Protein AF-0000000085068409 (afdb_homodimer)

Radius of gyration: 34.95 Å; Cα contacts (8 Å, |Δi|>4): 3090; chains: 2; bounding box: 85×112×84 Å

Structure (mmCIF, N/CA/C/O backbone):
data_AF-0000000085068409-model_v1
#
loop_
_entity.id
_entity.type
_entity.pdbx_description
1 polymer 'DUF3373 domain-containing protein'
#
loop_
_atom_site.group_PDB
_atom_site.id
_atom_site.type_symbol
_atom_site.label_atom_id
_atom_site.label_alt_id
_atom_site.label_comp_id
_atom_site.label_asym_id
_atom_site.label_entity_id
_atom_site.label_seq_id
_atom_site.pdbx_PDB_ins_code
_atom_site.Cartn_x
_atom_site.Cartn_y
_atom_site.Cartn_z
_atom_site.occupancy
_atom_site.B_iso_or_equiv
_atom_site.auth_seq_id
_atom_site.auth_comp_id
_atom_site.auth_asym_id
_atom_site.auth_atom_id
_atom_site.pdbx_PDB_model_num
ATOM 1 N N . MET A 1 1 ? -13.219 41.719 18.297 1 31.86 1 MET A N 1
ATOM 2 C CA . MET A 1 1 ? -14.086 41.656 19.469 1 31.86 1 MET A CA 1
ATOM 3 C C . MET A 1 1 ? -13.508 42.469 20.625 1 31.86 1 MET A C 1
ATOM 5 O O . MET A 1 1 ? -14.242 42.938 21.484 1 31.86 1 MET A O 1
ATOM 9 N N . ARG A 1 2 ? -12.195 42.656 20.359 1 45.16 2 ARG A N 1
ATOM 10 C CA . ARG A 1 2 ? -11.477 43.406 21.375 1 45.16 2 ARG A CA 1
ATOM 11 C C . ARG A 1 2 ? -11.922 44.875 21.375 1 45.16 2 ARG A C 1
ATOM 13 O O . ARG A 1 2 ? -12.109 45.469 22.438 1 45.16 2 ARG A O 1
ATOM 20 N N . THR A 1 3 ? -11.953 45.25 20.172 1 41.31 3 THR A N 1
ATOM 21 C CA . THR A 1 3 ? -12.141 46.688 20 1 41.31 3 THR A CA 1
ATOM 22 C C . THR A 1 3 ? -13.539 47.094 20.438 1 41.31 3 THR A C 1
ATOM 24 O O . THR A 1 3 ? -13.727 48.156 21.031 1 41.31 3 THR A O 1
ATOM 27 N N . LEU A 1 4 ? -14.43 46.094 20.234 1 40.25 4 LEU A N 1
ATOM 28 C CA . LEU A 1 4 ? -15.797 46.531 20.531 1 40.25 4 LEU A CA 1
ATOM 29 C C . LEU A 1 4 ? -16.047 46.531 22.031 1 40.25 4 LEU A C 1
ATOM 31 O O . LEU A 1 4 ? -16.672 47.438 22.562 1 40.25 4 LEU A O 1
ATOM 35 N N . ILE A 1 5 ? -15.453 45.562 22.672 1 42.88 5 ILE A N 1
ATOM 36 C CA . ILE A 1 5 ? -15.656 45.469 24.125 1 42.88 5 ILE A CA 1
ATOM 37 C C . ILE A 1 5 ? -14.945 46.625 24.812 1 42.88 5 ILE A C 1
ATOM 39 O O . ILE A 1 5 ? -15.508 47.281 25.703 1 42.88 5 ILE A O 1
ATOM 43 N N . SER A 1 6 ? -13.703 46.875 24.328 1 43.88 6 SER A N 1
ATOM 44 C CA . SER A 1 6 ? -12.984 48.031 24.875 1 43.88 6 SER A CA 1
ATOM 45 C C . SER A 1 6 ? -13.742 49.312 24.625 1 43.88 6 SER A C 1
ATOM 47 O O . SER A 1 6 ? -13.773 50.219 25.5 1 43.88 6 SER A O 1
ATOM 49 N N . LEU A 1 7 ? -14.328 49.312 23.516 1 43.75 7 LEU A N 1
ATOM 50 C CA . LEU A 1 7 ? -15.094 50.5 23.172 1 43.75 7 LEU A CA 1
ATOM 51 C C . LEU A 1 7 ? -16.359 50.594 24.031 1 43.75 7 LEU A C 1
ATOM 53 O O . LEU A 1 7 ? -16.734 51.688 24.484 1 43.75 7 LEU A O 1
ATOM 57 N N . LEU A 1 8 ? -16.906 49.438 24.281 1 43.59 8 LEU A N 1
ATOM 58 C CA . LEU A 1 8 ? -18.109 49.406 25.094 1 43.59 8 LEU A CA 1
ATOM 59 C C . LEU A 1 8 ? -17.797 49.75 26.547 1 43.59 8 LEU A C 1
ATOM 61 O O . LEU A 1 8 ? -18.531 50.5 27.188 1 43.59 8 LEU A O 1
ATOM 65 N N . VAL A 1 9 ? -16.688 49.219 26.938 1 47.84 9 VAL A N 1
ATOM 66 C CA . VAL A 1 9 ? -16.25 49.531 28.297 1 47.84 9 VAL A CA 1
ATOM 67 C C . VAL A 1 9 ? -15.812 51 28.375 1 47.84 9 VAL A C 1
ATOM 69 O O . VAL A 1 9 ? -16.172 51.688 29.312 1 47.84 9 VAL A O 1
ATOM 72 N N . ALA A 1 10 ? -15.016 51.344 27.375 1 45.59 10 ALA A N 1
ATOM 73 C CA . ALA A 1 10 ? -14.586 52.719 27.312 1 45.59 10 ALA A CA 1
ATOM 74 C C . ALA A 1 10 ? -15.781 53.656 27.234 1 45.59 10 ALA A C 1
ATOM 76 O O . ALA A 1 10 ? -15.805 54.719 27.875 1 45.59 10 ALA A O 1
ATOM 77 N N . ASN A 1 11 ? -16.688 53.312 26.438 1 42.44 11 ASN A N 1
ATOM 78 C CA . ASN A 1 11 ? -17.906 54.094 26.312 1 42.44 11 ASN A CA 1
ATOM 79 C C . ASN A 1 11 ? -18.719 54.094 27.609 1 42.44 11 ASN A C 1
ATOM 81 O O . ASN A 1 11 ? -19.312 55.094 27.984 1 42.44 11 ASN A O 1
ATOM 85 N N . ALA A 1 12 ? -18.703 52.906 28.172 1 44.78 12 ALA A N 1
ATOM 86 C CA . ALA A 1 12 ? -19.406 52.812 29.453 1 44.78 12 ALA A CA 1
ATOM 87 C C . ALA A 1 12 ? -18.734 53.656 30.516 1 44.78 12 ALA A C 1
ATOM 89 O O . ALA A 1 12 ? -19.406 54.312 31.328 1 44.78 12 ALA A O 1
ATOM 90 N N . ILE A 1 13 ? -17.406 53.625 30.5 1 43.56 13 ILE A N 1
ATOM 91 C CA . ILE A 1 13 ? -16.672 54.469 31.438 1 43.56 13 ILE A CA 1
ATOM 92 C C . ILE A 1 13 ? -16.797 55.938 31.031 1 43.56 13 ILE A C 1
ATOM 94 O O . ILE A 1 13 ? -16.938 56.812 31.891 1 43.56 13 ILE A O 1
ATOM 98 N N . ALA A 1 14 ? -16.531 56.281 29.766 1 42 14 ALA A N 1
ATOM 99 C CA . ALA A 1 14 ? -16.578 57.656 29.297 1 42 14 ALA A CA 1
ATOM 100 C C . ALA A 1 14 ? -17.969 58.281 29.531 1 42 14 ALA A C 1
ATOM 102 O O . ALA A 1 14 ? -18.094 59.469 29.812 1 42 14 ALA A O 1
ATOM 103 N N . PHE A 1 15 ? -18.922 57.438 29.109 1 37.38 15 PHE A N 1
ATOM 104 C CA . PHE A 1 15 ? -20.25 58 29.312 1 37.38 15 PHE A CA 1
ATOM 105 C C . PHE A 1 15 ? -20.5 58.281 30.797 1 37.38 15 PHE A C 1
ATOM 107 O O . PHE A 1 15 ? -21.484 58.938 31.156 1 37.38 15 PHE A O 1
ATOM 114 N N . SER A 1 16 ? -19.734 57.625 31.625 1 37.47 16 SER A N 1
ATOM 115 C CA . SER A 1 16 ? -19.984 57.938 33.031 1 37.47 16 SER A CA 1
ATOM 116 C C . SER A 1 16 ? -19.484 59.312 33.375 1 37.47 16 SER A C 1
ATOM 118 O O . SER A 1 16 ? -19.828 59.844 34.438 1 37.47 16 SER A O 1
ATOM 120 N N . GLY A 1 17 ? -18.359 59.812 32.781 1 34.09 17 GLY A N 1
ATOM 121 C CA . GLY A 1 17 ? -17.891 61.125 33.219 1 34.09 17 GLY A CA 1
ATOM 122 C C . GLY A 1 17 ? -18.844 62.25 32.844 1 34.09 17 GLY A C 1
ATOM 123 O O . GLY A 1 17 ? -19.094 63.125 33.656 1 34.09 17 GLY A O 1
ATOM 124 N N . SER A 1 18 ? -18.766 62.688 31.562 1 34.88 18 SER A N 1
ATOM 125 C CA . SER A 1 18 ? -19.078 64.062 31.266 1 34.88 18 SER A CA 1
ATOM 126 C C . SER A 1 18 ? -20.578 64.312 31.312 1 34.88 18 SER A C 1
ATOM 128 O O . SER A 1 18 ? -21.016 65.5 31.25 1 34.88 18 SER A O 1
ATOM 130 N N . VAL A 1 19 ? -21.328 63.469 30.656 1 33.69 19 VAL A N 1
ATOM 131 C CA . VAL A 1 19 ? -22.5 64.188 30.172 1 33.69 19 VAL A CA 1
ATOM 132 C C . VAL A 1 19 ? -23.344 64.688 31.344 1 33.69 19 VAL A C 1
ATOM 134 O O . VAL A 1 19 ? -23.781 65.812 31.375 1 33.69 19 VAL A O 1
ATOM 137 N N . TYR A 1 20 ? -24.359 63.875 31.812 1 35.53 20 TYR A N 1
ATOM 138 C CA . TYR A 1 20 ? -25.594 64.438 32.312 1 35.53 20 TYR A CA 1
ATOM 139 C C . TYR A 1 20 ? -25.438 64.938 33.75 1 35.53 20 TYR A C 1
ATOM 141 O O . TYR A 1 20 ? -25.094 64.125 34.656 1 35.53 20 TYR A O 1
ATOM 149 N N . ALA A 1 21 ? -25 66.188 34.031 1 39.31 21 ALA A N 1
ATOM 150 C CA . ALA A 1 21 ? -25.109 66.938 35.25 1 39.31 21 ALA A CA 1
ATOM 151 C C . ALA A 1 21 ? -26.344 66.562 36.062 1 39.31 21 ALA A C 1
ATOM 153 O O . ALA A 1 21 ? -26.25 66.375 37.281 1 39.31 21 ALA A O 1
ATOM 154 N N . ASN A 1 22 ? -27.547 67.125 35.625 1 37.56 22 ASN A N 1
ATOM 155 C CA . ASN A 1 22 ? -28.719 67.125 36.5 1 37.56 22 ASN A CA 1
ATOM 156 C C . ASN A 1 22 ? -29.328 65.75 36.656 1 37.56 22 ASN A C 1
ATOM 158 O O . ASN A 1 22 ? -30.484 65.625 37.031 1 37.56 22 ASN A O 1
ATOM 162 N N . GLU A 1 23 ? -28.922 64.75 35.844 1 42.16 23 GLU A N 1
ATOM 163 C CA . GLU A 1 23 ? -29.734 63.562 35.812 1 42.16 23 GLU A CA 1
ATOM 164 C C . GLU A 1 23 ? -29.594 62.781 37.125 1 42.16 23 GLU A C 1
ATOM 166 O O . GLU A 1 23 ? -28.516 62.719 37.719 1 42.16 23 GLU A O 1
ATOM 171 N N . ASN A 1 24 ? -30.891 62.5 37.812 1 53.16 24 ASN A N 1
ATOM 172 C CA . ASN A 1 24 ? -31.219 61.906 39.094 1 53.16 24 ASN A CA 1
ATOM 173 C C . ASN A 1 24 ? -30.375 60.656 39.375 1 53.16 24 ASN A C 1
ATOM 175 O O . ASN A 1 24 ? -30.109 59.875 38.469 1 53.16 24 ASN A O 1
ATOM 179 N N . ASP A 1 25 ? -29.531 60.781 40.406 1 54.66 25 ASP A N 1
ATOM 180 C CA . ASP A 1 25 ? -28.672 59.719 40.938 1 54.66 25 ASP A CA 1
ATOM 181 C C . ASP A 1 25 ? -29.328 58.344 40.812 1 54.66 25 ASP A C 1
ATOM 183 O O . ASP A 1 25 ? -28.656 57.344 40.594 1 54.66 25 ASP A O 1
ATOM 187 N N . ALA A 1 26 ? -30.609 58.406 40.781 1 62.16 26 ALA A N 1
ATOM 188 C CA . ALA A 1 26 ? -31.375 57.156 40.688 1 62.16 26 ALA A CA 1
ATOM 189 C C . ALA A 1 26 ? -31.25 56.562 39.312 1 62.16 26 ALA A C 1
ATOM 191 O O . ALA A 1 26 ? -31.172 55.344 39.156 1 62.16 26 ALA A O 1
ATOM 192 N N . GLN A 1 27 ? -31.281 57.406 38.312 1 60.09 27 GLN A N 1
ATOM 193 C CA . GLN A 1 27 ? -31.188 56.906 36.969 1 60.09 27 GLN A CA 1
ATOM 194 C C . GLN A 1 27 ? -29.781 56.406 36.656 1 60.09 27 GLN A C 1
ATOM 196 O O . GLN A 1 27 ? -29.609 55.375 35.969 1 60.09 27 GLN A O 1
ATOM 201 N N . LYS A 1 28 ? -28.812 57.031 37.219 1 64.19 28 LYS A N 1
ATOM 202 C CA . LYS A 1 28 ? -27.438 56.562 37.031 1 64.19 28 LYS A CA 1
ATOM 203 C C . LYS A 1 28 ? -27.219 55.219 37.688 1 64.19 28 LYS A C 1
ATOM 205 O O . LYS A 1 28 ? -26.547 54.344 37.125 1 64.19 28 LYS A O 1
ATOM 210 N N . ILE A 1 29 ? -27.781 55.094 38.781 1 63.97 29 ILE A N 1
ATOM 211 C CA . ILE A 1 29 ? -27.688 53.844 39.531 1 63.97 29 ILE A CA 1
ATOM 212 C C . ILE A 1 29 ? -28.406 52.75 38.75 1 63.97 29 ILE A C 1
ATOM 214 O O . ILE A 1 29 ? -27.906 51.625 38.625 1 63.97 29 ILE A O 1
ATOM 218 N N . ALA A 1 30 ? -29.547 53.094 38.188 1 66.25 30 ALA A N 1
ATOM 219 C CA . ALA A 1 30 ? -30.297 52.125 37.406 1 66.25 30 ALA A CA 1
ATOM 220 C C . ALA A 1 30 ? -29.531 51.719 36.156 1 66.25 30 ALA A C 1
ATOM 222 O O . ALA A 1 30 ? -29.5 50.562 35.75 1 66.25 30 ALA A O 1
ATOM 223 N N . ASP A 1 31 ? -28.906 52.656 35.594 1 64.44 31 ASP A N 1
ATOM 224 C CA . ASP A 1 31 ? -28.141 52.375 34.375 1 64.44 31 ASP A CA 1
ATOM 225 C C . ASP A 1 31 ? -26.891 51.562 34.688 1 64.44 31 ASP A C 1
ATOM 227 O O . ASP A 1 31 ? -26.531 50.656 33.938 1 64.44 31 ASP A O 1
ATOM 231 N N . LEU A 1 32 ? -26.25 51.938 35.812 1 64.69 32 LEU A N 1
ATOM 232 C CA . LEU A 1 32 ? -25.078 51.188 36.25 1 64.69 32 LEU A CA 1
ATOM 233 C C . LEU A 1 32 ? -25.453 49.75 36.656 1 64.69 32 LEU A C 1
ATOM 235 O O . LEU A 1 32 ? -24.719 48.812 36.375 1 64.69 32 LEU A O 1
ATOM 239 N N . LYS A 1 33 ? -26.609 49.656 37.188 1 64.88 33 LYS A N 1
ATOM 240 C CA . LYS A 1 33 ? -27.094 48.312 37.562 1 64.88 33 LYS A CA 1
ATOM 241 C C . LYS A 1 33 ? -27.406 47.5 36.312 1 64.88 33 LYS A C 1
ATOM 243 O O . LYS A 1 33 ? -27.109 46.312 36.281 1 64.88 33 LYS A O 1
ATOM 248 N N . GLN A 1 34 ? -28.031 48.094 35.375 1 67.12 34 GLN A N 1
ATOM 249 C CA . GLN A 1 34 ? -28.297 47.406 34.125 1 67.12 34 GLN A CA 1
ATOM 250 C C . GLN A 1 34 ? -26.984 47.031 33.406 1 67.12 34 GLN A C 1
ATOM 252 O O . GLN A 1 34 ? -26.859 45.938 32.875 1 67.12 34 GLN A O 1
ATOM 257 N N . GLN A 1 35 ? -26.094 47.906 33.469 1 62.5 35 GLN A N 1
ATOM 258 C CA . GLN A 1 35 ? -24.797 47.594 32.844 1 62.5 35 GLN A CA 1
ATOM 259 C C . GLN A 1 35 ? -24.078 46.5 33.625 1 62.5 35 GLN A C 1
ATOM 261 O O . GLN A 1 35 ? -23.469 45.625 33.031 1 62.5 35 GLN A O 1
ATOM 266 N N . LEU A 1 36 ? -24.234 46.562 34.875 1 65.06 36 LEU A N 1
ATOM 267 C CA . LEU A 1 36 ? -23.656 45.5 35.688 1 65.06 36 LEU A CA 1
ATOM 268 C C . LEU A 1 36 ? -24.312 44.156 35.406 1 65.06 36 LEU A C 1
ATOM 270 O O . LEU A 1 36 ? -23.625 43.125 35.375 1 65.06 36 LEU A O 1
ATOM 274 N N . GLU A 1 37 ? -25.531 44.219 35.25 1 63.31 37 GLU A N 1
ATOM 275 C CA . GLU A 1 37 ? -26.234 42.969 34.906 1 63.31 37 GLU A CA 1
ATOM 276 C C . GLU A 1 37 ? -25.797 42.469 33.531 1 63.31 37 GLU A C 1
ATOM 278 O O . GLU A 1 37 ? -25.625 41.25 33.344 1 63.31 37 GLU A O 1
ATOM 283 N N . GLU A 1 38 ? -25.719 43.312 32.594 1 62.38 38 GLU A N 1
ATOM 284 C CA . GLU A 1 38 ? -25.266 42.906 31.281 1 62.38 38 GLU A CA 1
ATOM 285 C C . GLU A 1 38 ? -23.828 42.406 31.297 1 62.38 38 GLU A C 1
ATOM 287 O O . GLU A 1 38 ? -23.5 41.438 30.641 1 62.38 38 GLU A O 1
ATOM 292 N N . ILE A 1 39 ? -23.047 43.094 32.031 1 59.81 39 ILE A N 1
ATOM 293 C CA . ILE A 1 39 ? -21.656 42.656 32.156 1 59.81 39 ILE A CA 1
ATOM 294 C C . ILE A 1 39 ? -21.562 41.344 32.938 1 59.81 39 ILE A C 1
ATOM 296 O O . ILE A 1 39 ? -20.781 40.469 32.562 1 59.81 39 ILE A O 1
ATOM 300 N N . THR A 1 40 ? -22.422 41.219 33.875 1 60 40 THR A N 1
ATOM 301 C CA . THR A 1 40 ? -22.453 39.938 34.625 1 60 40 THR A CA 1
ATOM 302 C C . THR A 1 40 ? -22.922 38.812 33.719 1 60 40 THR A C 1
ATOM 304 O O . THR A 1 40 ? -22.391 37.688 33.812 1 60 40 THR A O 1
ATOM 307 N N . ASN A 1 41 ? -23.859 39.031 33 1 60.72 41 ASN A N 1
ATOM 308 C CA . ASN A 1 41 ? -24.281 38.031 32.062 1 60.72 41 ASN A CA 1
ATOM 309 C C . ASN A 1 41 ? -23.172 37.719 31.031 1 60.72 41 ASN A C 1
ATOM 311 O O . ASN A 1 41 ? -22.969 36.594 30.656 1 60.72 41 ASN A O 1
ATOM 315 N N . GLU A 1 42 ? -22.562 38.75 30.656 1 56.91 42 GLU A N 1
ATOM 316 C CA . GLU A 1 42 ? -21.422 38.531 29.766 1 56.91 42 GLU A CA 1
ATOM 317 C C . GLU A 1 42 ? -20.281 37.812 30.469 1 56.91 42 GLU A C 1
ATOM 319 O O . GLU A 1 42 ? -19.625 36.938 29.875 1 56.91 42 GLU A O 1
ATOM 324 N N . ILE A 1 43 ? -20.094 38.094 31.641 1 57.41 43 ILE A N 1
ATOM 325 C CA . ILE A 1 43 ? -19.109 37.375 32.469 1 57.41 43 ILE A CA 1
ATOM 326 C C . ILE A 1 43 ? -19.547 35.906 32.625 1 57.41 43 ILE A C 1
ATOM 328 O O . ILE A 1 43 ? -18.719 35 32.531 1 57.41 43 ILE A O 1
ATOM 332 N N . ASP A 1 44 ? -20.734 35.688 32.906 1 57.88 44 ASP A N 1
ATOM 333 C CA . ASP A 1 44 ? -21.234 34.312 33 1 57.88 44 ASP A CA 1
ATOM 334 C C . ASP A 1 44 ? -21.078 33.562 31.656 1 57.88 44 ASP A C 1
ATOM 336 O O . ASP A 1 44 ? -20.672 32.406 31.641 1 57.88 44 ASP A O 1
ATOM 340 N N . ASP A 1 45 ? -21.438 34.25 30.656 1 56.94 45 ASP A N 1
ATOM 341 C CA . ASP A 1 45 ? -21.203 33.688 29.344 1 56.94 45 ASP A CA 1
ATOM 342 C C . ASP A 1 45 ? -19.703 33.469 29.078 1 56.94 45 ASP A C 1
ATOM 344 O O . ASP A 1 45 ? -19.297 32.438 28.562 1 56.94 45 ASP A O 1
ATOM 348 N N . LEU A 1 46 ? -18.969 34.469 29.422 1 55.44 46 LEU A N 1
ATOM 349 C CA . LEU A 1 46 ? -17.516 34.375 29.297 1 55.44 46 LEU A CA 1
ATOM 350 C C . LEU A 1 46 ? -16.969 33.312 30.25 1 55.44 46 LEU A C 1
ATOM 352 O O . LEU A 1 46 ? -16.078 32.562 29.891 1 55.44 46 LEU A O 1
ATOM 356 N N . ASN A 1 47 ? -17.453 33.312 31.375 1 53.62 47 ASN A N 1
ATOM 357 C CA . ASN A 1 47 ? -17.078 32.25 32.312 1 53.62 47 ASN A CA 1
ATOM 358 C C . ASN A 1 47 ? -17.469 30.875 31.797 1 53.62 47 ASN A C 1
ATOM 360 O O . ASN A 1 47 ? -16.719 29.906 31.922 1 53.62 47 ASN A O 1
ATOM 364 N N . ASP A 1 48 ? -18.609 30.734 31.344 1 53.78 48 ASP A N 1
ATOM 365 C CA . ASP A 1 48 ? -19.031 29.484 30.719 1 53.78 48 ASP A CA 1
ATOM 366 C C . ASP A 1 48 ? -18.156 29.156 29.516 1 53.78 48 ASP A C 1
ATOM 368 O O . ASP A 1 48 ? -17.766 28 29.312 1 53.78 48 ASP A O 1
ATOM 372 N N . ARG A 1 49 ? -17.922 30.234 28.812 1 54.72 49 ARG A N 1
ATOM 373 C CA . ARG A 1 49 ? -17.016 30.062 27.703 1 54.72 49 ARG A CA 1
ATOM 374 C C . ARG A 1 49 ? -15.586 29.844 28.188 1 54.72 49 ARG A C 1
ATOM 376 O O . ARG A 1 49 ? -14.852 29.016 27.625 1 54.72 49 ARG A O 1
ATOM 383 N N . VAL A 1 50 ? -15.219 30.516 29.062 1 50.62 50 VAL A N 1
ATOM 384 C CA . VAL A 1 50 ? -13.922 30.297 29.688 1 50.62 50 VAL A CA 1
ATOM 385 C C . VAL A 1 50 ? -13.914 28.938 30.375 1 50.62 50 VAL A C 1
ATOM 387 O O . VAL A 1 50 ? -12.945 28.172 30.25 1 50.62 50 VAL A O 1
ATOM 390 N N . ASP A 1 51 ? -14.859 28.641 31.125 1 49 51 ASP A N 1
ATOM 391 C CA . ASP A 1 51 ? -14.914 27.328 31.781 1 49 51 ASP A CA 1
ATOM 392 C C . ASP A 1 51 ? -14.961 26.203 30.734 1 49 51 ASP A C 1
ATOM 394 O O . ASP A 1 51 ? -14.258 25.203 30.875 1 49 51 ASP A O 1
ATOM 398 N N . GLN A 1 52 ? -15.812 26.312 29.844 1 49 52 GLN A N 1
ATOM 399 C CA . GLN A 1 52 ? -15.844 25.328 28.766 1 49 52 GLN A CA 1
ATOM 400 C C . GLN A 1 52 ? -14.539 25.328 27.984 1 49 52 GLN A C 1
ATOM 402 O O . GLN A 1 52 ? -14 24.266 27.672 1 49 52 GLN A O 1
ATOM 407 N N . ASN A 1 53 ? -14.133 26.5 27.531 1 49.34 53 ASN A N 1
ATOM 408 C CA . ASN A 1 53 ? -12.859 26.625 26.828 1 49.34 53 ASN A CA 1
ATOM 409 C C . ASN A 1 53 ? -11.68 26.391 27.75 1 49.34 53 ASN A C 1
ATOM 411 O O . ASN A 1 53 ? -10.672 25.797 27.359 1 49.34 53 ASN A O 1
ATOM 415 N N . GLU A 1 54 ? -11.711 26.969 28.875 1 49.22 54 GLU A N 1
ATOM 416 C CA . GLU A 1 54 ? -10.656 26.719 29.859 1 49.22 54 GLU A CA 1
ATOM 417 C C . GLU A 1 54 ? -10.641 25.25 30.281 1 49.22 54 GLU A C 1
ATOM 419 O O . GLU A 1 54 ? -9.578 24.688 30.547 1 49.22 54 GLU A O 1
ATOM 424 N N . ARG A 1 55 ? -11.734 24.781 30.594 1 47.19 55 ARG A N 1
ATOM 425 C CA . ARG A 1 55 ? -11.758 23.344 30.859 1 47.19 55 ARG A CA 1
ATOM 426 C C . ARG A 1 55 ? -11.227 22.562 29.656 1 47.19 55 ARG A C 1
ATOM 428 O O . ARG A 1 55 ? -10.469 21.609 29.828 1 47.19 55 ARG A O 1
ATOM 435 N N . HIS A 1 56 ? -11.727 22.766 28.531 1 50.19 56 HIS A N 1
ATOM 436 C CA . HIS A 1 56 ? -11.156 22.141 27.344 1 50.19 56 HIS A CA 1
ATOM 437 C C . HIS A 1 56 ? -9.672 22.453 27.203 1 50.19 56 HIS A C 1
ATOM 439 O O . HIS A 1 56 ? -8.867 21.562 26.938 1 50.19 56 HIS A O 1
ATOM 445 N N . THR A 1 57 ? -9.297 23.766 27.219 1 50.28 57 THR A N 1
ATOM 446 C CA . THR A 1 57 ? -7.918 24.219 27.109 1 50.28 57 THR A CA 1
ATOM 447 C C . THR A 1 57 ? -7.094 23.734 28.297 1 50.28 57 THR A C 1
ATOM 449 O O . THR A 1 57 ? -5.91 23.422 28.156 1 50.28 57 THR A O 1
ATOM 452 N N . ALA A 1 58 ? -7.621 24 29.484 1 49.81 58 ALA A N 1
ATOM 453 C CA . ALA A 1 58 ? -6.852 23.656 30.688 1 49.81 58 ALA A CA 1
ATOM 454 C C . ALA A 1 58 ? -6.508 22.156 30.703 1 49.81 58 ALA A C 1
ATOM 456 O O . ALA A 1 58 ? -5.457 21.766 31.203 1 49.81 58 ALA A O 1
ATOM 457 N N . LEU A 1 59 ? -7.402 21.438 30.047 1 54.25 59 LEU A N 1
ATOM 458 C CA . LEU A 1 59 ? -7.168 20 30.141 1 54.25 59 LEU A CA 1
ATOM 459 C C . LEU A 1 59 ? -6.508 19.484 28.859 1 54.25 59 LEU A C 1
ATOM 461 O O . LEU A 1 59 ? -5.793 18.484 28.891 1 54.25 59 LEU A O 1
ATOM 465 N N . ASP A 1 60 ? -6.648 20.266 27.797 1 63.56 60 ASP A N 1
ATOM 466 C CA . ASP A 1 60 ? -5.992 19.781 26.594 1 63.56 60 ASP A CA 1
ATOM 467 C C . ASP A 1 60 ? -4.566 20.312 26.484 1 63.56 60 ASP A C 1
ATOM 469 O O . ASP A 1 60 ? -4.359 21.516 26.344 1 63.56 60 ASP A O 1
ATOM 473 N N . ARG A 1 61 ? -3.668 19.562 26.688 1 78.88 61 ARG A N 1
ATOM 474 C CA . ARG A 1 61 ? -2.244 19.875 26.719 1 78.88 61 ARG A CA 1
ATOM 475 C C . ARG A 1 61 ? -1.626 19.766 25.328 1 78.88 61 ARG A C 1
ATOM 477 O O . ARG A 1 61 ? -0.449 20.078 25.141 1 78.88 61 ARG A O 1
ATOM 484 N N . ILE A 1 62 ? -2.453 19.344 24.328 1 87.62 62 ILE A N 1
ATOM 485 C CA . ILE A 1 62 ? -1.908 19.156 22.984 1 87.62 62 ILE A CA 1
ATOM 486 C C . ILE A 1 62 ? -2.727 19.969 21.984 1 87.62 62 ILE A C 1
ATOM 488 O O . ILE A 1 62 ? -3.959 19.922 21.984 1 87.62 62 ILE A O 1
ATOM 492 N N . GLU A 1 63 ? -2.08 20.859 21.297 1 87.62 63 GLU A N 1
ATOM 493 C CA . GLU A 1 63 ? -2.67 21.516 20.141 1 87.62 63 GLU A CA 1
ATOM 494 C C . GLU A 1 63 ? -2.566 20.641 18.891 1 87.62 63 GLU A C 1
ATOM 496 O O . GLU A 1 63 ? -1.48 20.172 18.547 1 87.62 63 GLU A O 1
ATOM 501 N N . LEU A 1 64 ? -3.736 20.453 18.203 1 91.25 64 LEU A N 1
ATOM 502 C CA . LEU A 1 64 ? -3.789 19.609 17.016 1 91.25 64 LEU A CA 1
ATOM 503 C C . LEU A 1 64 ? -4.137 20.438 15.773 1 91.25 64 LEU A C 1
ATOM 505 O O . LEU A 1 64 ? -5.145 21.141 15.758 1 91.25 64 LEU A O 1
ATOM 509 N N . THR A 1 65 ? -3.299 20.484 14.797 1 92.81 65 THR A N 1
ATOM 510 C CA . THR A 1 65 ? -3.52 21.047 13.469 1 92.81 65 THR A CA 1
ATOM 511 C C . THR A 1 65 ? -3.189 20.031 12.383 1 92.81 65 THR A C 1
ATOM 513 O O . THR A 1 65 ? -2.834 18.891 12.688 1 92.81 65 THR A O 1
ATOM 516 N N . GLY A 1 66 ? -3.416 20.438 11.086 1 94.62 66 GLY A N 1
ATOM 517 C CA . GLY A 1 66 ? -3.072 19.469 10.062 1 94.62 66 GLY A CA 1
ATOM 518 C C . GLY A 1 66 ? -3.359 19.953 8.648 1 94.62 66 GLY A C 1
ATOM 519 O O . GLY A 1 66 ? -3.693 21.125 8.453 1 94.62 66 GLY A O 1
ATOM 520 N N . ASP A 1 67 ? -3.016 19.125 7.777 1 96.19 67 ASP A N 1
ATOM 521 C CA . ASP A 1 67 ? -3.34 19.344 6.375 1 96.19 67 ASP A CA 1
ATOM 522 C C . ASP A 1 67 ? -3.742 18.047 5.684 1 96.19 67 ASP A C 1
ATOM 524 O O . ASP A 1 67 ? -3.41 16.953 6.156 1 96.19 67 ASP A O 1
ATOM 528 N N . PHE A 1 68 ? -4.535 18.188 4.656 1 97.81 68 PHE A N 1
ATOM 529 C CA . PHE A 1 68 ? -5.031 17.094 3.828 1 97.81 68 PHE A CA 1
ATOM 530 C C . PHE A 1 68 ? -4.836 17.406 2.348 1 97.81 68 PHE A C 1
ATOM 532 O O . PHE A 1 68 ? -5.219 18.469 1.877 1 97.81 68 PHE A O 1
ATOM 539 N N . ARG A 1 69 ? -4.176 16.438 1.637 1 98 69 ARG A N 1
ATOM 540 C CA . ARG A 1 69 ? -3.865 16.641 0.227 1 98 69 ARG A CA 1
ATOM 541 C C . ARG A 1 69 ? -4.289 15.445 -0.614 1 98 69 ARG A C 1
ATOM 543 O O . ARG A 1 69 ? -4.062 14.297 -0.224 1 98 69 ARG A O 1
ATOM 550 N N . THR A 1 70 ? -4.961 15.703 -1.651 1 97.88 70 THR A N 1
ATOM 551 C CA . THR A 1 70 ? -5.18 14.727 -2.711 1 97.88 70 THR A CA 1
ATOM 552 C C . THR A 1 70 ? -4.465 15.141 -3.992 1 97.88 70 THR A C 1
ATOM 554 O O . THR A 1 70 ? -4.516 16.312 -4.383 1 97.88 70 THR A O 1
ATOM 557 N N . LYS A 1 71 ? -3.781 14.258 -4.664 1 97.88 71 LYS A N 1
ATOM 558 C CA . LYS A 1 71 ? -2.961 14.562 -5.832 1 97.88 71 LYS A CA 1
ATOM 559 C C . LYS A 1 71 ? -3.156 13.523 -6.93 1 97.88 71 LYS A C 1
ATOM 561 O O . LYS A 1 71 ? -3.24 12.328 -6.645 1 97.88 71 LYS A O 1
ATOM 566 N N . ALA A 1 72 ? -3.326 13.953 -8.148 1 98.12 72 ALA A N 1
ATOM 567 C CA . ALA A 1 72 ? -3.352 13.102 -9.336 1 98.12 72 ALA A CA 1
ATOM 568 C C . ALA A 1 72 ? -2.061 13.234 -10.141 1 98.12 72 ALA A C 1
ATOM 570 O O . ALA A 1 72 ? -1.642 14.344 -10.469 1 98.12 72 ALA A O 1
ATOM 571 N N . HIS A 1 73 ? -1.419 12.164 -10.414 1 98.31 73 HIS A N 1
ATOM 572 C CA . HIS A 1 73 ? -0.199 12.117 -11.211 1 98.31 73 HIS A CA 1
ATOM 573 C C . HIS A 1 73 ? -0.431 11.391 -12.531 1 98.31 73 HIS A C 1
ATOM 575 O O . HIS A 1 73 ? -1.13 10.375 -12.57 1 98.31 73 HIS A O 1
ATOM 581 N N . SER A 1 74 ? 0.022 11.898 -13.594 1 98.38 74 SER A N 1
ATOM 582 C CA . SER A 1 74 ? 0.264 11.148 -14.82 1 98.38 74 SER A CA 1
ATOM 583 C C . SER A 1 74 ? 1.753 10.891 -15.031 1 98.38 74 SER A C 1
ATOM 585 O O . SER A 1 74 ? 2.521 11.82 -15.273 1 98.38 74 SER A O 1
ATOM 587 N N . LEU A 1 75 ? 2.135 9.617 -14.883 1 98.12 75 LEU A N 1
ATOM 588 C CA . LEU A 1 75 ? 3.545 9.242 -14.906 1 98.12 75 LEU A CA 1
ATOM 589 C C . LEU A 1 75 ? 3.904 8.547 -16.203 1 98.12 75 LEU A C 1
ATOM 591 O O . LEU A 1 75 ? 3.238 7.59 -16.609 1 98.12 75 LEU A O 1
ATOM 595 N N . HIS A 1 76 ? 4.949 8.992 -16.859 1 98.31 76 HIS A N 1
ATOM 596 C CA . HIS A 1 76 ? 5.41 8.438 -18.125 1 98.31 76 HIS A CA 1
ATOM 597 C C . HIS A 1 76 ? 6.91 8.172 -18.094 1 98.31 76 HIS A C 1
ATOM 599 O O . HIS A 1 76 ? 7.703 9.094 -17.875 1 98.31 76 HIS A O 1
ATOM 605 N N . TYR A 1 77 ? 7.285 6.98 -18.266 1 98 77 TYR A N 1
ATOM 606 C CA . TYR A 1 77 ? 8.672 6.547 -18.312 1 98 77 TYR A CA 1
ATOM 607 C C . TYR A 1 77 ? 9.062 6.141 -19.734 1 98 77 TYR A C 1
ATOM 609 O O . TYR A 1 77 ? 8.352 5.379 -20.391 1 98 77 TYR A O 1
ATOM 617 N N . ARG A 1 78 ? 10.188 6.676 -20.234 1 98.25 78 ARG A N 1
ATOM 618 C CA . ARG A 1 78 ? 10.617 6.406 -21.609 1 98.25 78 ARG A CA 1
ATOM 619 C C . ARG A 1 78 ? 11.891 5.57 -21.625 1 98.25 78 ARG A C 1
ATOM 621 O O . ARG A 1 78 ? 12.797 5.789 -20.812 1 98.25 78 ARG A O 1
ATOM 628 N N . ASN A 1 79 ? 11.93 4.605 -22.5 1 98.06 79 ASN A N 1
ATOM 629 C CA . ASN A 1 79 ? 13.062 3.719 -22.719 1 98.06 79 ASN A CA 1
ATOM 630 C C . ASN A 1 79 ? 13.484 3.016 -21.422 1 98.06 79 ASN A C 1
ATOM 632 O O . ASN A 1 79 ? 14.656 3.045 -21.047 1 98.06 79 ASN A O 1
ATOM 636 N N . VAL A 1 80 ? 12.484 2.574 -20.75 1 98.06 80 VAL A N 1
ATOM 637 C CA . VAL A 1 80 ? 12.797 1.76 -19.578 1 98.06 80 VAL A CA 1
ATOM 638 C C . VAL A 1 80 ? 13.516 0.483 -20.016 1 98.06 80 VAL A C 1
ATOM 640 O O . VAL A 1 80 ? 12.953 -0.322 -20.766 1 98.06 80 VAL A O 1
ATOM 643 N N . THR A 1 81 ? 14.758 0.282 -19.562 1 98.19 81 THR A N 1
ATOM 644 C CA . THR A 1 81 ? 15.594 -0.807 -20.062 1 98.19 81 THR A CA 1
ATOM 645 C C . THR A 1 81 ? 16.062 -1.699 -18.906 1 98.19 81 THR A C 1
ATOM 647 O O . THR A 1 81 ? 16.578 -1.207 -17.906 1 98.19 81 THR A O 1
ATOM 650 N N . TRP A 1 82 ? 15.789 -2.912 -19 1 97.19 82 TRP A N 1
ATOM 651 C CA . TRP A 1 82 ? 16.297 -3.928 -18.094 1 97.19 82 TRP A CA 1
ATOM 652 C C . TRP A 1 82 ? 17.344 -4.805 -18.781 1 97.19 82 TRP A C 1
ATOM 654 O O . TRP A 1 82 ? 17.016 -5.574 -19.688 1 97.19 82 TRP A O 1
ATOM 664 N N . ASN A 1 83 ? 18.594 -4.648 -18.438 1 97.38 83 ASN A N 1
ATOM 665 C CA . ASN A 1 83 ? 19.734 -5.391 -18.953 1 97.38 83 ASN A CA 1
ATOM 666 C C . ASN A 1 83 ? 20.594 -5.965 -17.828 1 97.38 83 ASN A C 1
ATOM 668 O O . ASN A 1 83 ? 21.703 -5.492 -17.578 1 97.38 83 ASN A O 1
ATOM 672 N N . PRO A 1 84 ? 20.156 -7.047 -17.141 1 95.88 84 PRO A N 1
ATOM 673 C CA . PRO A 1 84 ? 20.797 -7.527 -15.906 1 95.88 84 PRO A CA 1
ATOM 674 C C . PRO A 1 84 ? 22.016 -8.406 -16.172 1 95.88 84 PRO A C 1
ATOM 676 O O . PRO A 1 84 ? 21.969 -9.266 -17.062 1 95.88 84 PRO A O 1
ATOM 679 N N . ALA A 1 85 ? 23.047 -8.203 -15.445 1 95.56 85 ALA A N 1
ATOM 680 C CA . ALA A 1 85 ? 24.25 -9.016 -15.438 1 95.56 85 ALA A CA 1
ATOM 681 C C . ALA A 1 85 ? 24.984 -8.906 -14.102 1 95.56 85 ALA A C 1
ATOM 683 O O . ALA A 1 85 ? 24.688 -8.023 -13.289 1 95.56 85 ALA A O 1
ATOM 684 N N . ILE A 1 86 ? 25.812 -9.82 -13.852 1 94.81 86 ILE A N 1
ATOM 685 C CA . ILE A 1 86 ? 26.766 -9.742 -12.75 1 94.81 86 ILE A CA 1
ATOM 686 C C . ILE A 1 86 ? 28.188 -9.805 -13.281 1 94.81 86 ILE A C 1
ATOM 688 O O . ILE A 1 86 ? 28.438 -10.352 -14.359 1 94.81 86 ILE A O 1
ATOM 692 N N . LYS A 1 87 ? 29.094 -9.211 -12.516 1 95.56 87 LYS A N 1
ATOM 693 C CA . LYS A 1 87 ? 30.5 -9.344 -12.852 1 95.56 87 LYS A CA 1
ATOM 694 C C . LYS A 1 87 ? 31.109 -10.586 -12.188 1 95.56 87 LYS A C 1
ATOM 696 O O . LYS A 1 87 ? 31.125 -10.688 -10.961 1 95.56 87 LYS A O 1
ATOM 701 N N . VAL A 1 88 ? 31.656 -11.422 -13.023 1 95.25 88 VAL A N 1
ATOM 702 C CA . VAL A 1 88 ? 32.188 -12.68 -12.516 1 95.25 88 VAL A CA 1
ATOM 703 C C . VAL A 1 88 ? 33.719 -12.68 -12.672 1 95.25 88 VAL A C 1
ATOM 705 O O . VAL A 1 88 ? 34.25 -12.234 -13.688 1 95.25 88 VAL A O 1
ATOM 708 N N . ASN A 1 89 ? 34.344 -13.117 -11.586 1 95.81 89 ASN A N 1
ATOM 709 C CA . ASN A 1 89 ? 35.781 -13.383 -11.664 1 95.81 89 ASN A CA 1
ATOM 710 C C . ASN A 1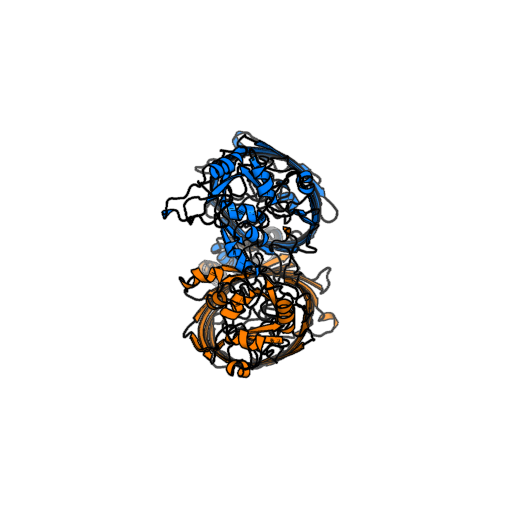 89 ? 36.062 -14.719 -12.344 1 95.81 89 ASN A C 1
ATOM 712 O O . ASN A 1 89 ? 36.219 -15.734 -11.664 1 95.81 89 ASN A O 1
ATOM 716 N N . PHE A 1 90 ? 36.375 -14.656 -13.547 1 93.81 90 PHE A N 1
ATOM 717 C CA . PHE A 1 90 ? 36.531 -15.883 -14.32 1 93.81 90 PHE A CA 1
ATOM 718 C C . PHE A 1 90 ? 37.875 -16.531 -14.047 1 93.81 90 PHE A C 1
ATOM 720 O O . PHE A 1 90 ? 38.062 -17.719 -14.305 1 93.81 90 PHE A O 1
ATOM 727 N N . ASN A 1 91 ? 38.844 -15.719 -13.602 1 93.44 91 ASN A N 1
ATOM 728 C CA . ASN A 1 91 ? 40.094 -16.328 -13.156 1 93.44 91 ASN A CA 1
ATOM 729 C C . ASN A 1 91 ? 39.875 -17.25 -11.961 1 93.44 91 ASN A C 1
ATOM 731 O O . ASN A 1 91 ? 40.438 -18.359 -11.922 1 93.44 91 ASN A O 1
ATOM 735 N N . ASP A 1 92 ? 39.156 -16.75 -11.039 1 94.56 92 ASP A N 1
ATOM 736 C CA . ASP A 1 92 ? 38.812 -17.562 -9.875 1 94.56 92 ASP A CA 1
ATOM 737 C C . ASP A 1 92 ? 38 -18.797 -10.289 1 94.56 92 ASP A C 1
ATOM 739 O O . ASP A 1 92 ? 38.281 -19.906 -9.82 1 94.56 92 ASP A O 1
ATOM 743 N N . PHE A 1 93 ? 37.062 -18.625 -11.109 1 93.5 93 PHE A N 1
ATOM 744 C CA . PHE A 1 93 ? 36.219 -19.719 -11.602 1 93.5 93 PHE A CA 1
ATOM 745 C C . PHE A 1 93 ? 37.062 -20.781 -12.289 1 93.5 93 PHE A C 1
ATOM 747 O O . PHE A 1 93 ? 36.938 -21.969 -12.023 1 93.5 93 PHE A O 1
ATOM 754 N N . GLY A 1 94 ? 37.875 -20.328 -13.172 1 90 94 GLY A N 1
ATOM 755 C CA . GLY A 1 94 ? 38.75 -21.234 -13.898 1 90 94 GLY A CA 1
ATOM 756 C C . GLY A 1 94 ? 39.688 -22.031 -12.984 1 90 94 GLY A C 1
ATOM 757 O O . GLY A 1 94 ? 39.906 -23.219 -13.195 1 90 94 GLY A O 1
ATOM 758 N N . ALA A 1 95 ? 40.25 -21.359 -12.062 1 92.69 95 ALA A N 1
ATOM 759 C CA . ALA A 1 95 ? 41.125 -22.031 -11.117 1 92.69 95 ALA A CA 1
ATOM 760 C C . ALA A 1 95 ? 40.406 -23.125 -10.344 1 92.69 95 ALA A C 1
ATOM 762 O O . ALA A 1 95 ? 40.938 -24.219 -10.18 1 92.69 95 ALA A O 1
ATOM 763 N N . LYS A 1 96 ? 39.25 -22.859 -9.938 1 93.75 96 LYS A N 1
ATOM 764 C CA . LYS A 1 96 ? 38.469 -23.828 -9.18 1 93.75 96 LYS A CA 1
ATOM 765 C C . LYS A 1 96 ? 38 -24.969 -10.078 1 93.75 96 LYS A C 1
ATOM 767 O O . LYS A 1 96 ? 37.969 -26.125 -9.656 1 93.75 96 LYS A O 1
ATOM 772 N N . ALA A 1 97 ? 37.562 -24.594 -11.242 1 91.06 97 ALA A N 1
ATOM 773 C CA . ALA A 1 97 ? 37.125 -25.609 -12.203 1 91.06 97 ALA A CA 1
ATOM 774 C C . ALA A 1 97 ? 38.281 -26.562 -12.539 1 91.06 97 ALA A C 1
ATOM 776 O O . ALA A 1 97 ? 38.062 -27.781 -12.594 1 91.06 97 ALA A O 1
ATOM 777 N N . MET A 1 98 ? 39.469 -26.031 -12.75 1 88.62 98 MET A N 1
ATOM 778 C CA . MET A 1 98 ? 40.656 -26.844 -13.102 1 88.62 98 MET A CA 1
ATOM 779 C C . MET A 1 98 ? 41.094 -27.688 -11.922 1 88.62 98 MET A C 1
ATOM 781 O O . MET A 1 98 ? 41.625 -28.797 -12.102 1 88.62 98 MET A O 1
ATOM 785 N N . ALA A 1 99 ? 40.812 -27.203 -10.742 1 92.31 99 ALA A N 1
ATOM 786 C CA . ALA A 1 99 ? 41.188 -27.938 -9.531 1 92.31 99 ALA A CA 1
ATOM 787 C C . ALA A 1 99 ? 40.188 -29.047 -9.242 1 92.31 99 ALA A C 1
ATOM 789 O O . ALA A 1 99 ? 40.406 -29.891 -8.375 1 92.31 99 ALA A O 1
ATOM 790 N N . GLY A 1 100 ? 39 -29.016 -9.914 1 91.44 100 GLY A N 1
ATOM 791 C CA . GLY A 1 100 ? 38 -30.062 -9.742 1 91.44 100 GLY A CA 1
ATOM 792 C C . GLY A 1 100 ? 36.969 -29.734 -8.68 1 91.44 100 GLY A C 1
ATOM 793 O O . GLY A 1 100 ? 36.219 -30.609 -8.266 1 91.44 100 GLY A O 1
ATOM 794 N N . ASP A 1 101 ? 37.031 -28.531 -8.211 1 92.94 101 ASP A N 1
ATOM 795 C CA . ASP A 1 101 ? 36.156 -28.156 -7.121 1 92.94 101 ASP A CA 1
ATOM 796 C C . ASP A 1 101 ? 34.688 -28.312 -7.52 1 92.94 101 ASP A C 1
ATOM 798 O O . ASP A 1 101 ? 33.812 -28.547 -6.668 1 92.94 101 ASP A O 1
ATOM 802 N N . PHE A 1 102 ? 34.438 -28.172 -8.852 1 94.25 102 PHE A N 1
ATOM 803 C CA . PHE A 1 102 ? 33.031 -28.203 -9.328 1 94.25 102 PHE A CA 1
ATOM 804 C C . PHE A 1 102 ? 32.75 -29.516 -10.031 1 94.25 102 PHE A C 1
ATOM 806 O O . PHE A 1 102 ? 31.734 -29.641 -10.727 1 94.25 102 PHE A O 1
ATOM 813 N N . GLY A 1 103 ? 33.625 -30.406 -9.922 1 91.5 103 GLY A N 1
ATOM 814 C CA . GLY A 1 103 ? 33.469 -31.672 -10.609 1 91.5 103 GLY A CA 1
ATOM 815 C C . GLY A 1 103 ? 34.031 -31.672 -12.016 1 91.5 103 GLY A C 1
ATOM 816 O O . GLY A 1 103 ? 34.594 -30.672 -12.461 1 91.5 103 GLY A O 1
ATOM 817 N N . MET A 1 104 ? 33.75 -32.781 -12.742 1 88.25 104 MET A N 1
ATOM 818 C CA . MET A 1 104 ? 34.344 -32.938 -14.07 1 88.25 104 MET A CA 1
ATOM 819 C C . MET A 1 104 ? 33.438 -32.375 -15.148 1 88.25 104 MET A C 1
ATOM 821 O O . MET A 1 104 ? 32.219 -32.562 -15.117 1 88.25 104 MET A O 1
ATOM 825 N N . PRO A 1 105 ? 33.969 -31.562 -16.125 1 84.88 105 PRO A N 1
ATOM 826 C CA . PRO A 1 105 ? 33.156 -30.922 -17.156 1 84.88 105 PRO A CA 1
ATOM 827 C C . PRO A 1 105 ? 32.469 -31.953 -18.062 1 84.88 105 PRO A C 1
ATOM 829 O O . PRO A 1 105 ? 31.391 -31.656 -18.609 1 84.88 105 PRO A O 1
ATOM 832 N N . ASN A 1 106 ? 33.031 -33.156 -18.203 1 84.25 106 ASN A N 1
ATOM 833 C CA . ASN A 1 106 ? 32.469 -34.156 -19.094 1 84.25 106 ASN A CA 1
ATOM 834 C C . ASN A 1 106 ? 31.5 -35.094 -18.359 1 84.25 106 ASN A C 1
ATOM 836 O O . ASN A 1 106 ? 30.922 -36 -18.969 1 84.25 106 ASN A O 1
ATOM 840 N N . ASP A 1 107 ? 31.344 -34.875 -17.094 1 88.25 107 ASP A N 1
ATOM 841 C CA . ASP A 1 107 ? 30.359 -35.594 -16.297 1 88.25 107 ASP A CA 1
ATOM 842 C C . ASP A 1 107 ? 29.031 -34.812 -16.234 1 88.25 107 ASP A C 1
ATOM 844 O O . ASP A 1 107 ? 28.953 -33.781 -15.586 1 88.25 107 ASP A O 1
ATOM 848 N N . PRO A 1 108 ? 28.016 -35.375 -16.859 1 84.62 108 PRO A N 1
ATOM 849 C CA . PRO A 1 108 ? 26.734 -34.656 -16.906 1 84.62 108 PRO A CA 1
ATOM 850 C C . PRO A 1 108 ? 26.094 -34.531 -15.531 1 84.62 108 PRO A C 1
ATOM 852 O O . PRO A 1 108 ? 25.172 -33.719 -15.359 1 84.62 108 PRO A O 1
ATOM 855 N N . ASN A 1 109 ? 26.547 -35.281 -14.547 1 85.19 109 ASN A N 1
ATOM 856 C CA . ASN A 1 109 ? 25.969 -35.219 -13.211 1 85.19 109 ASN A CA 1
ATOM 857 C C . ASN A 1 109 ? 26.719 -34.25 -12.305 1 85.19 109 ASN A C 1
ATOM 859 O O . ASN A 1 109 ? 26.25 -33.906 -11.227 1 85.19 109 ASN A O 1
ATOM 863 N N . SER A 1 110 ? 27.859 -33.875 -12.711 1 90.5 110 SER A N 1
ATOM 864 C CA . SER A 1 110 ? 28.609 -32.906 -11.922 1 90.5 110 SER A CA 1
ATOM 865 C C . SER A 1 110 ? 28.031 -31.5 -12.07 1 90.5 110 SER A C 1
ATOM 867 O O . SER A 1 110 ? 27.438 -31.156 -13.102 1 90.5 110 SER A O 1
ATOM 869 N N . PRO A 1 111 ? 28.234 -30.625 -11.031 1 91 111 PRO A N 1
ATOM 870 C CA . PRO A 1 111 ? 27.734 -29.234 -11.133 1 91 111 PRO A CA 1
ATOM 871 C C . PRO A 1 111 ? 28.297 -28.5 -12.344 1 91 111 PRO A C 1
ATOM 873 O O . PRO A 1 111 ? 27.562 -27.781 -13.023 1 91 111 PRO A O 1
ATOM 876 N N . LEU A 1 112 ? 29.578 -28.703 -12.578 1 90.56 112 LEU A N 1
ATOM 877 C CA . LEU A 1 112 ? 30.203 -28.047 -13.727 1 90.56 112 LEU A CA 1
ATOM 878 C C . LEU A 1 112 ? 29.609 -28.578 -15.031 1 90.56 112 LEU A C 1
ATOM 880 O O . LEU A 1 112 ? 29.344 -27.812 -15.953 1 90.56 112 LEU A O 1
ATOM 884 N N . GLY A 1 113 ? 29.469 -29.844 -15.094 1 87.69 113 GLY A N 1
ATOM 885 C CA . GLY A 1 113 ? 28.859 -30.453 -16.266 1 87.69 113 GLY A CA 1
ATOM 886 C C . GLY A 1 113 ? 27.453 -29.938 -16.531 1 87.69 113 GLY A C 1
ATOM 887 O O . GLY A 1 113 ? 27.094 -29.672 -17.688 1 87.69 113 GLY A O 1
ATOM 888 N N . LYS A 1 114 ? 26.703 -29.828 -15.555 1 85.25 114 LYS A N 1
ATOM 889 C CA . LYS A 1 114 ? 25.328 -29.328 -15.672 1 85.25 114 LYS A CA 1
ATOM 890 C C . LYS A 1 114 ? 25.328 -27.891 -16.156 1 85.25 114 LYS A C 1
ATOM 892 O O . LYS A 1 114 ? 24.5 -27.516 -17 1 85.25 114 LYS A O 1
ATOM 897 N N . MET A 1 115 ? 26.141 -27.062 -15.578 1 85.88 115 MET A N 1
ATOM 898 C CA . MET A 1 115 ? 26.234 -25.656 -15.961 1 85.88 115 MET A CA 1
ATOM 899 C C . MET A 1 115 ? 26.609 -25.516 -17.438 1 85.88 115 MET A C 1
ATOM 901 O O . MET A 1 115 ? 26.047 -24.688 -18.156 1 85.88 115 MET A O 1
ATOM 905 N N . MET A 1 116 ? 27.531 -26.328 -17.891 1 84.69 116 MET A N 1
ATOM 906 C CA . MET A 1 116 ? 28 -26.281 -19.266 1 84.69 116 MET A CA 1
ATOM 907 C C . MET A 1 116 ? 26.906 -26.75 -20.234 1 84.69 116 MET A C 1
ATOM 909 O O . MET A 1 116 ? 26.781 -26.219 -21.328 1 84.69 116 MET A O 1
ATOM 913 N N . ALA A 1 117 ? 26.188 -27.672 -19.781 1 81.19 117 ALA A N 1
ATOM 914 C CA . ALA A 1 117 ? 25.094 -28.172 -20.609 1 81.19 117 ALA A CA 1
ATOM 915 C C . ALA A 1 117 ? 23.969 -27.156 -20.719 1 81.19 117 ALA A C 1
ATOM 917 O O . ALA A 1 117 ? 23.297 -27.078 -21.75 1 81.19 117 ALA A O 1
ATOM 918 N N . ALA A 1 118 ? 23.781 -26.406 -19.719 1 75.81 118 ALA A N 1
ATOM 919 C CA . ALA A 1 118 ? 22.688 -25.422 -19.672 1 75.81 118 ALA A CA 1
ATOM 920 C C . ALA A 1 118 ? 22.984 -24.219 -20.562 1 75.81 118 ALA A C 1
ATOM 922 O O . ALA A 1 118 ? 22.078 -23.562 -21.062 1 75.81 118 ALA A O 1
ATOM 923 N N . ASP A 1 119 ? 24.25 -23.906 -20.75 1 78.81 119 ASP A N 1
ATOM 924 C CA . ASP A 1 119 ? 24.656 -22.781 -21.594 1 78.81 119 ASP A CA 1
ATOM 925 C C . ASP A 1 119 ? 25.844 -23.156 -22.469 1 78.81 119 ASP A C 1
ATOM 927 O O . ASP A 1 119 ? 27 -22.828 -22.156 1 78.81 119 ASP A O 1
ATOM 931 N N . PRO A 1 120 ? 25.531 -23.672 -23.562 1 81.75 120 PRO A N 1
ATOM 932 C CA . PRO A 1 120 ? 26.609 -24.141 -24.438 1 81.75 120 PRO A CA 1
ATOM 933 C C . PRO A 1 120 ? 27.531 -23.031 -24.906 1 81.75 120 PRO A C 1
ATOM 935 O O . PRO A 1 120 ? 28.719 -23.25 -25.109 1 81.75 120 PRO A O 1
ATOM 938 N N . ASN A 1 121 ? 26.953 -21.891 -25.078 1 80.62 121 ASN A N 1
ATOM 939 C CA . ASN A 1 121 ? 27.781 -20.766 -25.5 1 80.62 121 ASN A CA 1
ATOM 940 C C . ASN A 1 121 ? 28.797 -20.391 -24.422 1 80.62 121 ASN A C 1
ATOM 942 O O . ASN A 1 121 ? 29.953 -20.109 -24.734 1 80.62 121 ASN A O 1
ATOM 946 N N . LEU A 1 122 ? 28.375 -20.375 -23.266 1 79.12 122 LEU A N 1
ATOM 947 C CA . LEU A 1 122 ? 29.281 -20.109 -22.141 1 79.12 122 LEU A CA 1
ATOM 948 C C . LEU A 1 122 ? 30.359 -21.203 -22.047 1 79.12 122 LEU A C 1
ATOM 950 O O . LEU A 1 122 ? 31.516 -20.891 -21.781 1 79.12 122 LEU A O 1
ATOM 954 N N . ALA A 1 123 ? 29.938 -22.406 -22.203 1 81.44 123 ALA A N 1
ATOM 955 C CA . ALA A 1 123 ? 30.875 -23.531 -22.172 1 81.44 123 ALA A CA 1
ATOM 956 C C . ALA A 1 123 ? 31.953 -23.391 -23.234 1 81.44 123 ALA A C 1
ATOM 958 O O . ALA A 1 123 ? 33.156 -23.594 -22.969 1 81.44 123 ALA A O 1
ATOM 959 N N . ALA A 1 124 ? 31.531 -23.031 -24.391 1 83.94 124 ALA A N 1
ATOM 960 C CA . ALA A 1 124 ? 32.469 -22.859 -25.484 1 83.94 124 ALA A CA 1
ATOM 961 C C . ALA A 1 124 ? 33.438 -21.719 -25.203 1 83.94 124 ALA A C 1
ATOM 963 O O . ALA A 1 124 ? 34.625 -21.844 -25.484 1 83.94 124 ALA A O 1
ATOM 964 N N . ALA A 1 125 ? 32.938 -20.672 -24.688 1 84.12 125 ALA A N 1
ATOM 965 C CA . ALA A 1 125 ? 33.781 -19.516 -24.359 1 84.12 125 ALA A CA 1
ATOM 966 C C . ALA A 1 125 ? 34.781 -19.875 -23.281 1 84.12 125 ALA A C 1
ATOM 968 O O . ALA A 1 125 ? 35.938 -19.422 -23.328 1 84.12 125 ALA A O 1
ATOM 969 N N . PHE A 1 126 ? 34.406 -20.562 -22.391 1 80.06 126 PHE A N 1
ATOM 970 C CA . PHE A 1 126 ? 35.281 -21 -21.297 1 80.06 126 PHE A CA 1
ATOM 971 C C . PHE A 1 126 ? 36.375 -21.922 -21.828 1 80.06 126 PHE A C 1
ATOM 973 O O . PHE A 1 126 ? 37.531 -21.734 -21.484 1 80.06 126 PHE A O 1
ATOM 980 N N . GLN A 1 127 ? 36 -22.891 -22.562 1 78.25 127 GLN A N 1
ATOM 981 C CA . GLN A 1 127 ? 36.938 -23.859 -23.094 1 78.25 127 GLN A CA 1
ATOM 982 C C . GLN A 1 127 ? 37.938 -23.219 -24.031 1 78.25 127 GLN A C 1
ATOM 984 O O . GLN A 1 127 ? 39.094 -23.656 -24.125 1 78.25 127 GLN A O 1
ATOM 989 N N . SER A 1 128 ? 37.469 -22.188 -24.703 1 84.69 128 SER A N 1
ATOM 990 C CA . SER A 1 128 ? 38.344 -21.516 -25.656 1 84.69 128 SER A CA 1
ATOM 991 C C . SER A 1 128 ? 39.25 -20.5 -24.953 1 84.69 128 SER A C 1
ATOM 993 O O . SER A 1 128 ? 40.094 -19.859 -25.594 1 84.69 128 SER A O 1
ATOM 995 N N . GLY A 1 129 ? 39.094 -20.312 -23.641 1 79.06 129 GLY A N 1
ATOM 996 C CA . GLY A 1 129 ? 39.906 -19.391 -22.891 1 79.06 129 GLY A CA 1
ATOM 997 C C . GLY A 1 129 ? 39.469 -17.953 -23.031 1 79.06 129 GLY A C 1
ATOM 998 O O . GLY A 1 129 ? 40.25 -17.031 -22.719 1 79.06 129 GLY A O 1
ATOM 999 N N . GLN A 1 130 ? 38.344 -17.719 -23.531 1 81.75 130 GLN A N 1
ATOM 1000 C CA . GLN A 1 130 ? 37.875 -16.359 -23.797 1 81.75 130 GLN A CA 1
ATOM 1001 C C . GLN A 1 130 ? 37.406 -15.695 -22.5 1 81.75 130 GLN A C 1
ATOM 1003 O O . GLN A 1 130 ? 37.25 -14.469 -22.453 1 81.75 130 GLN A O 1
ATOM 1008 N N . LEU A 1 131 ? 37.125 -16.453 -21.594 1 85.44 131 LEU A N 1
ATOM 1009 C CA . LEU A 1 131 ? 36.656 -15.922 -20.328 1 85.44 131 LEU A CA 1
ATOM 1010 C C . LEU A 1 131 ? 37.781 -15.773 -19.328 1 85.44 131 LEU A C 1
ATOM 1012 O O . LEU A 1 131 ? 38.219 -16.766 -18.703 1 85.44 131 LEU A O 1
ATOM 1016 N N . GLN A 1 132 ? 38.375 -14.539 -19.25 1 88.31 132 GLN A N 1
ATOM 1017 C CA . GLN A 1 132 ? 39.469 -14.234 -18.344 1 88.31 132 GLN A CA 1
ATOM 1018 C C . GLN A 1 132 ? 39.219 -12.914 -17.609 1 88.31 132 GLN A C 1
ATOM 1020 O O . GLN A 1 132 ? 38.562 -12.008 -18.141 1 88.31 132 GLN A O 1
ATOM 1025 N N . GLY A 1 133 ? 39.688 -12.922 -16.375 1 92.88 133 GLY A N 1
ATOM 1026 C CA . GLY A 1 133 ? 39.5 -11.711 -15.594 1 92.88 133 GLY A CA 1
ATOM 1027 C C . GLY A 1 133 ? 38.062 -11.523 -15.125 1 92.88 133 GLY A C 1
ATOM 1028 O O . GLY A 1 133 ? 37.344 -12.5 -14.945 1 92.88 133 GLY A O 1
ATOM 1029 N N . VAL A 1 134 ? 37.781 -10.328 -14.75 1 94.44 134 VAL A N 1
ATOM 1030 C CA . VAL A 1 134 ? 36.406 -9.984 -14.32 1 94.44 134 VAL A CA 1
ATOM 1031 C C . VAL A 1 134 ? 35.594 -9.516 -15.523 1 94.44 134 VAL A C 1
ATOM 1033 O O . VAL A 1 134 ? 35.938 -8.531 -16.172 1 94.44 134 VAL A O 1
ATOM 1036 N N . MET A 1 135 ? 34.562 -10.281 -15.844 1 93.06 135 MET A N 1
ATOM 1037 C CA . MET A 1 135 ? 33.719 -9.984 -17 1 93.06 135 MET A CA 1
ATOM 1038 C C . MET A 1 135 ? 32.219 -10.102 -16.625 1 93.06 135 MET A C 1
ATOM 1040 O O . MET A 1 135 ? 31.875 -10.82 -15.703 1 93.06 135 MET A O 1
ATOM 1044 N N . PRO A 1 136 ? 31.406 -9.391 -17.438 1 92.69 136 PRO A N 1
ATOM 1045 C CA . PRO A 1 136 ? 29.969 -9.5 -17.172 1 92.69 136 PRO A CA 1
ATOM 1046 C C . PRO A 1 136 ? 29.406 -10.859 -17.578 1 92.69 136 PRO A C 1
ATOM 1048 O O . PRO A 1 136 ? 29.781 -11.414 -18.609 1 92.69 136 PRO A O 1
ATOM 1051 N N . TYR A 1 137 ? 28.672 -11.398 -16.766 1 92.19 137 TYR A N 1
ATOM 1052 C CA . TYR A 1 137 ? 27.844 -12.57 -17.031 1 92.19 137 TYR A CA 1
ATOM 1053 C C . TYR A 1 137 ? 26.375 -12.188 -17.125 1 92.19 137 TYR A C 1
ATOM 1055 O O . TYR A 1 137 ? 25.75 -11.828 -16.109 1 92.19 137 TYR A O 1
ATOM 1063 N N . VAL A 1 138 ? 25.797 -12.289 -18.312 1 91.75 138 VAL A N 1
ATOM 1064 C CA . VAL A 1 138 ? 24.438 -11.844 -18.578 1 91.75 138 VAL A CA 1
ATOM 1065 C C . VAL A 1 138 ? 23.438 -12.797 -17.938 1 91.75 138 VAL A C 1
ATOM 1067 O O . VAL A 1 138 ? 23.562 -14.016 -18.047 1 91.75 138 VAL A O 1
ATOM 1070 N N . LEU A 1 139 ? 22.438 -12.266 -17.266 1 91.56 139 LEU A N 1
ATOM 1071 C CA . LEU A 1 139 ? 21.5 -13.07 -16.484 1 91.56 139 LEU A CA 1
ATOM 1072 C C . LEU A 1 139 ? 20.188 -13.258 -17.25 1 91.56 139 LEU A C 1
ATOM 1074 O O . LEU A 1 139 ? 19.469 -14.234 -17.016 1 91.56 139 LEU A O 1
ATOM 1078 N N . ALA A 1 140 ? 19.812 -12.297 -18.078 1 90.88 140 ALA A N 1
ATOM 1079 C CA . ALA A 1 140 ? 18.578 -12.336 -18.859 1 90.88 140 ALA A CA 1
ATOM 1080 C C . ALA A 1 140 ? 18.688 -11.477 -20.109 1 90.88 140 ALA A C 1
ATOM 1082 O O . ALA A 1 140 ? 19.594 -10.633 -20.203 1 90.88 140 ALA A O 1
ATOM 1083 N N . GLN A 1 141 ? 17.766 -11.742 -21.031 1 91.94 141 GLN A N 1
ATOM 1084 C CA . GLN A 1 141 ? 17.75 -10.945 -22.25 1 91.94 141 GLN A CA 1
ATOM 1085 C C . GLN A 1 141 ? 17.344 -9.5 -21.969 1 91.94 141 GLN A C 1
ATOM 1087 O O . GLN A 1 141 ? 16.422 -9.258 -21.172 1 91.94 141 GLN A O 1
ATOM 1092 N N . LYS A 1 142 ? 18 -8.586 -22.672 1 95.81 142 LYS A N 1
ATOM 1093 C CA . LYS A 1 142 ? 17.703 -7.164 -22.516 1 95.81 142 LYS A CA 1
ATOM 1094 C C . LYS A 1 142 ? 16.297 -6.844 -23.016 1 95.81 142 LYS A C 1
ATOM 1096 O O . LYS A 1 142 ? 15.852 -7.375 -24.031 1 95.81 142 LYS A O 1
ATOM 1101 N N . THR A 1 143 ? 15.594 -6.031 -22.312 1 96.19 143 THR A N 1
ATOM 1102 C CA . THR A 1 143 ? 14.297 -5.516 -22.734 1 96.19 143 THR A CA 1
ATOM 1103 C C . THR A 1 143 ? 14.25 -3.994 -22.609 1 96.19 143 THR A C 1
ATOM 1105 O O . THR A 1 143 ? 14.906 -3.412 -21.75 1 96.19 143 THR A O 1
ATOM 1108 N N . THR A 1 144 ? 13.586 -3.309 -23.531 1 97.25 144 THR A N 1
ATOM 1109 C CA . THR A 1 144 ? 13.367 -1.867 -23.5 1 97.25 144 THR A CA 1
ATOM 1110 C C . THR A 1 144 ? 11.93 -1.533 -23.875 1 97.25 144 THR A C 1
ATOM 1112 O O . THR A 1 144 ? 11.398 -2.043 -24.859 1 97.25 144 THR A O 1
ATOM 1115 N N . GLN A 1 145 ? 11.273 -0.733 -23.094 1 96.75 145 GLN A N 1
ATOM 1116 C CA . GLN A 1 145 ? 9.891 -0.353 -23.375 1 96.75 145 GLN A CA 1
ATOM 1117 C C . GLN A 1 145 ? 9.531 0.964 -22.688 1 96.75 145 GLN A C 1
ATOM 1119 O O . GLN A 1 145 ? 10.266 1.438 -21.812 1 96.75 145 GLN A O 1
ATOM 1124 N N . ASP A 1 146 ? 8.469 1.589 -23.219 1 97.38 146 ASP A N 1
ATOM 1125 C CA . ASP A 1 146 ? 7.852 2.709 -22.516 1 97.38 146 ASP A CA 1
ATOM 1126 C C . ASP A 1 146 ? 6.801 2.221 -21.516 1 97.38 146 ASP A C 1
ATOM 1128 O O . ASP A 1 146 ? 6.086 1.253 -21.781 1 97.38 146 ASP A O 1
ATOM 1132 N N . ILE A 1 147 ? 6.793 2.805 -20.391 1 96.5 147 ILE A N 1
ATOM 1133 C CA . ILE A 1 147 ? 5.812 2.453 -19.375 1 96.5 147 ILE A CA 1
ATOM 1134 C C . ILE A 1 147 ? 5.02 3.693 -18.969 1 96.5 147 ILE A C 1
ATOM 1136 O O . ILE A 1 147 ? 5.602 4.727 -18.625 1 96.5 147 ILE A O 1
ATOM 1140 N N . ASP A 1 148 ? 3.717 3.588 -18.969 1 95.81 148 ASP A N 1
ATOM 1141 C CA . ASP A 1 148 ? 2.832 4.688 -18.594 1 95.81 148 ASP A CA 1
ATOM 1142 C C . ASP A 1 148 ? 1.923 4.285 -17.422 1 95.81 148 ASP A C 1
ATOM 1144 O O . ASP A 1 148 ? 1.415 3.164 -17.391 1 95.81 148 ASP A O 1
ATOM 1148 N N . ASN A 1 149 ? 1.854 5.043 -16.438 1 96.12 149 ASN A N 1
ATOM 1149 C CA . ASN A 1 149 ? 0.767 5.086 -15.469 1 96.12 149 ASN A CA 1
ATOM 1150 C C . ASN A 1 149 ? -0.115 6.316 -15.672 1 96.12 149 ASN A C 1
ATOM 1152 O O . ASN A 1 149 ? 0.203 7.402 -15.18 1 96.12 149 ASN A O 1
ATOM 1156 N N . ASP A 1 150 ? -1.205 6.141 -16.391 1 94.5 150 ASP A N 1
ATOM 1157 C CA . ASP A 1 150 ? -2.014 7.25 -16.875 1 94.5 150 ASP A CA 1
ATOM 1158 C C . ASP A 1 150 ? -2.52 8.117 -15.727 1 94.5 150 ASP A C 1
ATOM 1160 O O . ASP A 1 150 ? -2.576 9.344 -15.836 1 94.5 150 ASP A O 1
ATOM 1164 N N . ILE A 1 151 ? -2.869 7.453 -14.68 1 95.94 151 ILE A N 1
ATOM 1165 C CA . ILE A 1 151 ? -3.312 8.25 -13.539 1 95.94 151 ILE A CA 1
ATOM 1166 C C . ILE A 1 151 ? -3.004 7.504 -12.242 1 95.94 151 ILE A C 1
ATOM 1168 O O . ILE A 1 151 ? -3.4 6.348 -12.078 1 95.94 151 ILE A O 1
ATOM 1172 N N . LEU A 1 152 ? -2.23 8.07 -11.422 1 97 152 LEU A N 1
ATOM 1173 C CA . LEU A 1 152 ? -1.946 7.652 -10.055 1 97 152 LEU A CA 1
ATOM 1174 C C . LEU A 1 152 ? -2.471 8.672 -9.047 1 97 152 LEU A C 1
ATOM 1176 O O . LEU A 1 152 ? -1.969 9.797 -8.984 1 97 152 LEU A O 1
ATOM 1180 N N . TYR A 1 153 ? -3.506 8.289 -8.25 1 97.75 153 TYR A N 1
ATOM 1181 C CA . TYR A 1 153 ? -4.039 9.164 -7.211 1 97.75 153 TYR A CA 1
ATOM 1182 C C . TYR A 1 153 ? -3.383 8.875 -5.863 1 97.75 153 TYR A C 1
ATOM 1184 O O . TYR A 1 153 ? -3.209 7.715 -5.488 1 97.75 153 TYR A O 1
ATOM 1192 N N . THR A 1 154 ? -3.008 9.922 -5.156 1 96.69 154 THR A N 1
ATOM 1193 C CA . THR A 1 154 ? -2.479 9.766 -3.807 1 96.69 154 THR A CA 1
ATOM 1194 C C . THR A 1 154 ? -3.213 10.672 -2.828 1 96.69 154 THR A C 1
ATOM 1196 O O . THR A 1 154 ? -3.746 11.711 -3.219 1 96.69 154 THR A O 1
ATOM 1199 N N . THR A 1 155 ? -3.299 10.242 -1.617 1 96.69 155 THR A N 1
ATOM 1200 C CA . THR A 1 155 ? -3.863 11 -0.505 1 96.69 155 THR A CA 1
ATOM 1201 C C . THR A 1 155 ? -2.873 11.078 0.654 1 96.69 155 THR A C 1
ATOM 1203 O O . THR A 1 155 ? -2.277 10.062 1.035 1 96.69 155 THR A O 1
ATOM 1206 N N . ARG A 1 156 ? -2.688 12.281 1.173 1 96.81 156 ARG A N 1
ATOM 1207 C CA . ARG A 1 156 ? -1.828 12.484 2.334 1 96.81 156 ARG A CA 1
ATOM 1208 C C . ARG A 1 156 ? -2.566 13.234 3.439 1 96.81 156 ARG A C 1
ATOM 1210 O O . ARG A 1 156 ? -3.15 14.289 3.195 1 96.81 156 ARG A O 1
ATOM 1217 N N . LEU A 1 157 ? -2.627 12.664 4.629 1 97.12 157 LEU A N 1
ATOM 1218 C CA . LEU A 1 157 ? -3.127 13.297 5.84 1 97.12 157 LEU A CA 1
ATOM 1219 C C . LEU A 1 157 ? -1.997 13.531 6.84 1 97.12 157 LEU A C 1
ATOM 1221 O O . LEU A 1 157 ? -1.268 12.594 7.184 1 97.12 157 LEU A O 1
ATOM 1225 N N . ARG A 1 158 ? -1.82 14.734 7.227 1 96.38 158 ARG A N 1
ATOM 1226 C CA . ARG A 1 158 ? -0.866 15.047 8.289 1 96.38 158 ARG A CA 1
ATOM 1227 C C . ARG A 1 158 ? -1.565 15.68 9.484 1 96.38 158 ARG A C 1
ATOM 1229 O O . ARG A 1 158 ? -2.449 16.531 9.32 1 96.38 158 ARG A O 1
ATOM 1236 N N . LEU A 1 159 ? -1.25 15.25 10.68 1 96.12 159 LEU A N 1
ATOM 1237 C CA . LEU A 1 159 ? -1.707 15.805 11.945 1 96.12 159 LEU A CA 1
ATOM 1238 C C . LEU A 1 159 ? -0.529 16.297 12.781 1 96.12 159 LEU A C 1
ATOM 1240 O O . LEU A 1 159 ? 0.325 15.5 13.188 1 96.12 159 LEU A O 1
ATOM 1244 N N . ASN A 1 160 ? -0.519 17.562 13.031 1 95.06 160 ASN A N 1
ATOM 1245 C CA . ASN A 1 160 ? 0.543 18.172 13.828 1 95.06 160 ASN A CA 1
ATOM 1246 C C . ASN A 1 160 ? 0.157 18.266 15.305 1 95.06 160 ASN A C 1
ATOM 1248 O O . ASN A 1 160 ? -0.958 18.672 15.633 1 95.06 160 ASN A O 1
ATOM 1252 N N . LEU A 1 161 ? 1.077 17.875 16.094 1 94.38 161 LEU A N 1
ATOM 1253 C CA . LEU A 1 161 ? 0.917 17.953 17.547 1 94.38 161 LEU A CA 1
ATOM 1254 C C . LEU A 1 161 ? 1.898 18.953 18.141 1 94.38 161 LEU A C 1
ATOM 1256 O O . LEU A 1 161 ? 3.1 18.891 17.875 1 94.38 161 LEU A O 1
ATOM 1260 N N . LYS A 1 162 ? 1.418 19.828 18.906 1 92.12 162 LYS A N 1
ATOM 1261 C CA . LYS A 1 162 ? 2.262 20.75 19.656 1 92.12 162 LYS A CA 1
ATOM 1262 C C . LYS A 1 162 ? 1.822 20.828 21.125 1 92.12 162 LYS A C 1
ATOM 1264 O O . LYS A 1 162 ? 0.625 20.828 21.422 1 92.12 162 LYS A O 1
ATOM 1269 N N . ALA A 1 163 ? 2.797 20.734 21.984 1 92.5 163 ALA A N 1
ATOM 1270 C CA . ALA A 1 163 ? 2.502 20.844 23.406 1 92.5 163 ALA A CA 1
ATOM 1271 C C . ALA A 1 163 ? 3.543 21.703 24.125 1 92.5 163 ALA A C 1
ATOM 1273 O O . ALA A 1 163 ? 4.742 21.578 23.875 1 92.5 163 ALA A O 1
ATOM 1274 N N . LYS A 1 164 ? 3.066 22.656 24.938 1 89.5 164 LYS A N 1
ATOM 1275 C CA . LYS A 1 164 ? 3.943 23.344 25.875 1 89.5 164 LYS A CA 1
ATOM 1276 C C . LYS A 1 164 ? 4.125 22.531 27.156 1 89.5 164 LYS A C 1
ATOM 1278 O O . LYS A 1 164 ? 3.186 22.391 27.938 1 89.5 164 LYS A O 1
ATOM 1283 N N . VAL A 1 165 ? 5.25 22.094 27.297 1 90.56 165 VAL A N 1
ATOM 1284 C CA . VAL A 1 165 ? 5.527 21.219 28.438 1 90.56 165 VAL A CA 1
ATOM 1285 C C . VAL A 1 165 ? 5.875 22.062 29.656 1 90.56 165 VAL A C 1
ATOM 1287 O O . VAL A 1 165 ? 5.422 21.766 30.766 1 90.56 165 VAL A O 1
ATOM 1290 N N . TRP A 1 166 ? 6.762 22.953 29.453 1 91.5 166 TRP A N 1
ATOM 1291 C CA . TRP A 1 166 ? 7.238 23.906 30.453 1 91.5 166 TRP A CA 1
ATOM 1292 C C . TRP A 1 166 ? 7.672 25.203 29.797 1 91.5 166 TRP A C 1
ATOM 1294 O O . TRP A 1 166 ? 7.566 25.359 28.578 1 91.5 166 TRP A O 1
ATOM 1304 N N . ASP A 1 167 ? 8.133 26.172 30.578 1 89.62 167 ASP A N 1
ATOM 1305 C CA . ASP A 1 167 ? 8.508 27.484 30.062 1 89.62 167 ASP A CA 1
ATOM 1306 C C . ASP A 1 167 ? 9.578 27.359 28.984 1 89.62 167 ASP A C 1
ATOM 1308 O O . ASP A 1 167 ? 9.562 28.109 28 1 89.62 167 ASP A O 1
ATOM 1312 N N . ASN A 1 168 ? 10.469 26.469 29.188 1 93.88 168 ASN A N 1
ATOM 1313 C CA . ASN A 1 168 ? 11.57 26.391 28.219 1 93.88 168 ASN A CA 1
ATOM 1314 C C . ASN A 1 168 ? 11.609 25.016 27.547 1 93.88 168 ASN A C 1
ATOM 1316 O O . ASN A 1 168 ? 12.656 24.594 27.047 1 93.88 168 ASN A O 1
ATOM 1320 N N . VAL A 1 169 ? 10.555 24.25 27.719 1 95.06 169 VAL A N 1
ATOM 1321 C CA . VAL A 1 169 ? 10.492 22.938 27.078 1 95.06 169 VAL A CA 1
ATOM 1322 C C . VAL A 1 169 ? 9.219 22.828 26.25 1 95.06 169 VAL A C 1
ATOM 1324 O O . VAL A 1 169 ? 8.125 23.156 26.719 1 95.06 169 VAL A O 1
ATOM 1327 N N . SER A 1 170 ? 9.352 22.438 25.094 1 94.75 170 SER A N 1
ATOM 1328 C CA . SER A 1 170 ? 8.211 22.219 24.203 1 94.75 170 SER A CA 1
ATOM 1329 C C . SER A 1 170 ? 8.32 20.875 23.484 1 94.75 170 SER A C 1
ATOM 1331 O O . SER A 1 170 ? 9.414 20.328 23.375 1 94.75 170 SER A O 1
ATOM 1333 N N . PHE A 1 171 ? 7.203 20.297 23.125 1 96.31 171 PHE A N 1
ATOM 1334 C CA . PHE A 1 171 ? 7.098 19.078 22.344 1 96.31 171 PHE A CA 1
ATOM 1335 C C . PHE A 1 171 ? 6.438 19.359 21 1 96.31 171 PHE A C 1
ATOM 1337 O O . PHE A 1 171 ? 5.496 20.141 20.906 1 96.31 171 PHE A O 1
ATOM 1344 N N . ALA A 1 172 ? 6.949 18.781 19.938 1 95.06 172 ALA A N 1
ATOM 1345 C CA . ALA A 1 172 ? 6.359 18.844 18.609 1 95.06 172 ALA A CA 1
ATOM 1346 C C . ALA A 1 172 ? 6.348 17.469 17.953 1 95.06 172 ALA A C 1
ATOM 1348 O O . ALA A 1 172 ? 7.309 16.703 18.078 1 95.06 172 ALA A O 1
ATOM 1349 N N . GLY A 1 173 ? 5.273 17.125 17.328 1 95.88 173 GLY A N 1
ATOM 1350 C CA . GLY A 1 173 ? 5.117 15.891 16.578 1 95.88 173 GLY A CA 1
ATOM 1351 C C . GLY A 1 173 ? 4.285 16.047 15.328 1 95.88 173 GLY A C 1
ATOM 1352 O O . GLY A 1 173 ? 3.588 17.047 15.156 1 95.88 173 GLY A O 1
ATOM 1353 N N . ARG A 1 174 ? 4.426 15.141 14.453 1 95.56 174 ARG A N 1
ATOM 1354 C CA . ARG A 1 174 ? 3.609 15.055 13.242 1 95.56 174 ARG A CA 1
ATOM 1355 C C . ARG A 1 174 ? 3.297 13.609 12.891 1 95.56 174 ARG A C 1
ATOM 1357 O O . ARG A 1 174 ? 4.207 12.789 12.742 1 95.56 174 ARG A O 1
ATOM 1364 N N . LEU A 1 175 ? 2.018 13.305 12.812 1 96.19 175 LEU A N 1
ATOM 1365 C CA . LEU A 1 175 ? 1.534 12.031 12.281 1 96.19 175 LEU A CA 1
ATOM 1366 C C . LEU A 1 175 ? 1.176 12.164 10.805 1 96.19 175 LEU A C 1
ATOM 1368 O O . LEU A 1 175 ? 0.639 13.195 10.383 1 96.19 175 LEU A O 1
ATOM 1372 N N . SER A 1 176 ? 1.515 11.156 10.062 1 95 176 SER A N 1
ATOM 1373 C CA . SER A 1 176 ? 1.25 11.258 8.633 1 95 176 SER A CA 1
ATOM 1374 C C . SER A 1 176 ? 0.743 9.93 8.07 1 95 176 SER A C 1
ATOM 1376 O O . SER A 1 176 ? 1.248 8.867 8.43 1 95 176 SER A O 1
ATOM 1378 N N . MET A 1 177 ? -0.337 9.93 7.316 1 95.69 177 MET A N 1
ATOM 1379 C CA . MET A 1 177 ? -0.792 8.844 6.445 1 95.69 177 MET A CA 1
ATOM 1380 C C . MET A 1 177 ? -0.585 9.211 4.977 1 95.69 177 MET A C 1
ATOM 1382 O O . MET A 1 177 ? -1.004 10.281 4.531 1 95.69 177 MET A O 1
ATOM 1386 N N . TYR A 1 178 ? 0.096 8.453 4.207 1 95.12 178 TYR A N 1
ATOM 1387 C CA . TYR A 1 178 ? 0.336 8.625 2.781 1 95.12 178 TYR A CA 1
ATOM 1388 C C . TYR A 1 178 ? 0.048 7.34 2.016 1 95.12 178 TYR A C 1
ATOM 1390 O O . TYR A 1 178 ? 0.738 6.336 2.201 1 95.12 178 TYR A O 1
ATOM 1398 N N . LYS A 1 179 ? -0.998 7.355 1.19 1 94.31 179 LYS A N 1
ATOM 1399 C CA . LYS A 1 179 ? -1.388 6.16 0.451 1 94.31 179 LYS A CA 1
ATOM 1400 C C . LYS A 1 179 ? -1.849 6.508 -0.96 1 94.31 179 LYS A C 1
ATOM 1402 O O . LYS A 1 179 ? -2.156 7.668 -1.249 1 94.31 179 LYS A O 1
ATOM 1407 N N . ASN A 1 180 ? -1.762 5.605 -1.823 1 94.81 180 ASN A N 1
ATOM 1408 C CA . ASN A 1 180 ? -2.402 5.738 -3.127 1 94.81 180 ASN A CA 1
ATOM 1409 C C . ASN A 1 180 ? -3.803 5.133 -3.129 1 94.81 180 ASN A C 1
ATOM 1411 O O . ASN A 1 180 ? -4.105 4.258 -2.314 1 94.81 180 ASN A O 1
ATOM 1415 N N . TRP A 1 181 ? -4.652 5.688 -4.008 1 96.12 181 TRP A N 1
ATOM 1416 C CA . TRP A 1 181 ? -6.02 5.184 -4.098 1 96.12 181 TRP A CA 1
ATOM 1417 C C . TRP A 1 181 ? -6.035 3.719 -4.516 1 96.12 181 TRP A C 1
ATOM 1419 O O . TRP A 1 181 ? -5.258 3.305 -5.379 1 96.12 181 TRP A O 1
ATOM 1429 N N . GLY A 1 182 ? -6.922 2.922 -3.902 1 92.06 182 GLY A N 1
ATOM 1430 C CA . GLY A 1 182 ? -7.121 1.536 -4.293 1 92.06 182 GLY A CA 1
ATOM 1431 C C . GLY A 1 182 ? -6.07 0.601 -3.727 1 92.06 182 GLY A C 1
ATOM 1432 O O . GLY A 1 182 ? -5.879 -0.508 -4.23 1 92.06 182 GLY A O 1
ATOM 1433 N N . ASP A 1 183 ? -5.312 1.09 -2.818 1 90.5 183 ASP A N 1
ATOM 1434 C CA . ASP A 1 183 ? -4.266 0.261 -2.227 1 90.5 183 ASP A CA 1
ATOM 1435 C C . ASP A 1 183 ? -3.924 0.732 -0.816 1 90.5 183 ASP A C 1
ATOM 1437 O O . ASP A 1 183 ? -3.9 1.935 -0.546 1 90.5 183 ASP A O 1
ATOM 1441 N N . SER A 1 184 ? -3.771 -0.254 0.11 1 84.56 184 SER A N 1
ATOM 1442 C CA . SER A 1 184 ? -3.26 0.057 1.44 1 84.56 184 SER A CA 1
ATOM 1443 C C . SER A 1 184 ? -2.182 -0.935 1.863 1 84.56 184 SER A C 1
ATOM 1445 O O . SER A 1 184 ? -1.86 -1.043 3.049 1 84.56 184 SER A O 1
ATOM 1447 N N . THR A 1 185 ? -1.646 -1.627 0.812 1 86.12 185 THR A N 1
ATOM 1448 C CA . THR A 1 185 ? -0.64 -2.635 1.13 1 86.12 185 THR A CA 1
ATOM 1449 C C . THR A 1 185 ? 0.702 -1.979 1.443 1 86.12 185 THR A C 1
ATOM 1451 O O . THR A 1 185 ? 1.14 -1.075 0.729 1 86.12 185 THR A O 1
ATOM 1454 N N . GLY A 1 186 ? 1.323 -2.213 2.529 1 82.62 186 GLY A N 1
ATOM 1455 C CA . GLY A 1 186 ? 2.578 -1.621 2.967 1 82.62 186 GLY A CA 1
ATOM 1456 C C . GLY A 1 186 ? 3.797 -2.301 2.375 1 82.62 186 GLY A C 1
ATOM 1457 O O . GLY A 1 186 ? 4.93 -1.971 2.729 1 82.62 186 GLY A O 1
ATOM 1458 N N . VAL A 1 187 ? 3.598 -3.301 1.491 1 90.31 187 VAL A N 1
ATOM 1459 C CA . VAL A 1 187 ? 4.703 -4.016 0.862 1 90.31 187 VAL A CA 1
ATOM 1460 C C . VAL A 1 187 ? 4.574 -3.93 -0.657 1 90.31 187 VAL A C 1
ATOM 1462 O O . VAL A 1 187 ? 3.488 -4.125 -1.207 1 90.31 187 VAL A O 1
ATOM 1465 N N . GLN A 1 188 ? 5.664 -3.57 -1.321 1 92.62 188 GLN A N 1
ATOM 1466 C CA . GLN A 1 188 ? 5.672 -3.434 -2.773 1 92.62 188 GLN A CA 1
ATOM 1467 C C . GLN A 1 188 ? 6.578 -4.477 -3.42 1 92.62 188 GLN A C 1
ATOM 1469 O O . GLN A 1 188 ? 7.496 -4.992 -2.777 1 92.62 188 GLN A O 1
ATOM 1474 N N . VAL A 1 189 ? 6.242 -4.855 -4.672 1 93.69 189 VAL A N 1
ATOM 1475 C CA . VAL A 1 189 ? 7.117 -5.73 -5.445 1 93.69 189 VAL A CA 1
ATOM 1476 C C . VAL A 1 189 ? 8.406 -4.992 -5.789 1 93.69 189 VAL A C 1
ATOM 1478 O O . VAL A 1 189 ? 8.375 -3.875 -6.316 1 93.69 189 VAL A O 1
ATOM 1481 N N . PHE A 1 190 ? 9.508 -5.59 -5.465 1 93.88 190 PHE A N 1
ATOM 1482 C CA . PHE A 1 190 ? 10.805 -4.934 -5.582 1 93.88 190 PHE A CA 1
ATOM 1483 C C . PHE A 1 190 ? 11.188 -4.75 -7.047 1 93.88 190 PHE A C 1
ATOM 1485 O O . PHE A 1 190 ? 11.406 -5.73 -7.762 1 93.88 190 PHE A O 1
ATOM 1492 N N . ASP A 1 191 ? 11.227 -3.525 -7.496 1 91.94 191 ASP A N 1
ATOM 1493 C CA . ASP A 1 191 ? 11.664 -3.217 -8.852 1 91.94 191 ASP A CA 1
ATOM 1494 C C . ASP A 1 191 ? 12.625 -2.029 -8.859 1 91.94 191 ASP A C 1
ATOM 1496 O O . ASP A 1 191 ? 13.203 -1.691 -9.898 1 91.94 191 ASP A O 1
ATOM 1500 N N . SER A 1 192 ? 12.711 -1.375 -7.738 1 90 192 SER A N 1
ATOM 1501 C CA . SER A 1 192 ? 13.602 -0.249 -7.477 1 90 192 SER A CA 1
ATOM 1502 C C . SER A 1 192 ? 13.844 -0.069 -5.984 1 90 192 SER A C 1
ATOM 1504 O O . SER A 1 192 ? 13.18 -0.697 -5.16 1 90 192 SER A O 1
ATOM 1506 N N . TRP A 1 193 ? 14.719 0.77 -5.637 1 87.06 193 TRP A N 1
ATOM 1507 C CA . TRP A 1 193 ? 15.031 0.996 -4.227 1 87.06 193 TRP A CA 1
ATOM 1508 C C . TRP A 1 193 ? 13.852 1.658 -3.514 1 87.06 193 TRP A C 1
ATOM 1510 O O . TRP A 1 193 ? 13.766 1.614 -2.285 1 87.06 193 TRP A O 1
ATOM 1520 N N . ARG A 1 194 ? 12.984 2.238 -4.277 1 85.19 194 ARG A N 1
ATOM 1521 C CA . ARG A 1 194 ? 11.789 2.834 -3.691 1 85.19 194 ARG A CA 1
ATOM 1522 C C . ARG A 1 194 ? 10.867 1.763 -3.127 1 85.19 194 ARG A C 1
ATOM 1524 O O . ARG A 1 194 ? 10.133 2.01 -2.164 1 85.19 194 ARG A O 1
ATOM 1531 N N . SER A 1 195 ? 10.906 0.551 -3.646 1 86 195 SER A N 1
ATOM 1532 C CA . SER A 1 195 ? 9.977 -0.519 -3.301 1 86 195 SER A CA 1
ATOM 1533 C C . SER A 1 195 ? 10.336 -1.153 -1.962 1 86 195 SER A C 1
ATOM 1535 O O . SER A 1 195 ? 9.586 -1.979 -1.438 1 86 195 SER A O 1
ATOM 1537 N N . PHE A 1 196 ? 11.375 -0.738 -1.486 1 83.38 196 PHE A N 1
ATOM 1538 C CA . PHE A 1 196 ? 11.875 -1.223 -0.206 1 83.38 196 PHE A CA 1
ATOM 1539 C C . PHE A 1 196 ? 11.367 -0.354 0.938 1 83.38 196 PHE A C 1
ATOM 1541 O O . PHE A 1 196 ? 11.461 0.874 0.881 1 83.38 196 PHE A O 1
ATOM 1548 N N . THR A 1 197 ? 10.672 -1.069 1.966 1 84.44 197 THR A N 1
ATOM 1549 C CA . THR A 1 197 ? 10.266 -0.274 3.117 1 84.44 197 THR A CA 1
ATOM 1550 C C . THR A 1 197 ? 11.453 0.007 4.031 1 84.44 197 THR A C 1
ATOM 1552 O O . THR A 1 197 ? 12.312 -0.857 4.227 1 84.44 197 THR A O 1
ATOM 1555 N N . MET A 1 198 ? 11.57 1.158 4.438 1 86.25 198 MET A N 1
ATOM 1556 C CA . MET A 1 198 ? 12.609 1.522 5.402 1 86.25 198 MET A CA 1
ATOM 1557 C C . MET A 1 198 ? 12.141 2.666 6.297 1 86.25 198 MET A C 1
ATOM 1559 O O . MET A 1 198 ? 11.25 3.43 5.922 1 86.25 198 MET A O 1
ATOM 1563 N N . ASP A 1 199 ? 12.766 2.77 7.379 1 88.25 199 ASP A N 1
ATOM 1564 C CA . ASP A 1 199 ? 12.422 3.795 8.359 1 88.25 199 ASP A CA 1
ATOM 1565 C C . ASP A 1 199 ? 12.516 5.191 7.746 1 88.25 199 ASP A C 1
ATOM 1567 O O . ASP A 1 199 ? 11.641 6.031 7.973 1 88.25 199 ASP A O 1
ATOM 1571 N N . GLY A 1 200 ? 13.414 5.418 6.934 1 90.12 200 GLY A N 1
ATOM 1572 C CA . GLY A 1 200 ? 13.742 6.75 6.457 1 90.12 200 GLY A CA 1
ATOM 1573 C C . GLY A 1 200 ? 12.812 7.238 5.363 1 90.12 200 GLY A C 1
ATOM 1574 O O . GLY A 1 200 ? 12.836 8.414 5 1 90.12 200 GLY A O 1
ATOM 1575 N N . THR A 1 201 ? 11.961 6.355 4.801 1 88.5 201 THR A N 1
ATOM 1576 C CA . THR A 1 201 ? 11.172 6.758 3.643 1 88.5 201 THR A CA 1
ATOM 1577 C C . THR A 1 201 ? 9.68 6.605 3.928 1 88.5 201 THR A C 1
ATOM 1579 O O . THR A 1 201 ? 8.844 6.875 3.061 1 88.5 201 THR A O 1
ATOM 1582 N N . ASN A 1 202 ? 9.25 6.262 5.047 1 82.06 202 ASN A N 1
ATOM 1583 C CA . ASN A 1 202 ? 7.867 5.891 5.348 1 82.06 202 ASN A CA 1
ATOM 1584 C C . ASN A 1 202 ? 6.914 7.066 5.145 1 82.06 202 ASN A C 1
ATOM 1586 O O . ASN A 1 202 ? 5.734 6.867 4.852 1 82.06 202 ASN A O 1
ATOM 1590 N N . SER A 1 203 ? 7.438 8.258 5.227 1 82.44 203 SER A N 1
ATOM 1591 C CA . SER A 1 203 ? 6.566 9.422 5.094 1 82.44 203 SER A CA 1
ATOM 1592 C C . SER A 1 203 ? 6.477 9.883 3.641 1 82.44 203 SER A C 1
ATOM 1594 O O . SER A 1 203 ? 5.578 10.641 3.279 1 82.44 203 SER A O 1
ATOM 1596 N N . GLY A 1 204 ? 7.348 9.445 2.812 1 87.06 204 GLY A N 1
ATOM 1597 C CA . GLY A 1 204 ? 7.406 9.945 1.448 1 87.06 204 GLY A CA 1
ATOM 1598 C C . GLY A 1 204 ? 7.055 8.898 0.411 1 87.06 204 GLY A C 1
ATOM 1599 O O . GLY A 1 204 ? 7.027 9.188 -0.788 1 87.06 204 GLY A O 1
ATOM 1600 N N . ASN A 1 205 ? 6.84 7.746 0.89 1 89.5 205 ASN A N 1
ATOM 1601 C CA . ASN A 1 205 ? 6.395 6.625 0.064 1 89.5 205 ASN A CA 1
ATOM 1602 C C . ASN A 1 205 ? 5.051 6.078 0.535 1 89.5 205 ASN A C 1
ATOM 1604 O O . ASN A 1 205 ? 4.805 5.977 1.737 1 89.5 205 ASN A O 1
ATOM 1608 N N . THR A 1 206 ? 4.16 5.828 -0.451 1 89.88 206 THR A N 1
ATOM 1609 C CA . THR A 1 206 ? 2.855 5.32 -0.042 1 89.88 206 THR A CA 1
ATOM 1610 C C . THR A 1 206 ? 3 4.027 0.753 1 89.88 206 THR A C 1
ATOM 1612 O O . THR A 1 206 ? 3.629 3.074 0.288 1 89.88 206 THR A O 1
ATOM 1615 N N . SER A 1 207 ? 2.527 4.008 2.002 1 82.81 207 SER A N 1
ATOM 1616 C CA . SER A 1 207 ? 2.84 2.904 2.902 1 82.81 207 SER A CA 1
ATOM 1617 C C . SER A 1 207 ? 1.581 2.369 3.578 1 82.81 207 SER A C 1
ATOM 1619 O O . SER A 1 207 ? 1.665 1.599 4.535 1 82.81 207 SER A O 1
ATOM 1621 N N . GLY A 1 208 ? 0.433 2.725 3.215 1 87.81 208 GLY A N 1
ATOM 1622 C CA . GLY A 1 208 ? -0.764 2.18 3.836 1 87.81 208 GLY A CA 1
ATOM 1623 C C . GLY A 1 208 ? -1.704 3.248 4.359 1 87.81 208 GLY A C 1
ATOM 1624 O O . GLY A 1 208 ? -1.484 4.441 4.133 1 87.81 208 GLY A O 1
ATOM 1625 N N . ASP A 1 209 ? -2.746 2.764 5.078 1 90.88 209 ASP A N 1
ATOM 1626 C CA . ASP A 1 209 ? -3.789 3.674 5.539 1 90.88 209 ASP A CA 1
ATOM 1627 C C . ASP A 1 209 ? -3.656 3.945 7.039 1 90.88 209 ASP A C 1
ATOM 1629 O O . ASP A 1 209 ? -4.621 4.355 7.688 1 90.88 209 ASP A O 1
ATOM 1633 N N . TRP A 1 210 ? -2.541 3.734 7.652 1 90.62 210 TRP A N 1
ATOM 1634 C CA . TRP A 1 210 ? -2.346 4.027 9.07 1 90.62 210 TRP A CA 1
ATOM 1635 C C . TRP A 1 210 ? -1.546 5.312 9.258 1 90.62 210 TRP A C 1
ATOM 1637 O O . TRP A 1 210 ? -0.837 5.746 8.344 1 90.62 210 TRP A O 1
ATOM 1647 N N . LEU A 1 211 ? -1.625 5.855 10.43 1 93.25 211 LEU A N 1
ATOM 1648 C CA . LEU A 1 211 ? -0.846 7.035 10.789 1 93.25 211 LEU A CA 1
ATOM 1649 C C . LEU A 1 211 ? 0.53 6.637 11.312 1 93.25 211 LEU A C 1
ATOM 1651 O O . LEU A 1 211 ? 0.637 5.84 12.242 1 93.25 211 LEU A O 1
ATOM 1655 N N . ARG A 1 212 ? 1.506 7.188 10.648 1 93.69 212 ARG A N 1
ATOM 1656 C CA . ARG A 1 212 ? 2.875 7.004 11.117 1 93.69 212 ARG A CA 1
ATOM 1657 C C . ARG A 1 212 ? 3.393 8.258 11.805 1 93.69 212 ARG A C 1
ATOM 1659 O O . ARG A 1 212 ? 2.904 9.359 11.547 1 93.69 212 ARG A O 1
ATOM 1666 N N . VAL A 1 213 ? 4.355 8.023 12.672 1 94.81 213 VAL A N 1
ATOM 1667 C CA . VAL A 1 213 ? 5.02 9.164 13.297 1 94.81 213 VAL A CA 1
ATOM 1668 C C . VAL A 1 213 ? 6.164 9.648 12.406 1 94.81 213 VAL A C 1
ATOM 1670 O O . VAL A 1 213 ? 7.199 8.984 12.305 1 94.81 213 VAL A O 1
ATOM 1673 N N . GLU A 1 214 ? 5.984 10.75 11.797 1 93.56 214 GLU A N 1
ATOM 1674 C CA . GLU A 1 214 ? 6.996 11.32 10.914 1 93.56 214 GLU A CA 1
ATOM 1675 C C . GLU A 1 214 ? 8.07 12.062 11.711 1 93.56 214 GLU A C 1
ATOM 1677 O O . GLU A 1 214 ? 9.25 12.008 11.359 1 93.56 214 GLU A O 1
ATOM 1682 N N . ARG A 1 215 ? 7.672 12.797 12.688 1 95.19 215 ARG A N 1
ATOM 1683 C CA . ARG A 1 215 ? 8.57 13.477 13.617 1 95.19 215 ARG A CA 1
ATOM 1684 C C . ARG A 1 215 ? 7.965 13.531 15.016 1 95.19 215 ARG A C 1
ATOM 1686 O O . ARG A 1 215 ? 6.746 13.477 15.172 1 95.19 215 ARG A O 1
ATOM 1693 N N . ALA A 1 216 ? 8.75 13.516 15.961 1 97.5 216 ALA A N 1
ATOM 1694 C CA . ALA A 1 216 ? 8.414 13.609 17.375 1 97.5 216 ALA A CA 1
ATOM 1695 C C . ALA A 1 216 ? 9.648 13.953 18.203 1 97.5 216 ALA A C 1
ATOM 1697 O O . ALA A 1 216 ? 10.578 13.148 18.328 1 97.5 216 ALA A O 1
ATOM 1698 N N . TYR A 1 217 ? 9.625 15.117 18.75 1 97 217 TYR A N 1
ATOM 1699 C CA . TYR A 1 217 ? 10.805 15.555 19.484 1 97 217 TYR A CA 1
ATOM 1700 C C . TYR A 1 217 ? 10.43 16.625 20.5 1 97 217 TYR A C 1
ATOM 1702 O O . TYR A 1 217 ? 9.375 17.25 20.406 1 97 217 TYR A O 1
ATOM 1710 N N . PHE A 1 218 ? 11.242 16.812 21.484 1 97.44 218 PHE A N 1
ATOM 1711 C CA . PHE A 1 218 ? 11.109 17.938 22.406 1 97.44 218 PHE A CA 1
ATOM 1712 C C . PHE A 1 218 ? 12.281 18.891 22.266 1 97.44 218 PHE A C 1
ATOM 1714 O O . PHE A 1 218 ? 13.359 18.516 21.812 1 97.44 218 PHE A O 1
ATOM 1721 N N . ASP A 1 219 ? 12.039 20.125 22.547 1 96.12 219 ASP A N 1
ATOM 1722 C CA . ASP A 1 219 ? 13.047 21.172 22.578 1 96.12 219 ASP A CA 1
ATOM 1723 C C . ASP A 1 219 ? 13.219 21.734 24 1 96.12 219 ASP A C 1
ATOM 1725 O O . ASP A 1 219 ? 12.266 22.234 24.594 1 96.12 219 ASP A O 1
ATOM 1729 N N . TRP A 1 220 ? 14.383 21.547 24.516 1 97.88 220 TRP A N 1
ATOM 1730 C CA . TRP A 1 220 ? 14.805 22.172 25.766 1 97.88 220 TRP A CA 1
ATOM 1731 C C . TRP A 1 220 ? 15.641 23.422 25.5 1 97.88 220 TRP A C 1
ATOM 1733 O O . TRP A 1 220 ? 16.828 23.328 25.188 1 97.88 220 TRP A O 1
ATOM 1743 N N . LYS A 1 221 ? 15.039 24.609 25.641 1 95.5 221 LYS A N 1
ATOM 1744 C CA . LYS A 1 221 ? 15.656 25.859 25.234 1 95.5 221 LYS A CA 1
ATOM 1745 C C . LYS A 1 221 ? 16.156 26.641 26.453 1 95.5 221 LYS A C 1
ATOM 1747 O O . LYS A 1 221 ? 15.812 26.312 27.594 1 95.5 221 LYS A O 1
ATOM 1752 N N . ASN A 1 222 ? 16.984 27.672 26.094 1 93.69 222 ASN A N 1
ATOM 1753 C CA . ASN A 1 222 ? 17.516 28.594 27.109 1 93.69 222 ASN A CA 1
ATOM 1754 C C . ASN A 1 222 ? 18.078 27.828 28.312 1 93.69 222 ASN A C 1
ATOM 1756 O O . ASN A 1 222 ? 17.734 28.125 29.453 1 93.69 222 ASN A O 1
ATOM 1760 N N . ILE A 1 223 ? 18.812 26.906 28.031 1 94.12 223 ILE A N 1
ATOM 1761 C CA . ILE A 1 223 ? 19.344 26.047 29.094 1 94.12 223 ILE A CA 1
ATOM 1762 C C . ILE A 1 223 ? 20.266 26.859 30 1 94.12 223 ILE A C 1
ATOM 1764 O O . ILE A 1 223 ? 21.234 27.484 29.531 1 94.12 223 ILE A O 1
ATOM 1768 N N . ASN A 1 224 ? 19.984 26.844 31.328 1 93.31 224 ASN A N 1
ATOM 1769 C CA . ASN A 1 224 ? 20.719 27.594 32.344 1 93.31 224 ASN A CA 1
ATOM 1770 C C . ASN A 1 224 ? 20.812 29.078 31.984 1 93.31 224 ASN A C 1
ATOM 1772 O O . ASN A 1 224 ? 21.859 29.703 32.188 1 93.31 224 ASN A O 1
ATOM 1776 N N . GLY A 1 225 ? 19.828 29.578 31.266 1 90.88 225 GLY A N 1
ATOM 1777 C CA . GLY A 1 225 ? 19.75 30.984 30.922 1 90.88 225 GLY A CA 1
ATOM 1778 C C . GLY A 1 225 ? 20.594 31.344 29.719 1 90.88 225 GLY A C 1
ATOM 1779 O O . GLY A 1 225 ? 20.734 32.531 29.375 1 90.88 225 GLY A O 1
ATOM 1780 N N . SER A 1 226 ? 21.156 30.422 29.062 1 92.25 226 SER A N 1
ATOM 1781 C CA . SER A 1 226 ? 21.984 30.656 27.875 1 92.25 226 SER A CA 1
ATOM 1782 C C . SER A 1 226 ? 21.188 30.406 26.594 1 92.25 226 SER A C 1
ATOM 1784 O O . SER A 1 226 ? 20.125 29.781 26.625 1 92.25 226 SER A O 1
ATOM 1786 N N . PRO A 1 227 ? 21.734 30.906 25.453 1 93.94 227 PRO A N 1
ATOM 1787 C CA . PRO A 1 227 ? 21.062 30.672 24.172 1 93.94 227 PRO A CA 1
ATOM 1788 C C . PRO A 1 227 ? 21.219 29.234 23.688 1 93.94 227 PRO A C 1
ATOM 1790 O O . PRO A 1 227 ? 20.859 28.906 22.547 1 93.94 227 PRO A O 1
ATOM 1793 N N . LEU A 1 228 ? 21.688 28.375 24.5 1 95.25 228 LEU A N 1
ATOM 1794 C CA . LEU A 1 228 ? 21.875 26.953 24.203 1 95.25 228 LEU A CA 1
ATOM 1795 C C . LEU A 1 228 ? 20.547 26.219 24.234 1 95.25 228 LEU A C 1
ATOM 17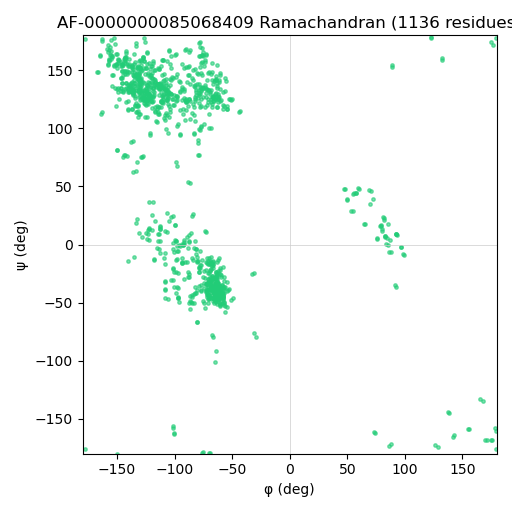97 O O . LEU A 1 228 ? 19.719 26.453 25.109 1 95.25 228 LEU A O 1
ATOM 1801 N N . TYR A 1 229 ? 20.344 25.375 23.234 1 95.25 229 TYR A N 1
ATOM 1802 C CA . TYR A 1 229 ? 19.172 24.5 23.297 1 95.25 229 TYR A CA 1
ATOM 1803 C C . TYR A 1 229 ? 19.516 23.078 22.875 1 95.25 229 TYR A C 1
ATOM 1805 O O . TYR A 1 229 ? 20.5 22.859 22.172 1 95.25 229 TYR A O 1
ATOM 1813 N N . LEU A 1 230 ? 18.781 22.141 23.406 1 97.88 230 LEU A N 1
ATOM 1814 C CA . LEU A 1 230 ? 18.906 20.719 23.125 1 97.88 230 LEU A CA 1
ATOM 1815 C C . LEU A 1 230 ? 17.578 20.156 22.609 1 97.88 230 LEU A C 1
ATOM 1817 O O . LEU A 1 230 ? 16.516 20.422 23.188 1 97.88 230 LEU A O 1
ATOM 1821 N N . SER A 1 231 ? 17.672 19.516 21.5 1 97.75 231 SER A N 1
ATOM 1822 C CA . SER A 1 231 ? 16.516 18.859 20.906 1 97.75 231 SER A CA 1
ATOM 1823 C C . SER A 1 231 ? 16.781 17.375 20.672 1 97.75 231 SER A C 1
ATOM 1825 O O . SER A 1 231 ? 17.797 17 20.078 1 97.75 231 SER A O 1
ATOM 1827 N N . ILE A 1 232 ? 15.844 16.438 21.141 1 98.12 232 ILE A N 1
ATOM 1828 C CA . ILE A 1 232 ? 16.047 15 21.016 1 98.12 232 ILE A CA 1
ATOM 1829 C C . ILE A 1 232 ? 14.758 14.336 20.531 1 98.12 232 ILE A C 1
ATOM 1831 O O . ILE A 1 232 ? 13.664 14.695 20.969 1 98.12 232 ILE A O 1
ATOM 1835 N N . GLY A 1 233 ? 14.859 13.398 19.641 1 98.19 233 GLY A N 1
ATOM 1836 C CA . GLY A 1 233 ? 13.727 12.633 19.141 1 98.19 233 GLY A CA 1
ATOM 1837 C C . GLY A 1 233 ? 13.836 12.312 17.656 1 98.19 233 GLY A C 1
ATOM 1838 O O . GLY A 1 233 ? 14.938 12.281 17.109 1 98.19 233 GLY A O 1
ATOM 1839 N N . ARG A 1 234 ? 12.656 11.906 17.078 1 97 234 ARG A N 1
ATOM 1840 C CA . ARG A 1 234 ? 12.586 11.797 15.625 1 97 234 ARG A CA 1
ATOM 1841 C C . ARG A 1 234 ? 12.656 13.172 14.969 1 97 234 ARG A C 1
ATOM 1843 O O . ARG A 1 234 ? 11.805 14.023 15.203 1 97 234 ARG A O 1
ATOM 1850 N N . ARG A 1 235 ? 13.539 13.398 14.156 1 95.06 235 ARG A N 1
ATOM 1851 C CA . ARG A 1 235 ? 14.031 14.727 13.797 1 95.06 235 ARG A CA 1
ATOM 1852 C C . ARG A 1 235 ? 13.117 15.383 12.766 1 95.06 235 ARG A C 1
ATOM 1854 O O . ARG A 1 235 ? 12.492 14.695 11.961 1 95.06 235 ARG A O 1
ATOM 1861 N N . PRO A 1 236 ? 13.062 16.688 12.797 1 93.62 236 PRO A N 1
ATOM 1862 C CA . PRO A 1 236 ? 12.484 17.438 11.672 1 93.62 236 PRO A CA 1
ATOM 1863 C C . PRO A 1 236 ? 13.461 17.594 10.508 1 93.62 236 PRO A C 1
ATOM 1865 O O . PRO A 1 236 ? 13.977 18.688 10.281 1 93.62 236 PRO A O 1
ATOM 1868 N N . SER A 1 237 ? 13.602 16.578 9.797 1 92.06 237 SER A N 1
ATOM 1869 C CA . SER A 1 237 ? 14.633 16.516 8.766 1 92.06 237 SER A CA 1
ATOM 1870 C C . SER A 1 237 ? 14.016 16.453 7.375 1 92.06 237 SER A C 1
ATOM 1872 O O . SER A 1 237 ? 14.719 16.172 6.395 1 92.06 237 SER A O 1
ATOM 1874 N N . THR A 1 238 ? 12.727 16.641 7.262 1 91.19 238 THR A N 1
ATOM 1875 C CA . THR A 1 238 ? 12.062 16.594 5.961 1 91.19 238 THR A CA 1
ATOM 1876 C C . THR A 1 238 ? 11.531 17.984 5.59 1 91.19 238 THR A C 1
ATOM 1878 O O . THR A 1 238 ? 11.102 18.75 6.457 1 91.19 238 THR A O 1
ATOM 1881 N N . TYR A 1 239 ? 11.734 18.328 4.348 1 91.12 239 TYR A N 1
ATOM 1882 C CA . TYR A 1 239 ? 11.211 19.547 3.748 1 91.12 239 TYR A CA 1
ATOM 1883 C C . TYR A 1 239 ? 11.922 20.766 4.309 1 91.12 239 TYR A C 1
ATOM 1885 O O . TYR A 1 239 ? 11.273 21.75 4.688 1 91.12 239 TYR A O 1
ATOM 1893 N N . GLY A 1 240 ? 13.18 20.656 4.355 1 93.31 240 GLY A N 1
ATOM 1894 C CA . GLY A 1 240 ? 14 21.812 4.684 1 93.31 240 GLY A CA 1
ATOM 1895 C C . GLY A 1 240 ? 14.172 22.781 3.523 1 93.31 240 GLY A C 1
ATOM 1896 O O . GLY A 1 240 ? 13.711 22.5 2.412 1 93.31 240 GLY A O 1
ATOM 1897 N N . PRO A 1 241 ? 14.797 23.891 3.816 1 94.81 241 PRO A N 1
ATOM 1898 C CA . PRO A 1 241 ? 14.984 24.875 2.75 1 94.81 241 PRO A CA 1
ATOM 1899 C C . PRO A 1 241 ? 15.898 24.359 1.632 1 94.81 241 PRO A C 1
ATOM 1901 O O . PRO A 1 241 ? 16.828 23.594 1.888 1 94.81 241 PRO A O 1
ATOM 1904 N N . PRO A 1 242 ? 15.594 24.672 0.483 1 96 242 PRO A N 1
ATOM 1905 C CA . PRO A 1 242 ? 14.492 25.516 0.02 1 96 242 PRO A CA 1
ATOM 1906 C C . PRO A 1 242 ? 13.297 24.719 -0.476 1 96 242 PRO A C 1
ATOM 1908 O O . PRO A 1 242 ? 12.461 25.25 -1.217 1 96 242 PRO A O 1
ATOM 1911 N N . THR A 1 243 ? 13.211 23.438 -0.148 1 95.31 243 THR A N 1
ATOM 1912 C CA . THR A 1 243 ? 12.227 22.531 -0.735 1 95.31 243 THR A CA 1
ATOM 1913 C C . THR A 1 243 ? 10.82 22.875 -0.251 1 95.31 243 THR A C 1
ATOM 1915 O O . THR A 1 243 ? 9.828 22.422 -0.824 1 95.31 243 THR A O 1
ATOM 1918 N N . GLN A 1 244 ? 10.695 23.719 0.751 1 93 244 GLN A N 1
ATOM 1919 C CA . GLN A 1 244 ? 9.383 24.078 1.271 1 93 244 GLN A CA 1
ATOM 1920 C C . GLN A 1 244 ? 8.617 24.953 0.284 1 93 244 GLN A C 1
ATOM 1922 O O . GLN A 1 244 ? 7.387 25.031 0.326 1 93 244 GLN A O 1
ATOM 1927 N N . TYR A 1 245 ? 9.328 25.672 -0.61 1 94.94 245 TYR A N 1
ATOM 1928 C CA . TYR A 1 245 ? 8.672 26.594 -1.524 1 94.94 245 TYR A CA 1
ATOM 1929 C C . TYR A 1 245 ? 7.758 25.859 -2.494 1 94.94 245 TYR A C 1
ATOM 1931 O O . TYR A 1 245 ? 6.621 26.281 -2.723 1 94.94 245 TYR A O 1
ATOM 1939 N N . ARG A 1 246 ? 8.273 24.75 -3.043 1 96.31 246 ARG A N 1
ATOM 1940 C CA . ARG A 1 246 ? 7.465 24.016 -4.004 1 96.31 246 ARG A CA 1
ATOM 1941 C C . ARG A 1 246 ? 6.277 23.344 -3.316 1 96.31 246 ARG A C 1
ATOM 1943 O O . ARG A 1 246 ? 5.332 22.922 -3.979 1 96.31 246 ARG A O 1
ATOM 1950 N N . GLU A 1 247 ? 6.309 23.234 -1.992 1 93.88 247 GLU A N 1
ATOM 1951 C CA . GLU A 1 247 ? 5.223 22.625 -1.235 1 93.88 247 GLU A CA 1
ATOM 1952 C C . GLU A 1 247 ? 4.273 23.672 -0.671 1 93.88 247 GLU A C 1
ATOM 1954 O O . GLU A 1 247 ? 3.244 23.344 -0.08 1 93.88 247 GLU A O 1
ATOM 1959 N N . ASN A 1 248 ? 4.594 24.875 -0.831 1 94.75 248 ASN A N 1
ATOM 1960 C CA . ASN A 1 248 ? 3.822 25.984 -0.273 1 94.75 248 ASN A CA 1
ATOM 1961 C C . ASN A 1 248 ? 3.693 25.875 1.243 1 94.75 248 ASN A C 1
ATOM 1963 O O . ASN A 1 248 ? 2.602 26.031 1.792 1 94.75 248 ASN A O 1
ATOM 1967 N N . GLU A 1 249 ? 4.797 25.562 1.832 1 90.94 249 GLU A N 1
ATOM 1968 C CA . GLU A 1 249 ? 4.824 25.422 3.283 1 90.94 249 GLU A CA 1
ATOM 1969 C C . GLU A 1 249 ? 5.93 26.266 3.908 1 90.94 249 GLU A C 1
ATOM 1971 O O . GLU A 1 249 ? 6.781 26.797 3.199 1 90.94 249 GLU A O 1
ATOM 1976 N N . LYS A 1 250 ? 5.727 26.453 5.184 1 86.44 250 LYS A N 1
ATOM 1977 C CA . LYS A 1 250 ? 6.84 27.031 5.926 1 86.44 250 LYS A CA 1
ATOM 1978 C C . LYS A 1 250 ? 7.969 26.031 6.109 1 86.44 250 LYS A C 1
ATOM 1980 O O . LYS A 1 250 ? 7.777 24.828 5.895 1 86.44 250 LYS A O 1
ATOM 1985 N N . ARG A 1 251 ? 9.102 26.609 6.457 1 86.44 251 ARG A N 1
ATOM 1986 C CA . ARG A 1 251 ? 10.258 25.734 6.691 1 86.44 251 ARG A CA 1
ATOM 1987 C C . ARG A 1 251 ? 9.93 24.656 7.711 1 86.44 251 ARG A C 1
ATOM 1989 O O . ARG A 1 251 ? 9.578 24.953 8.852 1 86.44 251 ARG A O 1
ATOM 1996 N N . GLY A 1 252 ? 9.984 23.391 7.25 1 79.81 252 GLY A N 1
ATOM 1997 C CA . GLY A 1 252 ? 9.641 22.25 8.086 1 79.81 252 GLY A CA 1
ATOM 1998 C C . GLY A 1 252 ? 10.852 21.562 8.68 1 79.81 252 GLY A C 1
ATOM 1999 O O . GLY A 1 252 ? 10.797 21.047 9.805 1 79.81 252 GLY A O 1
ATOM 2000 N N . GLY A 1 253 ? 11.836 21.422 7.883 1 88.38 253 GLY A N 1
ATOM 2001 C CA . GLY A 1 253 ? 13.055 20.766 8.328 1 88.38 253 GLY A CA 1
ATOM 2002 C C . GLY A 1 253 ? 14.211 21.734 8.539 1 88.38 253 GLY A C 1
ATOM 2003 O O . GLY A 1 253 ? 14.211 22.828 7.98 1 88.38 253 GLY A O 1
ATOM 2004 N N . THR A 1 254 ? 15.141 21.297 9.336 1 91.62 254 THR A N 1
ATOM 2005 C CA . THR A 1 254 ? 16.297 22.156 9.633 1 91.62 254 THR A CA 1
ATOM 2006 C C . THR A 1 254 ? 17.344 22.047 8.531 1 91.62 254 THR A C 1
ATOM 2008 O O . THR A 1 254 ? 17.797 23.047 7.992 1 91.62 254 THR A O 1
ATOM 2011 N N . PRO A 1 255 ? 17.703 20.812 8.195 1 93.31 255 PRO A N 1
ATOM 2012 C CA . PRO A 1 255 ? 18.734 20.734 7.16 1 93.31 255 PRO A CA 1
ATOM 2013 C C . PRO A 1 255 ? 18.203 21.078 5.773 1 93.31 255 PRO A C 1
ATOM 2015 O O . PRO A 1 255 ? 17 20.969 5.523 1 93.31 255 PRO A O 1
ATOM 2018 N N . SER A 1 256 ? 19.172 21.484 4.926 1 95 256 SER A N 1
ATOM 2019 C CA . SER A 1 256 ? 18.781 21.766 3.545 1 95 256 SER A CA 1
ATOM 2020 C C . SER A 1 256 ? 18.109 20.562 2.902 1 95 256 SER A C 1
ATOM 2022 O O . SER A 1 256 ? 18.609 19.438 2.971 1 95 256 SER A O 1
ATOM 2024 N N . GLY A 1 257 ? 17 20.828 2.279 1 95.38 257 GLY A N 1
ATOM 2025 C CA . GLY A 1 257 ? 16.281 19.766 1.582 1 95.38 257 GLY A CA 1
ATOM 2026 C C . GLY A 1 257 ? 17.016 19.25 0.359 1 95.38 257 GLY A C 1
ATOM 2027 O O . GLY A 1 257 ? 16.688 18.188 -0.165 1 95.38 257 GLY A O 1
ATOM 2028 N N . HIS A 1 258 ? 18 20.031 -0.082 1 97.19 258 HIS A N 1
ATOM 2029 C CA . HIS A 1 258 ? 18.844 19.609 -1.199 1 97.19 258 HIS A CA 1
ATOM 2030 C C . HIS A 1 258 ? 19.703 18.422 -0.819 1 97.19 258 HIS A C 1
ATOM 2032 O O . HIS A 1 258 ? 20 17.562 -1.66 1 97.19 258 HIS A O 1
ATOM 2038 N N . LEU A 1 259 ? 20.016 18.344 0.46 1 96.81 259 LEU A N 1
ATOM 2039 C CA . LEU A 1 259 ? 20.953 17.328 0.919 1 96.81 259 LEU A CA 1
ATOM 2040 C C . LEU A 1 259 ? 20.234 16.25 1.712 1 96.81 259 LEU A C 1
ATOM 2042 O O . LEU A 1 259 ? 20.594 15.07 1.623 1 96.81 259 LEU A O 1
ATOM 2046 N N . VAL A 1 260 ? 19.266 16.719 2.498 1 94.94 260 VAL A N 1
ATOM 2047 C CA . VAL A 1 260 ? 18.672 15.773 3.434 1 94.94 260 VAL A CA 1
ATOM 2048 C C . VAL A 1 260 ? 17.156 15.898 3.404 1 94.94 260 VAL A C 1
ATOM 2050 O O . VAL A 1 260 ? 16.609 16.969 3.674 1 94.94 260 VAL A O 1
ATOM 2053 N N . ASN A 1 261 ? 16.531 14.914 3.086 1 94.31 261 ASN A N 1
ATOM 2054 C CA . ASN A 1 261 ? 15.102 14.656 3.229 1 94.31 261 ASN A CA 1
ATOM 2055 C C . ASN A 1 261 ? 14.836 13.195 3.588 1 94.31 261 ASN A C 1
ATOM 2057 O O . ASN A 1 261 ? 14.438 12.398 2.73 1 94.31 261 ASN A O 1
ATOM 2061 N N . PHE A 1 262 ? 15.062 12.891 4.793 1 92.88 262 PHE A N 1
ATOM 2062 C CA . PHE A 1 262 ? 15.117 11.531 5.324 1 92.88 262 PHE A CA 1
ATOM 2063 C C . PHE A 1 262 ? 14.68 11.5 6.785 1 92.88 262 PHE A C 1
ATOM 2065 O O . PHE A 1 262 ? 15.086 12.352 7.578 1 92.88 262 PHE A O 1
ATOM 2072 N N . ASN A 1 263 ? 13.852 10.57 7.117 1 92.12 263 ASN A N 1
ATOM 2073 C CA . ASN A 1 263 ? 13.445 10.438 8.516 1 92.12 263 ASN A CA 1
ATOM 2074 C C . ASN A 1 263 ? 14.484 9.68 9.328 1 92.12 263 ASN A C 1
ATOM 2076 O O . ASN A 1 263 ? 14.945 8.617 8.922 1 92.12 263 ASN A O 1
ATOM 2080 N N . PHE A 1 264 ? 14.867 10.18 10.453 1 93.69 264 PHE A N 1
ATOM 2081 C CA . PHE A 1 264 ? 15.758 9.492 11.375 1 93.69 264 PHE A CA 1
ATOM 2082 C C . PHE A 1 264 ? 15.602 10.039 12.789 1 93.69 264 PHE A C 1
ATOM 2084 O O . PHE A 1 264 ? 14.953 11.062 12.992 1 93.69 264 PHE A O 1
ATOM 2091 N N . ASP A 1 265 ? 16.141 9.297 13.703 1 97.31 265 ASP A N 1
ATOM 2092 C CA . ASP A 1 265 ? 16.109 9.688 15.109 1 97.31 265 ASP A CA 1
ATOM 2093 C C . ASP A 1 265 ? 17.484 10.141 15.578 1 97.31 265 ASP A C 1
ATOM 2095 O O . ASP A 1 265 ? 18.516 9.609 15.141 1 97.31 265 ASP A O 1
ATOM 2099 N N . GLY A 1 266 ? 17.453 11.148 16.422 1 97.62 266 GLY A N 1
ATOM 2100 C CA . GLY A 1 266 ? 18.719 11.688 16.891 1 97.62 266 GLY A CA 1
ATOM 2101 C C . GLY A 1 266 ? 18.547 12.859 17.828 1 97.62 266 GLY A C 1
ATOM 2102 O O . GLY A 1 266 ? 17.594 12.914 18.609 1 97.62 266 GLY A O 1
ATOM 2103 N N . ALA A 1 267 ? 19.672 13.609 17.844 1 98.06 267 ALA A N 1
ATOM 2104 C CA . ALA A 1 267 ? 19.734 14.766 18.734 1 98.06 267 ALA A CA 1
ATOM 2105 C C . ALA A 1 267 ? 20.453 15.938 18.062 1 98.06 267 ALA A C 1
ATOM 2107 O O . ALA A 1 267 ? 21.312 15.742 17.203 1 98.06 267 ALA A O 1
ATOM 2108 N N . THR A 1 268 ? 20 17.109 18.453 1 97.69 268 THR A N 1
ATOM 2109 C CA . THR A 1 268 ? 20.625 18.344 17.984 1 97.69 268 THR A CA 1
ATOM 2110 C C . THR A 1 268 ? 20.953 19.266 19.156 1 97.69 268 THR A C 1
ATOM 2112 O O . THR A 1 268 ? 20.094 19.516 20.016 1 97.69 268 THR A O 1
ATOM 2115 N N . LEU A 1 269 ? 22.188 19.656 19.25 1 97.88 269 LEU A N 1
ATOM 2116 C CA . LEU A 1 269 ? 22.609 20.719 20.125 1 97.88 269 LEU A CA 1
ATOM 2117 C C . LEU A 1 269 ? 22.828 22.016 19.359 1 97.88 269 LEU A C 1
ATOM 2119 O O . LEU A 1 269 ? 23.641 22.062 18.422 1 97.88 269 LEU A O 1
ATOM 2123 N N . GLY A 1 270 ? 22.078 23.016 19.734 1 97 270 GLY A N 1
ATOM 2124 C CA . GLY A 1 270 ? 22.172 24.266 19.016 1 97 270 GLY A CA 1
ATOM 2125 C C . GLY A 1 270 ? 22.484 25.453 19.906 1 97 270 GLY A C 1
ATOM 2126 O O . GLY A 1 270 ? 22.219 25.422 21.109 1 97 270 GLY A O 1
ATOM 2127 N N . TYR A 1 271 ? 23.125 26.438 19.328 1 96.69 271 TYR A N 1
ATOM 2128 C CA . TYR A 1 271 ? 23.469 27.688 20 1 96.69 271 TYR A CA 1
ATOM 2129 C C . TYR A 1 271 ? 23.078 28.875 19.125 1 96.69 271 TYR A C 1
ATOM 2131 O O . TYR A 1 271 ? 23.578 29.016 18 1 96.69 271 TYR A O 1
ATOM 2139 N N . LYS A 1 272 ? 22.203 29.719 19.656 1 94.25 272 LYS A N 1
ATOM 2140 C CA . LYS A 1 272 ? 21.844 30.953 18.953 1 94.25 272 LYS A CA 1
ATOM 2141 C C . LYS A 1 272 ? 22.922 32.031 19.109 1 94.25 272 LYS A C 1
ATOM 2143 O O . LYS A 1 272 ? 23.141 32.531 20.203 1 94.25 272 LYS A O 1
ATOM 2148 N N . LEU A 1 273 ? 23.453 32.406 18 1 93 273 LEU A N 1
ATOM 2149 C CA . LEU A 1 273 ? 24.641 33.25 18.031 1 93 273 LEU A CA 1
ATOM 2150 C C . LEU A 1 273 ? 24.25 34.719 17.766 1 93 273 LEU A C 1
ATOM 2152 O O . LEU A 1 273 ? 25.078 35.625 17.875 1 93 273 LEU A O 1
ATOM 2156 N N . GLY A 1 274 ? 23.047 34.938 17.453 1 87.19 274 GLY A N 1
ATOM 2157 C CA . GLY A 1 274 ? 22.625 36.25 17.047 1 87.19 274 GLY A CA 1
ATOM 2158 C C . GLY A 1 274 ? 23.078 37.344 18 1 87.19 274 GLY A C 1
ATOM 2159 O O . GLY A 1 274 ? 23.578 38.406 17.578 1 87.19 274 GLY A O 1
ATOM 2160 N N . GLU A 1 275 ? 22.906 37.125 19.281 1 83.62 275 GLU A N 1
ATOM 2161 C CA . GLU A 1 275 ? 23.25 38.156 20.266 1 83.62 275 GLU A CA 1
ATOM 2162 C C . GLU A 1 275 ? 24.75 38.344 20.359 1 83.62 275 GLU A C 1
ATOM 2164 O O . GLU A 1 275 ? 25.219 39.469 20.625 1 83.62 275 GLU A O 1
ATOM 2169 N N . LEU A 1 276 ? 25.5 37.344 20.109 1 88.31 276 LEU A N 1
ATOM 2170 C CA . LEU A 1 276 ? 26.953 37.438 20.234 1 88.31 276 LEU A CA 1
ATOM 2171 C C . LEU A 1 276 ? 27.562 38.062 18.984 1 88.31 276 LEU A C 1
ATOM 2173 O O . LEU A 1 276 ? 28.516 38.844 19.094 1 88.31 276 LEU A O 1
ATOM 2177 N N . THR A 1 277 ? 27.031 37.781 17.797 1 90.94 277 THR A N 1
ATOM 2178 C CA . THR A 1 277 ? 27.672 38.219 16.547 1 90.94 277 THR A CA 1
ATOM 2179 C C . THR A 1 277 ? 26.969 39.438 15.992 1 90.94 277 THR A C 1
ATOM 2181 O O . THR A 1 277 ? 27.516 40.156 15.141 1 90.94 277 THR A O 1
ATOM 2184 N N . GLY A 1 278 ? 25.703 39.688 16.391 1 90.06 278 GLY A N 1
ATOM 2185 C CA . GLY A 1 278 ? 24.906 40.781 15.852 1 90.06 278 GLY A CA 1
ATOM 2186 C C . GLY A 1 278 ? 24.172 40.406 14.57 1 90.06 278 GLY A C 1
ATOM 2187 O O . GLY A 1 278 ? 23.484 41.25 13.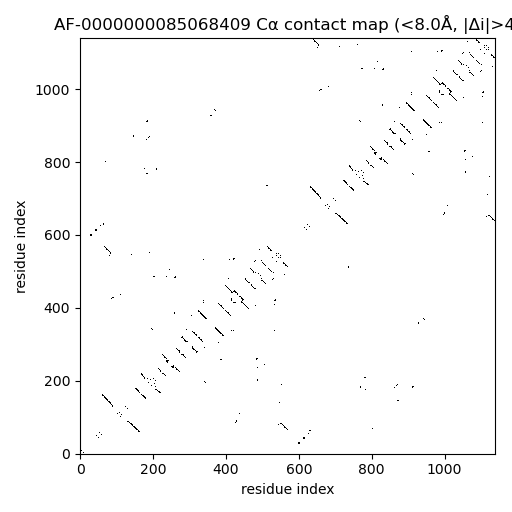977 1 90.06 278 GLY A O 1
ATOM 2188 N N . VAL A 1 279 ? 24.469 39.25 14.102 1 89.25 279 VAL A N 1
ATOM 2189 C CA . VAL A 1 279 ? 23.797 38.812 12.898 1 89.25 279 VAL A CA 1
ATOM 2190 C C . VAL A 1 279 ? 22.484 38.125 13.266 1 89.25 279 VAL A C 1
ATOM 2192 O O . VAL A 1 279 ? 22.469 37.156 14.023 1 89.25 279 VAL A O 1
ATOM 2195 N N . GLU A 1 280 ? 21.406 38.562 12.719 1 86.25 280 GLU A N 1
ATOM 2196 C CA . GLU A 1 280 ? 20.062 38.094 13.062 1 86.25 280 GLU A CA 1
ATOM 2197 C C . GLU A 1 280 ? 19.859 36.656 12.609 1 86.25 280 GLU A C 1
ATOM 2199 O O . GLU A 1 280 ? 20.172 36.312 11.477 1 86.25 280 GLU A O 1
ATOM 2204 N N . GLY A 1 281 ? 19.297 35.812 13.555 1 89.56 281 GLY A N 1
ATOM 2205 C CA . GLY A 1 281 ? 18.859 34.469 13.234 1 89.56 281 GLY A CA 1
ATOM 2206 C C . GLY A 1 281 ? 20 33.5 13.094 1 89.56 281 GLY A C 1
ATOM 2207 O O . GLY A 1 281 ? 19.781 32.344 12.695 1 89.56 281 GLY A O 1
ATOM 2208 N N . GLN A 1 282 ? 21.219 33.938 13.359 1 93.38 282 GLN A N 1
ATOM 2209 C CA . GLN A 1 282 ? 22.359 33.062 13.242 1 93.38 282 GLN A CA 1
ATOM 2210 C C . GLN A 1 282 ? 22.312 31.938 14.289 1 93.38 282 GLN A C 1
ATOM 2212 O O . GLN A 1 282 ? 22.109 32.219 15.477 1 93.38 282 GLN A O 1
ATOM 2217 N N . VAL A 1 283 ? 22.438 30.703 13.812 1 96 283 VAL A N 1
ATOM 2218 C CA . VAL A 1 283 ? 22.391 29.547 14.703 1 96 283 VAL A CA 1
ATOM 2219 C C . VAL A 1 283 ? 23.422 28.516 14.25 1 96 283 VAL A C 1
ATOM 2221 O O . VAL A 1 283 ? 23.594 28.281 13.055 1 96 283 VAL A O 1
ATOM 2224 N N . VAL A 1 284 ? 24.188 28 15.172 1 97 284 VAL A N 1
ATOM 2225 C CA . VAL A 1 284 ? 25.078 26.875 14.914 1 97 284 VAL A CA 1
ATOM 2226 C C . VAL A 1 284 ? 24.531 25.625 15.586 1 97 284 VAL A C 1
ATOM 2228 O O . VAL A 1 284 ? 24.125 25.656 16.75 1 97 284 VAL A O 1
ATOM 2231 N N . ARG A 1 285 ? 24.5 24.562 14.859 1 97.69 285 ARG A N 1
ATOM 2232 C CA . ARG A 1 285 ? 23.953 23.312 15.383 1 97.69 285 ARG A CA 1
ATOM 2233 C C . ARG A 1 285 ? 24.922 22.156 15.148 1 97.69 285 ARG A C 1
ATOM 2235 O O . ARG A 1 285 ? 25.562 22.094 14.102 1 97.69 285 ARG A O 1
ATOM 2242 N N . ILE A 1 286 ? 25.031 21.297 16.094 1 97.75 286 ILE A N 1
ATOM 2243 C CA . ILE A 1 286 ? 25.656 19.984 15.977 1 97.75 286 ILE A CA 1
ATOM 2244 C C . ILE A 1 286 ? 24.578 18.906 16.078 1 97.75 286 ILE A C 1
ATOM 2246 O O . ILE A 1 286 ? 23.797 18.891 17.031 1 97.75 286 ILE A O 1
ATOM 2250 N N . CYS A 1 287 ? 24.594 18.047 15.125 1 96.81 287 CYS A N 1
ATOM 2251 C CA . CYS A 1 287 ? 23.547 17.031 15.062 1 96.81 287 CYS A CA 1
ATOM 2252 C C . CYS A 1 287 ? 24.141 15.633 15.109 1 96.81 287 CYS A C 1
ATOM 2254 O O . CYS A 1 287 ? 25.25 15.414 14.594 1 96.81 287 CYS A O 1
ATOM 2256 N N . TYR A 1 288 ? 23.453 14.773 15.742 1 97.69 288 TYR A N 1
ATOM 2257 C CA . TYR A 1 288 ? 23.781 13.352 15.805 1 97.69 288 TYR A CA 1
ATOM 2258 C C . TYR A 1 288 ? 22.547 12.5 15.594 1 97.69 288 TYR A C 1
ATOM 2260 O O . TYR A 1 288 ? 21.438 12.875 16 1 97.69 288 TYR A O 1
ATOM 2268 N N . GLY A 1 289 ? 22.75 11.383 14.945 1 97.12 289 GLY A N 1
ATOM 2269 C CA . GLY A 1 289 ? 21.656 10.438 14.797 1 97.12 289 GLY A CA 1
ATOM 2270 C C . GLY A 1 289 ? 22.109 9.047 14.398 1 97.12 289 GLY A C 1
ATOM 2271 O O . GLY A 1 289 ? 23.312 8.797 14.297 1 97.12 289 GLY A O 1
ATOM 2272 N N . GLN A 1 290 ? 21.172 8.188 14.328 1 96.25 290 GLN A N 1
ATOM 2273 C CA . GLN A 1 290 ? 21.406 6.816 13.875 1 96.25 290 GLN A CA 1
ATOM 2274 C C . GLN A 1 290 ? 20.562 6.48 12.656 1 96.25 290 GLN A C 1
ATOM 2276 O O . GLN A 1 290 ? 19.328 6.637 12.688 1 96.25 290 GLN A O 1
ATOM 2281 N N . GLY A 1 291 ? 21.312 5.984 11.68 1 93.38 291 GLY A N 1
ATOM 2282 C CA . GLY A 1 291 ? 20.625 5.684 10.43 1 93.38 291 GLY A CA 1
ATOM 2283 C C . GLY A 1 291 ? 20.266 4.215 10.289 1 93.38 291 GLY A C 1
ATOM 2284 O O . GLY A 1 291 ? 19.375 3.861 9.516 1 93.38 291 GLY A O 1
ATOM 2285 N N . PHE A 1 292 ? 20.984 3.357 10.992 1 94.75 292 PHE A N 1
ATOM 2286 C CA . PHE A 1 292 ? 20.781 1.915 10.945 1 94.75 292 PHE A CA 1
ATOM 2287 C C . PHE A 1 292 ? 21.188 1.268 12.266 1 94.75 292 PHE A C 1
ATOM 2289 O O . PHE A 1 292 ? 22.188 1.646 12.867 1 94.75 292 PHE A O 1
ATOM 2296 N N . GLU A 1 293 ? 20.297 0.353 12.742 1 95.25 293 GLU A N 1
ATOM 2297 C CA . GLU A 1 293 ? 20.594 -0.475 13.914 1 95.25 293 GLU A CA 1
ATOM 2298 C C . GLU A 1 293 ? 20.938 -1.901 13.5 1 95.25 293 GLU A C 1
ATOM 2300 O O . GLU A 1 293 ? 20.094 -2.637 13 1 95.25 293 GLU A O 1
ATOM 2305 N N . SER A 1 294 ? 22.094 -2.371 13.734 1 94.44 294 SER A N 1
ATOM 2306 C CA . SER A 1 294 ? 22.641 -3.596 13.164 1 94.44 294 SER A CA 1
ATOM 2307 C C . SER A 1 294 ? 22.234 -4.82 13.969 1 94.44 294 SER A C 1
ATOM 2309 O O . SER A 1 294 ? 21.953 -5.879 13.398 1 94.44 294 SER A O 1
ATOM 2311 N N . GLN A 1 295 ? 22.266 -4.832 15.32 1 93.12 295 GLN A N 1
ATOM 2312 C CA . GLN A 1 295 ? 22.141 -6.039 16.125 1 93.12 295 GLN A CA 1
ATOM 2313 C C . GLN A 1 295 ? 20.672 -6.371 16.391 1 93.12 295 GLN A C 1
ATOM 2315 O O . GLN A 1 295 ? 20.219 -7.473 16.094 1 93.12 295 GLN A O 1
ATOM 2320 N N . TRP A 1 296 ? 20.031 -5.445 16.922 1 92.12 296 TRP A N 1
ATOM 2321 C CA . TRP A 1 296 ? 18.688 -5.695 17.438 1 92.12 296 TRP A CA 1
ATOM 2322 C C . TRP A 1 296 ? 17.766 -6.172 16.328 1 92.12 296 TRP A C 1
ATOM 2324 O O . TRP A 1 296 ? 17.625 -5.504 15.297 1 92.12 296 TRP A O 1
ATOM 2334 N N . GLY A 1 297 ? 17.109 -7.379 16.5 1 91.44 297 GLY A N 1
ATOM 2335 C CA . GLY A 1 297 ? 16.094 -7.898 15.586 1 91.44 297 GLY A CA 1
ATOM 2336 C C . GLY A 1 297 ? 16.688 -8.625 14.391 1 91.44 297 GLY A C 1
ATOM 2337 O O . GLY A 1 297 ? 15.945 -9.062 13.5 1 91.44 297 GLY A O 1
ATOM 2338 N N . ASN A 1 298 ? 17.938 -8.719 14.289 1 92.12 298 ASN A N 1
ATOM 2339 C CA . ASN A 1 298 ? 18.578 -9.336 13.133 1 92.12 298 ASN A CA 1
ATOM 2340 C C . ASN A 1 298 ? 19.141 -10.711 13.469 1 92.12 298 ASN A C 1
ATOM 2342 O O . ASN A 1 298 ? 20.109 -11.156 12.844 1 92.12 298 ASN A O 1
ATOM 2346 N N . GLY A 1 299 ? 18.547 -11.359 14.445 1 92.19 299 GLY A N 1
ATOM 2347 C CA . GLY A 1 299 ? 19.062 -12.672 14.812 1 92.19 299 GLY A CA 1
ATOM 2348 C C . GLY A 1 299 ? 20.422 -12.617 15.477 1 92.19 299 GLY A C 1
ATOM 2349 O O . GLY A 1 299 ? 21.25 -13.508 15.266 1 92.19 299 GLY A O 1
ATOM 2350 N N . GLU A 1 300 ? 20.609 -11.68 16.172 1 90.62 300 GLU A N 1
ATOM 2351 C CA . GLU A 1 300 ? 21.922 -11.352 16.734 1 90.62 300 GLU A CA 1
ATOM 2352 C C . GLU A 1 300 ? 22.391 -12.445 17.688 1 90.62 300 GLU A C 1
ATOM 2354 O O . GLU A 1 300 ? 23.594 -12.633 17.859 1 90.62 300 GLU A O 1
ATOM 2359 N N . MET A 1 301 ? 21.516 -13.203 18.281 1 92.81 301 MET A N 1
ATOM 2360 C CA . MET A 1 301 ? 21.891 -14.211 19.266 1 92.81 301 MET A CA 1
ATOM 2361 C C . MET A 1 301 ? 22.625 -15.375 18.609 1 92.81 301 MET A C 1
ATOM 2363 O O . MET A 1 301 ? 23.281 -16.172 19.297 1 92.81 301 MET A O 1
ATOM 2367 N N . PHE A 1 302 ? 22.516 -15.492 17.281 1 93.06 302 PHE A N 1
ATOM 2368 C CA . PHE A 1 302 ? 23.266 -16.516 16.562 1 93.06 302 PHE A CA 1
ATOM 2369 C C . PHE A 1 302 ? 24.719 -16.094 16.375 1 93.06 302 PHE A C 1
ATOM 2371 O O . PHE A 1 302 ? 25.562 -16.922 16.031 1 93.06 302 PHE A O 1
ATOM 2378 N N . GLY A 1 303 ? 25.047 -14.797 16.484 1 88.06 303 GLY A N 1
ATOM 2379 C CA . GLY A 1 303 ? 26.422 -14.312 16.5 1 88.06 303 GLY A CA 1
ATOM 2380 C C . GLY A 1 303 ? 27 -14.102 15.117 1 88.06 303 GLY A C 1
ATOM 2381 O O . GLY A 1 303 ? 28.219 -14 14.961 1 88.06 303 GLY A O 1
ATOM 2382 N N . ASP A 1 304 ? 26.297 -14 14.047 1 88.94 304 ASP A N 1
ATOM 2383 C CA . ASP A 1 304 ? 26.828 -13.938 12.68 1 88.94 304 ASP A CA 1
ATOM 2384 C C . ASP A 1 304 ? 26.484 -12.594 12.031 1 88.94 304 ASP A C 1
ATOM 2386 O O . ASP A 1 304 ? 26.5 -12.477 10.805 1 88.94 304 ASP A O 1
ATOM 2390 N N . ILE A 1 305 ? 26.188 -11.625 12.852 1 87.94 305 ILE A N 1
ATOM 2391 C CA . ILE A 1 305 ? 25.891 -10.312 12.297 1 87.94 305 ILE A CA 1
ATOM 2392 C C . ILE A 1 305 ? 27.188 -9.602 11.93 1 87.94 305 ILE A C 1
ATOM 2394 O O . ILE A 1 305 ? 28.062 -9.414 12.773 1 87.94 305 ILE A O 1
ATOM 2398 N N . VAL A 1 306 ? 27.359 -9.227 10.672 1 90 306 VAL A N 1
ATOM 2399 C CA . VAL A 1 306 ? 28.578 -8.578 10.203 1 90 306 VAL A CA 1
ATOM 2400 C C . VAL A 1 306 ? 28.297 -7.105 9.914 1 90 306 VAL A C 1
ATOM 2402 O O . VAL A 1 306 ? 29.219 -6.336 9.633 1 90 306 VAL A O 1
ATOM 2405 N N . THR A 1 307 ? 27.094 -6.668 9.961 1 94.88 307 THR A N 1
ATOM 2406 C CA . THR A 1 307 ? 26.734 -5.27 9.773 1 94.88 307 THR A CA 1
ATOM 2407 C C . THR A 1 307 ? 27.078 -4.449 11.016 1 94.88 307 THR A C 1
ATOM 2409 O O . THR A 1 307 ? 27.438 -5.008 12.055 1 94.88 307 THR A O 1
ATOM 2412 N N . LYS A 1 308 ? 27.094 -3.16 10.914 1 96 308 LYS A N 1
ATOM 2413 C CA . LYS A 1 308 ? 27.312 -2.227 12.016 1 96 308 LYS A CA 1
ATOM 2414 C C . LYS A 1 308 ? 26.234 -1.145 12.031 1 96 308 LYS A C 1
ATOM 2416 O O . LYS A 1 308 ? 25.562 -0.91 11.023 1 96 308 LYS A O 1
ATOM 2421 N N . ASP A 1 309 ? 26.125 -0.582 13.211 1 97 309 ASP A N 1
ATOM 2422 C CA . ASP A 1 309 ? 25.281 0.604 13.281 1 97 309 ASP A CA 1
ATOM 2423 C C . ASP A 1 309 ? 25.812 1.717 12.383 1 97 309 ASP A C 1
ATOM 2425 O O . ASP A 1 309 ? 27.031 1.95 12.328 1 97 309 ASP A O 1
ATOM 2429 N N . THR A 1 310 ? 24.922 2.314 11.641 1 97.31 310 THR A N 1
ATOM 2430 C CA . THR A 1 310 ? 25.312 3.518 10.906 1 97.31 310 THR A CA 1
ATOM 2431 C C . THR A 1 310 ? 25.062 4.766 11.75 1 97.31 310 THR A C 1
ATOM 2433 O O . THR A 1 310 ? 23.922 5.035 12.148 1 97.31 310 THR A O 1
ATOM 2436 N N . HIS A 1 311 ? 26.062 5.5 11.969 1 97.38 311 HIS A N 1
ATOM 2437 C CA . HIS A 1 311 ? 25.953 6.738 12.734 1 97.38 311 HIS A CA 1
ATOM 2438 C C . HIS A 1 311 ? 26 7.957 11.828 1 97.38 311 HIS A C 1
ATOM 2440 O O . HIS A 1 311 ? 26.797 8.008 10.883 1 97.38 311 HIS A O 1
ATOM 2446 N N . LEU A 1 312 ? 25.141 8.828 12.148 1 96.56 312 LEU A N 1
ATOM 2447 C CA . LEU A 1 312 ? 25.047 10.094 11.438 1 96.56 312 LEU A CA 1
ATOM 2448 C C . LEU A 1 312 ? 25.516 11.25 12.32 1 96.56 312 LEU A C 1
ATOM 2450 O O . LEU A 1 312 ? 25.281 11.242 13.531 1 96.56 312 LEU A O 1
ATOM 2454 N N . GLY A 1 313 ? 26.203 12.188 11.781 1 95.69 313 GLY A N 1
ATOM 2455 C CA . GLY A 1 313 ? 26.609 13.352 12.547 1 95.69 313 GLY A CA 1
ATOM 2456 C C . GLY A 1 313 ? 27.141 14.484 11.68 1 95.69 313 GLY A C 1
ATOM 2457 O O . GLY A 1 313 ? 27.688 14.242 10.602 1 95.69 313 GLY A O 1
ATOM 2458 N N . GLY A 1 314 ? 26.891 15.703 12.18 1 96 314 GLY A N 1
ATOM 2459 C CA . GLY A 1 314 ? 27.438 16.812 11.414 1 96 314 GLY A CA 1
ATOM 2460 C C . GLY A 1 314 ? 27.031 18.172 11.961 1 96 314 GLY A C 1
ATOM 2461 O O . GLY A 1 314 ? 26.641 18.281 13.125 1 96 314 GLY A O 1
ATOM 2462 N N . PHE A 1 315 ? 27.344 19.156 11.086 1 97.12 315 PHE A N 1
ATOM 2463 C CA . PHE A 1 315 ? 27.125 20.547 11.453 1 97.12 315 PHE A CA 1
ATOM 2464 C C . PHE A 1 315 ? 26.109 21.188 10.523 1 97.12 315 PHE A C 1
ATOM 2466 O O . PHE A 1 315 ? 26.078 20.906 9.32 1 97.12 315 PHE A O 1
ATOM 2473 N N . ASN A 1 316 ? 25.312 21.953 11.102 1 97.44 316 ASN A N 1
ATOM 2474 C CA . ASN A 1 316 ? 24.375 22.828 10.375 1 97.44 316 ASN A CA 1
ATOM 2475 C C . ASN A 1 316 ? 24.438 24.25 10.898 1 97.44 316 ASN A C 1
ATOM 2477 O O . ASN A 1 316 ? 24.281 24.484 12.102 1 97.44 316 ASN A O 1
ATOM 2481 N N . ILE A 1 317 ? 24.578 25.219 10.008 1 97.19 317 ILE A N 1
ATOM 2482 C CA . ILE A 1 317 ? 24.75 26.609 10.43 1 97.19 317 ILE A CA 1
ATOM 2483 C C . ILE A 1 317 ? 23.812 27.5 9.617 1 97.19 317 ILE A C 1
ATOM 2485 O O . ILE A 1 317 ? 23.938 27.609 8.398 1 97.19 317 ILE A O 1
ATOM 2489 N N . ASP A 1 318 ? 22.875 28.062 10.305 1 97.19 318 ASP A N 1
ATOM 2490 C CA . ASP A 1 318 ? 22.219 29.234 9.719 1 97.19 318 ASP A CA 1
ATOM 2491 C C . ASP A 1 318 ? 23.094 30.484 9.852 1 97.19 318 ASP A C 1
ATOM 2493 O O . ASP A 1 318 ? 23.078 31.125 10.898 1 97.19 318 ASP A O 1
ATOM 2497 N N . ALA A 1 319 ? 23.719 30.828 8.773 1 96.75 319 ALA A N 1
ATOM 2498 C CA . ALA A 1 319 ? 24.625 31.969 8.82 1 96.75 319 ALA A CA 1
ATOM 2499 C C . ALA A 1 319 ? 23.859 33.281 8.805 1 96.75 319 ALA A C 1
ATOM 2501 O O . ALA A 1 319 ? 24.281 34.281 9.422 1 96.75 319 ALA A O 1
ATOM 2502 N N . ILE A 1 320 ? 22.844 33.281 8 1 95.25 320 ILE A N 1
ATOM 2503 C CA . ILE A 1 320 ? 21.938 34.438 7.934 1 95.25 320 ILE A CA 1
ATOM 2504 C C . ILE A 1 320 ? 20.5 33.938 7.914 1 95.25 320 ILE A C 1
ATOM 2506 O O . ILE A 1 320 ? 20.172 32.969 7.211 1 95.25 320 ILE A O 1
ATOM 2510 N N . ASN A 1 321 ? 19.641 34.469 8.688 1 94.38 321 ASN A N 1
ATOM 2511 C CA . ASN A 1 321 ? 18.203 34.25 8.695 1 94.38 321 ASN A CA 1
ATOM 2512 C C . ASN A 1 321 ? 17.438 35.5 9.18 1 94.38 321 ASN A C 1
ATOM 2514 O O . ASN A 1 321 ? 16.969 35.531 10.32 1 94.38 321 ASN A O 1
ATOM 2518 N N . ASP A 1 322 ? 17.234 36.438 8.336 1 91.12 322 ASP A N 1
ATOM 2519 C CA . ASP A 1 322 ? 16.656 37.688 8.758 1 91.12 322 ASP A CA 1
ATOM 2520 C C . ASP A 1 322 ? 15.258 37.906 8.172 1 91.12 322 ASP A C 1
ATOM 2522 O O . ASP A 1 322 ? 14.75 39.031 8.117 1 91.12 322 ASP A O 1
ATOM 2526 N N . GLY A 1 323 ? 14.695 36.781 7.664 1 88.25 323 GLY A N 1
ATOM 2527 C CA . GLY A 1 323 ? 13.375 36.875 7.059 1 88.25 323 GLY A CA 1
ATOM 2528 C C . GLY A 1 323 ? 13.422 37.125 5.566 1 88.25 323 GLY A C 1
ATOM 2529 O O . GLY A 1 323 ? 12.578 36.625 4.816 1 88.25 323 GLY A O 1
ATOM 2530 N N . ARG A 1 324 ? 14.398 37.938 5.121 1 93 324 ARG A N 1
ATOM 2531 C CA . ARG A 1 324 ? 14.586 38.219 3.705 1 93 324 ARG A CA 1
ATOM 2532 C C . ARG A 1 324 ? 15.648 37.312 3.092 1 93 324 ARG A C 1
ATOM 2534 O O . ARG A 1 324 ? 15.469 36.812 1.99 1 93 324 ARG A O 1
ATOM 2541 N N . ASN A 1 325 ? 16.703 37.281 3.762 1 95.75 325 ASN A N 1
ATOM 2542 C CA . ASN A 1 325 ? 17.828 36.469 3.336 1 95.75 325 ASN A CA 1
ATOM 2543 C C . ASN A 1 325 ? 18 35.219 4.234 1 95.75 325 ASN A C 1
ATOM 2545 O O . ASN A 1 325 ? 17.875 35.344 5.457 1 95.75 325 ASN A O 1
ATOM 2549 N N . PHE A 1 326 ? 18.25 34.188 3.611 1 96.62 326 PHE A N 1
ATOM 2550 C CA . PHE A 1 326 ? 18.547 32.938 4.336 1 96.62 326 PHE A CA 1
ATOM 2551 C C . PHE A 1 326 ? 19.766 32.25 3.746 1 96.62 326 PHE A C 1
ATOM 2553 O O . PHE A 1 326 ? 19.766 31.875 2.572 1 96.62 326 PHE A O 1
ATOM 2560 N N . LEU A 1 327 ? 20.875 32.125 4.449 1 97.88 327 LEU A N 1
ATOM 2561 C CA . LEU A 1 327 ? 22.094 31.438 4.066 1 97.88 327 LEU A CA 1
ATOM 2562 C C . LEU A 1 327 ? 22.406 30.297 5.039 1 97.88 327 LEU A C 1
ATOM 2564 O O . LEU A 1 327 ? 22.531 30.531 6.246 1 97.88 327 LEU A O 1
ATOM 2568 N N . GLN A 1 328 ? 22.531 29.078 4.539 1 97.88 328 GLN A N 1
ATOM 2569 C CA . GLN A 1 328 ? 22.766 27.922 5.402 1 97.88 328 GLN A CA 1
ATOM 2570 C C . GLN A 1 328 ? 23.938 27.078 4.891 1 97.88 328 GLN A C 1
ATOM 2572 O O . GLN A 1 328 ? 24.078 26.875 3.682 1 97.88 328 GLN A O 1
ATOM 2577 N N . PHE A 1 329 ? 24.75 26.641 5.832 1 97.94 329 PHE A N 1
ATOM 2578 C CA . PHE A 1 329 ? 25.828 25.703 5.582 1 97.94 329 PHE A CA 1
ATOM 2579 C C . PHE A 1 329 ? 25.562 24.375 6.273 1 97.94 329 PHE A C 1
ATOM 2581 O O . PHE A 1 329 ? 25.078 24.344 7.41 1 97.94 329 PHE A O 1
ATOM 2588 N N . THR A 1 330 ? 25.766 23.312 5.543 1 96.88 330 THR A N 1
ATOM 2589 C CA . THR A 1 330 ? 25.609 21.984 6.117 1 96.88 330 THR A CA 1
ATOM 2590 C C . THR A 1 330 ? 26.812 21.109 5.801 1 96.88 330 THR A C 1
ATOM 2592 O O . THR A 1 330 ? 27.328 21.125 4.68 1 96.88 330 THR A O 1
ATOM 2595 N N . LEU A 1 331 ? 27.328 20.438 6.75 1 97.06 331 LEU A N 1
ATOM 2596 C CA . LEU A 1 331 ? 28.359 19.422 6.629 1 97.06 331 LEU A CA 1
ATOM 2597 C C . LEU A 1 331 ? 28.047 18.219 7.512 1 97.06 331 LEU A C 1
ATOM 2599 O O . LEU A 1 331 ? 27.953 18.344 8.734 1 97.06 331 LEU A O 1
ATOM 2603 N N . PHE A 1 332 ? 27.844 17.109 6.863 1 94 332 PHE A N 1
ATOM 2604 C CA . PHE A 1 332 ? 27.516 15.961 7.695 1 94 332 PHE A CA 1
ATOM 2605 C C . PHE A 1 332 ? 28.141 14.695 7.129 1 94 332 PHE A C 1
ATOM 2607 O O . PHE A 1 332 ? 28.562 14.664 5.969 1 94 332 PHE A O 1
ATOM 2614 N N . GLY A 1 333 ? 28.281 13.625 8.062 1 96.69 333 GLY A N 1
ATOM 2615 C CA . GLY A 1 333 ? 28.844 12.336 7.711 1 96.69 333 GLY A CA 1
ATOM 2616 C C . GLY A 1 333 ? 28 11.164 8.156 1 96.69 333 GLY A C 1
ATOM 2617 O O . GLY A 1 333 ? 27.25 11.266 9.133 1 96.69 333 GLY A O 1
ATOM 2618 N N . ALA A 1 334 ? 28.016 10.156 7.398 1 97.56 334 ALA A N 1
ATOM 2619 C CA . ALA A 1 334 ? 27.484 8.836 7.746 1 97.56 334 ALA A CA 1
ATOM 2620 C C . ALA A 1 334 ? 28.594 7.797 7.828 1 97.56 334 ALA A C 1
ATOM 2622 O O . ALA A 1 334 ? 29.281 7.531 6.836 1 97.56 334 ALA A O 1
ATOM 2623 N N . LYS A 1 335 ? 28.734 7.246 9.008 1 98.06 335 LYS A N 1
ATOM 2624 C CA . LYS A 1 335 ? 29.797 6.266 9.219 1 98.06 335 LYS A CA 1
ATOM 2625 C C . LYS A 1 335 ? 29.234 4.848 9.258 1 98.06 335 LYS A C 1
ATOM 2627 O O . LYS A 1 335 ? 28.156 4.609 9.805 1 98.06 335 LYS A O 1
ATOM 2632 N N . ASP A 1 336 ? 30.047 3.891 8.648 1 97.94 336 ASP A N 1
ATOM 2633 C CA . ASP A 1 336 ? 29.688 2.475 8.594 1 97.94 336 ASP A CA 1
ATOM 2634 C C . ASP A 1 336 ? 28.375 2.258 7.871 1 97.94 336 ASP A C 1
ATOM 2636 O O . ASP A 1 336 ? 27.469 1.591 8.391 1 97.94 336 ASP A O 1
ATOM 2640 N N . VAL A 1 337 ? 28.312 2.912 6.684 1 97.56 337 VAL A N 1
ATOM 2641 C CA . VAL A 1 337 ? 27.141 2.744 5.832 1 97.56 337 VAL A CA 1
ATOM 2642 C C . VAL A 1 337 ? 27.062 1.3 5.344 1 97.56 337 VAL A C 1
ATOM 2644 O O . VAL A 1 337 ? 28.047 0.748 4.848 1 97.56 337 VAL A O 1
ATOM 2647 N N . ASN A 1 338 ? 25.906 0.681 5.547 1 96.56 338 ASN A N 1
ATOM 2648 C CA . ASN A 1 338 ? 25.672 -0.68 5.078 1 96.56 338 ASN A CA 1
ATOM 2649 C C . ASN A 1 338 ? 25.078 -0.692 3.674 1 96.56 338 ASN A C 1
ATOM 2651 O O . ASN A 1 338 ? 24.641 0.346 3.17 1 96.56 338 ASN A O 1
ATOM 2655 N N . ASP A 1 339 ? 25.031 -1.862 2.963 1 95.06 339 ASP A N 1
ATOM 2656 C CA . ASP A 1 339 ? 24.562 -1.976 1.587 1 95.06 339 ASP A CA 1
ATOM 2657 C C . ASP A 1 339 ? 23.047 -2.104 1.536 1 95.06 339 ASP A C 1
ATOM 2659 O O . ASP A 1 339 ? 22.5 -2.719 0.619 1 95.06 339 ASP A O 1
ATOM 2663 N N . GLY A 1 340 ? 22.375 -1.58 2.555 1 90.69 340 GLY A N 1
ATOM 2664 C CA . GLY A 1 340 ? 20.922 -1.627 2.605 1 90.69 340 GLY A CA 1
ATOM 2665 C C . GLY A 1 340 ? 20.359 -1.209 3.951 1 90.69 340 GLY A C 1
ATOM 2666 O O . GLY A 1 340 ? 21 -0.471 4.699 1 90.69 340 GLY A O 1
ATOM 2667 N N . PHE A 1 341 ? 19.047 -1.474 4.102 1 88.38 341 PHE A N 1
ATOM 2668 C CA . PHE A 1 341 ? 18.328 -1.19 5.328 1 88.38 341 PHE A CA 1
ATOM 2669 C C . PHE A 1 341 ? 17.469 -2.389 5.742 1 88.38 341 PHE A C 1
ATOM 2671 O O . PHE A 1 341 ? 17.484 -3.42 5.07 1 88.38 341 PHE A O 1
ATOM 2678 N N . LYS A 1 342 ? 16.906 -2.264 7.043 1 91.44 342 LYS A N 1
ATOM 2679 C CA . LYS A 1 342 ? 15.875 -3.232 7.418 1 91.44 342 LYS A CA 1
ATOM 2680 C C . LYS A 1 342 ? 14.531 -2.887 6.773 1 91.44 342 LYS A C 1
ATOM 2682 O O . LYS A 1 342 ? 14.141 -1.719 6.727 1 91.44 342 LYS A O 1
ATOM 2687 N N . GLY A 1 343 ? 13.938 -3.834 6.203 1 90.38 343 GLY A N 1
ATOM 2688 C CA . GLY A 1 343 ? 12.625 -3.619 5.617 1 90.38 343 GLY A CA 1
ATOM 2689 C C . GLY A 1 343 ? 12.023 -4.879 5.02 1 90.38 343 GLY A C 1
ATOM 2690 O O . GLY A 1 343 ? 12.5 -5.984 5.285 1 90.38 343 GLY A O 1
ATOM 2691 N N . THR A 1 344 ? 10.859 -4.676 4.406 1 91.38 344 THR A N 1
ATOM 2692 C CA . THR A 1 344 ? 10.188 -5.773 3.719 1 91.38 344 THR A CA 1
ATOM 2693 C C . THR A 1 344 ? 10 -5.445 2.24 1 91.38 344 THR A C 1
ATOM 2695 O O . THR A 1 344 ? 9.945 -4.273 1.859 1 91.38 344 THR A O 1
ATOM 2698 N N . MET A 1 345 ? 10.078 -6.406 1.465 1 92.38 345 MET A N 1
ATOM 2699 C CA . MET A 1 345 ? 9.75 -6.32 0.044 1 92.38 345 MET A CA 1
ATOM 2700 C C . MET A 1 345 ? 9.133 -7.621 -0.454 1 92.38 345 MET A C 1
ATOM 2702 O O . MET A 1 345 ? 9.266 -8.664 0.189 1 92.38 345 MET A O 1
ATOM 2706 N N . ALA A 1 346 ? 8.375 -7.488 -1.51 1 93.69 346 ALA A N 1
ATOM 2707 C CA . ALA A 1 346 ? 7.93 -8.68 -2.219 1 93.69 346 ALA A CA 1
ATOM 2708 C C . ALA A 1 346 ? 8.898 -9.055 -3.336 1 93.69 346 ALA A C 1
ATOM 2710 O O . ALA A 1 346 ? 9.211 -8.227 -4.195 1 93.69 346 ALA A O 1
ATOM 2711 N N . PHE A 1 347 ? 9.328 -10.25 -3.305 1 92.38 347 PHE A N 1
ATOM 2712 C CA . PHE A 1 347 ? 10.359 -10.688 -4.242 1 92.38 347 PHE A CA 1
ATOM 2713 C C . PHE A 1 347 ? 9.781 -10.844 -5.645 1 92.38 347 PHE A C 1
ATOM 2715 O O . PHE A 1 347 ? 8.875 -11.648 -5.863 1 92.38 347 PHE A O 1
ATOM 2722 N N . PRO A 1 348 ? 10.32 -10.047 -6.598 1 91.25 348 PRO A N 1
ATOM 2723 C CA . PRO A 1 348 ? 9.719 -10.086 -7.938 1 91.25 348 PRO A CA 1
ATOM 2724 C C . PRO A 1 348 ? 9.969 -11.414 -8.648 1 91.25 348 PRO A C 1
ATOM 2726 O O . PRO A 1 348 ? 11.047 -12 -8.523 1 91.25 348 PRO A O 1
ATOM 2729 N N . THR A 1 349 ? 9.016 -11.82 -9.43 1 89.06 349 THR A N 1
ATOM 2730 C CA . THR A 1 349 ? 9.094 -13.086 -10.164 1 89.06 349 THR A CA 1
ATOM 2731 C C . THR A 1 349 ? 10.266 -13.062 -11.148 1 89.06 349 THR A C 1
ATOM 2733 O O . THR A 1 349 ? 10.898 -14.086 -11.391 1 89.06 349 THR A O 1
ATOM 2736 N N . GLN A 1 350 ? 10.57 -11.93 -11.734 1 88.12 350 GLN A N 1
ATOM 2737 C CA . GLN A 1 350 ? 11.648 -11.766 -12.703 1 88.12 350 GLN A CA 1
ATOM 2738 C C . GLN A 1 350 ? 13.008 -12.102 -12.086 1 88.12 350 GLN A C 1
ATOM 2740 O O . GLN A 1 350 ? 13.844 -12.734 -12.727 1 88.12 350 GLN A O 1
ATOM 2745 N N . LEU A 1 351 ? 13.148 -11.773 -10.844 1 90.56 351 LEU A N 1
ATOM 2746 C CA . LEU A 1 351 ? 14.414 -12.039 -10.164 1 90.56 351 LEU A CA 1
ATOM 2747 C C . LEU A 1 351 ? 14.414 -13.438 -9.547 1 90.56 351 LEU A C 1
ATOM 2749 O O . LEU A 1 351 ? 15.469 -14.047 -9.391 1 90.56 351 LEU A O 1
ATOM 2753 N N . ALA A 1 352 ? 13.234 -13.898 -9.219 1 89.31 352 ALA A N 1
ATOM 2754 C CA . ALA A 1 352 ? 13.133 -15.25 -8.688 1 89.31 352 ALA A CA 1
ATOM 2755 C C . ALA A 1 352 ? 13.617 -16.281 -9.703 1 89.31 352 ALA A C 1
ATOM 2757 O O . ALA A 1 352 ? 14.258 -17.266 -9.336 1 89.31 352 ALA A O 1
ATOM 2758 N N . GLY A 1 353 ? 13.312 -16.078 -10.93 1 85.75 353 GLY A N 1
ATOM 2759 C CA . GLY A 1 353 ? 13.781 -16.984 -11.969 1 85.75 353 GLY A CA 1
ATOM 2760 C C . GLY A 1 353 ? 15.289 -17.047 -12.062 1 85.75 353 GLY A C 1
ATOM 2761 O O . GLY A 1 353 ? 15.844 -18.078 -12.453 1 85.75 353 GLY A O 1
ATOM 2762 N N . ILE A 1 354 ? 15.945 -16.031 -11.578 1 85.38 354 ILE A N 1
ATOM 2763 C CA . ILE A 1 354 ? 17.391 -15.906 -11.688 1 85.38 354 ILE A CA 1
ATOM 2764 C C . ILE A 1 354 ? 18.062 -16.391 -10.398 1 85.38 354 ILE A C 1
ATOM 2766 O O . ILE A 1 354 ? 18.984 -17.203 -10.43 1 85.38 354 ILE A O 1
ATOM 2770 N N . PHE A 1 355 ? 17.516 -15.953 -9.258 1 86.88 355 PHE A N 1
ATOM 2771 C CA . PHE A 1 355 ? 18.281 -16.078 -8.023 1 86.88 355 PHE A CA 1
ATOM 2772 C C . PHE A 1 355 ? 17.672 -17.156 -7.121 1 86.88 355 PHE A C 1
ATOM 2774 O O . PHE A 1 355 ? 18.297 -17.578 -6.148 1 86.88 355 PHE A O 1
ATOM 2781 N N . ALA A 1 356 ? 16.469 -17.609 -7.453 1 87 356 ALA A N 1
ATOM 2782 C CA . ALA A 1 356 ? 15.789 -18.625 -6.656 1 87 356 ALA A CA 1
ATOM 2783 C C . ALA A 1 356 ? 15.141 -19.688 -7.547 1 87 356 ALA A C 1
ATOM 2785 O O . ALA A 1 356 ? 13.938 -19.938 -7.441 1 87 356 ALA A O 1
ATOM 2786 N N . PRO A 1 357 ? 15.906 -20.359 -8.25 1 82.06 357 PRO A N 1
ATOM 2787 C CA . PRO A 1 357 ? 15.344 -21.281 -9.242 1 82.06 357 PRO A CA 1
ATOM 2788 C C . PRO A 1 357 ? 14.523 -22.391 -8.617 1 82.06 357 PRO A C 1
ATOM 2790 O O . PRO A 1 357 ? 13.547 -22.859 -9.211 1 82.06 357 PRO A O 1
ATOM 2793 N N . THR A 1 358 ? 14.891 -22.875 -7.379 1 84 358 THR A N 1
ATOM 2794 C CA . THR A 1 358 ? 14.133 -23.938 -6.723 1 84 358 THR A CA 1
ATOM 2795 C C . THR A 1 358 ? 12.734 -23.453 -6.355 1 84 358 THR A C 1
ATOM 2797 O O . THR A 1 358 ? 11.742 -24.109 -6.66 1 84 358 THR A O 1
ATOM 2800 N N . MET A 1 359 ? 12.648 -22.297 -5.773 1 86 359 MET A N 1
ATOM 2801 C CA . MET A 1 359 ? 11.352 -21.75 -5.41 1 86 359 MET A CA 1
ATOM 2802 C C . MET A 1 359 ? 10.555 -21.375 -6.652 1 86 359 MET A C 1
ATOM 2804 O O . MET A 1 359 ? 9.32 -21.469 -6.656 1 86 359 MET A O 1
ATOM 2808 N N . TYR A 1 360 ? 11.305 -20.984 -7.672 1 88.31 360 TYR A N 1
ATOM 2809 C CA . TYR A 1 360 ? 10.68 -20.5 -8.898 1 88.31 360 TYR A CA 1
ATOM 2810 C C . TYR A 1 360 ? 9.844 -21.594 -9.555 1 88.31 360 TYR A C 1
ATOM 2812 O O . TYR A 1 360 ? 8.891 -21.312 -10.273 1 88.31 360 TYR A O 1
ATOM 2820 N N . GLN A 1 361 ? 10.188 -22.859 -9.273 1 85 361 GLN A N 1
ATOM 2821 C CA . GLN A 1 361 ? 9.414 -23.969 -9.828 1 85 361 GLN A CA 1
ATOM 2822 C C . GLN A 1 361 ? 7.945 -23.875 -9.438 1 85 361 GLN A C 1
ATOM 2824 O O . GLN A 1 361 ? 7.062 -24.234 -10.211 1 85 361 GLN A O 1
ATOM 2829 N N . ASP A 1 362 ? 7.672 -23.328 -8.297 1 85.94 362 ASP A N 1
ATOM 2830 C CA . ASP A 1 362 ? 6.301 -23.156 -7.836 1 85.94 362 ASP A CA 1
ATOM 2831 C C . ASP A 1 362 ? 5.801 -21.734 -8.125 1 85.94 362 ASP A C 1
ATOM 2833 O O . ASP A 1 362 ? 4.648 -21.547 -8.516 1 85.94 362 ASP A O 1
ATOM 2837 N N . MET A 1 363 ? 6.68 -20.797 -7.996 1 86.06 363 MET A N 1
ATOM 2838 C CA . MET A 1 363 ? 6.281 -19.391 -8.078 1 86.06 363 MET A CA 1
ATOM 2839 C C . MET A 1 363 ? 5.766 -19.047 -9.469 1 86.06 363 MET A C 1
ATOM 2841 O O . MET A 1 363 ? 4.902 -18.188 -9.617 1 86.06 363 MET A O 1
ATOM 2845 N N . GLN A 1 364 ? 6.242 -19.719 -10.43 1 83.75 364 GLN A N 1
ATOM 2846 C CA . GLN A 1 364 ? 5.867 -19.422 -11.805 1 83.75 364 GLN A CA 1
ATOM 2847 C C . GLN A 1 364 ? 4.395 -19.734 -12.055 1 83.75 364 GLN A C 1
ATOM 2849 O O . GLN A 1 364 ? 3.805 -19.25 -13.023 1 83.75 364 GLN A O 1
ATOM 2854 N N . LYS A 1 365 ? 3.848 -20.578 -11.188 1 81.56 365 LYS A N 1
ATOM 2855 C CA . LYS A 1 365 ? 2.441 -20.938 -11.312 1 81.56 365 LYS A CA 1
ATOM 2856 C C . LYS A 1 365 ? 1.533 -19.797 -10.859 1 81.56 365 LYS A C 1
ATOM 2858 O O . LYS A 1 365 ? 0.34 -19.797 -11.172 1 81.56 365 LYS A O 1
ATOM 2863 N N . PHE A 1 366 ? 2.08 -18.953 -10.062 1 82.44 366 PHE A N 1
ATOM 2864 C CA . PHE A 1 366 ? 1.357 -17.828 -9.484 1 82.44 366 PHE A CA 1
ATOM 2865 C C . PHE A 1 366 ? 2.098 -16.516 -9.742 1 82.44 366 PHE A C 1
ATOM 2867 O O . PHE A 1 366 ? 2.643 -15.914 -8.82 1 82.44 366 PHE A O 1
ATOM 2874 N N . SER A 1 367 ? 2.027 -16.016 -10.938 1 77.69 367 SER A N 1
ATOM 2875 C CA . SER A 1 367 ? 2.816 -14.836 -11.273 1 77.69 367 SER A CA 1
ATOM 2876 C C . SER A 1 367 ? 2.334 -13.609 -10.5 1 77.69 367 SER A C 1
ATOM 2878 O O . SER A 1 367 ? 3.047 -12.609 -10.406 1 77.69 367 SER A O 1
ATOM 2880 N N . ASN A 1 368 ? 1.163 -13.727 -9.93 1 84.62 368 ASN A N 1
ATOM 2881 C CA . ASN A 1 368 ? 0.581 -12.594 -9.211 1 84.62 368 ASN A CA 1
ATOM 2882 C C . ASN A 1 368 ? 0.79 -12.727 -7.699 1 84.62 368 ASN A C 1
ATOM 2884 O O . ASN A 1 368 ? 0.269 -11.922 -6.926 1 84.62 368 ASN A O 1
ATOM 2888 N N . PHE A 1 369 ? 1.506 -13.75 -7.266 1 86.88 369 PHE A N 1
ATOM 2889 C CA . PHE A 1 369 ? 1.896 -13.938 -5.871 1 86.88 369 PHE A CA 1
ATOM 2890 C C . PHE A 1 369 ? 3.395 -13.719 -5.695 1 86.88 369 PHE A C 1
ATOM 2892 O O . PHE A 1 369 ? 4.199 -14.336 -6.395 1 86.88 369 PHE A O 1
ATOM 2899 N N . ASN A 1 370 ? 3.77 -12.836 -4.801 1 90.81 370 ASN A N 1
ATOM 2900 C CA . ASN A 1 370 ? 5.172 -12.594 -4.484 1 90.81 370 ASN A CA 1
ATOM 2901 C C . ASN A 1 370 ? 5.465 -12.836 -3.006 1 90.81 370 ASN A C 1
ATOM 2903 O O . ASN A 1 370 ? 4.777 -12.297 -2.139 1 90.81 370 ASN A O 1
ATOM 2907 N N . PHE A 1 371 ? 6.41 -13.609 -2.77 1 89.31 371 PHE A N 1
ATOM 2908 C CA . PHE A 1 371 ? 6.781 -13.859 -1.383 1 89.31 371 PHE A CA 1
ATOM 2909 C C . PHE A 1 371 ? 7.25 -12.57 -0.708 1 89.31 371 PHE A C 1
ATOM 2911 O O . PHE A 1 371 ? 8.109 -11.867 -1.239 1 89.31 371 PHE A O 1
ATOM 2918 N N . GLU A 1 372 ? 6.613 -12.32 0.431 1 90.69 372 GLU A N 1
ATOM 2919 C CA . GLU A 1 372 ? 7.082 -11.211 1.251 1 90.69 372 GLU A CA 1
ATOM 2920 C C . GLU A 1 372 ? 8.367 -11.57 1.985 1 90.69 372 GLU A C 1
ATOM 2922 O O . GLU A 1 372 ? 8.422 -12.57 2.707 1 90.69 372 GLU A O 1
ATOM 2927 N N . THR A 1 373 ? 9.352 -10.75 1.837 1 91.75 373 THR A N 1
ATOM 2928 C CA . THR A 1 373 ? 10.688 -11.047 2.357 1 91.75 373 THR A CA 1
ATOM 2929 C C . THR A 1 373 ? 11.172 -9.922 3.258 1 91.75 373 THR A C 1
ATOM 2931 O O . THR A 1 373 ? 11.109 -8.742 2.885 1 91.75 373 THR A O 1
ATOM 2934 N N . ARG A 1 374 ? 11.57 -10.32 4.492 1 92.38 374 ARG A N 1
ATOM 2935 C CA . ARG A 1 374 ? 12.305 -9.375 5.324 1 92.38 374 ARG A CA 1
ATOM 2936 C C . ARG A 1 374 ? 13.773 -9.297 4.902 1 92.38 374 ARG A C 1
ATOM 2938 O O . ARG A 1 374 ? 14.438 -10.328 4.77 1 92.38 374 ARG A O 1
ATOM 2945 N N . VAL A 1 375 ? 14.203 -8.109 4.699 1 90.75 375 VAL A N 1
ATOM 2946 C CA . VAL A 1 375 ? 15.562 -7.922 4.195 1 90.75 375 VAL A CA 1
ATOM 2947 C C . VAL A 1 375 ? 16.375 -7.109 5.195 1 90.75 375 VAL A C 1
ATOM 2949 O O . VAL A 1 375 ? 15.82 -6.32 5.965 1 90.75 375 VAL A O 1
ATOM 2952 N N . GLN A 1 376 ? 17.625 -7.398 5.254 1 91.62 376 GLN A N 1
ATOM 2953 C CA . GLN A 1 376 ? 18.625 -6.617 5.973 1 91.62 376 GLN A CA 1
ATOM 2954 C C . GLN A 1 376 ? 19.922 -6.508 5.176 1 91.62 376 GLN A C 1
ATOM 2956 O O . GLN A 1 376 ? 20.172 -7.305 4.266 1 91.62 376 GLN A O 1
ATOM 2961 N N . PRO A 1 377 ? 20.766 -5.551 5.441 1 93.19 377 PRO A N 1
ATOM 2962 C CA . PRO A 1 377 ? 22.016 -5.41 4.695 1 93.19 377 PRO A CA 1
ATOM 2963 C C . PRO A 1 377 ? 22.953 -6.602 4.887 1 93.19 377 PRO A C 1
ATOM 2965 O O . PRO A 1 377 ? 22.875 -7.289 5.91 1 93.19 377 PRO A O 1
ATOM 2968 N N . SER A 1 378 ? 23.797 -6.805 3.912 1 93.56 378 SER A N 1
ATOM 2969 C CA . SER A 1 378 ? 24.75 -7.906 3.975 1 93.56 378 SER A CA 1
ATOM 2970 C C . SER A 1 378 ? 26.031 -7.484 4.684 1 93.56 378 SER A C 1
ATOM 2972 O O . SER A 1 378 ? 26.766 -8.328 5.203 1 93.56 378 SER A O 1
ATOM 2974 N N . GLY A 1 379 ? 26.328 -6.203 4.656 1 95.69 379 GLY A N 1
ATOM 2975 C CA . GLY A 1 379 ? 27.547 -5.75 5.32 1 95.69 379 GLY A CA 1
ATOM 2976 C C . GLY A 1 379 ? 27.797 -4.266 5.137 1 95.69 379 GLY A C 1
ATOM 2977 O O . GLY A 1 379 ? 27.078 -3.588 4.406 1 95.69 379 GLY A O 1
ATOM 2978 N N . VAL A 1 380 ? 28.828 -3.789 5.887 1 97.5 380 VAL A N 1
ATOM 2979 C CA . VAL A 1 380 ? 29.266 -2.4 5.777 1 97.5 380 VAL A CA 1
ATOM 2980 C C . VAL A 1 380 ? 30.016 -2.197 4.465 1 97.5 380 VAL A C 1
ATOM 2982 O O . VAL A 1 380 ? 30.906 -2.986 4.121 1 97.5 380 VAL A O 1
ATOM 2985 N N . ILE A 1 381 ? 29.734 -1.113 3.756 1 97.88 381 ILE A N 1
ATOM 2986 C CA . ILE A 1 381 ? 30.375 -0.948 2.453 1 97.88 381 ILE A CA 1
ATOM 2987 C C . ILE A 1 381 ? 31.234 0.309 2.457 1 97.88 381 ILE A C 1
ATOM 2989 O O . ILE A 1 381 ? 31.984 0.559 1.509 1 97.88 381 ILE A O 1
ATOM 2993 N N . GLY A 1 382 ? 31.062 1.162 3.516 1 98.06 382 GLY A N 1
ATOM 2994 C CA . GLY A 1 382 ? 31.938 2.328 3.574 1 98.06 382 GLY A CA 1
ATOM 2995 C C . GLY A 1 382 ? 31.344 3.48 4.355 1 98.06 382 GLY A C 1
ATOM 2996 O O . GLY A 1 382 ? 30.531 3.271 5.258 1 98.06 382 GLY A O 1
ATOM 2997 N N . ASP A 1 383 ? 31.875 4.711 4.07 1 98.56 383 ASP A N 1
ATOM 2998 C CA . ASP A 1 383 ? 31.453 5.961 4.691 1 98.56 383 ASP A CA 1
ATOM 2999 C C . ASP A 1 383 ? 31.031 6.98 3.637 1 98.56 383 ASP A C 1
ATOM 3001 O O . ASP A 1 383 ? 31.453 6.906 2.484 1 98.56 383 ASP A O 1
ATOM 3005 N N . MET A 1 384 ? 30.203 7.879 4.078 1 98.31 384 MET A N 1
ATOM 3006 C CA . MET A 1 384 ? 29.766 8.953 3.186 1 98.31 384 MET A CA 1
ATOM 3007 C C . MET A 1 384 ? 29.844 10.305 3.883 1 98.31 384 MET A C 1
ATOM 3009 O O . MET A 1 384 ? 29.594 10.406 5.086 1 98.31 384 MET A O 1
ATOM 3013 N N . PHE A 1 385 ? 30.156 11.312 3.133 1 98.25 385 PHE A N 1
ATOM 3014 C CA . PHE A 1 385 ? 30.156 12.695 3.598 1 98.25 385 PHE A CA 1
ATOM 3015 C C . PHE A 1 385 ? 29.359 13.586 2.65 1 98.25 385 PHE A C 1
ATOM 3017 O O . PHE A 1 385 ? 29.406 13.398 1.432 1 98.25 385 PHE A O 1
ATOM 3024 N N . LEU A 1 386 ? 28.656 14.508 3.201 1 97.94 386 LEU A N 1
ATOM 3025 C CA . LEU A 1 386 ? 27.859 15.453 2.424 1 97.94 386 LEU A CA 1
ATOM 3026 C C . LEU A 1 386 ? 28.125 16.891 2.893 1 97.94 386 LEU A C 1
ATOM 3028 O O . LEU A 1 386 ? 28.266 17.125 4.094 1 97.94 386 LEU A O 1
ATOM 3032 N N . GLY A 1 387 ? 28.172 17.797 1.986 1 98.12 387 GLY A N 1
ATOM 3033 C CA . GLY A 1 387 ? 28.281 19.234 2.242 1 98.12 387 GLY A CA 1
ATOM 3034 C C . GLY A 1 387 ? 27.453 20.078 1.29 1 98.12 387 GLY A C 1
ATOM 3035 O O . GLY A 1 387 ? 27.266 19.703 0.129 1 98.12 387 GLY A O 1
ATOM 3036 N N . GLY A 1 388 ? 26.984 21.141 1.828 1 98.06 388 GLY A N 1
ATOM 3037 C CA . GLY A 1 388 ? 26.203 22 0.958 1 98.06 388 GLY A CA 1
ATOM 3038 C C . GLY A 1 388 ? 26.125 23.438 1.456 1 98.06 388 GLY A C 1
ATOM 3039 O O . GLY A 1 388 ? 26.344 23.703 2.641 1 98.06 388 GLY A O 1
ATOM 3040 N N . ILE A 1 389 ? 25.922 24.328 0.537 1 98.56 389 ILE A N 1
ATOM 3041 C CA . ILE A 1 389 ? 25.656 25.75 0.783 1 98.56 389 ILE A CA 1
ATOM 3042 C C . ILE A 1 389 ? 24.391 26.172 0.038 1 98.56 389 ILE A C 1
ATOM 3044 O O . ILE A 1 389 ? 24.25 25.891 -1.153 1 98.56 389 ILE A O 1
ATOM 3048 N N . GLY A 1 390 ? 23.5 26.75 0.779 1 98.31 390 GLY A N 1
ATOM 3049 C CA . GLY A 1 390 ? 22.266 27.219 0.181 1 98.31 390 GLY A CA 1
ATOM 3050 C C . GLY A 1 390 ? 21.938 28.656 0.531 1 98.31 390 GLY A C 1
ATOM 3051 O O . GLY A 1 390 ? 22.156 29.094 1.663 1 98.31 390 GLY A O 1
ATOM 3052 N N . PHE A 1 391 ? 21.484 29.375 -0.478 1 98.56 391 PHE A N 1
ATOM 3053 C CA . PHE A 1 391 ? 21.047 30.766 -0.297 1 98.56 391 PHE A CA 1
ATOM 3054 C C . PHE A 1 391 ? 19.672 30.984 -0.884 1 98.56 391 PHE A C 1
ATOM 3056 O O . PHE A 1 391 ? 19.375 30.516 -1.984 1 98.56 391 PHE A O 1
ATOM 3063 N N . ALA A 1 392 ? 18.828 31.562 -0.108 1 97.88 392 ALA A N 1
ATOM 3064 C CA . ALA A 1 392 ? 17.484 31.938 -0.566 1 97.88 392 ALA A CA 1
ATOM 3065 C C . ALA A 1 392 ? 17.172 33.406 -0.216 1 97.88 392 ALA A C 1
ATOM 3067 O O . ALA A 1 392 ? 17.641 33.906 0.798 1 97.88 392 ALA A O 1
ATOM 3068 N N . ARG A 1 393 ? 16.328 34 -1.015 1 97.94 393 ARG A N 1
ATOM 3069 C CA . ARG A 1 393 ? 15.969 35.375 -0.799 1 97.94 393 ARG A CA 1
ATOM 3070 C C . ARG A 1 393 ? 14.516 35.656 -1.181 1 97.94 393 ARG A C 1
ATOM 3072 O O . ARG A 1 393 ? 14.023 35.125 -2.174 1 97.94 393 ARG A O 1
ATOM 3079 N N . GLU A 1 394 ? 13.914 36.406 -0.374 1 95.94 394 GLU A N 1
ATOM 3080 C CA . GLU A 1 394 ? 12.562 36.906 -0.654 1 95.94 394 GLU A CA 1
ATOM 3081 C C . GLU A 1 394 ? 12.562 38.406 -0.921 1 95.94 394 GLU A C 1
ATOM 3083 O O . GLU A 1 394 ? 12.906 39.188 -0.042 1 95.94 394 GLU A O 1
ATOM 3088 N N . GLU A 1 395 ? 12.086 38.75 -2.039 1 96.62 395 GLU A N 1
ATOM 3089 C CA . GLU A 1 395 ? 12.062 40.156 -2.438 1 96.62 395 GLU A CA 1
ATOM 3090 C C . GLU A 1 395 ? 10.805 40.875 -1.924 1 96.62 395 GLU A C 1
ATOM 3092 O O . GLU A 1 395 ? 9.836 40.188 -1.544 1 96.62 395 GLU A O 1
ATOM 3097 N N . ASP A 1 396 ? 10.812 42.188 -1.999 1 93.62 396 ASP A N 1
ATOM 3098 C CA . ASP A 1 396 ? 9.695 43 -1.515 1 93.62 396 ASP A CA 1
ATOM 3099 C C . ASP A 1 396 ? 8.438 42.75 -2.352 1 93.62 396 ASP A C 1
ATOM 3101 O O . ASP A 1 396 ? 7.32 42.875 -1.855 1 93.62 396 ASP A O 1
ATOM 3105 N N . ASN A 1 397 ? 8.656 42.406 -3.586 1 94.44 397 ASN A N 1
ATOM 3106 C CA . ASN A 1 397 ? 7.523 42.156 -4.469 1 94.44 397 ASN A CA 1
ATOM 3107 C C . ASN A 1 397 ? 7.059 40.719 -4.367 1 94.44 397 ASN A C 1
ATOM 3109 O O . ASN A 1 397 ? 6.344 40.219 -5.246 1 94.44 397 ASN A O 1
ATOM 3113 N N . ASP A 1 398 ? 7.527 39.906 -3.461 1 93.25 398 ASP A N 1
ATOM 3114 C CA . ASP A 1 398 ? 7.117 38.562 -3.107 1 93.25 398 ASP A CA 1
ATOM 3115 C C . ASP A 1 398 ? 7.773 37.531 -4.023 1 93.25 398 ASP A C 1
ATOM 3117 O O . ASP A 1 398 ? 7.418 36.344 -3.996 1 93.25 398 ASP A O 1
ATOM 3121 N N . VAL A 1 399 ? 8.664 38.031 -4.867 1 97.56 399 VAL A N 1
ATOM 3122 C CA . VAL A 1 399 ? 9.484 37.094 -5.629 1 97.56 399 VAL A CA 1
ATOM 3123 C C . VAL A 1 399 ? 10.461 36.375 -4.695 1 97.56 399 VAL A C 1
ATOM 3125 O O . VAL A 1 399 ? 11.133 37.031 -3.885 1 97.56 399 VAL A O 1
ATOM 3128 N N . LYS A 1 400 ? 10.523 35.125 -4.797 1 97.62 400 LYS A N 1
ATOM 3129 C CA . LYS A 1 400 ? 11.477 34.312 -4.051 1 97.62 400 LYS A CA 1
ATOM 3130 C C . LYS A 1 400 ? 12.414 33.562 -4.992 1 97.62 400 LYS A C 1
ATOM 3132 O O . LYS A 1 400 ? 11.992 33.094 -6.051 1 97.62 400 LYS A O 1
ATOM 3137 N N . TRP A 1 401 ? 13.578 33.562 -4.727 1 98.5 401 TRP A N 1
ATOM 3138 C CA . TRP A 1 401 ? 14.516 32.75 -5.523 1 98.5 401 TRP A CA 1
ATOM 3139 C C . TRP A 1 401 ? 15.594 32.156 -4.637 1 98.5 401 TRP A C 1
ATOM 3141 O O . TRP A 1 401 ? 15.812 32.594 -3.512 1 98.5 401 TRP A O 1
ATOM 3151 N N . PHE A 1 402 ? 16.234 31.078 -5.055 1 98.62 402 PHE A N 1
ATOM 3152 C CA . PHE A 1 402 ? 17.25 30.391 -4.258 1 98.62 402 PHE A CA 1
ATOM 3153 C C . PHE A 1 402 ? 18.281 29.719 -5.156 1 98.62 402 PHE A C 1
ATOM 3155 O O . PHE A 1 402 ? 18.016 29.469 -6.336 1 98.62 402 PHE A O 1
ATOM 3162 N N . VAL A 1 403 ? 19.453 29.5 -4.688 1 98.69 403 VAL A N 1
ATOM 3163 C CA . VAL A 1 403 ? 20.547 28.734 -5.266 1 98.69 403 VAL A CA 1
ATOM 3164 C C . VAL A 1 403 ? 21.188 27.859 -4.195 1 98.69 403 VAL A C 1
ATOM 3166 O O . VAL A 1 403 ? 21.391 28.297 -3.064 1 98.69 403 VAL A O 1
ATOM 3169 N N . SER A 1 404 ? 21.375 26.625 -4.535 1 98.69 404 SER A N 1
ATOM 3170 C CA . SER A 1 404 ? 22 25.688 -3.607 1 98.69 404 SER A CA 1
ATOM 3171 C C . SER A 1 404 ? 23.031 24.812 -4.316 1 98.69 404 SER A C 1
ATOM 3173 O O . SER A 1 404 ? 22.766 24.297 -5.406 1 98.69 404 SER A O 1
ATOM 3175 N N . GLY A 1 405 ? 24.219 24.672 -3.738 1 98.75 405 GLY A N 1
ATOM 3176 C CA . GLY A 1 405 ? 25.25 23.75 -4.18 1 98.75 405 GLY A CA 1
ATOM 3177 C C . GLY A 1 405 ? 25.531 22.641 -3.184 1 98.75 405 GLY A C 1
ATOM 3178 O O . GLY A 1 405 ? 25.5 22.875 -1.973 1 98.75 405 GLY A O 1
ATOM 3179 N N . GLY A 1 406 ? 25.688 21.453 -3.703 1 98.56 406 GLY A N 1
ATOM 3180 C CA . GLY A 1 406 ? 25.922 20.297 -2.852 1 98.56 406 GLY A CA 1
ATOM 3181 C C . GLY A 1 406 ? 27.125 19.469 -3.289 1 98.56 406 GLY A C 1
ATOM 3182 O O . GLY A 1 406 ? 27.516 19.5 -4.457 1 98.56 406 GLY A O 1
ATOM 3183 N N . TRP A 1 407 ? 27.641 18.719 -2.357 1 98.62 407 TRP A N 1
ATOM 3184 C CA . TRP A 1 407 ? 28.797 17.844 -2.533 1 98.62 407 TRP A CA 1
ATOM 3185 C C . TRP A 1 407 ? 28.625 16.562 -1.736 1 98.62 407 TRP A C 1
ATOM 3187 O O . TRP A 1 407 ? 28.141 16.578 -0.596 1 98.62 407 TRP A O 1
ATOM 3197 N N . THR A 1 408 ? 28.922 15.445 -2.398 1 98.44 408 THR A N 1
ATOM 3198 C CA . THR A 1 408 ? 28.969 14.164 -1.698 1 98.44 408 THR A CA 1
ATOM 3199 C C . THR A 1 408 ? 30.312 13.469 -1.942 1 98.44 408 THR A C 1
ATOM 3201 O O . THR A 1 408 ? 30.844 13.523 -3.047 1 98.44 408 THR A O 1
ATOM 3204 N N . ARG A 1 409 ? 30.844 12.875 -0.911 1 98.19 409 ARG A N 1
ATOM 3205 C CA . ARG A 1 409 ? 32.031 12.008 -1.014 1 98.19 409 ARG A CA 1
ATOM 3206 C C . ARG A 1 409 ? 31.719 10.617 -0.464 1 98.19 409 ARG A C 1
ATOM 3208 O O . ARG A 1 409 ? 31.25 10.477 0.667 1 98.19 409 ARG A O 1
ATOM 3215 N N . ALA A 1 410 ? 31.859 9.602 -1.292 1 98.25 410 ALA A N 1
ATOM 3216 C CA . ALA A 1 410 ? 31.688 8.203 -0.907 1 98.25 410 ALA A CA 1
ATOM 3217 C C . ALA A 1 410 ? 33.031 7.48 -0.818 1 98.25 410 ALA A C 1
ATOM 3219 O O . ALA A 1 410 ? 33.781 7.465 -1.781 1 98.25 410 ALA A O 1
ATOM 3220 N N . GLU A 1 411 ? 33.312 6.891 0.304 1 98.38 411 GLU A N 1
ATOM 3221 C CA . GLU A 1 411 ? 34.531 6.133 0.528 1 98.38 411 GLU A CA 1
ATOM 3222 C C . GLU A 1 411 ? 34.219 4.656 0.776 1 98.38 411 GLU A C 1
ATOM 3224 O O . GLU A 1 411 ? 33.844 4.27 1.889 1 98.38 411 GLU A O 1
ATOM 3229 N N . GLY A 1 412 ? 34.531 3.904 -0.281 1 97.75 412 GLY A N 1
ATOM 3230 C CA . GLY A 1 412 ? 34.281 2.475 -0.178 1 97.75 412 GLY A CA 1
ATOM 3231 C C . GLY A 1 412 ? 35.312 1.751 0.662 1 97.75 412 GLY A C 1
ATOM 3232 O O . GLY A 1 412 ? 36.438 2.229 0.815 1 97.75 412 GLY A O 1
ATOM 3233 N N . ASN A 1 413 ? 34.969 0.598 1.207 1 97.44 413 ASN A N 1
ATOM 3234 C CA . ASN A 1 413 ? 35.906 -0.186 2.006 1 97.44 413 ASN A CA 1
ATOM 3235 C C . ASN A 1 413 ? 36.25 -1.513 1.332 1 97.44 413 ASN A C 1
ATOM 3237 O O . ASN A 1 413 ? 36.844 -2.398 1.956 1 97.44 413 ASN A O 1
ATOM 3241 N N . GLY A 1 414 ? 35.75 -1.757 0.159 1 97 414 GLY A N 1
ATOM 3242 C CA . GLY A 1 414 ? 36.094 -2.951 -0.604 1 97 414 GLY A CA 1
ATOM 3243 C C . GLY A 1 414 ? 35.031 -4.043 -0.484 1 97 414 GLY A C 1
ATOM 3244 O O . GLY A 1 414 ? 35.062 -5.023 -1.229 1 97 414 GLY A O 1
ATOM 3245 N N . ASN A 1 415 ? 34.094 -3.896 0.36 1 97.12 415 ASN A N 1
ATOM 3246 C CA . ASN A 1 415 ? 33.031 -4.883 0.526 1 97.12 415 ASN A CA 1
ATOM 3247 C C . ASN A 1 415 ? 31.875 -4.617 -0.426 1 97.12 415 ASN A C 1
ATOM 3249 O O . ASN A 1 415 ? 31.672 -3.486 -0.875 1 97.12 415 ASN A O 1
ATOM 3253 N N . ALA A 1 416 ? 31.141 -5.672 -0.759 1 96.75 416 ALA A N 1
ATOM 3254 C CA . ALA A 1 416 ? 29.953 -5.562 -1.604 1 96.75 416 ALA A CA 1
ATOM 3255 C C . ALA A 1 416 ? 28.984 -6.707 -1.33 1 96.75 416 ALA A C 1
ATOM 3257 O O . ALA A 1 416 ? 29.391 -7.809 -0.958 1 96.75 416 ALA A O 1
ATOM 3258 N N . GLY A 1 417 ? 27.719 -6.355 -1.438 1 94.88 417 GLY A N 1
ATOM 3259 C CA . GLY A 1 417 ? 26.672 -7.367 -1.47 1 94.88 417 GLY A CA 1
ATOM 3260 C C . GLY A 1 417 ? 26.172 -7.664 -2.871 1 94.88 417 GLY A C 1
ATOM 3261 O O . GLY A 1 417 ? 26.844 -7.328 -3.855 1 94.88 417 GLY A O 1
ATOM 3262 N N . MET A 1 418 ? 25.016 -8.289 -2.924 1 91.44 418 MET A N 1
ATOM 3263 C CA . MET A 1 418 ? 24.453 -8.742 -4.191 1 91.44 418 MET A CA 1
ATOM 3264 C C . MET A 1 418 ? 24.25 -7.57 -5.148 1 91.44 418 MET A C 1
ATOM 3266 O O . MET A 1 418 ? 24.453 -7.707 -6.355 1 91.44 418 MET A O 1
ATOM 3270 N N . PHE A 1 419 ? 23.891 -6.352 -4.629 1 92.94 419 PHE A N 1
ATOM 3271 C CA . PHE A 1 419 ? 23.578 -5.219 -5.484 1 92.94 419 PHE A CA 1
ATOM 3272 C C . PHE A 1 419 ? 24.781 -4.289 -5.617 1 92.94 419 PHE A C 1
ATOM 3274 O O . PHE A 1 419 ? 24.703 -3.262 -6.297 1 92.94 419 PHE A O 1
ATOM 3281 N N . GLY A 1 420 ? 25.891 -4.617 -4.934 1 96 420 GLY A N 1
ATOM 3282 C CA . GLY A 1 420 ? 27.094 -3.834 -5.082 1 96 420 GLY A CA 1
ATOM 3283 C C . GLY A 1 420 ? 27.609 -3.277 -3.768 1 96 420 GLY A C 1
ATOM 3284 O O . GLY A 1 420 ? 27.109 -3.621 -2.699 1 96 420 GLY A O 1
ATOM 3285 N N . GLY A 1 421 ? 28.734 -2.607 -3.867 1 97.12 421 GLY A N 1
ATOM 3286 C CA . GLY A 1 421 ? 29.312 -1.847 -2.771 1 97.12 421 GLY A CA 1
ATOM 3287 C C . GLY A 1 421 ? 29.062 -0.354 -2.885 1 97.12 421 GLY A C 1
ATOM 3288 O O . GLY A 1 421 ? 28.062 0.071 -3.48 1 97.12 421 GLY A O 1
ATOM 3289 N N . MET A 1 422 ? 29.906 0.426 -2.211 1 98.06 422 MET A N 1
ATOM 3290 C CA . MET A 1 422 ? 29.766 1.879 -2.229 1 98.06 422 MET A CA 1
ATOM 3291 C C . MET A 1 422 ? 30.078 2.439 -3.611 1 98.06 422 MET A C 1
ATOM 3293 O O . MET A 1 422 ? 31.25 2.611 -3.969 1 98.06 422 MET A O 1
ATOM 3297 N N . LEU A 1 423 ? 29.031 2.74 -4.367 1 98 423 LEU A N 1
ATOM 3298 C CA . LEU A 1 423 ? 29.125 3.24 -5.734 1 98 423 LEU A CA 1
ATOM 3299 C C . LEU A 1 423 ? 30.047 2.371 -6.57 1 98 423 LEU A C 1
ATOM 3301 O O . LEU A 1 423 ? 30.859 2.889 -7.348 1 98 423 LEU A O 1
ATOM 3305 N N . SER A 1 424 ? 29.984 1.1 -6.352 1 97.56 424 SER A N 1
ATOM 3306 C CA . SER A 1 424 ? 30.781 0.074 -7.016 1 97.56 424 SER A CA 1
ATOM 3307 C C . SER A 1 424 ? 29.984 -1.218 -7.188 1 97.56 424 SER A C 1
ATOM 3309 O O . SER A 1 424 ? 29.203 -1.591 -6.312 1 97.56 424 SER A O 1
ATOM 3311 N N . ASP A 1 425 ? 30.234 -1.83 -8.32 1 97.12 425 ASP A N 1
ATOM 3312 C CA . ASP A 1 425 ? 29.578 -3.113 -8.531 1 97.12 425 ASP A CA 1
ATOM 3313 C C . ASP A 1 425 ? 30.281 -4.227 -7.758 1 97.12 425 ASP A C 1
ATOM 3315 O O . ASP A 1 425 ? 31.406 -4.062 -7.312 1 97.12 425 ASP A O 1
ATOM 3319 N N . ALA A 1 426 ? 29.562 -5.258 -7.613 1 97.5 426 ALA A N 1
ATOM 3320 C CA . ALA A 1 426 ? 30.125 -6.434 -6.953 1 97.5 426 ALA A CA 1
ATOM 3321 C C . ALA A 1 426 ? 30.812 -7.348 -7.957 1 97.5 426 ALA A C 1
ATOM 3323 O O . ALA A 1 426 ? 30.391 -7.461 -9.102 1 97.5 426 ALA A O 1
ATOM 3324 N N . VAL A 1 427 ? 31.875 -7.98 -7.496 1 97.62 427 VAL A N 1
ATOM 3325 C CA . VAL A 1 427 ? 32.5 -9.078 -8.211 1 97.62 427 VAL A CA 1
ATOM 3326 C C . VAL A 1 427 ? 32.094 -10.414 -7.582 1 97.62 427 VAL A C 1
ATOM 3328 O O . VAL A 1 427 ? 32.281 -10.617 -6.379 1 97.62 427 VAL A O 1
ATOM 3331 N N . PHE A 1 428 ? 31.562 -11.258 -8.43 1 96.81 428 PHE A N 1
ATOM 3332 C CA . PHE A 1 428 ? 31.031 -12.531 -7.949 1 96.81 428 PHE A CA 1
ATOM 3333 C C . PHE A 1 428 ? 32.062 -13.648 -8.164 1 96.81 428 PHE A C 1
ATOM 3335 O O . PHE A 1 428 ? 32.781 -13.648 -9.156 1 96.81 428 PHE A O 1
ATOM 3342 N N . GLU A 1 429 ? 32.031 -14.539 -7.258 1 95.88 429 GLU A N 1
ATOM 3343 C CA . GLU A 1 429 ? 32.812 -15.773 -7.348 1 95.88 429 GLU A CA 1
ATOM 3344 C C . GLU A 1 429 ? 31.906 -17 -7.188 1 95.88 429 GLU A C 1
ATOM 3346 O O . GLU A 1 429 ? 30.891 -16.953 -6.492 1 95.88 429 GLU A O 1
ATOM 3351 N N . ALA A 1 430 ? 32.312 -18.016 -7.887 1 93.88 430 ALA A N 1
ATOM 3352 C CA . ALA A 1 430 ? 31.516 -19.25 -7.879 1 93.88 430 ALA A CA 1
ATOM 3353 C C . ALA A 1 430 ? 31.875 -20.125 -6.68 1 93.88 430 ALA A C 1
ATOM 3355 O O . ALA A 1 430 ? 33.031 -20.188 -6.285 1 93.88 430 ALA A O 1
ATOM 3356 N N . GLN A 1 431 ? 30.875 -20.766 -6.148 1 93.56 431 GLN A N 1
ATOM 3357 C CA . GLN A 1 431 ? 31.047 -21.797 -5.129 1 93.56 431 GLN A CA 1
ATOM 3358 C C . GLN A 1 431 ? 29.922 -22.828 -5.191 1 93.56 431 GLN A C 1
ATOM 3360 O O . GLN A 1 431 ? 28.938 -22.641 -5.902 1 93.56 431 GLN A O 1
ATOM 3365 N N . LEU A 1 432 ? 30.188 -23.922 -4.543 1 93 432 LEU A N 1
ATOM 3366 C CA . LEU A 1 432 ? 29.141 -24.938 -4.488 1 93 432 LEU A CA 1
ATOM 3367 C C . LEU A 1 432 ? 28.109 -24.594 -3.412 1 93 432 LEU A C 1
ATOM 3369 O O . LEU A 1 432 ? 28.453 -24.016 -2.379 1 93 432 LEU A O 1
ATOM 3373 N N . ASN A 1 433 ? 26.891 -24.953 -3.646 1 89.62 433 ASN A N 1
ATOM 3374 C CA . ASN A 1 433 ? 25.875 -24.828 -2.607 1 89.62 433 ASN A CA 1
ATOM 3375 C C . ASN A 1 433 ? 26.109 -25.828 -1.478 1 89.62 433 ASN A C 1
ATOM 3377 O O . ASN A 1 433 ? 27.078 -26.578 -1.491 1 89.62 433 ASN A O 1
ATOM 3381 N N . ALA A 1 434 ? 25.266 -25.828 -0.501 1 85.12 434 ALA A N 1
ATOM 3382 C CA . ALA A 1 434 ? 25.484 -26.547 0.75 1 85.12 434 ALA A CA 1
ATOM 3383 C C . ALA A 1 434 ? 25.625 -28.047 0.501 1 85.12 434 ALA A C 1
ATOM 3385 O O . ALA A 1 434 ? 26.422 -28.719 1.158 1 85.12 434 ALA A O 1
ATOM 3386 N N . ASP A 1 435 ? 24.875 -28.578 -0.466 1 86.94 435 ASP A N 1
ATOM 3387 C CA . ASP A 1 435 ? 24.938 -30.031 -0.676 1 86.94 435 ASP A CA 1
ATOM 3388 C C . ASP A 1 435 ? 25.828 -30.375 -1.869 1 86.94 435 ASP A C 1
ATOM 3390 O O . ASP A 1 435 ? 25.891 -31.531 -2.281 1 86.94 435 ASP A O 1
ATOM 3394 N N . GLY A 1 436 ? 26.391 -29.344 -2.461 1 88.19 436 GLY A N 1
ATOM 3395 C CA . GLY A 1 436 ? 27.359 -29.562 -3.516 1 88.19 436 GLY A CA 1
ATOM 3396 C C . GLY A 1 436 ? 26.734 -29.891 -4.855 1 88.19 436 GLY A C 1
ATOM 3397 O O . GLY A 1 436 ? 27.422 -30.312 -5.785 1 88.19 436 GLY A O 1
ATOM 3398 N N . SER A 1 437 ? 25.469 -29.625 -5.008 1 85.31 437 SER A N 1
ATOM 3399 C CA . SER A 1 437 ? 24.75 -30.062 -6.199 1 85.31 437 SER A CA 1
ATOM 3400 C C . SER A 1 437 ? 24.734 -28.984 -7.27 1 85.31 437 SER A C 1
ATOM 3402 O O . SER A 1 437 ? 24.453 -29.266 -8.438 1 85.31 437 SER A O 1
ATOM 3404 N N . GLU A 1 438 ? 25.047 -27.766 -6.891 1 86.56 438 GLU A N 1
ATOM 3405 C CA . GLU A 1 438 ? 24.922 -26.641 -7.82 1 86.56 438 GLU A CA 1
ATOM 3406 C C . GLU A 1 438 ? 26.016 -25.609 -7.586 1 86.56 438 GLU A C 1
ATOM 3408 O O . GLU A 1 438 ? 26.453 -25.391 -6.453 1 86.56 438 GLU A O 1
ATOM 3413 N N . ILE A 1 439 ? 26.453 -25.047 -8.703 1 89.38 439 ILE A N 1
ATOM 3414 C CA . ILE A 1 439 ? 27.344 -23.906 -8.602 1 89.38 439 ILE A CA 1
ATOM 3415 C C . ILE A 1 439 ? 26.531 -22.641 -8.383 1 89.38 439 ILE A C 1
ATOM 3417 O O . ILE A 1 439 ? 25.609 -22.344 -9.148 1 89.38 439 ILE A O 1
ATOM 3421 N N . ILE A 1 440 ? 26.781 -21.891 -7.371 1 89.88 440 ILE A N 1
ATOM 3422 C CA . ILE A 1 440 ? 26.094 -20.641 -7.113 1 89.88 440 ILE A CA 1
ATOM 3423 C C . ILE A 1 440 ? 27.094 -19.484 -7.137 1 89.88 440 ILE A C 1
ATOM 3425 O O . ILE A 1 440 ? 28.297 -19.688 -6.887 1 89.88 440 ILE A O 1
ATOM 3429 N N . MET A 1 441 ? 26.656 -18.359 -7.508 1 91.62 441 MET A N 1
ATOM 3430 C CA . MET A 1 441 ? 27.469 -17.156 -7.543 1 91.62 441 MET A CA 1
ATOM 3431 C C . MET A 1 441 ? 27.25 -16.312 -6.293 1 91.62 441 MET A C 1
ATOM 3433 O O . MET A 1 441 ? 26.109 -15.992 -5.949 1 91.62 441 MET A O 1
ATOM 3437 N N . MET A 1 442 ? 28.328 -15.945 -5.613 1 93.75 442 MET A N 1
ATOM 3438 C CA . MET A 1 442 ? 28.234 -15.102 -4.422 1 93.75 442 MET A CA 1
ATOM 3439 C C . MET A 1 442 ? 29.078 -13.836 -4.582 1 93.75 442 MET A C 1
ATOM 3441 O O . MET A 1 442 ? 30.188 -13.883 -5.145 1 93.75 442 MET A O 1
ATOM 3445 N N . ALA A 1 443 ? 28.594 -12.727 -4.141 1 95 443 ALA A N 1
ATOM 3446 C CA . ALA A 1 443 ? 29.375 -11.5 -4.148 1 95 443 ALA A CA 1
ATOM 3447 C C . ALA A 1 443 ? 30.609 -11.633 -3.256 1 95 443 ALA A C 1
ATOM 3449 O O . ALA A 1 443 ? 30.5 -12.031 -2.094 1 95 443 ALA A O 1
ATOM 3450 N N . ALA A 1 444 ? 31.719 -11.305 -3.775 1 95.38 444 ALA A N 1
ATOM 3451 C CA . ALA A 1 444 ? 32.969 -11.484 -3.045 1 95.38 444 ALA A CA 1
ATOM 3452 C C . ALA A 1 444 ? 33.562 -10.141 -2.596 1 95.38 444 ALA A C 1
ATOM 3454 O O . ALA A 1 444 ? 34 -10.008 -1.458 1 95.38 444 ALA A O 1
ATOM 3455 N N . ASN A 1 445 ? 33.594 -9.234 -3.447 1 96.38 445 ASN A N 1
ATOM 3456 C CA . ASN A 1 445 ? 34.156 -7.918 -3.178 1 96.38 445 ASN A CA 1
ATOM 3457 C C . ASN A 1 445 ? 33.625 -6.867 -4.148 1 96.38 445 ASN A C 1
ATOM 3459 O O . ASN A 1 445 ? 33 -7.211 -5.16 1 96.38 445 ASN A O 1
ATOM 3463 N N . ALA A 1 446 ? 33.906 -5.594 -3.801 1 97.62 446 ALA A N 1
ATOM 3464 C CA . ALA A 1 446 ? 33.594 -4.5 -4.727 1 97.62 446 ALA A CA 1
ATOM 3465 C C . ALA A 1 446 ? 34.625 -4.441 -5.852 1 97.62 446 ALA A C 1
ATOM 3467 O O . ALA A 1 446 ? 35.812 -4.758 -5.648 1 97.62 446 ALA A O 1
ATOM 3468 N N . GLU A 1 447 ? 34.25 -4.062 -6.949 1 95.88 447 GLU A N 1
ATOM 3469 C CA . GLU A 1 447 ? 35.156 -3.916 -8.094 1 95.88 447 GLU A CA 1
ATOM 3470 C C . GLU A 1 447 ? 36.156 -2.805 -7.859 1 95.88 447 GLU A C 1
ATOM 3472 O O . GLU A 1 447 ? 37.312 -2.906 -8.297 1 95.88 447 GLU A O 1
ATOM 3477 N N . ASP A 1 448 ? 35.656 -1.735 -7.273 1 93.56 448 ASP A N 1
ATOM 3478 C CA . ASP A 1 448 ? 36.438 -0.542 -6.996 1 93.56 448 ASP A CA 1
ATOM 3479 C C . ASP A 1 448 ? 36.125 0.017 -5.613 1 93.56 448 ASP A C 1
ATOM 3481 O O . ASP A 1 448 ? 34.969 -0 -5.176 1 93.56 448 ASP A O 1
ATOM 3485 N N . SER A 1 449 ? 37.188 0.473 -4.859 1 92.69 449 SER A N 1
ATOM 3486 C CA . SER A 1 449 ? 36.969 1.031 -3.529 1 92.69 449 SER A CA 1
ATOM 3487 C C . SER A 1 449 ? 37.5 2.451 -3.426 1 92.69 449 SER A C 1
ATOM 3489 O O . SER A 1 449 ? 37.625 2.994 -2.326 1 92.69 449 SER A O 1
ATOM 3491 N N . ASP A 1 450 ? 37.812 3.076 -4.504 1 95.69 450 ASP A N 1
ATOM 3492 C CA . ASP A 1 450 ? 38.344 4.441 -4.496 1 95.69 450 ASP A CA 1
ATOM 3493 C C . ASP A 1 450 ? 37.25 5.438 -4.086 1 95.69 450 ASP A C 1
ATOM 3495 O O . ASP A 1 450 ? 36.062 5.234 -4.375 1 95.69 450 ASP A O 1
ATOM 3499 N N . PRO A 1 451 ? 37.75 6.465 -3.434 1 97.31 451 PRO A N 1
ATOM 3500 C CA . PRO A 1 451 ? 36.75 7.512 -3.109 1 97.31 451 PRO A CA 1
ATOM 3501 C C . PRO A 1 451 ? 36.156 8.164 -4.352 1 97.31 451 PRO A C 1
ATOM 3503 O O . PRO A 1 451 ? 36.875 8.383 -5.34 1 97.31 451 PRO A O 1
ATOM 3506 N N . LYS A 1 452 ? 34.969 8.477 -4.262 1 98 452 LYS A N 1
ATOM 3507 C CA . LYS A 1 452 ? 34.219 9.086 -5.367 1 98 452 LYS A CA 1
ATOM 3508 C C . LYS A 1 452 ? 33.5 10.359 -4.914 1 98 452 LYS A C 1
ATOM 3510 O O . LYS A 1 452 ? 32.844 10.367 -3.885 1 98 452 LYS A O 1
ATOM 3515 N N . ASP A 1 453 ? 33.625 11.414 -5.688 1 98.5 453 ASP A N 1
ATOM 3516 C CA . ASP A 1 453 ? 32.969 12.688 -5.387 1 98.5 453 ASP A CA 1
ATOM 3517 C C . ASP A 1 453 ? 31.828 12.961 -6.352 1 98.5 453 ASP A C 1
ATOM 3519 O O . ASP A 1 453 ? 31.938 12.703 -7.555 1 98.5 453 ASP A O 1
ATOM 3523 N N . GLY A 1 454 ? 30.734 13.344 -5.832 1 98.62 454 GLY A N 1
ATOM 3524 C CA . GLY A 1 454 ? 29.594 13.812 -6.598 1 98.62 454 GLY A CA 1
ATOM 3525 C C . GLY A 1 454 ? 29.219 15.242 -6.293 1 98.62 454 GLY A C 1
ATOM 3526 O O . GLY A 1 454 ? 29.531 15.758 -5.215 1 98.62 454 GLY A O 1
ATOM 3527 N N . TYR A 1 455 ? 28.531 15.875 -7.234 1 98.81 455 TYR A N 1
ATOM 3528 C CA . TYR A 1 455 ? 28.156 17.281 -7.094 1 98.81 455 TYR A CA 1
ATOM 3529 C C . TYR A 1 455 ? 26.703 17.484 -7.527 1 98.81 455 TYR A C 1
ATOM 3531 O O . TYR A 1 455 ? 26.219 16.812 -8.438 1 98.81 455 TYR A O 1
ATOM 3539 N N . GLY A 1 456 ? 26.031 18.406 -6.867 1 98.69 456 GLY A N 1
ATOM 3540 C CA . GLY A 1 456 ? 24.656 18.766 -7.18 1 98.69 456 GLY A CA 1
ATOM 3541 C C . GLY A 1 456 ? 24.406 20.25 -7.172 1 98.69 456 GLY A C 1
ATOM 3542 O O . GLY A 1 456 ? 25.047 20.984 -6.41 1 98.69 456 GLY A O 1
ATOM 3543 N N . VAL A 1 457 ? 23.5 20.656 -8 1 98.81 457 VAL A N 1
ATOM 3544 C CA . VAL A 1 457 ? 23.047 22.031 -8.055 1 98.81 457 VAL A CA 1
ATOM 3545 C C . VAL A 1 457 ? 21.516 22.078 -8.016 1 98.81 457 VAL A C 1
ATOM 3547 O O . VAL A 1 457 ? 20.859 21.203 -8.586 1 98.81 457 VAL A O 1
ATOM 3550 N N . TYR A 1 458 ? 20.969 23 -7.305 1 98.81 458 TYR A N 1
ATOM 3551 C CA . TYR A 1 458 ? 19.531 23.203 -7.172 1 98.81 458 TYR A CA 1
ATOM 3552 C C . TYR A 1 458 ? 19.172 24.688 -7.168 1 98.81 458 TYR A C 1
ATOM 3554 O O . TYR A 1 458 ? 19.656 25.438 -6.312 1 98.81 458 TYR A O 1
ATOM 3562 N N . VAL A 1 459 ? 18.438 25.094 -8.195 1 98.88 459 VAL A N 1
ATOM 3563 C CA . VAL A 1 459 ? 18.078 26.5 -8.312 1 98.88 459 VAL A CA 1
ATOM 3564 C C . VAL A 1 459 ? 16.578 26.625 -8.562 1 98.88 459 VAL A C 1
ATOM 3566 O O . VAL A 1 459 ? 15.945 25.703 -9.078 1 98.88 459 VAL A O 1
ATOM 3569 N N . GLY A 1 460 ? 16 27.75 -8.117 1 98.81 460 GLY A N 1
ATOM 3570 C CA . GLY A 1 460 ? 14.586 27.953 -8.375 1 98.81 460 GLY A CA 1
ATOM 3571 C C . GLY A 1 460 ? 14.141 29.391 -8.148 1 98.81 460 GLY A C 1
ATOM 3572 O O . GLY A 1 460 ? 14.883 30.188 -7.586 1 98.81 460 GLY A O 1
ATOM 3573 N N . VAL A 1 461 ? 13.016 29.688 -8.695 1 98.75 461 VAL A N 1
ATOM 3574 C CA . VAL A 1 461 ? 12.375 30.984 -8.531 1 98.75 461 VAL A CA 1
ATOM 3575 C C . VAL A 1 461 ? 10.859 30.797 -8.414 1 98.75 461 VAL A C 1
ATOM 3577 O O . VAL A 1 461 ? 10.297 29.891 -9.008 1 98.75 461 VAL A O 1
ATOM 3580 N N . GLN A 1 462 ? 10.273 31.5 -7.566 1 98.38 462 GLN A N 1
ATOM 3581 C CA . GLN A 1 462 ? 8.82 31.578 -7.422 1 98.38 462 GLN A CA 1
ATOM 3582 C C . GLN A 1 462 ? 8.344 33.031 -7.578 1 98.38 462 GLN A C 1
ATOM 3584 O O . GLN A 1 462 ? 8.836 33.938 -6.906 1 98.38 462 GLN A O 1
ATOM 3589 N N . ILE A 1 463 ? 7.379 33.281 -8.438 1 98.31 463 ILE A N 1
ATOM 3590 C CA . ILE A 1 463 ? 6.918 34.594 -8.805 1 98.31 463 ILE A CA 1
ATOM 3591 C C . ILE A 1 463 ? 5.41 34.719 -8.57 1 98.31 463 ILE A C 1
ATOM 3593 O O . ILE A 1 463 ? 4.66 33.781 -8.891 1 98.31 463 ILE A O 1
ATOM 3597 N N . PRO A 1 464 ? 5.055 35.844 -7.938 1 97.12 464 PRO A N 1
ATOM 3598 C CA . PRO A 1 464 ? 3.607 36.031 -7.832 1 97.12 464 PRO A CA 1
ATOM 3599 C C . PRO A 1 464 ? 2.908 36 -9.188 1 97.12 464 PRO A C 1
ATOM 3601 O O . PRO A 1 464 ? 3.453 36.5 -10.18 1 97.12 464 PRO A O 1
ATOM 3604 N N . ALA A 1 465 ? 1.797 35.469 -9.258 1 96.81 465 ALA A N 1
ATOM 3605 C CA . ALA A 1 465 ? 0.961 35.375 -10.453 1 96.81 465 ALA A CA 1
ATOM 3606 C C . ALA A 1 465 ? -0.514 35.562 -10.109 1 96.81 465 ALA A C 1
ATOM 3608 O O . ALA A 1 465 ? -0.882 35.594 -8.93 1 96.81 465 ALA A O 1
ATOM 3609 N N . PRO A 1 466 ? -1.354 35.781 -11.133 1 95.12 466 PRO A N 1
ATOM 3610 C CA . PRO A 1 466 ? -2.781 35.938 -10.836 1 95.12 466 PRO A CA 1
ATOM 3611 C C . PRO A 1 466 ? -3.338 34.812 -9.977 1 95.12 466 PRO A C 1
ATOM 3613 O O . PRO A 1 466 ? -3.197 33.625 -10.32 1 95.12 466 PRO A O 1
ATOM 3616 N N . TYR A 1 467 ? -3.951 35.188 -8.82 1 93.94 467 TYR A N 1
ATOM 3617 C CA . TYR A 1 467 ? -4.629 34.281 -7.887 1 93.94 467 TYR A CA 1
ATOM 3618 C C . TYR A 1 467 ? -3.645 33.312 -7.242 1 93.94 467 TYR A C 1
ATOM 3620 O O . TYR A 1 467 ? -4.031 32.25 -6.785 1 93.94 467 TYR A O 1
ATOM 3628 N N . GLY A 1 468 ? -2.371 33.625 -7.301 1 96.5 468 GLY A N 1
ATOM 3629 C CA . GLY A 1 468 ? -1.415 32.75 -6.641 1 96.5 468 GLY A CA 1
ATOM 3630 C C . GLY A 1 468 ? 0.019 33 -7.062 1 96.5 468 GLY A C 1
ATOM 3631 O O . GLY A 1 468 ? 0.491 34.156 -7.012 1 96.5 468 GLY A O 1
ATOM 3632 N N . LYS A 1 469 ? 0.75 32 -7.375 1 97.75 469 LYS A N 1
ATOM 3633 C CA . LYS A 1 469 ? 2.164 32.125 -7.719 1 97.75 469 LYS A CA 1
ATOM 3634 C C . LYS A 1 469 ? 2.6 31.031 -8.688 1 97.75 469 LYS A C 1
ATOM 3636 O O . LYS A 1 469 ? 1.976 29.969 -8.742 1 97.75 469 LYS A O 1
ATOM 3641 N N . VAL A 1 470 ? 3.584 31.281 -9.438 1 98.31 470 VAL A N 1
ATOM 3642 C CA . VAL A 1 470 ? 4.203 30.344 -10.367 1 98.31 470 VAL A CA 1
ATOM 3643 C C . VAL A 1 470 ? 5.656 30.109 -9.977 1 98.31 470 VAL A C 1
ATOM 3645 O O . VAL A 1 470 ? 6.34 31.031 -9.516 1 98.31 470 VAL A O 1
ATOM 3648 N N . GLY A 1 471 ? 6.105 28.875 -10.125 1 98.69 471 GLY A N 1
ATOM 3649 C CA . GLY A 1 471 ? 7.48 28.547 -9.773 1 98.69 471 GLY A CA 1
ATOM 3650 C C . GLY A 1 471 ? 8.188 27.734 -10.836 1 98.69 471 GLY A C 1
ATOM 3651 O O . GLY A 1 471 ? 7.555 26.969 -11.562 1 98.69 471 GLY A O 1
ATOM 3652 N N . PHE A 1 472 ? 9.453 27.984 -10.992 1 98.81 472 PHE A N 1
ATOM 3653 C CA . PHE A 1 472 ? 10.359 27.219 -11.844 1 98.81 472 PHE A CA 1
ATOM 3654 C C . PHE A 1 472 ? 11.578 26.75 -11.055 1 98.81 472 PHE A C 1
ATOM 3656 O O . PHE A 1 472 ? 12.18 27.516 -10.312 1 98.81 472 PHE A O 1
ATOM 3663 N N . GLU A 1 473 ? 11.859 25.484 -11.109 1 98.81 473 GLU A N 1
ATOM 3664 C CA . GLU A 1 473 ? 13.023 24.906 -10.438 1 98.81 473 GLU A CA 1
ATOM 3665 C C . GLU A 1 473 ? 13.828 24.016 -11.375 1 98.81 473 GLU A C 1
ATOM 3667 O O . GLU A 1 473 ? 13.273 23.453 -12.32 1 98.81 473 GLU A O 1
ATOM 3672 N N . TYR A 1 474 ? 15.078 23.984 -11.18 1 98.81 474 TYR A N 1
ATOM 3673 C CA . TYR A 1 474 ? 16 23.125 -11.922 1 98.81 474 TYR A CA 1
ATOM 3674 C C . TYR A 1 474 ? 17.047 22.516 -11 1 98.81 474 TYR A C 1
ATOM 3676 O O . TYR A 1 474 ? 17.547 23.188 -10.094 1 98.81 474 TYR A O 1
ATOM 3684 N N . ASN A 1 475 ? 17.297 21.266 -11.164 1 98.75 475 ASN A N 1
ATOM 3685 C CA . ASN A 1 475 ? 18.422 20.656 -10.445 1 98.75 475 ASN A CA 1
ATOM 3686 C C . ASN A 1 475 ? 19.219 19.719 -11.336 1 98.75 475 ASN A C 1
ATOM 3688 O O . ASN A 1 475 ? 18.703 19.203 -12.328 1 98.75 475 ASN A O 1
ATOM 3692 N N . TYR A 1 476 ? 20.453 19.547 -11 1 98.81 476 TYR A N 1
ATOM 3693 C CA . TYR A 1 476 ? 21.422 18.688 -11.68 1 98.81 476 TYR A CA 1
ATOM 3694 C C . TYR A 1 476 ? 22.25 17.906 -10.68 1 98.81 476 TYR A C 1
ATOM 3696 O O . TYR A 1 476 ? 22.641 18.422 -9.633 1 98.81 476 TYR A O 1
ATOM 3704 N N . GLY A 1 477 ? 22.531 16.625 -10.977 1 98.88 477 GLY A N 1
ATOM 3705 C CA . GLY A 1 477 ? 23.453 15.797 -10.234 1 98.88 477 GLY A CA 1
ATOM 3706 C C . GLY A 1 477 ? 24.469 15.094 -11.117 1 98.88 477 GLY A C 1
ATOM 3707 O O . GLY A 1 477 ? 24.109 14.555 -12.164 1 98.88 477 GLY A O 1
ATOM 3708 N N . SER A 1 478 ? 25.719 15.109 -10.695 1 98.75 478 SER A N 1
ATOM 3709 C CA . SER A 1 478 ? 26.781 14.445 -11.438 1 98.75 478 SER A CA 1
ATOM 3710 C C . SER A 1 478 ? 26.734 12.938 -11.258 1 98.75 478 SER A C 1
ATOM 3712 O O . SER A 1 478 ? 25.844 12.414 -10.586 1 98.75 478 SER A O 1
ATOM 3714 N N . GLU A 1 479 ? 27.609 12.188 -11.82 1 98.56 479 GLU A N 1
ATOM 3715 C CA . GLU A 1 479 ? 27.672 10.727 -11.898 1 98.56 479 GLU A CA 1
ATOM 3716 C C . GLU A 1 479 ? 27.594 10.094 -10.516 1 98.56 479 GLU A C 1
ATOM 3718 O O . GLU A 1 479 ? 26.906 9.102 -10.312 1 98.56 479 GLU A O 1
ATOM 3723 N N . TYR A 1 480 ? 28.25 10.695 -9.531 1 98.56 480 TYR A N 1
ATOM 3724 C CA . TYR A 1 480 ? 28.375 10.062 -8.219 1 98.56 480 TYR A CA 1
ATOM 3725 C C . TYR A 1 480 ? 27.594 10.836 -7.168 1 98.56 480 TYR A C 1
ATOM 3727 O O . TYR A 1 480 ? 27.797 10.648 -5.965 1 98.56 480 TYR A O 1
ATOM 3735 N N . TRP A 1 481 ? 26.688 11.797 -7.637 1 98.69 481 TRP A N 1
ATOM 3736 C CA . TRP A 1 481 ? 25.828 12.555 -6.73 1 98.69 481 TRP A CA 1
ATOM 3737 C C . TRP A 1 481 ? 24.906 11.633 -5.949 1 98.69 481 TRP A C 1
ATOM 3739 O O . TRP A 1 481 ? 24.188 10.82 -6.535 1 98.69 481 TRP A O 1
ATOM 3749 N N . THR A 1 482 ? 24.938 11.688 -4.531 1 97.62 482 THR A N 1
ATOM 3750 C CA . THR A 1 482 ? 24.156 10.789 -3.693 1 97.62 482 THR A CA 1
ATOM 3751 C C . THR A 1 482 ? 23.672 11.508 -2.434 1 97.62 482 THR A C 1
ATOM 3753 O O . THR A 1 482 ? 24.109 11.188 -1.327 1 97.62 482 THR A O 1
ATOM 3756 N N . PRO A 1 483 ? 22.656 12.375 -2.529 1 96.88 483 PRO A N 1
ATOM 3757 C CA . PRO A 1 483 ? 22.078 12.969 -1.322 1 96.88 483 PRO A CA 1
ATOM 3758 C C . PRO A 1 483 ? 21.172 12.008 -0.567 1 96.88 483 PRO A C 1
ATOM 3760 O O . PRO A 1 483 ? 20.906 10.898 -1.046 1 96.88 483 PRO A O 1
ATOM 3763 N N . PHE A 1 484 ? 20.766 12.367 0.669 1 95 484 PHE A N 1
ATOM 3764 C CA . PHE A 1 484 ? 19.828 11.586 1.465 1 95 484 PHE A CA 1
ATOM 3765 C C . PHE A 1 484 ? 18.422 12.148 1.352 1 95 484 PHE A C 1
ATOM 3767 O O . PHE A 1 484 ? 17.859 12.641 2.336 1 95 484 PHE A O 1
ATOM 3774 N N . THR A 1 485 ? 17.828 12.039 0.171 1 94.81 485 THR A N 1
ATOM 3775 C CA . THR A 1 485 ? 16.516 12.648 -0.039 1 94.81 485 THR A CA 1
ATOM 3776 C C . THR A 1 485 ? 15.477 11.594 -0.386 1 94.81 485 THR A C 1
ATOM 3778 O O . THR A 1 485 ? 14.594 11.836 -1.213 1 94.81 485 THR A O 1
ATOM 3781 N N . GLN A 1 486 ? 15.562 10.445 0.199 1 89.75 486 GLN A N 1
ATOM 3782 C CA . GLN A 1 486 ? 14.719 9.297 -0.15 1 89.75 486 GLN A CA 1
ATOM 3783 C C . GLN A 1 486 ? 13.281 9.516 0.305 1 89.75 486 GLN A C 1
ATOM 3785 O O . GLN A 1 486 ? 12.367 8.836 -0.162 1 89.75 486 GLN A O 1
ATOM 3790 N N . ALA A 1 487 ? 13.016 10.43 1.168 1 90.06 487 ALA A N 1
ATOM 3791 C CA . ALA A 1 487 ? 11.672 10.656 1.679 1 90.06 487 ALA A CA 1
ATOM 3792 C C . ALA A 1 487 ? 10.938 11.703 0.851 1 90.06 487 ALA A C 1
ATOM 3794 O O . ALA A 1 487 ? 9.82 12.109 1.192 1 90.06 487 ALA A O 1
ATOM 3795 N N . GLN A 1 488 ? 11.555 12.18 -0.166 1 91.31 488 GLN A N 1
ATOM 3796 C CA . GLN A 1 488 ? 10.875 13.148 -1.018 1 91.31 488 GLN A CA 1
ATOM 3797 C C . GLN A 1 488 ? 9.625 12.555 -1.651 1 91.31 488 GLN A C 1
ATOM 3799 O O . GLN A 1 488 ? 9.633 11.398 -2.088 1 91.31 488 GLN A O 1
ATOM 3804 N N . ASP A 1 489 ? 8.562 13.32 -1.768 1 90.31 489 ASP A N 1
ATOM 3805 C CA . ASP A 1 489 ? 7.262 12.883 -2.26 1 90.31 489 ASP A CA 1
ATOM 3806 C C . ASP A 1 489 ? 7.176 13.016 -3.779 1 90.31 489 ASP A C 1
ATOM 3808 O O . ASP A 1 489 ? 6.316 13.734 -4.297 1 90.31 489 ASP A O 1
ATOM 3812 N N . ASP A 1 490 ? 8.07 12.477 -4.492 1 94.25 490 ASP A N 1
ATOM 3813 C CA . ASP A 1 490 ? 8.062 12.344 -5.945 1 94.25 490 ASP A CA 1
ATOM 3814 C C . ASP A 1 490 ? 7.988 10.875 -6.363 1 94.25 490 ASP A C 1
ATOM 3816 O O . ASP A 1 490 ? 8.945 10.125 -6.184 1 94.25 490 ASP A O 1
ATOM 3820 N N . PRO A 1 491 ? 6.887 10.5 -6.992 1 93.69 491 PRO A N 1
ATOM 3821 C CA . PRO A 1 491 ? 6.703 9.078 -7.293 1 93.69 491 PRO A CA 1
ATOM 3822 C C . PRO A 1 491 ? 7.766 8.539 -8.25 1 93.69 491 PRO A C 1
ATOM 3824 O O . PRO A 1 491 ? 8.164 7.375 -8.141 1 93.69 491 PRO A O 1
ATOM 3827 N N . ILE A 1 492 ? 8.258 9.305 -9.18 1 95.56 492 ILE A N 1
ATOM 3828 C CA . ILE A 1 492 ? 9.258 8.844 -10.133 1 95.56 492 ILE A CA 1
ATOM 3829 C C . ILE A 1 492 ? 10.586 8.609 -9.406 1 95.56 492 ILE A C 1
ATOM 3831 O O . ILE A 1 492 ? 11.391 7.777 -9.836 1 95.56 492 ILE A O 1
ATOM 3835 N N . GLY A 1 493 ? 10.789 9.219 -8.305 1 93.38 493 GLY A N 1
ATOM 3836 C CA . GLY A 1 493 ? 12.016 9.281 -7.523 1 93.38 493 GLY A CA 1
ATOM 3837 C C . GLY A 1 493 ? 12.375 10.695 -7.094 1 93.38 493 GLY A C 1
ATOM 3838 O O . GLY A 1 493 ? 11.922 11.664 -7.703 1 93.38 493 GLY A O 1
ATOM 3839 N N . SER A 1 494 ? 13.156 10.781 -6.105 1 95.25 494 SER A N 1
ATOM 3840 C CA . SER A 1 494 ? 13.586 12.094 -5.648 1 95.25 494 SER A CA 1
ATOM 3841 C C . SER A 1 494 ? 14.211 12.898 -6.781 1 95.25 494 SER A C 1
ATOM 3843 O O . SER A 1 494 ? 15.25 12.516 -7.32 1 95.25 494 SER A O 1
ATOM 3845 N N . LYS A 1 495 ? 13.625 14.008 -7.094 1 97.31 495 LYS A N 1
ATOM 3846 C CA . LYS A 1 495 ? 14.195 14.828 -8.164 1 97.31 495 LYS A CA 1
ATOM 3847 C C . LYS A 1 495 ? 15.586 15.328 -7.785 1 97.31 495 LYS A C 1
ATOM 3849 O O . LYS A 1 495 ? 16.453 15.477 -8.648 1 97.31 495 LYS A O 1
ATOM 3854 N N . LEU A 1 496 ? 15.828 15.484 -6.516 1 98 496 LEU A N 1
ATOM 3855 C CA . LEU A 1 496 ? 17.094 16.078 -6.07 1 98 496 LEU A CA 1
ATOM 3856 C C . LEU A 1 496 ? 18.188 15.023 -6.004 1 98 496 LEU A C 1
ATOM 3858 O O . LEU A 1 496 ? 19.375 15.367 -5.895 1 98 496 LEU A O 1
ATOM 3862 N N . ALA A 1 497 ? 17.844 13.789 -6.062 1 97.75 497 ALA A N 1
ATOM 3863 C CA . ALA A 1 497 ? 18.828 12.719 -6.066 1 97.75 497 ALA A CA 1
ATOM 3864 C C . ALA A 1 497 ? 19.188 12.312 -7.488 1 97.75 497 ALA A C 1
ATOM 3866 O O . ALA A 1 497 ? 20.031 11.438 -7.695 1 97.75 497 ALA A O 1
ATOM 3867 N N . THR A 1 498 ? 18.625 12.93 -8.453 1 98.44 498 THR A N 1
ATOM 3868 C CA . THR A 1 498 ? 18.781 12.547 -9.852 1 98.44 498 THR A CA 1
ATOM 3869 C C . THR A 1 498 ? 20.219 12.766 -10.312 1 98.44 498 THR A C 1
ATOM 3871 O O . THR A 1 498 ? 20.781 13.828 -10.086 1 98.44 498 THR A O 1
ATOM 3874 N N . ARG A 1 499 ? 20.812 11.742 -10.836 1 98.75 499 ARG A N 1
ATOM 3875 C CA . ARG A 1 499 ? 22.031 11.891 -11.617 1 98.75 499 ARG A CA 1
ATOM 3876 C C . ARG A 1 499 ? 21.719 12.273 -13.055 1 98.75 499 ARG A C 1
ATOM 3878 O O . ARG A 1 499 ? 21.453 11.406 -13.891 1 98.75 499 ARG A O 1
ATOM 3885 N N . GLY A 1 500 ? 21.75 13.453 -13.344 1 98.81 500 GLY A N 1
ATOM 3886 C CA . GLY A 1 500 ? 21.25 14.062 -14.57 1 98.81 500 GLY A CA 1
ATOM 3887 C C . GLY A 1 500 ? 20.5 15.359 -14.336 1 98.81 500 GLY A C 1
ATOM 3888 O O . GLY A 1 500 ? 20.906 16.172 -13.5 1 98.81 500 GLY A O 1
ATOM 3889 N N . HIS A 1 501 ? 19.453 15.562 -15.148 1 98.81 501 HIS A N 1
ATOM 3890 C CA . HIS A 1 501 ? 18.766 16.844 -15.141 1 98.81 501 HIS A CA 1
ATOM 3891 C C . HIS A 1 501 ? 17.297 16.672 -14.781 1 98.81 501 HIS A C 1
ATOM 3893 O O . HIS A 1 501 ? 16.656 15.719 -15.227 1 98.81 501 HIS A O 1
ATOM 3899 N N . VAL A 1 502 ? 16.781 17.609 -13.961 1 98.88 502 VAL A N 1
ATOM 3900 C CA . VAL A 1 502 ? 15.344 17.656 -13.711 1 98.88 502 VAL A CA 1
ATOM 3901 C C . VAL A 1 502 ? 14.844 19.094 -13.766 1 98.88 502 VAL A C 1
ATOM 3903 O O . VAL A 1 502 ? 15.453 19.984 -13.18 1 98.88 502 VAL A O 1
ATOM 3906 N N . GLY A 1 503 ? 13.82 19.312 -14.523 1 98.81 503 GLY A N 1
ATOM 3907 C CA . GLY A 1 503 ? 13.094 20.578 -14.523 1 98.81 503 GLY A CA 1
ATOM 3908 C C . GLY A 1 503 ? 11.688 20.469 -13.969 1 98.81 503 GLY A C 1
ATOM 3909 O O . GLY A 1 503 ? 11 19.469 -14.203 1 98.81 503 GLY A O 1
ATOM 3910 N N . GLU A 1 504 ? 11.305 21.453 -13.156 1 98.75 504 GLU A N 1
ATOM 3911 C CA . GLU A 1 504 ? 9.945 21.5 -12.617 1 98.75 504 GLU A CA 1
ATOM 3912 C C . GLU A 1 504 ? 9.312 22.875 -12.812 1 98.75 504 GLU A C 1
ATOM 3914 O O . GLU A 1 504 ? 9.977 23.906 -12.641 1 98.75 504 GLU A O 1
ATOM 3919 N N . ALA A 1 505 ? 8.133 22.906 -13.273 1 98.88 505 ALA A N 1
ATOM 3920 C CA . ALA A 1 505 ? 7.281 24.094 -13.305 1 98.88 505 ALA A CA 1
ATOM 3921 C C . ALA A 1 505 ? 5.957 23.844 -12.594 1 98.88 505 ALA A C 1
ATOM 3923 O O . ALA A 1 505 ? 5.383 22.766 -12.703 1 98.88 505 ALA A O 1
ATOM 3924 N N . TYR A 1 506 ? 5.578 24.844 -11.82 1 98.75 506 TYR A N 1
ATOM 3925 C CA . TYR A 1 506 ? 4.301 24.656 -11.141 1 98.75 506 TYR A CA 1
ATOM 3926 C C . TYR A 1 506 ? 3.557 25.984 -11.008 1 98.75 506 TYR A C 1
ATOM 3928 O O . TYR A 1 506 ? 4.164 27.047 -11.062 1 98.75 506 TYR A O 1
ATOM 3936 N N . TYR A 1 507 ? 2.297 25.922 -10.93 1 98.69 507 TYR A N 1
ATOM 3937 C CA . TYR A 1 507 ? 1.365 27 -10.656 1 98.69 507 TYR A CA 1
ATOM 3938 C C . TYR A 1 507 ? 0.487 26.688 -9.453 1 98.69 507 TYR A C 1
ATOM 3940 O O . TYR A 1 507 ? -0.184 25.641 -9.43 1 98.69 507 TYR A O 1
ATOM 3948 N N . MET A 1 508 ? 0.486 27.562 -8.453 1 98.19 508 MET A N 1
ATOM 3949 C CA . MET A 1 508 ? -0.347 27.406 -7.262 1 98.19 508 MET A CA 1
ATOM 3950 C C . MET A 1 508 ? -1.46 28.453 -7.246 1 98.19 508 MET A C 1
ATOM 3952 O O . MET A 1 508 ? -1.189 29.656 -7.227 1 98.19 508 MET A O 1
ATOM 3956 N N . PHE A 1 509 ? -2.658 27.969 -7.199 1 96.94 509 PHE A N 1
ATOM 3957 C CA . PHE A 1 509 ? -3.859 28.797 -7.16 1 96.94 509 PHE A CA 1
ATOM 3958 C C . PHE A 1 509 ? -4.457 28.812 -5.758 1 96.94 509 PHE A C 1
ATOM 3960 O O . PHE A 1 509 ? -4.922 27.781 -5.266 1 96.94 509 PHE A O 1
ATOM 3967 N N . ASP A 1 510 ? -4.512 29.984 -5.238 1 95.19 510 ASP A N 1
ATOM 3968 C CA . ASP A 1 510 ? -5.125 30.109 -3.922 1 95.19 510 ASP A CA 1
ATOM 3969 C C . ASP A 1 510 ? -6.645 30.203 -4.031 1 95.19 510 ASP A C 1
ATOM 3971 O O . ASP A 1 510 ? -7.172 31.156 -4.625 1 95.19 510 ASP A O 1
ATOM 3975 N N . ILE A 1 511 ? -7.328 29.297 -3.475 1 94.25 511 ILE A N 1
ATOM 3976 C CA . ILE A 1 511 ? -8.781 29.344 -3.42 1 94.25 511 ILE A CA 1
ATOM 3977 C C . ILE A 1 511 ? -9.234 30.172 -2.225 1 94.25 511 ILE A C 1
ATOM 3979 O O . ILE A 1 511 ? -10.156 30.984 -2.336 1 94.25 511 ILE A O 1
ATOM 3983 N N . ASN A 1 512 ? -8.688 29.984 -1.13 1 91.56 512 ASN A N 1
ATOM 3984 C CA . ASN A 1 512 ? -8.742 30.734 0.115 1 91.56 512 ASN A CA 1
ATOM 3985 C C . ASN A 1 512 ? -7.457 30.578 0.928 1 91.56 512 ASN A C 1
ATOM 3987 O O . ASN A 1 512 ? -6.547 29.859 0.522 1 91.56 512 ASN A O 1
ATOM 3991 N N . PRO A 1 513 ? -7.277 31.297 2.006 1 91.38 513 PRO A N 1
ATOM 3992 C CA . PRO A 1 513 ? -5.996 31.281 2.715 1 91.38 513 PRO A CA 1
ATOM 3993 C C . PRO A 1 513 ? -5.629 29.891 3.238 1 91.38 513 PRO A C 1
ATOM 3995 O O . PRO A 1 513 ? -4.484 29.656 3.646 1 91.38 513 PRO A O 1
ATOM 3998 N N . ARG A 1 514 ? -6.527 28.922 3.227 1 94.88 514 ARG A N 1
ATOM 3999 C CA . ARG A 1 514 ? -6.262 27.625 3.818 1 94.88 514 ARG A CA 1
ATOM 4000 C C . ARG A 1 514 ? -6.48 26.5 2.805 1 94.88 514 ARG A C 1
ATOM 4002 O O . ARG A 1 514 ? -6.57 25.328 3.174 1 94.88 514 ARG A O 1
ATOM 4009 N N . MET A 1 515 ? -6.66 26.875 1.605 1 96.5 515 MET A N 1
ATOM 4010 C CA . MET A 1 515 ? -6.887 25.906 0.533 1 96.5 515 MET A CA 1
ATOM 4011 C C . MET A 1 515 ? -6.285 26.406 -0.778 1 96.5 515 MET A C 1
ATOM 4013 O O . MET A 1 515 ? -6.496 27.547 -1.174 1 96.5 515 MET A O 1
ATOM 4017 N N . PHE A 1 516 ? -5.551 25.578 -1.46 1 97.38 516 PHE A N 1
ATOM 4018 C CA . PHE A 1 516 ? -4.977 25.938 -2.748 1 97.38 516 PHE A CA 1
ATOM 4019 C C . PHE A 1 516 ? -4.906 24.734 -3.68 1 97.38 516 PHE A C 1
ATOM 4021 O O . PHE A 1 516 ? -4.961 23.594 -3.227 1 97.38 516 PHE A O 1
ATOM 4028 N N . ILE A 1 517 ? -4.863 24.938 -4.941 1 98.12 517 ILE A N 1
ATOM 4029 C CA . ILE A 1 517 ? -4.668 23.969 -6.012 1 98.12 517 ILE A CA 1
ATOM 4030 C C . ILE A 1 517 ? -3.287 24.156 -6.633 1 98.12 517 ILE A C 1
ATOM 4032 O O . ILE A 1 517 ? -2.84 25.281 -6.84 1 98.12 517 ILE A O 1
ATOM 4036 N N . LYS A 1 518 ? -2.582 23.125 -6.859 1 98.56 518 LYS A N 1
ATOM 4037 C CA . LYS A 1 518 ? -1.271 23.172 -7.496 1 98.56 518 LYS A CA 1
ATOM 4038 C C . LYS A 1 518 ? -1.251 22.344 -8.773 1 98.56 518 LYS A C 1
ATOM 4040 O O . LYS A 1 518 ? -1.632 21.172 -8.766 1 98.56 518 LYS A O 1
ATOM 4045 N N . LEU A 1 519 ? -0.912 22.922 -9.891 1 98.62 519 LEU A N 1
ATOM 4046 C CA . LEU A 1 519 ? -0.597 22.25 -11.148 1 98.62 519 LEU A CA 1
ATOM 4047 C C . LEU A 1 519 ? 0.908 22.234 -11.391 1 98.62 519 LEU A C 1
ATOM 4049 O O . LEU A 1 519 ? 1.58 23.25 -11.242 1 98.62 519 LEU A O 1
ATOM 4053 N N . ALA A 1 520 ? 1.41 21.062 -11.703 1 98.69 520 ALA A N 1
ATOM 4054 C CA . ALA A 1 520 ? 2.863 21 -11.836 1 98.69 520 ALA A CA 1
ATOM 4055 C C . ALA A 1 520 ? 3.271 20.031 -12.93 1 98.69 520 ALA A C 1
ATOM 4057 O O . ALA A 1 520 ? 2.504 19.125 -13.297 1 98.69 520 ALA A O 1
ATOM 4058 N N . GLY A 1 521 ? 4.395 20.203 -13.5 1 98.69 521 GLY A N 1
ATOM 4059 C CA . GLY A 1 521 ? 5.078 19.312 -14.43 1 98.69 521 GLY A CA 1
ATOM 4060 C C . GLY A 1 521 ? 6.551 19.141 -14.102 1 98.69 521 GLY A C 1
ATOM 4061 O O . GLY A 1 521 ? 7.254 20.109 -13.828 1 98.69 521 GLY A O 1
ATOM 4062 N N . LEU A 1 522 ? 6.98 17.938 -13.969 1 98.75 522 LEU A N 1
ATOM 4063 C CA . LEU A 1 522 ? 8.383 17.594 -13.766 1 98.75 522 LEU A CA 1
ATOM 4064 C C . LEU A 1 522 ? 8.914 16.766 -14.93 1 98.75 522 LEU A C 1
ATOM 4066 O O . LEU A 1 522 ? 8.219 15.883 -15.438 1 98.75 522 LEU A O 1
ATOM 4070 N N . TYR A 1 523 ? 10.062 17.062 -15.383 1 98.81 523 TYR A N 1
ATOM 4071 C CA . TYR A 1 523 ? 10.742 16.312 -16.438 1 98.81 523 TYR A CA 1
ATOM 4072 C C . TYR A 1 523 ? 12.125 15.867 -15.984 1 98.81 523 TYR A C 1
ATOM 4074 O O . TYR A 1 523 ? 12.953 16.688 -15.586 1 98.81 523 TYR A O 1
ATOM 4082 N N . TYR A 1 524 ? 12.312 14.594 -15.992 1 98.75 524 TYR A N 1
ATOM 4083 C CA . TYR A 1 524 ? 13.578 13.977 -15.617 1 98.75 524 TYR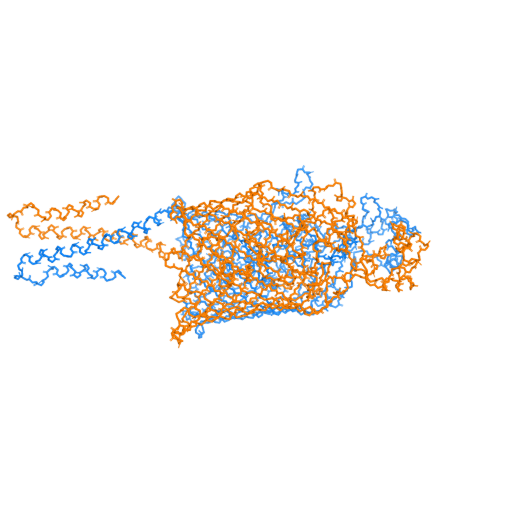 A CA 1
ATOM 4084 C C . TYR A 1 524 ? 14.359 13.531 -16.844 1 98.75 524 TYR A C 1
ATOM 4086 O O . TYR A 1 524 ? 13.805 12.875 -17.734 1 98.75 524 TYR A O 1
ATOM 4094 N N . ASP A 1 525 ? 15.57 13.867 -16.953 1 98.81 525 ASP A N 1
ATOM 4095 C CA . ASP A 1 525 ? 16.531 13.352 -17.922 1 98.81 525 ASP A CA 1
ATOM 4096 C C . ASP A 1 525 ? 17.734 12.711 -17.219 1 98.81 525 ASP A C 1
ATOM 4098 O O . ASP A 1 525 ? 18.703 13.398 -16.891 1 98.81 525 ASP A O 1
ATOM 4102 N N . TYR A 1 526 ? 17.625 11.406 -17.047 1 98.62 526 TYR A N 1
ATOM 4103 C CA . TYR A 1 526 ? 18.656 10.672 -16.312 1 98.62 526 TYR A CA 1
ATOM 4104 C C . TYR A 1 526 ? 19.875 10.422 -17.188 1 98.62 526 TYR A C 1
ATOM 4106 O O . TYR A 1 526 ? 19.75 9.984 -18.344 1 98.62 526 TYR A O 1
ATOM 4114 N N . GLU A 1 527 ? 21.094 10.578 -16.641 1 98.69 527 GLU A N 1
ATOM 4115 C CA . GLU A 1 527 ? 22.328 10.312 -17.359 1 98.69 527 GLU A CA 1
ATOM 4116 C C . GLU A 1 527 ? 23 9.039 -16.844 1 98.69 527 GLU A C 1
ATOM 4118 O O . GLU A 1 527 ? 23.656 8.32 -17.609 1 98.69 527 GLU A O 1
ATOM 4123 N N . TYR A 1 528 ? 22.828 8.758 -15.562 1 98.62 528 TYR A N 1
ATOM 4124 C CA . TYR A 1 528 ? 23.453 7.594 -14.953 1 98.62 528 TYR A CA 1
ATOM 4125 C C . TYR A 1 528 ? 22.453 6.805 -14.125 1 98.62 528 TYR A C 1
ATOM 4127 O O . TYR A 1 528 ? 21.484 7.371 -13.602 1 98.62 528 TYR A O 1
ATOM 4135 N N . THR A 1 529 ? 22.672 5.508 -13.977 1 97.88 529 THR A N 1
ATOM 4136 C CA . THR A 1 529 ? 21.797 4.621 -13.219 1 97.88 529 THR A CA 1
ATOM 4137 C C . THR A 1 529 ? 21.984 4.832 -11.719 1 97.88 529 THR A C 1
ATOM 4139 O O . THR A 1 529 ? 22.953 5.457 -11.289 1 97.88 529 THR A O 1
ATOM 4142 N N . GLY A 1 530 ? 21.016 4.379 -10.953 1 96.06 530 GLY A N 1
ATOM 4143 C CA . GLY A 1 530 ? 21.156 4.262 -9.516 1 96.06 530 GLY A CA 1
ATOM 4144 C C . GLY A 1 530 ? 20.906 5.57 -8.781 1 96.06 530 GLY A C 1
ATOM 4145 O O . GLY A 1 530 ? 21.438 5.785 -7.691 1 96.06 530 GLY A O 1
ATOM 4146 N N . SER A 1 531 ? 20.172 6.508 -9.367 1 96.44 531 SER A N 1
ATOM 4147 C CA . SER A 1 531 ? 19.797 7.727 -8.664 1 96.44 531 SER A CA 1
ATOM 4148 C C . SER A 1 531 ? 19.156 7.414 -7.316 1 96.44 531 SER A C 1
ATOM 4150 O O . SER A 1 531 ? 18.234 6.598 -7.238 1 96.44 531 SER A O 1
ATOM 4152 N N . GLY A 1 532 ? 19.719 8 -6.246 1 92.38 532 GLY A N 1
ATOM 4153 C CA . GLY A 1 532 ? 19.094 7.891 -4.93 1 92.38 532 GLY A CA 1
ATOM 4154 C C . GLY A 1 532 ? 19.688 6.773 -4.09 1 92.38 532 GLY A C 1
ATOM 4155 O O . GLY A 1 532 ? 19.281 6.566 -2.947 1 92.38 532 GLY A O 1
ATOM 4156 N N . THR A 1 533 ? 20.641 6.016 -4.629 1 94.06 533 THR A N 1
ATOM 4157 C CA . THR A 1 533 ? 21.25 4.953 -3.836 1 94.06 533 THR A CA 1
ATOM 4158 C C . THR A 1 533 ? 22.766 5.004 -3.932 1 94.06 533 THR A C 1
ATOM 4160 O O . THR A 1 533 ? 23.312 5.312 -4.992 1 94.06 533 THR A O 1
ATOM 4163 N N . PRO A 1 534 ? 23.422 4.723 -2.836 1 96.06 534 PRO A N 1
ATOM 4164 C CA . PRO A 1 534 ? 24.891 4.648 -2.881 1 96.06 534 PRO A CA 1
ATOM 4165 C C . PRO A 1 534 ? 25.406 3.262 -3.26 1 96.06 534 PRO A C 1
ATOM 4167 O O . PRO A 1 534 ? 26.609 3.031 -3.291 1 96.06 534 PRO A O 1
ATOM 4170 N N . VAL A 1 535 ? 24.531 2.342 -3.541 1 96.44 535 VAL A N 1
ATOM 4171 C CA . VAL A 1 535 ? 24.906 0.951 -3.758 1 96.44 535 VAL A CA 1
ATOM 4172 C C . VAL A 1 535 ? 25 0.667 -5.254 1 96.44 535 VAL A C 1
ATOM 4174 O O . VAL A 1 535 ? 24.062 0.935 -6.004 1 96.44 535 VAL A O 1
ATOM 4177 N N . GLY A 1 536 ? 26.125 0.1 -5.695 1 96.94 536 GLY A N 1
ATOM 4178 C CA . GLY A 1 536 ? 26.328 -0.219 -7.098 1 96.94 536 GLY A CA 1
ATOM 4179 C C . GLY A 1 536 ? 26.938 0.922 -7.887 1 96.94 536 GLY A C 1
ATOM 4180 O O . GLY A 1 536 ? 26.734 2.092 -7.562 1 96.94 536 GLY A O 1
ATOM 4181 N N . ALA A 1 537 ? 27.641 0.631 -8.922 1 97.31 537 ALA A N 1
ATOM 4182 C CA . ALA A 1 537 ? 28.281 1.653 -9.742 1 97.31 537 ALA A CA 1
ATOM 4183 C C . ALA A 1 537 ? 27.266 2.311 -10.688 1 97.31 537 ALA A C 1
ATOM 4185 O O . ALA A 1 537 ? 26.484 1.622 -11.344 1 97.31 537 ALA A O 1
ATOM 4186 N N . PRO A 1 538 ? 27.281 3.662 -10.75 1 97.94 538 PRO A N 1
ATOM 4187 C CA . PRO A 1 538 ? 26.469 4.309 -11.789 1 97.94 538 PRO A CA 1
ATOM 4188 C C . PRO A 1 538 ? 26.953 3.977 -13.195 1 97.94 538 PRO A C 1
ATOM 4190 O O . PRO A 1 538 ? 28.156 4.039 -13.477 1 97.94 538 PRO A O 1
ATOM 4193 N N . GLN A 1 539 ? 26.062 3.559 -14.008 1 98 539 GLN A N 1
ATOM 4194 C CA . GLN A 1 539 ? 26.344 3.281 -15.414 1 98 539 GLN A CA 1
ATOM 4195 C C . GLN A 1 539 ? 25.688 4.32 -16.312 1 98 539 GLN A C 1
ATOM 4197 O O . GLN A 1 539 ? 24.609 4.836 -16 1 98 539 GLN A O 1
ATOM 4202 N N . ASP A 1 540 ? 26.375 4.617 -17.422 1 98.31 540 ASP A N 1
ATOM 4203 C CA . ASP A 1 540 ? 25.766 5.484 -18.406 1 98.31 540 ASP A CA 1
ATOM 4204 C C . ASP A 1 540 ? 24.5 4.855 -18.984 1 98.31 540 ASP A C 1
ATOM 4206 O O . ASP A 1 540 ? 24.531 3.748 -19.531 1 98.31 540 ASP A O 1
ATOM 4210 N N . ILE A 1 541 ? 23.422 5.555 -18.922 1 98.44 541 ILE A N 1
ATOM 4211 C CA . ILE A 1 541 ? 22.141 4.984 -19.281 1 98.44 541 ILE A CA 1
ATOM 4212 C C . ILE A 1 541 ? 22.078 4.699 -20.781 1 98.44 541 ILE A C 1
ATOM 4214 O O . ILE A 1 541 ? 21.5 3.699 -21.203 1 98.44 541 ILE A O 1
ATOM 4218 N N . ASP A 1 542 ? 22.734 5.555 -21.609 1 98.12 542 ASP A N 1
ATOM 4219 C CA . ASP A 1 542 ? 22.781 5.309 -23.047 1 98.12 542 ASP A CA 1
ATOM 4220 C C . ASP A 1 542 ? 23.5 3.994 -23.359 1 98.12 542 ASP A C 1
ATOM 4222 O O . ASP A 1 542 ? 23.125 3.279 -24.297 1 98.12 542 ASP A O 1
ATOM 4226 N N . GLU A 1 543 ? 24.469 3.703 -22.609 1 98.19 543 GLU A N 1
ATOM 4227 C CA . GLU A 1 543 ? 25.219 2.457 -22.797 1 98.19 543 GLU A CA 1
ATOM 4228 C C . GLU A 1 543 ? 24.375 1.252 -22.375 1 98.19 543 GLU A C 1
ATOM 4230 O O . GLU A 1 543 ? 24.484 0.176 -22.969 1 98.19 543 GLU A O 1
ATOM 4235 N N . VAL A 1 544 ? 23.625 1.399 -21.297 1 98.25 544 VAL A N 1
ATOM 4236 C CA . VAL A 1 544 ? 22.719 0.323 -20.891 1 98.25 544 VAL A CA 1
ATOM 4237 C C . VAL A 1 544 ? 21.688 0.06 -21.984 1 98.25 544 VAL A C 1
ATOM 4239 O O . VAL A 1 544 ? 21.422 -1.094 -22.328 1 98.25 544 VAL A O 1
ATOM 4242 N N . ILE A 1 545 ? 21.141 1.133 -22.547 1 97.81 545 ILE A N 1
ATOM 4243 C CA . ILE A 1 545 ? 20.141 1.021 -23.609 1 97.81 545 ILE A CA 1
ATOM 4244 C C . ILE A 1 545 ? 20.766 0.363 -24.844 1 97.81 545 ILE A C 1
ATOM 4246 O O . ILE A 1 545 ? 20.141 -0.472 -25.5 1 97.81 545 ILE A O 1
ATOM 4250 N N . ALA A 1 546 ? 22.031 0.658 -25.062 1 97.62 546 ALA A N 1
ATOM 4251 C CA . ALA A 1 546 ? 22.75 0.094 -26.203 1 97.62 546 ALA A CA 1
ATOM 4252 C C . ALA A 1 546 ? 23.141 -1.36 -25.953 1 97.62 546 ALA A C 1
ATOM 4254 O O . ALA A 1 546 ? 23.484 -2.092 -26.875 1 97.62 546 ALA A O 1
ATOM 4255 N N . GLY A 1 547 ? 23.125 -1.779 -24.672 1 96.56 547 GLY A N 1
ATOM 4256 C CA . GLY A 1 547 ? 23.453 -3.152 -24.328 1 96.56 547 GLY A CA 1
ATOM 4257 C C . GLY A 1 547 ? 24.922 -3.354 -24 1 96.56 547 GLY A C 1
ATOM 4258 O O . GLY A 1 547 ? 25.375 -4.488 -23.844 1 96.56 547 GLY A O 1
ATOM 4259 N N . THR A 1 548 ? 25.688 -2.277 -23.875 1 96.31 548 THR A N 1
ATOM 4260 C CA . THR A 1 548 ? 27.109 -2.389 -23.625 1 96.31 548 THR A CA 1
ATOM 4261 C C . THR A 1 548 ? 27.422 -2.209 -22.141 1 96.31 548 THR A C 1
ATOM 4263 O O . THR A 1 548 ? 28.547 -2.449 -21.703 1 96.31 548 THR A O 1
ATOM 4266 N N . ALA A 1 549 ? 26.469 -1.734 -21.375 1 97.12 549 ALA A N 1
ATOM 4267 C CA . ALA A 1 549 ? 26.531 -1.704 -19.922 1 97.12 549 ALA A CA 1
ATOM 4268 C C . ALA A 1 549 ? 25.328 -2.438 -19.312 1 97.12 549 ALA A C 1
ATOM 4270 O O . ALA A 1 549 ? 24.375 -2.754 -20.016 1 97.12 549 ALA A O 1
ATOM 4271 N N . TYR A 1 550 ? 25.469 -2.719 -18.016 1 96.56 550 TYR A N 1
ATOM 4272 C CA . TYR A 1 550 ? 24.484 -3.596 -17.406 1 96.56 550 TYR A CA 1
ATOM 4273 C C . TYR A 1 550 ? 23.953 -2.994 -16.109 1 96.56 550 TYR A C 1
ATOM 4275 O O . TYR A 1 550 ? 24.641 -2.188 -15.461 1 96.56 550 TYR A O 1
ATOM 4283 N N . SER A 1 551 ? 22.734 -3.354 -15.773 1 95.94 551 SER A N 1
ATOM 4284 C CA . SER A 1 551 ? 22.094 -2.99 -14.516 1 95.94 551 SER A CA 1
ATOM 4285 C C . SER A 1 551 ? 21.188 -4.109 -14.016 1 95.94 551 SER A C 1
ATOM 4287 O O . SER A 1 551 ? 20.359 -4.625 -14.766 1 95.94 551 SER A O 1
ATOM 4289 N N . MET A 1 552 ? 21.344 -4.426 -12.719 1 93.88 552 MET A N 1
ATOM 4290 C CA . MET A 1 552 ? 20.562 -5.5 -12.125 1 93.88 552 MET A CA 1
ATOM 4291 C C . MET A 1 552 ? 19.078 -5.141 -12.109 1 93.88 552 MET A C 1
ATOM 4293 O O . MET A 1 552 ? 18.219 -6.012 -12.266 1 93.88 552 MET A O 1
ATOM 4297 N N . LEU A 1 553 ? 18.766 -3.871 -11.953 1 94.81 553 LEU A N 1
ATOM 4298 C CA . LEU A 1 553 ? 17.391 -3.383 -11.922 1 94.81 553 LEU A CA 1
ATOM 4299 C C . LEU A 1 553 ? 17.078 -2.584 -13.18 1 94.81 553 LEU A C 1
ATOM 4301 O O . LEU A 1 553 ? 17.984 -2.094 -13.859 1 94.81 553 LEU A O 1
ATOM 4305 N N . PRO A 1 554 ? 15.766 -2.457 -13.484 1 96.5 554 PRO A N 1
ATOM 4306 C CA . PRO A 1 554 ? 15.398 -1.625 -14.633 1 96.5 554 PRO A CA 1
ATOM 4307 C C . PRO A 1 554 ? 15.836 -0.171 -14.469 1 96.5 554 PRO A C 1
ATOM 4309 O O . PRO A 1 554 ? 15.812 0.365 -13.359 1 96.5 554 PRO A O 1
ATOM 4312 N N . VAL A 1 555 ? 16.188 0.391 -15.633 1 97.31 555 VAL A N 1
ATOM 4313 C CA . VAL A 1 555 ? 16.656 1.771 -15.609 1 97.31 555 VAL A CA 1
ATOM 4314 C C . VAL A 1 555 ? 15.773 2.635 -16.5 1 97.31 555 VAL A C 1
ATOM 4316 O O . VAL A 1 555 ? 15.297 2.18 -17.547 1 97.31 555 VAL A O 1
ATOM 4319 N N . VAL A 1 556 ? 15.578 3.863 -16.094 1 97.81 556 VAL A N 1
ATOM 4320 C CA . VAL A 1 556 ? 14.758 4.824 -16.828 1 97.81 556 VAL A CA 1
ATOM 4321 C C . VAL A 1 556 ? 15.648 5.852 -17.516 1 97.81 556 VAL A C 1
ATOM 4323 O O . VAL A 1 556 ? 16.578 6.391 -16.906 1 97.81 556 VAL A O 1
ATOM 4326 N N . ASP A 1 557 ? 15.367 6.082 -18.781 1 98.5 557 ASP A N 1
ATOM 4327 C CA . ASP A 1 557 ? 16.094 7.105 -19.516 1 98.5 557 ASP A CA 1
ATOM 4328 C C . ASP A 1 557 ? 15.547 8.5 -19.219 1 98.5 557 ASP A C 1
ATOM 4330 O O . ASP A 1 557 ? 16.234 9.32 -18.609 1 98.5 557 ASP A O 1
ATOM 4334 N N . THR A 1 558 ? 14.336 8.719 -19.656 1 98.69 558 THR A N 1
ATOM 4335 C CA . THR A 1 558 ? 13.617 9.945 -19.312 1 98.69 558 THR A CA 1
ATOM 4336 C C . THR A 1 558 ? 12.266 9.625 -18.703 1 98.69 558 THR A C 1
ATOM 4338 O O . THR A 1 558 ? 11.758 8.508 -18.844 1 98.69 558 THR A O 1
ATOM 4341 N N . ALA A 1 559 ? 11.766 10.57 -17.969 1 98.62 559 ALA A N 1
ATOM 4342 C CA . ALA A 1 559 ? 10.438 10.43 -17.375 1 98.62 559 ALA A CA 1
ATOM 4343 C C . ALA A 1 559 ? 9.781 11.789 -17.156 1 98.62 559 ALA A C 1
ATOM 4345 O O . ALA A 1 559 ? 10.469 12.812 -17.062 1 98.62 559 ALA A O 1
ATOM 4346 N N . PHE A 1 560 ? 8.523 11.828 -17.141 1 98.25 560 PHE A N 1
ATOM 4347 C CA . PHE A 1 560 ? 7.855 13.07 -16.75 1 98.25 560 PHE A CA 1
ATOM 4348 C C . PHE A 1 560 ? 6.598 12.781 -15.945 1 98.25 560 PHE A C 1
ATOM 4350 O O . PHE A 1 560 ? 5.984 11.719 -16.094 1 98.25 560 PHE A O 1
ATOM 4357 N N . ASP A 1 561 ? 6.293 13.641 -15.086 1 98.56 561 ASP A N 1
ATOM 4358 C CA . ASP A 1 561 ? 5.145 13.641 -14.18 1 98.56 561 ASP A CA 1
ATOM 4359 C C . ASP A 1 561 ? 4.32 14.914 -14.336 1 98.56 561 ASP A C 1
ATOM 4361 O O . ASP A 1 561 ? 4.789 16 -14.016 1 98.56 561 ASP A O 1
ATOM 4365 N N . ILE A 1 562 ? 3.158 14.844 -14.867 1 98.69 562 ILE A N 1
ATOM 4366 C CA . ILE A 1 562 ? 2.184 15.93 -14.836 1 98.69 562 ILE A CA 1
ATOM 4367 C C . ILE A 1 562 ? 1.173 15.68 -13.719 1 98.69 562 ILE A C 1
ATOM 4369 O O . ILE A 1 562 ? 0.553 14.609 -13.656 1 98.69 562 ILE A O 1
ATOM 4373 N N . ASN A 1 563 ? 1.083 16.656 -12.844 1 98.56 563 ASN A N 1
ATOM 4374 C CA . ASN A 1 563 ? 0.224 16.344 -11.703 1 98.56 563 ASN A CA 1
ATOM 4375 C C . ASN A 1 563 ? -0.577 17.562 -11.266 1 98.56 563 ASN A C 1
ATOM 4377 O O . ASN A 1 563 ? -0.264 18.688 -11.656 1 98.56 563 ASN A O 1
ATOM 4381 N N . ALA A 1 564 ? -1.609 17.359 -10.555 1 98.56 564 ALA A N 1
ATOM 4382 C CA . ALA A 1 564 ? -2.502 18.344 -9.945 1 98.56 564 ALA A CA 1
ATOM 4383 C C . ALA A 1 564 ? -2.906 17.922 -8.539 1 98.56 564 ALA A C 1
ATOM 4385 O O . ALA A 1 564 ? -3.156 16.75 -8.281 1 98.56 564 ALA A O 1
ATOM 4386 N N . SER A 1 565 ? -2.865 18.906 -7.652 1 98.25 565 SER A N 1
ATOM 4387 C CA . SER A 1 565 ? -3.242 18.594 -6.281 1 98.25 565 SER A CA 1
ATOM 4388 C C . SER A 1 565 ? -4.129 19.672 -5.68 1 98.25 565 SER A C 1
ATOM 4390 O O . SER A 1 565 ? -4.117 20.812 -6.141 1 98.25 565 SER A O 1
ATOM 4392 N N . VAL A 1 566 ? -4.941 19.281 -4.727 1 98.19 566 VAL A N 1
ATOM 4393 C CA . VAL A 1 566 ? -5.691 20.172 -3.848 1 98.19 566 VAL A CA 1
ATOM 4394 C C . VAL A 1 566 ? -5.27 19.953 -2.398 1 98.19 566 VAL A C 1
ATOM 4396 O O . VAL A 1 566 ? -5.238 18.812 -1.925 1 98.19 566 VAL A O 1
ATOM 4399 N N . THR A 1 567 ? -4.906 21.031 -1.723 1 98 567 THR A N 1
ATOM 4400 C CA . THR A 1 567 ? -4.469 20.953 -0.334 1 98 567 THR A CA 1
ATOM 4401 C C . THR A 1 567 ? -5.332 21.828 0.557 1 98 567 THR A C 1
ATOM 4403 O O . THR A 1 567 ? -5.582 23 0.227 1 98 567 THR A O 1
ATOM 4406 N N . VAL A 1 568 ? -5.777 21.281 1.66 1 97.31 568 VAL A N 1
ATOM 4407 C CA . VAL A 1 568 ? -6.527 22.016 2.68 1 97.31 568 VAL A CA 1
ATOM 4408 C C . VAL A 1 568 ? -5.746 22.016 3.994 1 97.31 568 VAL A C 1
ATOM 4410 O O . VAL A 1 568 ? -5.297 20.953 4.449 1 97.31 568 VAL A O 1
ATOM 4413 N N . ASN A 1 569 ? -5.609 23.188 4.586 1 95.5 569 ASN A N 1
ATOM 4414 C CA . ASN A 1 569 ? -4.945 23.344 5.875 1 95.5 569 ASN A CA 1
ATOM 4415 C C . ASN A 1 569 ? -5.941 23.641 6.988 1 95.5 569 ASN A C 1
ATOM 4417 O O . ASN A 1 569 ? -6.867 24.438 6.801 1 95.5 569 ASN A O 1
ATOM 4421 N N . PHE A 1 570 ? -5.723 23.016 8.133 1 93.88 570 PHE A N 1
ATOM 4422 C CA . PHE A 1 570 ? -6.633 23.266 9.242 1 93.88 570 PHE A CA 1
ATOM 4423 C C . PHE A 1 570 ? -5.883 23.25 10.57 1 93.88 570 PHE A C 1
ATOM 4425 O O . PHE A 1 570 ? -4.785 22.688 10.656 1 93.88 570 PHE A O 1
ATOM 4432 N N . MET B 1 1 ? -14.266 27.625 41.312 1 31.12 1 MET B N 1
ATOM 4433 C CA . MET B 1 1 ? -14.188 29.031 40.938 1 31.12 1 MET B CA 1
ATOM 4434 C C . MET B 1 1 ? -15.57 29.578 40.594 1 31.12 1 MET B C 1
ATOM 4436 O O . MET B 1 1 ? -15.766 30.797 40.562 1 31.12 1 MET B O 1
ATOM 4440 N N . ARG B 1 2 ? -16.406 28.547 40.438 1 42.56 2 ARG B N 1
ATOM 4441 C CA . ARG B 1 2 ? -17.797 28.859 40.125 1 42.56 2 ARG B CA 1
ATOM 4442 C C . ARG B 1 2 ? -18.5 29.484 41.344 1 42.56 2 ARG B C 1
ATOM 4444 O O . ARG B 1 2 ? -19.25 30.453 41.188 1 42.56 2 ARG B O 1
ATOM 4451 N N . THR B 1 3 ? -18.234 28.844 42.344 1 42 3 THR B N 1
ATOM 4452 C CA . THR B 1 3 ? -19 29.203 43.531 1 42 3 THR B CA 1
ATOM 4453 C C . THR B 1 3 ? -18.609 30.594 44.031 1 42 3 THR B C 1
ATOM 4455 O O . THR B 1 3 ? -19.453 31.344 44.469 1 42 3 THR B O 1
ATOM 4458 N N . LEU B 1 4 ? -17.328 30.859 43.781 1 40.06 4 LEU B N 1
ATOM 4459 C CA . LEU B 1 4 ? -16.906 32.125 44.344 1 40.06 4 LEU B CA 1
ATOM 4460 C C . LEU B 1 4 ? -17.406 33.281 43.5 1 40.06 4 LEU B C 1
ATOM 4462 O O . LEU B 1 4 ? -17.859 34.312 44.062 1 40.06 4 LEU B O 1
ATOM 4466 N N . ILE B 1 5 ? -17.453 33.062 42.188 1 42.66 5 ILE B N 1
ATOM 4467 C CA . ILE B 1 5 ? -17.891 34.156 41.312 1 42.66 5 ILE B CA 1
ATOM 4468 C C . ILE B 1 5 ? -19.391 34.375 41.469 1 42.66 5 ILE B C 1
ATOM 4470 O O . ILE B 1 5 ? -19.859 35.5 41.562 1 42.66 5 ILE B O 1
ATOM 4474 N N . SER B 1 6 ? -20.094 33.25 41.469 1 44.5 6 SER B N 1
ATOM 4475 C CA . SER B 1 6 ? -21.531 33.375 41.719 1 44.5 6 SER B CA 1
ATOM 4476 C C . SER B 1 6 ? -21.812 34.031 43.062 1 44.5 6 SER B C 1
ATOM 4478 O O . SER B 1 6 ? -22.75 34.812 43.188 1 44.5 6 SER B O 1
ATOM 4480 N N . LEU B 1 7 ? -20.969 33.719 43.938 1 44.69 7 LEU B N 1
ATOM 4481 C CA . LEU B 1 7 ? -21.141 34.312 45.25 1 44.69 7 LEU B CA 1
ATOM 4482 C C . LEU B 1 7 ? -20.781 35.812 45.25 1 44.69 7 LEU B C 1
ATOM 4484 O O . LEU B 1 7 ? -21.453 36.625 45.875 1 44.69 7 LEU B O 1
ATOM 4488 N N . LEU B 1 8 ? -19.812 36.094 44.438 1 42.62 8 LEU B N 1
ATOM 4489 C CA . LEU B 1 8 ? -19.406 37.5 44.344 1 42.62 8 LEU B CA 1
ATOM 4490 C C . LEU B 1 8 ? -20.453 38.312 43.594 1 42.62 8 LEU B C 1
ATOM 4492 O O . LEU B 1 8 ? -20.781 39.438 44 1 42.62 8 LEU B O 1
ATOM 4496 N N . VAL B 1 9 ? -20.984 37.688 42.562 1 47.72 9 VAL B N 1
ATOM 4497 C CA . VAL B 1 9 ? -22.031 38.375 41.812 1 47.72 9 VAL B CA 1
ATOM 4498 C C . VAL B 1 9 ? -23.312 38.438 42.656 1 47.72 9 VAL B C 1
ATOM 4500 O O . VAL B 1 9 ? -23.969 39.469 42.719 1 47.72 9 VAL B O 1
ATOM 4503 N N . ALA B 1 10 ? -23.641 37.312 43.219 1 47.34 10 ALA B N 1
ATOM 4504 C CA . ALA B 1 10 ? -24.797 37.281 44.094 1 47.34 10 ALA B CA 1
ATOM 4505 C C . ALA B 1 10 ? -24.641 38.25 45.25 1 47.34 10 ALA B C 1
ATOM 4507 O O . ALA B 1 10 ? -25.594 38.938 45.625 1 47.34 10 ALA B O 1
ATOM 4508 N N . ASN B 1 11 ? -23.516 38.281 45.781 1 42.84 11 ASN B N 1
ATOM 4509 C CA . ASN B 1 11 ? -23.25 39.25 46.875 1 42.84 11 ASN B CA 1
ATOM 4510 C C . ASN B 1 11 ? -23.312 40.688 46.375 1 42.84 11 ASN B C 1
ATOM 4512 O O . ASN B 1 11 ? -23.781 41.562 47.062 1 42.84 11 ASN B O 1
ATOM 4516 N N . ALA B 1 12 ? -22.828 40.812 45.125 1 44.16 12 ALA B N 1
ATOM 4517 C CA . ALA B 1 12 ? -22.891 42.156 44.562 1 44.16 12 ALA B CA 1
ATOM 4518 C C . ALA B 1 12 ? -24.344 42.562 44.312 1 44.16 12 ALA B C 1
ATOM 4520 O O . ALA B 1 12 ? -24.703 43.719 44.531 1 44.16 12 ALA B O 1
ATOM 4521 N N . ILE B 1 13 ? -25.109 41.562 43.844 1 43.5 13 ILE B N 1
ATOM 4522 C CA . ILE B 1 13 ? -26.516 41.875 43.594 1 43.5 13 ILE B CA 1
ATOM 4523 C C . ILE B 1 13 ? -27.25 41.969 44.938 1 43.5 13 ILE B C 1
ATOM 4525 O O . ILE B 1 13 ? -28.125 42.812 45.125 1 43.5 13 ILE B O 1
ATOM 4529 N N . ALA B 1 14 ? -27.109 41 45.812 1 42.09 14 ALA B N 1
ATOM 4530 C CA . ALA B 1 14 ? -27.797 41 47.094 1 42.09 14 ALA B CA 1
ATOM 4531 C C . ALA B 1 14 ? -27.469 42.25 47.906 1 42.09 14 ALA B C 1
ATOM 4533 O O . ALA B 1 14 ? -28.312 42.75 48.656 1 42.09 14 ALA B O 1
ATOM 4534 N N . PHE B 1 15 ? -26.172 42.438 47.938 1 37.19 15 PHE B N 1
ATOM 4535 C CA . PHE B 1 15 ? -25.844 43.625 48.688 1 37.19 15 PHE B CA 1
ATOM 4536 C C . PHE B 1 15 ? -26.516 44.844 48.094 1 37.19 15 PHE B C 1
ATOM 4538 O O . PHE B 1 15 ? -26.5 45.938 48.688 1 37.19 15 PHE B O 1
ATOM 4545 N N . SER B 1 16 ? -26.953 44.719 46.781 1 36.75 16 SER B N 1
ATOM 4546 C CA . SER B 1 16 ? -27.625 45.906 46.25 1 36.75 16 SER B CA 1
ATOM 4547 C C . SER B 1 16 ? -29.016 46.062 46.875 1 36.75 16 SER B C 1
ATOM 4549 O O . SER B 1 16 ? -29.641 47.125 46.75 1 36.75 16 SER B O 1
ATOM 4551 N N . GLY B 1 17 ? -29.719 44.938 47.188 1 34.81 17 GLY B N 1
ATOM 4552 C CA . GLY B 1 17 ? -31.062 45.156 47.688 1 34.81 17 GLY B CA 1
ATOM 4553 C C . GLY B 1 17 ? -31.094 45.812 49.031 1 34.81 17 GLY B C 1
ATOM 4554 O O . GLY B 1 17 ? -31.906 46.719 49.281 1 34.81 17 GLY B O 1
ATOM 4555 N N . SER B 1 18 ? -30.828 45.031 50.094 1 34.84 18 SER B N 1
ATOM 4556 C CA . SER B 1 18 ? -31.422 45.312 51.406 1 34.84 18 SER B CA 1
ATOM 4557 C C . SER B 1 18 ? -30.734 46.531 52.031 1 34.84 18 SER B C 1
ATOM 4559 O O . SER B 1 18 ? -31.25 47.094 53.031 1 34.84 18 SER B O 1
ATOM 4561 N N . VAL B 1 19 ? -29.422 46.5 52.156 1 33.28 19 VAL B N 1
ATOM 4562 C CA . VAL B 1 19 ? -28.984 47.188 53.375 1 33.28 19 VAL B CA 1
ATOM 4563 C C . VAL B 1 19 ? -29.328 48.688 53.281 1 33.28 19 VAL B C 1
ATOM 4565 O O . VAL B 1 19 ? -29.891 49.25 54.219 1 33.28 19 VAL B O 1
ATOM 4568 N N . TYR B 1 20 ? -28.297 49.562 52.938 1 34.88 20 TYR B N 1
ATOM 4569 C CA . TYR B 1 20 ? -28.141 50.906 53.531 1 34.88 20 TYR B CA 1
ATOM 4570 C C . TYR B 1 20 ? -29.094 51.906 52.875 1 34.88 20 TYR B C 1
ATOM 4572 O O . TYR B 1 20 ? -29.047 52.094 51.656 1 34.88 20 TYR B O 1
ATOM 4580 N N . ALA B 1 21 ? -30.312 52.062 53.406 1 39.53 21 ALA B N 1
ATOM 4581 C CA . ALA B 1 21 ? -31.266 53.156 53.219 1 39.53 21 ALA B CA 1
ATOM 4582 C C . ALA B 1 21 ? -30.562 54.5 52.969 1 39.53 21 ALA B C 1
ATOM 4584 O O . ALA B 1 21 ? -30.969 55.25 52.094 1 39.53 21 ALA B O 1
ATOM 4585 N N . ASN B 1 22 ? -29.984 55.125 54.125 1 37.06 22 ASN B N 1
ATOM 4586 C CA . ASN B 1 22 ? -29.594 56.5 54.094 1 37.06 22 ASN B CA 1
ATOM 4587 C C . ASN B 1 22 ? -28.344 56.719 53.219 1 37.06 22 ASN B C 1
ATOM 4589 O O . ASN B 1 22 ? -27.688 57.75 53.344 1 37.06 22 ASN B O 1
ATOM 4593 N N . GLU B 1 23 ? -27.609 55.688 52.844 1 42.19 23 GLU B N 1
ATOM 4594 C CA . GLU B 1 23 ? -26.266 55.906 52.344 1 42.19 23 GLU B CA 1
ATOM 4595 C C . GLU B 1 23 ? -26.312 56.562 50.938 1 42.19 23 GLU B C 1
ATOM 4597 O O . GLU B 1 23 ? -27.188 56.25 50.156 1 42.19 23 GLU B O 1
ATOM 4602 N N . ASN B 1 24 ? -25.547 57.875 50.906 1 52.28 24 ASN B N 1
ATOM 4603 C CA . ASN B 1 24 ? -25.438 58.875 49.844 1 52.28 24 ASN B CA 1
ATOM 4604 C C . ASN B 1 24 ? -25.234 58.219 48.469 1 52.28 24 ASN B C 1
ATOM 4606 O O . ASN B 1 24 ? -24.516 57.25 48.344 1 52.28 24 ASN B O 1
ATOM 4610 N N . ASP B 1 25 ? -26.234 58.406 47.625 1 54.53 25 ASP B N 1
ATOM 4611 C CA . ASP B 1 25 ? -26.25 58 46.219 1 54.53 25 ASP B CA 1
ATOM 4612 C C . ASP B 1 25 ? -24.859 58.031 45.594 1 54.53 25 ASP B C 1
ATOM 4614 O O . ASP B 1 25 ? -24.516 57.219 44.75 1 54.53 25 ASP B O 1
ATOM 4618 N N . ALA B 1 26 ? -24 58.875 46.219 1 61.91 26 ALA B N 1
ATOM 4619 C CA . ALA B 1 26 ? -22.625 59.062 45.719 1 61.91 26 ALA B CA 1
ATOM 4620 C C . ALA B 1 26 ? -21.766 57.844 46.062 1 61.91 26 ALA B C 1
ATOM 4622 O O . ALA B 1 26 ? -20.938 57.406 45.25 1 61.91 26 ALA B O 1
ATOM 4623 N N . GLN B 1 27 ? -22.016 57.312 47.25 1 60.41 27 GLN B N 1
ATOM 4624 C CA . GLN B 1 27 ? -21.219 56.188 47.656 1 60.41 27 GLN B CA 1
ATOM 4625 C C . GLN B 1 27 ? -21.641 54.906 46.906 1 60.41 27 GLN B C 1
ATOM 4627 O O . GLN B 1 27 ? -20.812 54.094 46.531 1 60.41 27 GLN B O 1
ATOM 4632 N N . LYS B 1 28 ? -22.859 54.812 46.625 1 64.5 28 LYS B N 1
ATOM 4633 C CA . LYS B 1 28 ? -23.359 53.688 45.875 1 64.5 28 LYS B CA 1
ATOM 4634 C C . LYS B 1 28 ? -22.828 53.719 44.438 1 64.5 28 LYS B C 1
ATOM 4636 O O . LYS B 1 28 ? -22.453 52.688 43.875 1 64.5 28 LYS B O 1
ATOM 4641 N N . ILE B 1 29 ? -22.812 54.844 43.938 1 62.5 29 ILE B N 1
ATOM 4642 C CA . ILE B 1 29 ? -22.281 55.031 42.562 1 62.5 29 ILE B CA 1
ATOM 4643 C C . ILE B 1 29 ? -20.797 54.688 42.562 1 62.5 29 ILE B C 1
ATOM 4645 O O . ILE B 1 29 ? -20.312 54.031 41.656 1 62.5 29 ILE B O 1
ATOM 4649 N N . ALA B 1 30 ? -20.125 55.125 43.656 1 65.19 30 ALA B N 1
ATOM 4650 C CA . ALA B 1 30 ? -18.688 54.844 43.75 1 65.19 30 ALA B CA 1
ATOM 4651 C C . ALA B 1 30 ? -18.453 53.344 43.906 1 65.19 30 ALA B C 1
ATOM 4653 O O . ALA B 1 30 ? -17.516 52.781 43.312 1 65.19 30 ALA B O 1
ATOM 4654 N N . ASP B 1 31 ? -19.234 52.688 44.594 1 64.69 31 ASP B N 1
ATOM 4655 C CA . ASP B 1 31 ? -19.094 51.25 44.812 1 64.69 31 ASP B CA 1
ATOM 4656 C C . ASP B 1 31 ? -19.453 50.5 43.531 1 64.69 31 ASP B C 1
ATOM 4658 O O . ASP B 1 31 ? -18.781 49.5 43.219 1 64.69 31 ASP B O 1
ATOM 4662 N N . LEU B 1 32 ? -20.5 50.906 42.906 1 64.81 32 LEU B N 1
ATOM 4663 C CA . LEU B 1 32 ? -20.875 50.281 41.656 1 64.81 32 LEU B CA 1
ATOM 4664 C C . LEU B 1 32 ? -19.812 50.5 40.594 1 64.81 32 LEU B C 1
ATOM 4666 O O . LEU B 1 32 ? -19.516 49.594 39.812 1 64.81 32 LEU B O 1
ATOM 4670 N N . LYS B 1 33 ? -19.219 51.688 40.688 1 63.03 33 LYS B N 1
ATOM 4671 C CA . LYS B 1 33 ? -18.141 51.938 39.75 1 63.03 33 LYS B CA 1
ATOM 4672 C C . LYS B 1 33 ? -16.922 51.094 40.062 1 63.03 33 LYS B C 1
ATOM 4674 O O . LYS B 1 33 ? -16.266 50.594 39.156 1 63.03 33 LYS B O 1
ATOM 4679 N N . GLN B 1 34 ? -16.625 50.906 41.312 1 66.25 34 GLN B N 1
ATOM 4680 C CA . GLN B 1 34 ? -15.531 50.031 41.688 1 66.25 34 GLN B CA 1
ATOM 4681 C C . GLN B 1 34 ? -15.836 48.562 41.312 1 66.25 34 GLN B C 1
ATOM 4683 O O . GLN B 1 34 ? -14.969 47.844 40.844 1 66.25 34 GLN B O 1
ATOM 4688 N N . GLN B 1 35 ? -16.953 48.188 41.531 1 62.59 35 GLN B N 1
ATOM 4689 C CA . GLN B 1 35 ? -17.359 46.844 41.125 1 62.59 35 GLN B CA 1
ATOM 4690 C C . GLN B 1 35 ? -17.328 46.688 39.625 1 62.59 35 GLN B C 1
ATOM 4692 O O . GLN B 1 35 ? -16.891 45.625 39.125 1 62.59 35 GLN B O 1
ATOM 4697 N N . LEU B 1 36 ? -17.75 47.656 39 1 64.12 36 LEU B N 1
ATOM 4698 C CA . LEU B 1 36 ? -17.672 47.625 37.562 1 64.12 36 LEU B CA 1
ATOM 4699 C C . LEU B 1 36 ? -16.234 47.562 37.094 1 64.12 36 LEU B C 1
ATOM 4701 O O . LEU B 1 36 ? -15.93 46.844 36.125 1 64.12 36 LEU B O 1
ATOM 4705 N N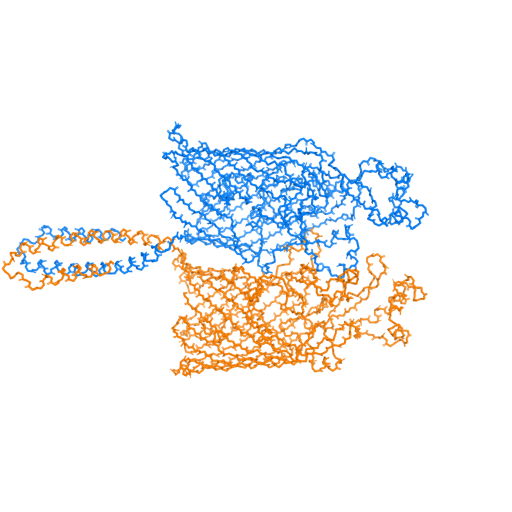 . GLU B 1 37 ? -15.406 48.25 37.75 1 62.06 37 GLU B N 1
ATOM 4706 C CA . GLU B 1 37 ? -13.984 48.188 37.438 1 62.06 37 GLU B CA 1
ATOM 4707 C C . GLU B 1 37 ? -13.414 46.781 37.719 1 62.06 37 GLU B C 1
ATOM 4709 O O . GLU B 1 37 ? -12.625 46.25 36.938 1 62.06 37 GLU B O 1
ATOM 4714 N N . GLU B 1 38 ? -13.742 46.25 38.781 1 61.38 38 GLU B N 1
ATOM 4715 C CA . GLU B 1 38 ? -13.281 44.906 39.156 1 61.38 38 GLU B CA 1
ATOM 4716 C C . GLU B 1 38 ? -13.844 43.844 38.188 1 61.38 38 GLU B C 1
ATOM 4718 O O . GLU B 1 38 ? -13.133 42.938 37.781 1 61.38 38 GLU B O 1
ATOM 4723 N N . ILE B 1 39 ? -15.047 43.969 37.969 1 59.09 39 ILE B N 1
ATOM 4724 C CA . ILE B 1 39 ? -15.664 43.062 37.031 1 59.09 39 ILE B CA 1
ATOM 4725 C C . ILE B 1 39 ? -15.07 43.25 35.625 1 59.09 39 ILE B C 1
ATOM 4727 O O . ILE B 1 39 ? -14.82 42.281 34.906 1 59.09 39 ILE B O 1
ATOM 4731 N N . THR B 1 40 ? -14.773 44.469 35.344 1 57.81 40 THR B N 1
ATOM 4732 C CA . THR B 1 40 ? -14.117 44.75 34.062 1 57.81 40 THR B CA 1
ATOM 4733 C C . THR B 1 40 ? -12.719 44.125 34.031 1 57.81 40 THR B C 1
ATOM 4735 O O . THR B 1 40 ? -12.297 43.562 33 1 57.81 40 THR B O 1
ATOM 4738 N N . ASN B 1 41 ? -12.078 44.219 35.062 1 59.03 41 ASN B N 1
ATOM 4739 C CA . ASN B 1 41 ? -10.781 43.562 35.156 1 59.03 41 ASN B CA 1
ATOM 4740 C C . ASN B 1 41 ? -10.93 42.031 35.094 1 59.03 41 ASN B C 1
ATOM 4742 O O . ASN B 1 41 ? -10.109 41.344 34.469 1 59.03 41 ASN B O 1
ATOM 4746 N N . GLU B 1 42 ? -11.836 41.594 35.75 1 56.56 42 GLU B N 1
ATOM 4747 C CA . GLU B 1 42 ? -12.125 40.156 35.688 1 56.56 42 GLU B CA 1
ATOM 4748 C C . GLU B 1 42 ? -12.555 39.75 34.281 1 56.56 42 GLU B C 1
ATOM 4750 O O . GLU B 1 42 ? -12.164 38.688 33.812 1 56.56 42 GLU B O 1
ATOM 4755 N N . ILE B 1 43 ? -13.305 40.5 33.719 1 56.59 43 ILE B N 1
ATOM 4756 C CA . ILE B 1 43 ? -13.68 40.281 32.344 1 56.59 43 ILE B CA 1
ATOM 4757 C C . ILE B 1 43 ? -12.43 40.312 31.453 1 56.59 43 ILE B C 1
ATOM 4759 O O . ILE B 1 43 ? -12.273 39.5 30.547 1 56.59 43 ILE B O 1
ATOM 4763 N N . ASP B 1 44 ? -11.586 41.25 31.719 1 54.22 44 ASP B N 1
ATOM 4764 C CA . ASP B 1 44 ? -10.32 41.281 30.984 1 54.22 44 ASP B CA 1
ATOM 4765 C C . ASP B 1 44 ? -9.484 40.031 31.234 1 54.22 44 ASP B C 1
ATOM 4767 O O . ASP B 1 44 ? -8.898 39.469 30.312 1 54.22 44 ASP B O 1
ATOM 4771 N N . ASP B 1 45 ? -9.438 39.688 32.406 1 54.84 45 ASP B N 1
ATOM 4772 C CA . ASP B 1 45 ? -8.758 38.438 32.75 1 54.84 45 ASP B CA 1
ATOM 4773 C C . ASP B 1 45 ? -9.484 37.25 32.125 1 54.84 45 ASP B C 1
ATOM 4775 O O . ASP B 1 45 ? -8.844 36.344 31.578 1 54.84 45 ASP B O 1
ATOM 4779 N N . LEU B 1 46 ? -10.734 37.25 32.344 1 54.25 46 LEU B N 1
ATOM 4780 C CA . LEU B 1 46 ? -11.523 36.188 31.688 1 54.25 46 LEU B CA 1
ATOM 4781 C C . LEU B 1 46 ? -11.422 36.281 30.172 1 54.25 46 LEU B C 1
ATOM 4783 O O . LEU B 1 46 ? -11.336 35.281 29.484 1 54.25 46 LEU B O 1
ATOM 4787 N N . ASN B 1 47 ? -11.406 37.469 29.734 1 49.22 47 ASN B N 1
ATOM 4788 C CA . ASN B 1 47 ? -11.172 37.656 28.312 1 49.22 47 ASN B CA 1
ATOM 4789 C C . ASN B 1 47 ? -9.781 37.156 27.891 1 49.22 47 ASN B C 1
ATOM 4791 O O . ASN B 1 47 ? -9.617 36.562 26.844 1 49.22 47 ASN B O 1
ATOM 4795 N N . ASP B 1 48 ? -8.859 37.5 28.609 1 50.78 48 ASP B N 1
ATOM 4796 C CA . ASP B 1 48 ? -7.52 36.969 28.375 1 50.78 48 ASP B CA 1
ATOM 4797 C C . ASP B 1 48 ? -7.508 35.438 28.469 1 50.78 48 ASP B C 1
ATOM 4799 O O . ASP B 1 48 ? -6.855 34.781 27.672 1 50.78 48 ASP B O 1
ATOM 4803 N N . ARG B 1 49 ? -8.148 35.125 29.5 1 51.38 49 ARG B N 1
ATOM 4804 C CA . ARG B 1 49 ? -8.289 33.688 29.625 1 51.38 49 ARG B CA 1
ATOM 4805 C C . ARG B 1 49 ? -9.172 33.094 28.531 1 51.38 49 ARG B C 1
ATOM 4807 O O . ARG B 1 49 ? -8.906 32.031 28 1 51.38 49 ARG B O 1
ATOM 4814 N N . VAL B 1 50 ? -10.172 33.656 28.312 1 49.69 50 VAL B N 1
ATOM 4815 C CA . VAL B 1 50 ? -10.984 33.312 27.156 1 49.69 50 VAL B CA 1
ATOM 4816 C C . VAL B 1 50 ? -10.164 33.469 25.875 1 49.69 50 VAL B C 1
ATOM 4818 O O . VAL B 1 50 ? -10.195 32.625 24.984 1 49.69 50 VAL B O 1
ATOM 4821 N N . ASP B 1 51 ? -9.516 34.5 25.781 1 46.03 51 ASP B N 1
ATOM 4822 C CA . ASP B 1 51 ? -8.656 34.719 24.625 1 46.03 51 ASP B CA 1
ATOM 4823 C C . ASP B 1 51 ? -7.582 33.625 24.547 1 46.03 51 ASP B C 1
ATOM 4825 O O . ASP B 1 51 ? -7.305 33.094 23.469 1 46.03 51 ASP B O 1
ATOM 4829 N N . GLN B 1 52 ? -6.973 33.469 25.594 1 47.12 52 GLN B N 1
ATOM 4830 C CA . GLN B 1 52 ? -6.004 32.375 25.594 1 47.12 52 GLN B CA 1
ATOM 4831 C C . GLN B 1 52 ? -6.684 31.031 25.328 1 47.12 52 GLN B C 1
ATOM 4833 O O . GLN B 1 52 ? -6.176 30.203 24.562 1 47.12 52 GLN B O 1
ATOM 4838 N N . ASN B 1 53 ? -7.672 30.766 26.109 1 47.34 53 ASN B N 1
ATOM 4839 C CA . ASN B 1 53 ? -8.453 29.562 25.859 1 47.34 53 ASN B CA 1
ATOM 4840 C C . ASN B 1 53 ? -9.141 29.609 24.5 1 47.34 53 ASN B C 1
ATOM 4842 O O . ASN B 1 53 ? -9.234 28.594 23.812 1 47.34 53 ASN B O 1
ATOM 4846 N N . GLU B 1 54 ? -9.688 30.672 24.203 1 45.97 54 GLU B N 1
ATOM 4847 C CA . GLU B 1 54 ? -10.219 30.875 22.859 1 45.97 54 GLU B CA 1
ATOM 4848 C C . GLU B 1 54 ? -9.102 30.812 21.812 1 45.97 54 GLU B C 1
ATOM 4850 O O . GLU B 1 54 ? -9.32 30.344 20.703 1 45.97 54 GLU B O 1
ATOM 4855 N N . ARG B 1 55 ? -8.102 31.391 22.125 1 45.81 55 ARG B N 1
ATOM 4856 C CA . ARG B 1 55 ? -6.945 31.188 21.25 1 45.81 55 ARG B CA 1
ATOM 4857 C C . ARG B 1 55 ? -6.602 29.719 21.125 1 45.81 55 ARG B C 1
ATOM 4859 O O . ARG B 1 55 ? -6.277 29.234 20.047 1 45.81 55 ARG B O 1
ATOM 4866 N N . HIS B 1 56 ? -6.465 29.125 22.188 1 48.28 56 HIS B N 1
ATOM 4867 C CA . HIS B 1 56 ? -6.27 27.688 22.109 1 48.28 56 HIS B CA 1
ATOM 4868 C C . HIS B 1 56 ? -7.41 27.016 21.344 1 48.28 56 HIS B C 1
ATOM 4870 O O . HIS B 1 56 ? -7.176 26.156 20.5 1 48.28 56 HIS B O 1
ATOM 4876 N N . THR B 1 57 ? -8.633 27.203 21.844 1 47.47 57 THR B N 1
ATOM 4877 C CA . THR B 1 57 ? -9.773 26.734 21.062 1 47.47 57 THR B CA 1
ATOM 4878 C C . THR B 1 57 ? -9.703 27.297 19.641 1 47.47 57 THR B C 1
ATOM 4880 O O . THR B 1 57 ? -10.109 26.625 18.688 1 47.47 57 THR B O 1
ATOM 4883 N N . ALA B 1 58 ? -9.297 28.484 19.562 1 45.34 58 ALA B N 1
ATOM 4884 C CA . ALA B 1 58 ? -9.133 29.078 18.25 1 45.34 58 ALA B CA 1
ATOM 4885 C C . ALA B 1 58 ? -7.984 28.406 17.484 1 45.34 58 ALA B C 1
ATOM 4887 O O . ALA B 1 58 ? -8 28.344 16.25 1 45.34 58 ALA B O 1
ATOM 4888 N N . LEU B 1 59 ? -7.125 27.922 18.359 1 47.94 59 LEU B N 1
ATOM 4889 C CA . LEU B 1 59 ? -5.973 27.328 17.703 1 47.94 59 LEU B CA 1
ATOM 4890 C C . LEU B 1 59 ? -6.199 25.844 17.453 1 47.94 59 LEU B C 1
ATOM 4892 O O . LEU B 1 59 ? -5.641 25.281 16.5 1 47.94 59 LEU B O 1
ATOM 4896 N N . ASP B 1 60 ? -7.043 25.266 18.422 1 58.44 60 ASP B N 1
ATOM 4897 C CA . ASP B 1 60 ? -7.418 23.875 18.109 1 58.44 60 ASP B CA 1
ATOM 4898 C C . ASP B 1 60 ? -8.445 23.828 16.984 1 58.44 60 ASP B C 1
ATOM 4900 O O . ASP B 1 60 ? -9.594 24.234 17.156 1 58.44 60 ASP B O 1
ATOM 4904 N N . ARG B 1 61 ? -8 23.516 15.938 1 71.19 61 ARG B N 1
ATOM 4905 C CA . ARG B 1 61 ? -8.828 23.609 14.734 1 71.19 61 ARG B CA 1
ATOM 4906 C C . ARG B 1 61 ? -9.547 22.297 14.461 1 71.19 61 ARG B C 1
ATOM 4908 O O . ARG B 1 61 ? -10.367 22.219 13.539 1 71.19 61 ARG B O 1
ATOM 4915 N N . ILE B 1 62 ? -9.211 21.25 15.516 1 86.25 62 ILE B N 1
ATOM 4916 C CA . ILE B 1 62 ? -9.844 19.953 15.227 1 86.25 62 ILE B CA 1
ATOM 4917 C C . ILE B 1 62 ? -10.703 19.531 16.406 1 86.25 62 ILE B C 1
ATOM 4919 O O . ILE B 1 62 ? -10.25 19.562 17.562 1 86.25 62 ILE B O 1
ATOM 4923 N N . GLU B 1 63 ? -11.93 19.266 16.234 1 88.25 63 GLU B N 1
ATOM 4924 C CA . GLU B 1 63 ? -12.82 18.625 17.188 1 88.25 63 GLU B CA 1
ATOM 4925 C C . GLU B 1 63 ? -12.664 17.109 17.156 1 88.25 63 GLU B C 1
ATOM 4927 O O . GLU B 1 63 ? -12.75 16.5 16.094 1 88.25 63 GLU B O 1
ATOM 4932 N N . LEU B 1 64 ? -12.406 16.5 18.422 1 91.38 64 LEU B N 1
ATOM 4933 C CA . LEU B 1 64 ? -12.219 15.047 18.531 1 91.38 64 LEU B CA 1
ATOM 4934 C C . LEU B 1 64 ? -13.383 14.406 19.281 1 91.38 64 LEU B C 1
ATOM 4936 O O . LEU B 1 64 ? -13.703 14.82 20.391 1 91.38 64 LEU B O 1
ATOM 4940 N N . THR B 1 65 ? -14.094 13.547 18.656 1 93.88 65 THR B N 1
ATOM 4941 C CA . THR B 1 65 ? -15.102 12.695 19.266 1 93.88 65 THR B CA 1
ATOM 4942 C C . THR B 1 65 ? -14.828 11.227 18.953 1 93.88 65 THR B C 1
ATOM 4944 O O . THR B 1 65 ? -13.852 10.898 18.281 1 93.88 65 THR B O 1
ATOM 4947 N N . GLY B 1 66 ? -15.648 10.281 19.578 1 95.81 66 GLY B N 1
ATOM 4948 C CA . GLY B 1 66 ? -15.375 8.891 19.266 1 95.81 66 GLY B CA 1
ATOM 4949 C C . GLY B 1 66 ? -16.328 7.926 19.922 1 95.81 66 GLY B C 1
ATOM 4950 O O . GLY B 1 66 ? -17.312 8.344 20.547 1 95.81 66 GLY B O 1
ATOM 4951 N N . ASP B 1 67 ? -16.125 6.75 19.609 1 96.75 67 ASP B N 1
ATOM 4952 C CA . ASP B 1 67 ? -16.844 5.66 20.25 1 96.75 67 ASP B CA 1
ATOM 4953 C C . ASP B 1 67 ? -15.938 4.457 20.484 1 96.75 67 ASP B C 1
ATOM 4955 O O . ASP B 1 67 ? -14.898 4.324 19.828 1 96.75 67 ASP B O 1
ATOM 4959 N N . PHE B 1 68 ? -16.203 3.67 21.547 1 97.81 68 PHE B N 1
ATOM 4960 C CA . PHE B 1 68 ? -15.508 2.455 21.938 1 97.81 68 PHE B CA 1
ATOM 4961 C C . PHE B 1 68 ? -16.484 1.306 22.141 1 97.81 68 PHE B C 1
ATOM 4963 O O . PHE B 1 68 ? -17.484 1.451 22.844 1 97.81 68 PHE B O 1
ATOM 4970 N N . ARG B 1 69 ? -16.219 0.214 21.406 1 98.12 69 ARG B N 1
ATOM 4971 C CA . ARG B 1 69 ? -17.109 -0.936 21.469 1 98.12 69 ARG B CA 1
ATOM 4972 C C . ARG B 1 69 ? -16.344 -2.213 21.797 1 98.12 69 ARG B C 1
ATOM 4974 O O . ARG B 1 69 ? -15.266 -2.457 21.234 1 98.12 69 ARG B O 1
ATOM 4981 N N . THR B 1 70 ? -16.781 -2.936 22.719 1 98.06 70 THR B N 1
ATOM 4982 C CA . THR B 1 70 ? -16.344 -4.309 22.953 1 98.06 70 THR B CA 1
ATOM 4983 C C . THR B 1 70 ? -17.484 -5.285 22.656 1 98.06 70 THR B C 1
ATOM 4985 O O . THR B 1 70 ? -18.625 -5.059 23.062 1 98.06 70 THR B O 1
ATOM 4988 N N . LYS B 1 71 ? -17.281 -6.402 21.969 1 97.81 71 LYS B N 1
ATOM 4989 C CA . LYS B 1 71 ? -18.297 -7.34 21.516 1 97.81 71 LYS B CA 1
ATOM 4990 C C . LYS B 1 71 ? -17.828 -8.781 21.703 1 97.81 71 LYS B C 1
ATOM 4992 O O . LYS B 1 71 ? -16.672 -9.109 21.469 1 97.81 71 LYS B O 1
ATOM 4997 N N . ALA B 1 72 ? -18.672 -9.578 22.172 1 98.31 72 ALA B N 1
ATOM 4998 C CA . ALA B 1 72 ? -18.484 -11.023 22.25 1 98.31 72 ALA B CA 1
ATOM 4999 C C . ALA B 1 72 ? -19.344 -11.742 21.219 1 98.31 72 ALA B C 1
ATOM 5001 O O . ALA B 1 72 ? -20.562 -11.508 21.156 1 98.31 72 ALA B O 1
ATOM 5002 N N . HIS B 1 73 ? -18.797 -12.57 20.438 1 98.44 73 HIS B N 1
ATOM 5003 C CA . HIS B 1 73 ? -19.5 -13.375 19.438 1 98.44 73 HIS B CA 1
ATOM 5004 C C . HIS B 1 73 ? -19.406 -14.859 19.766 1 98.44 73 HIS B C 1
ATOM 5006 O O . HIS B 1 73 ? -18.359 -15.344 20.203 1 98.44 73 HIS B O 1
ATOM 5012 N N . SER B 1 74 ? -20.422 -15.562 19.625 1 98.56 74 SER B N 1
ATOM 5013 C CA . SER B 1 74 ? -20.406 -17.016 19.469 1 98.56 74 SER B CA 1
ATOM 5014 C C . SER B 1 74 ? -20.75 -17.422 18.047 1 98.56 74 SER B C 1
ATOM 5016 O O . SER B 1 74 ? -21.875 -17.234 17.578 1 98.56 74 SER B O 1
ATOM 5018 N N . LEU B 1 75 ? -19.75 -17.953 17.359 1 98.56 75 LEU B N 1
ATOM 5019 C CA . LEU B 1 75 ? -19.875 -18.25 15.93 1 98.56 75 LEU B CA 1
ATOM 5020 C C . LEU B 1 75 ? -19.984 -19.75 15.695 1 98.56 75 LEU B C 1
ATOM 5022 O O . LEU B 1 75 ? -19.156 -20.531 16.172 1 98.56 75 LEU B O 1
ATOM 5026 N N . HIS B 1 76 ? -20.938 -20.188 14.93 1 98.62 76 HIS B N 1
ATOM 5027 C CA . HIS B 1 76 ? -21.188 -21.594 14.625 1 98.62 76 HIS B CA 1
ATOM 5028 C C . HIS B 1 76 ? -21.422 -21.797 13.133 1 98.62 76 HIS B C 1
ATOM 5030 O O . HIS B 1 76 ? -22.328 -21.203 12.555 1 98.62 76 HIS B O 1
ATOM 5036 N N . TYR B 1 77 ? -20.656 -22.578 12.539 1 98.44 77 TYR B N 1
ATOM 5037 C CA . TYR B 1 77 ? -20.75 -22.922 11.133 1 98.44 77 TYR B CA 1
ATOM 5038 C C . TYR B 1 77 ? -21.156 -24.391 10.961 1 98.44 77 TYR B C 1
ATOM 5040 O O . TYR B 1 77 ? -20.609 -25.281 11.609 1 98.44 77 TYR B O 1
ATOM 5048 N N . ARG B 1 78 ? -22.156 -24.641 10.117 1 98.5 78 ARG B N 1
ATOM 5049 C CA . ARG B 1 78 ? -22.672 -25.984 9.938 1 98.5 78 ARG B CA 1
ATOM 5050 C C . ARG B 1 78 ? -22.391 -26.5 8.523 1 98.5 78 ARG B C 1
ATOM 5052 O O . ARG B 1 78 ? -22.5 -25.75 7.555 1 98.5 78 ARG B O 1
ATOM 5059 N N . ASN B 1 79 ? -22 -27.75 8.398 1 98.38 79 ASN B N 1
ATOM 5060 C CA . ASN B 1 79 ? -21.719 -28.453 7.152 1 98.38 79 ASN B CA 1
ATOM 5061 C C . ASN B 1 79 ? -20.688 -27.703 6.309 1 98.38 79 ASN B C 1
ATOM 5063 O O . ASN B 1 79 ? -20.906 -27.438 5.129 1 98.38 79 ASN B O 1
ATOM 5067 N N . VAL B 1 80 ? -19.688 -27.25 7.035 1 98.44 80 VAL B N 1
ATOM 5068 C CA . VAL B 1 80 ? -18.594 -26.656 6.289 1 98.44 80 VAL B CA 1
ATOM 5069 C C . VAL B 1 80 ? -17.938 -27.703 5.398 1 98.44 80 VAL B C 1
ATOM 5071 O O . VAL B 1 80 ? -17.406 -28.703 5.891 1 98.44 80 VAL B O 1
ATOM 5074 N N . THR B 1 81 ? -17.953 -27.531 4.047 1 98.44 81 THR B N 1
ATOM 5075 C CA . THR B 1 81 ? -17.531 -28.547 3.098 1 98.44 81 THR B CA 1
ATOM 5076 C C . THR B 1 81 ? -16.438 -28.016 2.189 1 98.44 81 THR B C 1
ATOM 5078 O O . THR B 1 81 ? -16.562 -26.938 1.616 1 98.44 81 THR B O 1
ATOM 5081 N N . TRP B 1 82 ? -15.375 -28.672 2.154 1 97.69 82 TRP B N 1
ATOM 5082 C CA . TRP B 1 82 ? -14.281 -28.406 1.229 1 97.69 82 TRP B CA 1
ATOM 5083 C C . TRP B 1 82 ? -14.18 -29.5 0.173 1 97.69 82 TRP B C 1
ATOM 5085 O O . TRP B 1 82 ? -13.844 -30.641 0.488 1 97.69 82 TRP B O 1
ATOM 5095 N N . ASN B 1 83 ? -14.531 -29.219 -1.043 1 97.56 83 ASN B N 1
ATOM 5096 C CA . ASN B 1 83 ? -14.492 -30.109 -2.197 1 97.56 83 ASN B CA 1
ATOM 5097 C C . ASN B 1 83 ? -13.773 -29.469 -3.379 1 97.56 83 ASN B C 1
ATOM 5099 O O . ASN B 1 83 ? -14.406 -29.094 -4.367 1 97.56 83 ASN B O 1
ATOM 5103 N N . PRO B 1 84 ? -12.43 -29.375 -3.379 1 95.94 84 PRO B N 1
ATOM 5104 C CA . PRO B 1 84 ? -11.672 -28.578 -4.352 1 95.94 84 PRO B CA 1
ATOM 5105 C C . PRO B 1 84 ? -11.43 -29.328 -5.66 1 95.94 84 PRO B C 1
ATOM 5107 O O . PRO B 1 84 ? -11.078 -30.516 -5.641 1 95.94 84 PRO B O 1
ATOM 5110 N N . ALA B 1 85 ? -11.602 -28.656 -6.766 1 95.44 85 ALA B N 1
ATOM 5111 C CA . ALA B 1 85 ? -11.281 -29.141 -8.109 1 95.44 85 ALA B CA 1
ATOM 5112 C C . ALA B 1 85 ? -11.008 -27.969 -9.055 1 95.44 85 ALA B C 1
ATOM 5114 O O . ALA B 1 85 ? -11.305 -26.828 -8.727 1 95.44 85 ALA B O 1
ATOM 5115 N N . ILE B 1 86 ? -10.391 -28.266 -10.125 1 94.44 86 ILE B N 1
ATOM 5116 C CA . ILE B 1 86 ? -10.266 -27.328 -11.234 1 94.44 86 ILE B CA 1
ATOM 5117 C C . ILE B 1 86 ? -10.883 -27.922 -12.492 1 94.44 86 ILE B C 1
ATOM 5119 O O . ILE B 1 86 ? -10.961 -29.141 -12.641 1 94.44 86 ILE B O 1
ATOM 5123 N N . LYS B 1 87 ? -11.32 -27.016 -13.352 1 95.56 87 LYS B N 1
ATOM 5124 C CA . LYS B 1 87 ? -11.805 -27.484 -14.648 1 95.56 87 LYS B CA 1
ATOM 5125 C C . LYS B 1 87 ? -10.664 -27.531 -15.672 1 95.56 87 LYS B C 1
ATOM 5127 O O . LYS B 1 87 ? -10.047 -26.516 -15.977 1 95.56 87 LYS B O 1
ATOM 5132 N N . VAL B 1 88 ? -10.477 -28.703 -16.234 1 95.19 88 VAL B N 1
ATOM 5133 C CA . VAL B 1 88 ? -9.367 -28.906 -17.156 1 95.19 88 VAL B CA 1
ATOM 5134 C C . VAL B 1 88 ? -9.898 -29.156 -18.562 1 95.19 88 VAL B C 1
ATOM 5136 O O . VAL B 1 88 ? -10.891 -29.859 -18.75 1 95.19 88 VAL B O 1
ATOM 5139 N N . ASN B 1 89 ? -9.273 -28.469 -19.531 1 95.94 89 ASN B N 1
ATOM 5140 C CA . ASN B 1 89 ? -9.539 -28.766 -20.938 1 95.94 89 ASN B CA 1
ATOM 5141 C C . ASN B 1 89 ? -8.797 -30.016 -21.391 1 95.94 89 ASN B C 1
ATOM 5143 O O . ASN B 1 89 ? -7.688 -29.906 -21.922 1 95.94 89 ASN B O 1
ATOM 5147 N N . PHE B 1 90 ? -9.445 -31.062 -21.422 1 93.69 90 PHE B N 1
ATOM 5148 C CA . PHE B 1 90 ? -8.789 -32.344 -21.719 1 93.69 90 PHE B CA 1
ATOM 5149 C C . PHE B 1 90 ? -8.555 -32.5 -23.219 1 93.69 90 PHE B C 1
ATOM 5151 O O . PHE B 1 90 ? -7.727 -33.312 -23.641 1 93.69 90 PHE B O 1
ATOM 5158 N N . ASN B 1 91 ? -9.352 -31.797 -24.047 1 93.62 91 ASN B N 1
ATOM 5159 C CA . ASN B 1 91 ? -9.039 -31.797 -25.469 1 93.62 91 ASN B CA 1
ATOM 5160 C C . ASN B 1 91 ? -7.672 -31.172 -25.734 1 93.62 91 ASN B C 1
ATOM 5162 O O . ASN B 1 91 ? -6.895 -31.703 -26.531 1 93.62 91 ASN B O 1
ATOM 5166 N N . ASP B 1 92 ? -7.473 -30.062 -25.109 1 94.75 92 ASP B N 1
ATOM 5167 C CA . ASP B 1 92 ? -6.172 -29.406 -25.234 1 94.75 92 ASP B CA 1
ATOM 5168 C C . ASP B 1 92 ? -5.059 -30.297 -24.688 1 94.75 92 ASP B C 1
ATOM 5170 O O . ASP B 1 92 ? -4 -30.422 -25.312 1 94.75 92 ASP B O 1
ATOM 5174 N N . PHE B 1 93 ? -5.258 -30.844 -23.562 1 93.38 93 PHE B N 1
ATOM 5175 C CA . PHE B 1 93 ? -4.281 -31.734 -22.953 1 93.38 93 PHE B CA 1
ATOM 5176 C C . PHE B 1 93 ? -3.949 -32.906 -23.875 1 93.38 93 PHE B C 1
ATOM 5178 O O . PHE B 1 93 ? -2.777 -33.219 -24.078 1 93.38 93 PHE B O 1
ATOM 5185 N N . GLY B 1 94 ? -4.969 -33.531 -24.344 1 90.19 94 GLY B N 1
ATOM 5186 C CA . GLY B 1 94 ? -4.785 -34.656 -25.25 1 90.19 94 GLY B CA 1
ATOM 5187 C C . GLY B 1 94 ? -4.016 -34.312 -26.5 1 90.19 94 GLY B C 1
ATOM 5188 O O . GLY B 1 94 ? -3.158 -35.062 -26.953 1 90.19 94 GLY B O 1
ATOM 5189 N N . ALA B 1 95 ? -4.363 -33.219 -27.078 1 92.81 95 ALA B N 1
ATOM 5190 C CA . ALA B 1 95 ? -3.68 -32.781 -28.297 1 92.81 95 ALA B CA 1
ATOM 5191 C C . ALA B 1 95 ? -2.191 -32.562 -28.031 1 92.81 95 ALA B C 1
ATOM 5193 O O . ALA B 1 95 ? -1.352 -32.969 -28.828 1 92.81 95 ALA B O 1
ATOM 5194 N N . LYS B 1 96 ? -1.855 -32 -26.953 1 93.81 96 LYS B N 1
ATOM 5195 C CA . LYS B 1 96 ? -0.462 -31.75 -26.609 1 93.81 96 LYS B CA 1
ATOM 5196 C C . LYS B 1 96 ? 0.269 -33.031 -26.234 1 93.81 96 LYS B C 1
ATOM 5198 O O . LYS B 1 96 ? 1.437 -33.219 -26.594 1 93.81 96 LYS B O 1
ATOM 5203 N N . ALA B 1 97 ? -0.41 -33.844 -25.5 1 90.56 97 ALA B N 1
ATOM 5204 C CA . ALA B 1 97 ? 0.179 -35.125 -25.141 1 90.56 97 ALA B CA 1
ATOM 5205 C C . ALA B 1 97 ? 0.486 -35.969 -26.375 1 90.56 97 ALA B C 1
ATOM 5207 O O . ALA B 1 97 ? 1.555 -36.562 -26.469 1 90.56 97 ALA B O 1
ATOM 5208 N N . MET B 1 98 ? -0.421 -36 -27.328 1 88.56 98 MET B N 1
ATOM 5209 C CA . MET B 1 98 ? -0.26 -36.781 -28.562 1 88.56 98 MET B CA 1
ATOM 5210 C C . MET B 1 98 ? 0.826 -36.156 -29.438 1 88.56 98 MET B C 1
ATOM 5212 O O . MET B 1 98 ? 1.506 -36.875 -30.172 1 88.56 98 MET B O 1
ATOM 5216 N N . ALA B 1 99 ? 0.983 -34.844 -29.375 1 92.5 99 ALA B N 1
ATOM 5217 C CA . ALA B 1 99 ? 2.002 -34.156 -30.156 1 92.5 99 ALA B CA 1
ATOM 5218 C C . ALA B 1 99 ? 3.389 -34.344 -29.547 1 92.5 99 ALA B C 1
ATOM 5220 O O . ALA B 1 99 ? 4.398 -34 -30.172 1 92.5 99 ALA B O 1
ATOM 5221 N N . GLY B 1 100 ? 3.43 -34.844 -28.281 1 91.25 100 GLY B N 1
ATOM 5222 C CA . GLY B 1 100 ? 4.707 -35.125 -27.641 1 91.25 100 GLY B CA 1
ATOM 5223 C C . GLY B 1 100 ? 5.223 -33.969 -26.828 1 91.25 100 GLY B C 1
ATOM 5224 O O . GLY B 1 100 ? 6.379 -33.969 -26.391 1 91.25 100 GLY B O 1
ATOM 5225 N N . ASP B 1 101 ? 4.375 -32.969 -26.656 1 92.19 101 ASP B N 1
ATOM 5226 C CA . ASP B 1 101 ? 4.797 -31.781 -25.953 1 92.19 101 ASP B CA 1
ATOM 5227 C C . ASP B 1 101 ? 5.238 -32.094 -24.516 1 92.19 101 ASP B C 1
ATOM 5229 O O . ASP B 1 101 ? 6.07 -31.406 -23.953 1 92.19 101 ASP B O 1
ATOM 5233 N N . PHE B 1 102 ? 4.668 -33.188 -23.984 1 93.75 102 PHE B N 1
ATOM 5234 C CA . PHE B 1 102 ? 4.926 -33.531 -22.578 1 93.75 102 PHE B CA 1
ATOM 5235 C C . PHE B 1 102 ? 5.828 -34.75 -22.469 1 93.75 102 PHE B C 1
ATOM 5237 O O . PHE B 1 102 ? 5.934 -35.344 -21.406 1 93.75 102 PHE B O 1
ATOM 5244 N N . GLY B 1 103 ? 6.395 -35.125 -23.547 1 90.62 103 GLY B N 1
ATOM 5245 C CA . GLY B 1 103 ? 7.219 -36.312 -23.547 1 90.62 103 GLY B CA 1
ATOM 5246 C C . GLY B 1 103 ? 6.426 -37.594 -23.781 1 90.62 103 GLY B C 1
ATOM 5247 O O . GLY B 1 103 ? 5.207 -37.531 -23.984 1 90.62 103 GLY B O 1
ATOM 5248 N N . MET B 1 104 ? 7.102 -38.719 -23.656 1 87.62 104 MET B N 1
ATOM 5249 C CA . MET B 1 104 ? 6.484 -40 -23.984 1 87.62 104 MET B CA 1
ATOM 5250 C C . MET B 1 104 ? 5.828 -40.625 -22.75 1 87.62 104 MET B C 1
ATOM 5252 O O . MET B 1 104 ? 6.406 -40.594 -21.656 1 87.62 104 MET B O 1
ATOM 5256 N N . PRO B 1 105 ? 4.562 -41.094 -22.891 1 84 105 PRO B N 1
ATOM 5257 C CA . PRO B 1 105 ? 3.842 -41.656 -21.734 1 84 105 PRO B CA 1
ATOM 5258 C C . PRO B 1 105 ? 4.543 -42.875 -21.141 1 84 105 PRO B C 1
ATOM 5260 O O . PRO B 1 105 ? 4.402 -43.156 -19.953 1 84 105 PRO B O 1
ATOM 5263 N N . ASN B 1 106 ? 5.344 -43.594 -21.938 1 84.31 106 ASN B N 1
ATOM 5264 C CA . ASN B 1 106 ? 5.996 -44.812 -21.469 1 84.31 106 ASN B CA 1
ATOM 5265 C C . ASN B 1 106 ? 7.395 -44.531 -20.922 1 84.31 106 ASN B C 1
ATOM 5267 O O . ASN B 1 106 ? 8.086 -45.438 -20.484 1 84.31 106 ASN B O 1
ATOM 5271 N N . ASP B 1 107 ? 7.773 -43.312 -20.969 1 88.38 107 ASP B N 1
ATOM 5272 C CA . ASP B 1 107 ? 9.039 -42.906 -20.375 1 88.38 107 ASP B CA 1
ATOM 5273 C C . ASP B 1 107 ? 8.82 -42.375 -18.953 1 88.38 107 ASP B C 1
ATOM 5275 O O . ASP B 1 107 ? 8.234 -41.312 -18.766 1 88.38 107 ASP B O 1
ATOM 5279 N N . PRO B 1 108 ? 9.391 -43.094 -17.969 1 85.19 108 PRO B N 1
ATOM 5280 C CA . PRO B 1 108 ? 9.156 -42.688 -16.578 1 85.19 108 PRO B CA 1
ATOM 5281 C C . PRO B 1 108 ? 9.828 -41.375 -16.219 1 85.19 108 PRO B C 1
ATOM 5283 O O . PRO B 1 108 ? 9.516 -40.781 -15.195 1 85.19 108 PRO B O 1
ATOM 5286 N N . ASN B 1 109 ? 10.742 -40.938 -17.078 1 84.69 109 ASN B N 1
ATOM 5287 C CA . ASN B 1 109 ? 11.453 -39.688 -16.781 1 84.69 109 ASN B CA 1
ATOM 5288 C C . ASN B 1 109 ? 10.773 -38.5 -17.438 1 84.69 109 ASN B C 1
ATOM 5290 O O . ASN B 1 109 ? 11.086 -37.344 -17.125 1 84.69 109 ASN B O 1
ATOM 5294 N N . SER B 1 110 ? 9.852 -38.75 -18.328 1 89.94 110 SER B N 1
ATOM 5295 C CA . SER B 1 110 ? 9.125 -37.656 -18.969 1 89.94 110 SER B CA 1
ATOM 5296 C C . SER B 1 110 ? 8.062 -37.094 -18.047 1 89.94 110 SER B C 1
ATOM 5298 O O . SER B 1 110 ? 7.535 -37.781 -17.188 1 89.94 110 SER B O 1
ATOM 5300 N N . PRO B 1 111 ? 7.727 -35.812 -18.234 1 90.62 111 PRO B N 1
ATOM 5301 C CA . PRO B 1 111 ? 6.672 -35.219 -17.406 1 90.62 111 PRO B CA 1
ATOM 5302 C C . PRO B 1 111 ? 5.352 -35.969 -17.5 1 90.62 111 PRO B C 1
ATOM 5304 O O . PRO B 1 111 ? 4.68 -36.156 -16.484 1 90.62 111 PRO B O 1
ATOM 5307 N N . LEU B 1 112 ? 5.004 -36.375 -18.719 1 90.38 112 LEU B N 1
ATOM 5308 C CA . LEU B 1 112 ? 3.77 -37.125 -18.906 1 90.38 112 LEU B CA 1
ATOM 5309 C C . LEU B 1 112 ? 3.842 -38.469 -18.203 1 90.38 112 LEU B C 1
ATOM 5311 O O . LEU B 1 112 ? 2.875 -38.875 -17.562 1 90.38 112 LEU B O 1
ATOM 5315 N N . GLY B 1 113 ? 4.93 -39.094 -18.359 1 88.06 113 GLY B N 1
ATOM 5316 C CA . GLY B 1 113 ? 5.121 -40.344 -17.688 1 88.06 113 GLY B CA 1
ATOM 5317 C C . GLY B 1 113 ? 5.02 -40.25 -16.172 1 88.06 113 GLY B C 1
ATOM 5318 O O . GLY B 1 113 ? 4.402 -41.094 -15.523 1 88.06 113 GLY B O 1
ATOM 5319 N N . LYS B 1 114 ? 5.582 -39.281 -15.625 1 86.38 114 LYS B N 1
ATOM 5320 C CA . LYS B 1 114 ? 5.535 -39.031 -14.18 1 86.38 114 LYS B CA 1
ATOM 5321 C C . LYS B 1 114 ? 4.105 -38.781 -13.711 1 86.38 114 LYS B C 1
ATOM 5323 O O . LYS B 1 114 ? 3.691 -39.281 -12.664 1 86.38 114 LYS B O 1
ATOM 5328 N N . MET B 1 115 ? 3.406 -37.938 -14.445 1 86.25 115 MET B N 1
ATOM 5329 C CA . MET B 1 115 ? 2.021 -37.625 -14.102 1 86.25 115 MET B CA 1
ATOM 5330 C C . MET B 1 115 ? 1.158 -38.906 -14.117 1 86.25 115 MET B C 1
ATOM 5332 O O . MET B 1 115 ? 0.337 -39.094 -13.219 1 86.25 115 MET B O 1
ATOM 5336 N N . MET B 1 116 ? 1.342 -39.719 -15.078 1 85.25 116 MET B N 1
ATOM 5337 C CA . MET B 1 116 ? 0.565 -40.969 -15.211 1 85.25 116 MET B CA 1
ATOM 5338 C C . MET B 1 116 ? 0.899 -41.938 -14.086 1 85.25 116 MET B C 1
ATOM 5340 O O . MET B 1 116 ? 0.02 -42.656 -13.594 1 85.25 116 MET B O 1
ATOM 5344 N N . ALA B 1 117 ? 2.102 -41.938 -13.719 1 83.5 117 ALA B N 1
ATOM 5345 C CA . ALA B 1 117 ? 2.529 -42.812 -12.641 1 83.5 117 ALA B CA 1
ATOM 5346 C C . ALA B 1 117 ? 1.973 -42.344 -11.297 1 83.5 117 ALA B C 1
ATOM 5348 O O . ALA B 1 117 ? 1.684 -43.188 -10.422 1 83.5 117 ALA B O 1
ATOM 5349 N N . ALA B 1 118 ? 1.825 -41.094 -11.164 1 78.94 118 ALA B N 1
ATOM 5350 C CA . ALA B 1 118 ? 1.368 -40.531 -9.906 1 78.94 118 ALA B CA 1
ATOM 5351 C C . ALA B 1 118 ? -0.125 -40.75 -9.703 1 78.94 118 ALA B C 1
ATOM 5353 O O . ALA B 1 118 ? -0.602 -40.812 -8.562 1 78.94 118 ALA B O 1
ATOM 5354 N N . ASP B 1 119 ? -0.881 -40.844 -10.773 1 80.06 119 ASP B N 1
ATOM 5355 C CA . ASP B 1 119 ? -2.32 -41.094 -10.703 1 80.06 119 ASP B CA 1
ATOM 5356 C C . ASP B 1 119 ? -2.752 -42.125 -11.734 1 80.06 119 ASP B C 1
ATOM 5358 O O . ASP B 1 119 ? -3.254 -41.781 -12.805 1 80.06 119 ASP B O 1
ATOM 5362 N N . PRO B 1 120 ? -2.715 -43.312 -11.352 1 82.12 120 PRO B N 1
ATOM 5363 C CA . PRO B 1 120 ? -3.029 -44.375 -12.297 1 82.12 120 PRO B CA 1
ATOM 5364 C C . PRO B 1 120 ? -4.469 -44.312 -12.797 1 82.12 120 PRO B C 1
ATOM 5366 O O . PRO B 1 120 ? -4.746 -44.688 -13.945 1 82.12 120 PRO B O 1
ATOM 5369 N N . ASN B 1 121 ? -5.34 -43.906 -11.906 1 80.81 121 ASN B N 1
ATOM 5370 C CA . ASN B 1 121 ? -6.73 -43.812 -12.328 1 80.81 121 ASN B CA 1
ATOM 5371 C C . ASN B 1 121 ? -6.91 -42.75 -13.422 1 80.81 121 ASN B C 1
ATOM 5373 O O . ASN B 1 121 ? -7.648 -42.969 -14.383 1 80.81 121 ASN B O 1
ATOM 5377 N N . LEU B 1 122 ? -6.297 -41.688 -13.266 1 78.75 122 LEU B N 1
ATOM 5378 C CA . LEU B 1 122 ? -6.316 -40.625 -14.281 1 78.75 122 LEU B CA 1
ATOM 5379 C C . LEU B 1 122 ? -5.703 -41.125 -15.586 1 78.75 122 LEU B C 1
ATOM 5381 O O . LEU B 1 122 ? -6.207 -40.844 -16.672 1 78.75 122 LEU B O 1
ATOM 5385 N N . ALA B 1 123 ? -4.602 -41.812 -15.453 1 81.25 123 ALA B N 1
ATOM 5386 C CA . ALA B 1 123 ? -3.926 -42.375 -16.625 1 81.25 123 ALA B CA 1
ATOM 5387 C C . ALA B 1 123 ? -4.852 -43.312 -17.391 1 81.25 123 ALA B C 1
ATOM 5389 O O . ALA B 1 123 ? -4.93 -43.25 -18.609 1 81.25 123 ALA B O 1
ATOM 5390 N N . ALA B 1 124 ? -5.504 -44.156 -16.672 1 83.69 124 ALA B N 1
ATOM 5391 C CA . ALA B 1 124 ? -6.426 -45.125 -17.297 1 83.69 124 ALA B CA 1
ATOM 5392 C C . ALA B 1 124 ? -7.574 -44.375 -17.984 1 83.69 124 ALA B C 1
ATOM 5394 O O . ALA B 1 124 ? -7.969 -44.75 -19.094 1 83.69 124 ALA B O 1
ATOM 5395 N N . ALA B 1 125 ? -8.078 -43.406 -17.328 1 83.69 125 ALA B N 1
ATOM 5396 C CA . ALA B 1 125 ? -9.18 -42.625 -17.906 1 83.69 125 ALA B CA 1
ATOM 5397 C C . ALA B 1 125 ? -8.75 -41.906 -19.172 1 83.69 125 ALA B C 1
ATOM 5399 O O . ALA B 1 125 ? -9.508 -41.844 -20.141 1 83.69 125 ALA B O 1
ATOM 5400 N N . PHE B 1 126 ? -7.633 -41.438 -19.188 1 79.56 126 PHE B N 1
ATOM 5401 C CA . PHE B 1 126 ? -7.078 -40.75 -20.344 1 79.56 126 PHE B CA 1
ATOM 5402 C C . PHE B 1 126 ? -6.875 -41.688 -21.516 1 79.56 126 PHE B C 1
ATOM 5404 O O . PHE B 1 126 ? -7.262 -41.406 -22.641 1 79.56 126 PHE B O 1
ATOM 5411 N N . GLN B 1 127 ? -6.258 -42.812 -21.234 1 77.75 127 GLN B N 1
ATOM 5412 C CA . GLN B 1 127 ? -5.953 -43.812 -22.266 1 77.75 127 GLN B CA 1
ATOM 5413 C C . GLN B 1 127 ? -7.23 -44.375 -22.859 1 77.75 127 GLN B C 1
ATOM 5415 O O . GLN B 1 127 ? -7.258 -44.75 -24.031 1 77.75 127 GLN B O 1
ATOM 5420 N N . SER B 1 128 ? -8.227 -44.469 -22.016 1 84.12 128 SER B N 1
ATOM 5421 C CA . SER B 1 128 ? -9.484 -45.031 -22.484 1 84.12 128 SER B CA 1
ATOM 5422 C C . SER B 1 128 ? -10.32 -44 -23.234 1 84.12 128 SER B C 1
ATOM 5424 O O . SER B 1 128 ? -11.406 -44.312 -23.719 1 84.12 128 SER B O 1
ATOM 5426 N N . GLY B 1 129 ? -9.836 -42.75 -23.281 1 79.12 129 GLY B N 1
ATOM 5427 C CA . GLY B 1 129 ? -10.547 -41.688 -24 1 79.12 129 GLY B CA 1
ATOM 5428 C C . GLY B 1 129 ? -11.703 -41.125 -23.203 1 79.12 129 GLY B C 1
ATOM 5429 O O . GLY B 1 129 ? -12.578 -40.438 -23.781 1 79.12 129 GLY B O 1
ATOM 5430 N N . GLN B 1 130 ? -11.773 -41.344 -21.969 1 81.19 130 GLN B N 1
ATOM 5431 C CA . GLN B 1 130 ? -12.875 -40.875 -21.125 1 81.19 130 GLN B CA 1
ATOM 5432 C C . GLN B 1 130 ? -12.727 -39.406 -20.781 1 81.19 130 GLN B C 1
ATOM 5434 O O . GLN B 1 130 ? -13.695 -38.75 -20.359 1 81.19 130 GLN B O 1
ATOM 5439 N N . LEU B 1 131 ? -11.625 -38.969 -20.891 1 84.94 131 LEU B N 1
ATOM 5440 C CA . LEU B 1 131 ? -11.375 -37.594 -20.562 1 84.94 131 LEU B CA 1
ATOM 5441 C C . LEU B 1 131 ? -11.422 -36.719 -21.797 1 84.94 131 LEU B C 1
ATOM 5443 O O . LEU B 1 131 ? -10.453 -36.656 -22.562 1 84.94 131 LEU B O 1
ATOM 5447 N N . GLN B 1 132 ? -12.633 -36.125 -22.062 1 88.31 132 GLN B N 1
ATOM 5448 C CA . GLN B 1 132 ? -12.844 -35.25 -23.219 1 88.31 132 GLN B CA 1
ATOM 5449 C C . GLN B 1 132 ? -13.555 -33.969 -22.812 1 88.31 132 GLN B C 1
ATOM 5451 O O . GLN B 1 132 ? -14.336 -33.938 -21.859 1 88.31 132 GLN B O 1
ATOM 5456 N N . GLY B 1 133 ? -13.195 -32.938 -23.531 1 92.94 133 GLY B N 1
ATOM 5457 C CA . GLY B 1 133 ? -13.82 -31.656 -23.219 1 92.94 133 GLY B CA 1
ATOM 5458 C C . GLY B 1 133 ? -13.312 -31.047 -21.922 1 92.94 133 GLY B C 1
ATOM 5459 O O . GLY B 1 133 ? -12.18 -31.297 -21.516 1 92.94 133 GLY B O 1
ATOM 5460 N N . VAL B 1 134 ? -14.094 -30.125 -21.406 1 94.44 134 VAL B N 1
ATOM 5461 C CA . VAL B 1 134 ? -13.758 -29.484 -20.125 1 94.44 134 VAL B CA 1
ATOM 5462 C C . VAL B 1 134 ? -14.422 -30.234 -18.984 1 94.44 134 VAL B C 1
ATOM 5464 O O . VAL B 1 134 ? -15.648 -30.359 -18.938 1 94.44 134 VAL B O 1
ATOM 5467 N N . MET B 1 135 ? -13.602 -30.828 -18.078 1 92.94 135 MET B N 1
ATOM 5468 C CA . MET B 1 135 ? -14.094 -31.641 -16.969 1 92.94 135 MET B CA 1
ATOM 5469 C C . MET B 1 135 ? -13.375 -31.281 -15.68 1 92.94 135 MET B C 1
ATOM 5471 O O . MET B 1 135 ? -12.242 -30.781 -15.703 1 92.94 135 MET B O 1
ATOM 5475 N N . PRO B 1 136 ? -14.078 -31.562 -14.555 1 92.56 136 PRO B N 1
ATOM 5476 C CA . PRO B 1 136 ? -13.414 -31.297 -13.273 1 92.56 136 PRO B CA 1
ATOM 5477 C C . PRO B 1 136 ? -12.273 -32.281 -12.984 1 92.56 136 PRO B C 1
ATOM 5479 O O . PRO B 1 136 ? -12.383 -33.469 -13.273 1 92.56 136 PRO B O 1
ATOM 5482 N N . TYR B 1 137 ? -11.25 -31.75 -12.609 1 91.88 137 TYR B N 1
ATOM 5483 C CA . TYR B 1 137 ? -10.125 -32.5 -12.055 1 91.88 137 TYR B CA 1
ATOM 5484 C C . TYR B 1 137 ? -10.023 -32.281 -10.547 1 91.88 137 TYR B C 1
ATOM 5486 O O . TYR B 1 137 ? -9.695 -31.203 -10.078 1 91.88 137 TYR B O 1
ATOM 5494 N N . VAL B 1 138 ? -10.266 -33.344 -9.781 1 91.38 138 VAL B N 1
ATOM 5495 C CA . VAL B 1 138 ? -10.336 -33.25 -8.328 1 91.38 138 VAL B CA 1
ATOM 5496 C C . VAL B 1 138 ? -8.938 -33.062 -7.75 1 91.38 138 VAL B C 1
ATOM 5498 O O . VAL B 1 138 ? -8 -33.781 -8.141 1 91.38 138 VAL B O 1
ATOM 5501 N N . LEU B 1 139 ? -8.789 -32.188 -6.789 1 91.62 139 LEU B N 1
ATOM 5502 C CA . LEU B 1 139 ? -7.477 -31.828 -6.254 1 91.62 139 LEU B CA 1
ATOM 5503 C C . LEU B 1 139 ? -7.242 -32.5 -4.898 1 91.62 139 LEU B C 1
ATOM 5505 O O . LEU B 1 139 ? -6.098 -32.719 -4.508 1 91.62 139 LEU B O 1
ATOM 5509 N N . ALA B 1 140 ? -8.312 -32.719 -4.156 1 91.25 140 ALA B N 1
ATOM 5510 C CA . ALA B 1 140 ? -8.25 -33.344 -2.834 1 91.25 140 ALA B CA 1
ATOM 5511 C C . ALA B 1 140 ? -9.57 -34 -2.479 1 91.25 140 ALA B C 1
ATOM 5513 O O . ALA B 1 140 ? -10.602 -33.75 -3.107 1 91.25 140 ALA B O 1
ATOM 5514 N N . GLN B 1 141 ? -9.5 -34.812 -1.445 1 92.62 141 GLN B N 1
ATOM 5515 C CA . GLN B 1 141 ? -10.711 -35.5 -0.989 1 92.62 141 GLN B CA 1
ATOM 5516 C C . GLN B 1 141 ? -11.664 -34.531 -0.309 1 92.62 141 GLN B C 1
ATOM 5518 O O . GLN B 1 141 ? -11.234 -33.656 0.454 1 92.62 141 GLN B O 1
ATOM 5523 N N . LYS B 1 142 ? -12.945 -34.719 -0.555 1 96.5 142 LYS B N 1
ATOM 5524 C CA . LYS B 1 142 ? -13.977 -33.875 0.048 1 96.5 142 LYS B CA 1
ATOM 5525 C C . LYS B 1 142 ? -14.016 -34.062 1.562 1 96.5 142 LYS B C 1
ATOM 5527 O O . LYS B 1 142 ? -13.883 -35.188 2.062 1 96.5 142 LYS B O 1
ATOM 5532 N N . THR B 1 143 ? -14.203 -33.031 2.291 1 97.12 143 THR B N 1
ATOM 5533 C CA . THR B 1 143 ? -14.414 -33.062 3.734 1 97.12 143 THR B CA 1
ATOM 5534 C C . THR B 1 143 ? -15.617 -32.188 4.125 1 97.12 143 THR B C 1
ATOM 5536 O O . THR B 1 143 ? -15.922 -31.203 3.467 1 97.12 143 THR B O 1
ATOM 5539 N N . THR B 1 144 ? -16.391 -32.625 5.109 1 98 144 THR B N 1
ATOM 5540 C CA . THR B 1 144 ? -17.516 -31.859 5.672 1 98 144 THR B CA 1
ATOM 5541 C C . THR B 1 144 ? -17.484 -31.922 7.195 1 98 144 THR B C 1
ATOM 5543 O O . THR B 1 144 ? -17.312 -33 7.781 1 98 144 THR B O 1
ATOM 5546 N N . GLN B 1 145 ? -17.594 -30.797 7.863 1 97.94 145 GLN B N 1
ATOM 5547 C CA . GLN B 1 145 ? -17.578 -30.75 9.32 1 97.94 145 GLN B CA 1
ATOM 5548 C C . GLN B 1 145 ? -18.297 -29.5 9.844 1 97.94 145 GLN B C 1
ATOM 5550 O O . GLN B 1 145 ? -18.547 -28.562 9.086 1 97.94 145 GLN B O 1
ATOM 5555 N N . ASP B 1 146 ? -18.688 -29.578 11.094 1 98.12 146 ASP B N 1
ATOM 5556 C CA . ASP B 1 146 ? -19.125 -28.391 11.805 1 98.12 146 ASP B CA 1
ATOM 5557 C C . ASP B 1 146 ? -17.953 -27.688 12.492 1 98.12 146 ASP B C 1
ATOM 5559 O O . ASP B 1 146 ? -17.031 -28.344 12.977 1 98.12 146 ASP B O 1
ATOM 5563 N N . ILE B 1 147 ? -17.969 -26.375 12.43 1 97.94 147 ILE B N 1
ATOM 5564 C CA . ILE B 1 147 ? -16.922 -25.609 13.062 1 97.94 147 ILE B CA 1
ATOM 5565 C C . ILE B 1 147 ? -17.531 -24.609 14.047 1 97.94 147 ILE B C 1
ATOM 5567 O O . ILE B 1 147 ? -18.453 -23.859 13.688 1 97.94 147 ILE B O 1
ATOM 5571 N N . ASP B 1 148 ? -17 -24.609 15.25 1 97.69 148 ASP B N 1
ATOM 5572 C CA . ASP B 1 148 ? -17.484 -23.703 16.281 1 97.69 148 ASP B CA 1
ATOM 5573 C C . ASP B 1 148 ? -16.359 -22.844 16.828 1 97.69 148 ASP B C 1
ATOM 5575 O O . ASP B 1 148 ? -15.25 -23.328 17.062 1 97.69 148 ASP B O 1
ATOM 5579 N N . ASN B 1 149 ? -16.562 -21.562 16.891 1 97.5 149 ASN B N 1
ATOM 5580 C CA . ASN B 1 149 ? -15.828 -20.625 17.734 1 97.5 149 ASN B CA 1
ATOM 5581 C C . ASN B 1 149 ? -16.672 -20.125 18.906 1 97.5 149 ASN B C 1
ATOM 5583 O O . ASN B 1 149 ? -17.453 -19.172 18.75 1 97.5 149 ASN B O 1
ATOM 5587 N N . ASP B 1 150 ? -16.438 -20.734 20.016 1 96.69 150 ASP B N 1
ATOM 5588 C CA . ASP B 1 150 ? -17.344 -20.547 21.141 1 96.69 150 ASP B CA 1
ATOM 5589 C C . ASP B 1 150 ? -17.438 -19.078 21.531 1 96.69 150 ASP B C 1
ATOM 5591 O O . ASP B 1 150 ? -18.516 -18.594 21.859 1 96.69 150 ASP B O 1
ATOM 5595 N N . ILE B 1 151 ? -16.25 -18.469 21.516 1 96.88 151 ILE B N 1
ATOM 5596 C CA . ILE B 1 151 ? -16.312 -17.047 21.859 1 96.88 151 ILE B CA 1
ATOM 5597 C C . ILE B 1 151 ? -15.211 -16.297 21.109 1 96.88 151 ILE B C 1
ATOM 5599 O O . ILE B 1 151 ? -14.039 -16.703 21.141 1 96.88 151 ILE B O 1
ATOM 5603 N N . LEU B 1 152 ? -15.555 -15.312 20.391 1 97.44 152 LEU B N 1
ATOM 5604 C CA . LEU B 1 152 ? -14.672 -14.344 19.75 1 97.44 152 LEU B CA 1
ATOM 5605 C C . LEU B 1 152 ? -14.922 -12.945 20.312 1 97.44 152 LEU B C 1
ATOM 5607 O O . LEU B 1 152 ? -16 -12.375 20.109 1 97.44 152 LEU B O 1
ATOM 5611 N N . TYR B 1 153 ? -13.891 -12.391 21.016 1 97.56 153 TYR B N 1
ATOM 5612 C CA . TYR B 1 153 ? -13.984 -11.023 21.516 1 97.56 153 TYR B CA 1
ATOM 5613 C C . TYR B 1 153 ? -13.344 -10.031 20.562 1 97.56 153 TYR B C 1
ATOM 5615 O O . TYR B 1 153 ? -12.258 -10.281 20.031 1 97.56 153 TYR B O 1
ATOM 5623 N N . THR B 1 154 ? -14.047 -8.977 20.281 1 96.94 154 THR B N 1
ATOM 5624 C CA . THR B 1 154 ? -13.477 -7.918 19.453 1 96.94 154 THR B CA 1
ATOM 5625 C C . THR B 1 154 ? -13.602 -6.566 20.156 1 96.94 154 THR B C 1
ATOM 5627 O O . THR B 1 154 ? 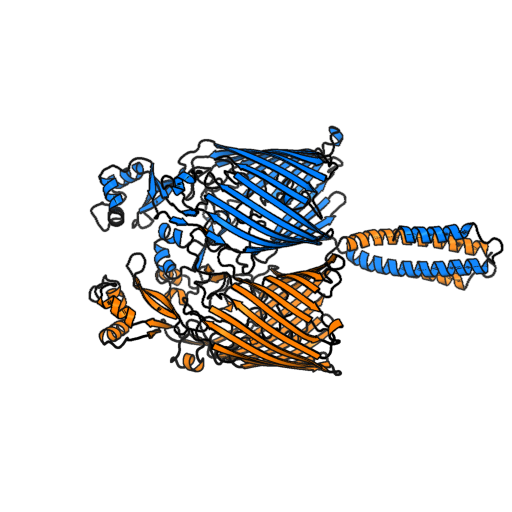-14.477 -6.371 21 1 96.94 154 THR B O 1
ATOM 5630 N N . THR B 1 155 ? -12.68 -5.695 19.828 1 96.94 155 THR B N 1
ATOM 5631 C CA . THR B 1 155 ? -12.672 -4.312 20.297 1 96.94 155 THR B CA 1
ATOM 5632 C C . THR B 1 155 ? -12.516 -3.348 19.125 1 96.94 155 THR B C 1
ATOM 5634 O O . THR B 1 155 ? -11.672 -3.557 18.25 1 96.94 155 THR B O 1
ATOM 5637 N N . ARG B 1 156 ? -13.391 -2.334 19.125 1 96.94 156 ARG B N 1
ATOM 5638 C CA . ARG B 1 156 ? -13.312 -1.298 18.094 1 96.94 156 ARG B CA 1
ATOM 5639 C C . ARG B 1 156 ? -13.227 0.089 18.734 1 96.94 156 ARG B C 1
ATOM 5641 O O . ARG B 1 156 ? -14.062 0.447 19.562 1 96.94 156 ARG B O 1
ATOM 5648 N N . LEU B 1 157 ? -12.211 0.849 18.391 1 97.19 157 LEU B N 1
ATOM 5649 C CA . LEU B 1 157 ? -12.062 2.26 18.734 1 97.19 157 LEU B CA 1
ATOM 5650 C C . LEU B 1 157 ? -12.18 3.133 17.484 1 97.19 157 LEU B C 1
ATOM 5652 O O . LEU B 1 157 ? -11.5 2.895 16.484 1 97.19 157 LEU B O 1
ATOM 5656 N N . ARG B 1 158 ? -13.102 4.059 17.531 1 96.5 158 ARG B N 1
ATOM 5657 C CA . ARG B 1 158 ? -13.18 5.062 16.484 1 96.5 158 ARG B CA 1
ATOM 5658 C C . ARG B 1 158 ? -12.969 6.465 17.031 1 96.5 158 ARG B C 1
ATOM 5660 O O . ARG B 1 158 ? -13.508 6.809 18.094 1 96.5 158 ARG B O 1
ATOM 5667 N N . LEU B 1 159 ? -12.125 7.242 16.391 1 96.44 159 LEU B N 1
ATOM 5668 C CA . LEU B 1 159 ? -11.891 8.656 16.672 1 96.44 159 LEU B CA 1
ATOM 5669 C C . LEU B 1 159 ? -12.281 9.523 15.484 1 96.44 159 LEU B C 1
ATOM 5671 O O . LEU B 1 159 ? -11.719 9.391 14.398 1 96.44 159 LEU B O 1
ATOM 5675 N N . ASN B 1 160 ? -13.242 10.367 15.734 1 95.19 160 ASN B N 1
ATOM 5676 C CA . ASN B 1 160 ? -13.719 11.266 14.688 1 95.19 160 ASN B CA 1
ATOM 5677 C C . ASN B 1 160 ? -13.031 12.625 14.766 1 95.19 160 ASN B C 1
ATOM 5679 O O . ASN B 1 160 ? -12.93 13.211 15.844 1 95.19 160 ASN B O 1
ATOM 5683 N N . LEU B 1 161 ? -12.547 13.055 13.609 1 95.06 161 LEU B N 1
ATOM 5684 C CA . LEU B 1 161 ? -11.922 14.367 13.477 1 95.06 161 LEU B CA 1
ATOM 5685 C C . LEU B 1 161 ? -12.797 15.297 12.648 1 95.06 161 LEU B C 1
ATOM 5687 O O . LEU B 1 161 ? -13.242 14.938 11.555 1 95.06 161 LEU B O 1
ATOM 5691 N N . LYS B 1 162 ? -13.047 16.422 13.172 1 93.5 162 LYS B N 1
ATOM 5692 C CA . LYS B 1 162 ? -13.758 17.453 12.414 1 93.5 162 LYS B CA 1
ATOM 5693 C C . LYS B 1 162 ? -13.062 18.812 12.547 1 93.5 162 LYS B C 1
ATOM 5695 O O . LYS B 1 162 ? -12.617 19.188 13.633 1 93.5 162 LYS B O 1
ATOM 5700 N N . ALA B 1 163 ? -12.914 19.438 11.375 1 93.94 163 ALA B N 1
ATOM 5701 C CA . ALA B 1 163 ? -12.281 20.75 11.383 1 93.94 163 ALA B CA 1
ATOM 5702 C C . ALA B 1 163 ? -13 21.719 10.438 1 93.94 163 ALA B C 1
ATOM 5704 O O . ALA B 1 163 ? -13.414 21.328 9.344 1 93.94 163 ALA B O 1
ATOM 5705 N N . LYS B 1 164 ? -13.203 22.922 10.906 1 90.25 164 LYS B N 1
ATOM 5706 C CA . LYS B 1 164 ? -13.625 24.016 10.023 1 90.25 164 LYS B CA 1
ATOM 5707 C C . LYS B 1 164 ? -12.43 24.672 9.359 1 90.25 164 LYS B C 1
ATOM 5709 O O . LYS B 1 164 ? -11.648 25.359 10.016 1 90.25 164 LYS B O 1
ATOM 5714 N N . VAL B 1 165 ? -12.336 24.531 8.109 1 91.5 165 VAL B N 1
ATOM 5715 C CA . VAL B 1 165 ? -11.195 25.062 7.355 1 91.5 165 VAL B CA 1
ATOM 5716 C C . VAL B 1 165 ? -11.461 26.5 6.961 1 91.5 165 VAL B C 1
ATOM 5718 O O . VAL B 1 165 ? -10.586 27.359 7.105 1 91.5 165 VAL B O 1
ATOM 5721 N N . TRP B 1 166 ? -12.578 26.719 6.438 1 91.31 166 TRP B N 1
ATOM 5722 C CA . TRP B 1 166 ? -13.07 28.016 5.973 1 91.31 166 TRP B CA 1
ATOM 5723 C C . TRP B 1 166 ? -14.594 28.078 6.031 1 91.31 166 TRP B C 1
ATOM 5725 O O . TRP B 1 166 ? -15.242 27.109 6.426 1 91.31 166 TRP B O 1
ATOM 5735 N N . ASP B 1 167 ? -15.18 29.219 5.676 1 89.5 167 ASP B N 1
ATOM 5736 C CA . ASP B 1 167 ? -16.625 29.391 5.777 1 89.5 167 ASP B CA 1
ATOM 5737 C C . ASP B 1 167 ? -17.375 28.312 5.004 1 89.5 167 ASP B C 1
ATOM 5739 O O . ASP B 1 167 ? -18.422 27.828 5.441 1 89.5 167 ASP B O 1
ATOM 5743 N N . ASN B 1 168 ? -16.844 27.922 3.91 1 93.44 168 ASN B N 1
ATOM 5744 C CA . ASN B 1 168 ? -17.562 26.953 3.092 1 93.44 168 ASN B CA 1
ATOM 5745 C C . ASN B 1 168 ? -16.719 25.703 2.85 1 93.44 168 ASN B C 1
ATOM 5747 O O . ASN B 1 168 ? -16.938 24.969 1.877 1 93.44 168 ASN B O 1
ATOM 5751 N N . VAL B 1 169 ? -15.633 25.562 3.594 1 95.25 169 VAL B N 1
ATOM 5752 C CA . VAL B 1 169 ? -14.805 24.375 3.469 1 95.25 169 VAL B CA 1
ATOM 5753 C C . VAL B 1 169 ? -14.648 23.703 4.832 1 95.25 169 VAL B C 1
ATOM 5755 O O . VAL B 1 169 ? -14.312 24.375 5.82 1 95.25 169 VAL B O 1
ATOM 5758 N N . SER B 1 170 ? -14.93 22.453 4.906 1 95.25 170 SER B N 1
ATOM 5759 C CA . SER B 1 170 ? -14.758 21.672 6.125 1 95.25 170 SER B CA 1
ATOM 5760 C C . SER B 1 170 ? -13.977 20.391 5.855 1 95.25 170 SER B C 1
ATOM 5762 O O . SER B 1 170 ? -13.898 19.938 4.715 1 95.25 170 SER B O 1
ATOM 5764 N N . PHE B 1 171 ? -13.336 19.891 6.879 1 96.62 171 PHE B N 1
ATOM 5765 C CA . PHE B 1 171 ? -12.633 18.625 6.852 1 96.62 171 PHE B CA 1
ATOM 5766 C C . PHE B 1 171 ? -13.242 17.641 7.84 1 96.62 171 PHE B C 1
ATOM 5768 O O . PHE B 1 171 ? -13.656 18.031 8.938 1 96.62 171 PHE B O 1
ATOM 5775 N N . ALA B 1 172 ? -13.383 16.391 7.457 1 95.5 172 ALA B N 1
ATOM 5776 C CA . ALA B 1 172 ? -13.844 15.305 8.32 1 95.5 172 ALA B CA 1
ATOM 5777 C C . ALA B 1 172 ? -12.977 14.062 8.148 1 95.5 172 ALA B C 1
ATOM 5779 O O . ALA B 1 172 ? -12.594 13.719 7.031 1 95.5 172 ALA B O 1
ATOM 5780 N N . GLY B 1 173 ? -12.633 13.453 9.266 1 95.06 173 GLY B N 1
ATOM 5781 C CA . GLY B 1 173 ? -11.875 12.211 9.281 1 95.06 173 GLY B CA 1
ATOM 5782 C C . GLY B 1 173 ? -12.312 11.266 10.383 1 95.06 173 GLY B C 1
ATOM 5783 O O . GLY B 1 173 ? -13 11.664 11.32 1 95.06 173 GLY B O 1
ATOM 5784 N N . ARG B 1 174 ? -12.008 10.039 10.211 1 95.62 174 ARG B N 1
ATOM 5785 C CA . ARG B 1 174 ? -12.234 9.016 11.227 1 95.62 174 ARG B CA 1
ATOM 5786 C C . ARG B 1 174 ? -11.078 8.031 11.281 1 95.62 174 ARG B C 1
ATOM 5788 O O . ARG B 1 174 ? -10.695 7.457 10.258 1 95.62 174 ARG B O 1
ATOM 5795 N N . LEU B 1 175 ? -10.5 7.902 12.453 1 96.19 175 LEU B N 1
ATOM 5796 C CA . LEU B 1 175 ? -9.523 6.863 12.742 1 96.19 175 LEU B CA 1
ATOM 5797 C C . LEU B 1 175 ? -10.18 5.664 13.414 1 96.19 175 LEU B C 1
ATOM 5799 O O . LEU B 1 175 ? -11.062 5.832 14.258 1 96.19 175 LEU B O 1
ATOM 5803 N N . SER B 1 176 ? -9.719 4.5 13.008 1 95.25 176 SER B N 1
ATOM 5804 C CA . SER B 1 176 ? -10.367 3.318 13.578 1 95.25 176 SER B CA 1
ATOM 5805 C C . SER B 1 176 ? -9.344 2.232 13.898 1 95.25 176 SER B C 1
ATOM 5807 O O . SER B 1 176 ? -8.406 2.01 13.125 1 95.25 176 SER B O 1
ATOM 5809 N N . MET B 1 177 ? -9.422 1.685 15.047 1 95.75 177 MET B N 1
ATOM 5810 C CA . MET B 1 177 ? -8.75 0.45 15.438 1 95.75 177 MET B CA 1
ATOM 5811 C C . MET B 1 177 ? -9.758 -0.677 15.648 1 95.75 177 MET B C 1
ATOM 5813 O O . MET B 1 177 ? -10.734 -0.518 16.375 1 95.75 177 MET B O 1
ATOM 5817 N N . TYR B 1 178 ? -9.695 -1.799 15.008 1 94.56 178 TYR B N 1
ATOM 5818 C CA . TYR B 1 178 ? -10.555 -2.973 15.133 1 94.56 178 TYR B CA 1
ATOM 5819 C C . TYR B 1 178 ? -9.719 -4.242 15.266 1 94.56 178 TYR B C 1
ATOM 5821 O O . TYR B 1 178 ? -9.008 -4.625 14.328 1 94.56 178 TYR B O 1
ATOM 5829 N N . LYS B 1 179 ? -9.727 -4.832 16.422 1 94.75 179 LYS B N 1
ATOM 5830 C CA . LYS B 1 179 ? -8.922 -6.027 16.656 1 94.75 179 LYS B CA 1
ATOM 5831 C C . LYS B 1 179 ? -9.688 -7.055 17.484 1 94.75 179 LYS B C 1
ATOM 5833 O O . LYS B 1 179 ? -10.664 -6.715 18.156 1 94.75 179 LYS B O 1
ATOM 5838 N N . ASN B 1 180 ? -9.344 -8.266 17.375 1 95.38 180 ASN B N 1
ATOM 5839 C CA . ASN B 1 180 ? -9.812 -9.297 18.297 1 95.38 180 ASN B CA 1
ATOM 5840 C C . ASN B 1 180 ? -8.875 -9.453 19.484 1 95.38 180 ASN B C 1
ATOM 5842 O O . ASN B 1 180 ? -7.688 -9.133 19.391 1 95.38 180 ASN B O 1
ATOM 5846 N N . TRP B 1 181 ? -9.445 -9.906 20.625 1 96.06 181 TRP B N 1
ATOM 5847 C CA . TRP B 1 181 ? -8.641 -10.086 21.828 1 96.06 181 TRP B CA 1
ATOM 5848 C C . TRP B 1 181 ? -7.562 -11.141 21.609 1 96.06 181 TRP B C 1
ATOM 5850 O O . TRP B 1 181 ? -7.82 -12.188 21.016 1 96.06 181 TRP B O 1
ATOM 5860 N N . GLY B 1 182 ? -6.375 -10.891 22.047 1 94.06 182 GLY B N 1
ATOM 5861 C CA . GLY B 1 182 ? -5.297 -11.867 22.047 1 94.06 182 GLY B CA 1
ATOM 5862 C C . GLY B 1 182 ? -4.523 -11.898 20.734 1 94.06 182 GLY B C 1
ATOM 5863 O O . GLY B 1 182 ? -3.701 -12.789 20.516 1 94.06 182 GLY B O 1
ATOM 5864 N N . ASP B 1 183 ? -4.887 -10.992 19.812 1 91.88 183 ASP B N 1
ATOM 5865 C CA . ASP B 1 183 ? -4.219 -11 18.516 1 91.88 183 ASP B CA 1
ATOM 5866 C C . ASP B 1 183 ? -4.086 -9.586 17.953 1 91.88 183 ASP B C 1
ATOM 5868 O O . ASP B 1 183 ? -5.004 -8.773 18.078 1 91.88 183 ASP B O 1
ATOM 5872 N N . SER B 1 184 ? -2.898 -9.336 17.469 1 89.25 184 SER B N 1
ATOM 5873 C CA . SER B 1 184 ? -2.686 -8.07 16.781 1 89.25 184 SER B CA 1
ATOM 5874 C C . SER B 1 184 ? -1.959 -8.273 15.461 1 89.25 184 SER B C 1
ATOM 5876 O O . SER B 1 184 ? -1.383 -7.332 14.914 1 89.25 184 SER B O 1
ATOM 5878 N N . THR B 1 185 ? -2.123 -9.602 15.031 1 84.88 185 THR B N 1
ATOM 5879 C CA . THR B 1 185 ? -1.45 -9.883 13.773 1 84.88 185 THR B CA 1
ATOM 5880 C C . THR B 1 185 ? -2.238 -9.32 12.594 1 84.88 185 THR B C 1
ATOM 5882 O O . THR B 1 185 ? -3.473 -9.328 12.602 1 84.88 185 THR B O 1
ATOM 5885 N N . GLY B 1 186 ? -1.653 -8.641 11.664 1 82.62 186 GLY B N 1
ATOM 5886 C CA . GLY B 1 186 ? -2.275 -8.016 10.508 1 82.62 186 GLY B CA 1
ATOM 5887 C C . GLY B 1 186 ? -2.363 -8.938 9.305 1 82.62 186 GLY B C 1
ATOM 5888 O O . GLY B 1 186 ? -2.824 -8.531 8.234 1 82.62 186 GLY B O 1
ATOM 5889 N N . VAL B 1 187 ? -1.987 -10.25 9.453 1 89.12 187 VAL B N 1
ATOM 5890 C CA . VAL B 1 187 ? -2.021 -11.211 8.359 1 89.12 187 VAL B CA 1
ATOM 5891 C C . VAL B 1 187 ? -2.732 -12.492 8.812 1 89.12 187 VAL B C 1
ATOM 5893 O O . VAL B 1 187 ? -2.496 -12.977 9.914 1 89.12 187 VAL B O 1
ATOM 5896 N N . GLN B 1 188 ? -3.668 -12.953 7.977 1 91.88 188 GLN B N 1
ATOM 5897 C CA . GLN B 1 188 ? -4.434 -14.156 8.281 1 91.88 188 GLN B CA 1
ATOM 5898 C C . GLN B 1 188 ? -4.102 -15.281 7.305 1 91.88 188 GLN B C 1
ATOM 5900 O O . GLN B 1 188 ? -3.648 -15.031 6.188 1 91.88 188 GLN B O 1
ATOM 5905 N N . VAL B 1 189 ? -4.238 -16.5 7.816 1 93.31 189 VAL B N 1
ATOM 5906 C CA . VAL B 1 189 ? -4.117 -17.656 6.93 1 93.31 189 VAL B CA 1
ATOM 5907 C C . VAL B 1 189 ? -5.305 -17.703 5.969 1 93.31 189 VAL B C 1
ATOM 5909 O O . VAL B 1 189 ? -6.461 -17.641 6.398 1 93.31 189 VAL B O 1
ATOM 5912 N N . PHE B 1 190 ? -5.055 -17.75 4.68 1 92.56 190 PHE B N 1
ATOM 5913 C CA . PHE B 1 190 ? -6.082 -17.641 3.652 1 92.56 190 PHE B CA 1
ATOM 5914 C C . PHE B 1 190 ? -7 -18.859 3.672 1 92.56 190 PHE B C 1
ATOM 5916 O O . PHE B 1 190 ? -6.547 -19.984 3.453 1 92.56 190 PHE B O 1
ATOM 5923 N N . ASP B 1 191 ? -8.258 -18.656 3.916 1 92.19 191 ASP B N 1
ATOM 5924 C CA . ASP B 1 191 ? -9.266 -19.719 3.873 1 92.19 191 ASP B CA 1
ATOM 5925 C C . ASP B 1 191 ? -10.562 -19.203 3.25 1 92.19 191 ASP B C 1
ATOM 5927 O O . ASP B 1 191 ? -11.484 -19.984 2.99 1 92.19 191 ASP B O 1
ATOM 5931 N N . SER B 1 192 ? -10.648 -17.953 3.152 1 90.19 192 SER B N 1
ATOM 5932 C CA . SER B 1 192 ? -11.766 -17.234 2.543 1 90.19 192 SER B CA 1
ATOM 5933 C C . SER B 1 192 ? -11.336 -15.852 2.066 1 90.19 192 SER B C 1
ATOM 5935 O O . SER B 1 192 ? -10.25 -15.383 2.406 1 90.19 192 SER B O 1
ATOM 5937 N N . TRP B 1 193 ? -12.156 -15.188 1.339 1 86.12 193 TRP B N 1
ATOM 5938 C CA . TRP B 1 193 ? -11.828 -13.867 0.815 1 86.12 193 TRP B CA 1
ATOM 5939 C C . TRP B 1 193 ? -11.703 -12.844 1.943 1 86.12 193 TRP B C 1
ATOM 5941 O O . TRP B 1 193 ? -11.109 -11.781 1.768 1 86.12 193 TRP B O 1
ATOM 5951 N N . ARG B 1 194 ? -12.242 -13.195 3.074 1 85 194 ARG B N 1
ATOM 5952 C CA . ARG B 1 194 ? -12.117 -12.32 4.234 1 85 194 ARG B CA 1
ATOM 5953 C C . ARG B 1 194 ? -10.68 -12.305 4.754 1 85 194 ARG B C 1
ATOM 5955 O O . ARG B 1 194 ? -10.25 -11.328 5.363 1 85 194 ARG B O 1
ATOM 5962 N N . SER B 1 195 ? -9.93 -13.352 4.484 1 86.25 195 SER B N 1
ATOM 5963 C CA . SER B 1 195 ? -8.586 -13.523 5.035 1 86.25 195 SER B CA 1
ATOM 5964 C C . SER B 1 195 ? -7.559 -12.734 4.234 1 86.25 195 SER B C 1
ATOM 5966 O O . SER B 1 195 ? -6.375 -12.719 4.582 1 86.25 195 SER B O 1
ATOM 5968 N N . PHE B 1 196 ? -7.965 -12.164 3.27 1 83.44 196 PHE B N 1
ATOM 5969 C CA . PHE B 1 196 ? -7.141 -11.328 2.404 1 83.44 196 PHE B CA 1
ATOM 5970 C C . PHE B 1 196 ? -7.215 -9.867 2.828 1 83.44 196 PHE B C 1
ATOM 5972 O O . PHE B 1 196 ? -8.305 -9.328 3.027 1 83.44 196 PHE B O 1
ATOM 5979 N N . THR B 1 197 ? -5.988 -9.25 3.1 1 85.06 197 THR B N 1
ATOM 5980 C CA . THR B 1 197 ? -6.039 -7.836 3.455 1 85.06 197 THR B CA 1
ATOM 5981 C C . THR B 1 197 ? -6.238 -6.973 2.213 1 85.06 197 THR B C 1
ATOM 5983 O O . THR B 1 197 ? -5.676 -7.262 1.154 1 85.06 197 THR B O 1
ATOM 5986 N N . MET B 1 198 ? -7.07 -6.074 2.326 1 86.56 198 MET B N 1
ATOM 5987 C CA . MET B 1 198 ? -7.262 -5.117 1.239 1 86.56 198 MET B CA 1
ATOM 5988 C C . MET B 1 198 ? -7.68 -3.754 1.78 1 86.56 198 MET B C 1
ATOM 5990 O O . MET B 1 198 ? -8.258 -3.662 2.865 1 86.56 198 MET B O 1
ATOM 5994 N N . ASP B 1 199 ? -7.469 -2.783 1.015 1 89.12 199 ASP B N 1
ATOM 5995 C CA . ASP B 1 199 ? -7.762 -1.399 1.37 1 89.12 199 ASP B CA 1
ATOM 5996 C C . ASP B 1 199 ? -9.234 -1.227 1.731 1 89.12 199 ASP B C 1
ATOM 5998 O O . ASP B 1 199 ? -9.57 -0.52 2.686 1 89.12 199 ASP B O 1
ATOM 6002 N N . GLY B 1 200 ? -10.07 -1.879 1.102 1 90.31 200 GLY B N 1
ATOM 6003 C CA . GLY B 1 200 ? -11.5 -1.657 1.206 1 90.31 200 GLY B CA 1
ATOM 6004 C C . GLY B 1 200 ? -12.117 -2.318 2.424 1 90.31 200 GLY B C 1
ATOM 6005 O O . GLY B 1 200 ? -13.289 -2.078 2.74 1 90.31 200 GLY B O 1
ATOM 6006 N N . THR B 1 201 ? -11.352 -3.154 3.154 1 89.06 201 THR B N 1
ATOM 6007 C CA . THR B 1 201 ? -11.977 -3.922 4.227 1 89.06 201 THR B CA 1
ATOM 6008 C C . THR B 1 201 ? -11.273 -3.662 5.559 1 89.06 201 THR B C 1
ATOM 6010 O O . THR B 1 201 ? -11.656 -4.227 6.586 1 89.06 201 THR B O 1
ATOM 6013 N N . ASN B 1 202 ? -10.336 -2.785 5.621 1 82 202 ASN B N 1
ATOM 6014 C CA . ASN B 1 202 ? -9.492 -2.611 6.801 1 82 202 ASN B CA 1
ATOM 6015 C C . ASN B 1 202 ? -10.305 -2.143 8.008 1 82 202 ASN B C 1
ATOM 6017 O O . ASN B 1 202 ? -9.938 -2.41 9.148 1 82 202 ASN B O 1
ATOM 6021 N N . SER B 1 203 ? -11.406 -1.538 7.758 1 81.81 203 SER B N 1
ATOM 6022 C CA . SER B 1 203 ? -12.211 -1.028 8.867 1 81.81 203 SER B CA 1
ATOM 6023 C C . SER B 1 203 ? -13.195 -2.08 9.367 1 81.81 203 SER B C 1
ATOM 6025 O O . SER B 1 203 ? -13.742 -1.955 10.461 1 81.81 203 SER B O 1
ATOM 6027 N N . GLY B 1 204 ? -13.422 -3.098 8.641 1 86.81 204 GLY B N 1
ATOM 6028 C CA . GLY B 1 204 ? -14.445 -4.066 8.992 1 86.81 204 GLY B CA 1
ATOM 6029 C C . GLY B 1 204 ? -13.883 -5.441 9.312 1 86.81 204 GLY B C 1
ATOM 6030 O O . GLY B 1 204 ? -14.633 -6.359 9.656 1 86.81 204 GLY B O 1
ATOM 6031 N N . ASN B 1 205 ? -12.617 -5.516 9.156 1 89.38 205 ASN B N 1
ATOM 6032 C CA . ASN B 1 205 ? -11.898 -6.738 9.484 1 89.38 205 ASN B CA 1
ATOM 6033 C C . ASN B 1 205 ? -10.82 -6.496 10.539 1 89.38 205 ASN B C 1
ATOM 6035 O O . ASN B 1 205 ? -10.141 -5.469 10.508 1 89.38 205 ASN B O 1
ATOM 6039 N N . THR B 1 206 ? -10.742 -7.41 11.539 1 89.19 206 THR B N 1
ATOM 6040 C CA . THR B 1 206 ? -9.727 -7.219 12.578 1 89.19 206 THR B CA 1
ATOM 6041 C C . THR B 1 206 ? -8.328 -7.172 11.969 1 89.19 206 THR B C 1
ATOM 6043 O O . THR B 1 206 ? -7.914 -8.117 11.289 1 89.19 206 THR B O 1
ATOM 6046 N N . SER B 1 207 ? -7.648 -6.059 12.086 1 82.56 207 SER B N 1
ATOM 6047 C CA . SER B 1 207 ? -6.422 -5.84 11.32 1 82.56 207 SER B CA 1
ATOM 6048 C C . SER B 1 207 ? -5.273 -5.422 12.227 1 82.56 207 SER B C 1
ATOM 6050 O O . SER B 1 207 ? -4.215 -5.012 11.75 1 82.56 207 SER B O 1
ATOM 6052 N N . GLY B 1 208 ? -5.312 -5.387 13.484 1 87.38 208 GLY B N 1
ATOM 6053 C CA . GLY B 1 208 ? -4.215 -5.023 14.367 1 87.38 208 GLY B CA 1
ATOM 6054 C C . GLY B 1 208 ? -4.594 -3.965 15.391 1 87.38 208 GLY B C 1
ATOM 6055 O O . GLY B 1 208 ? -5.773 -3.656 15.562 1 87.38 208 GLY B O 1
ATOM 6056 N N . ASP B 1 209 ? -3.578 -3.551 16.109 1 90.75 209 ASP B N 1
ATOM 6057 C CA . ASP B 1 209 ? -3.814 -2.572 17.172 1 90.75 209 ASP B CA 1
ATOM 6058 C C . ASP B 1 209 ? -3.414 -1.17 16.719 1 90.75 209 ASP B C 1
ATOM 6060 O O . ASP B 1 209 ? -3.105 -0.311 17.547 1 90.75 209 ASP B O 1
ATOM 6064 N N . TRP B 1 210 ? -3.42 -0.934 15.461 1 90.38 210 TRP B N 1
ATOM 6065 C CA . TRP B 1 210 ? -3.121 0.374 14.891 1 90.38 210 TRP B CA 1
ATOM 6066 C C . TRP B 1 210 ? -4.398 1.178 14.672 1 90.38 210 TRP B C 1
ATOM 6068 O O . TRP B 1 210 ? -5.473 0.606 14.484 1 90.38 210 TRP B O 1
ATOM 6078 N N . LEU B 1 211 ? -4.184 2.484 14.672 1 93.31 211 LEU B N 1
ATOM 6079 C CA . LEU B 1 211 ? -5.242 3.354 14.164 1 93.31 211 LEU B CA 1
ATOM 6080 C C . LEU B 1 211 ? -5.109 3.559 12.664 1 93.31 211 LEU B C 1
ATOM 6082 O O . LEU B 1 211 ? -4.074 4.035 12.188 1 93.31 211 LEU B O 1
ATOM 6086 N N . ARG B 1 212 ? -6.152 3.139 11.945 1 93.94 212 ARG B N 1
ATOM 6087 C CA . ARG B 1 212 ? -6.199 3.326 10.5 1 93.94 212 ARG B CA 1
ATOM 6088 C C . ARG B 1 212 ? -7.121 4.484 10.125 1 93.94 212 ARG B C 1
ATOM 6090 O O . ARG B 1 212 ? -8.047 4.812 10.875 1 93.94 212 ARG B O 1
ATOM 6097 N N . VAL B 1 213 ? -6.816 5.102 9.008 1 94.94 213 VAL B N 1
ATOM 6098 C CA . VAL B 1 213 ? -7.699 6.137 8.477 1 94.94 213 VAL B CA 1
ATOM 6099 C C . VAL B 1 213 ? -8.844 5.496 7.703 1 94.94 213 VAL B C 1
ATOM 6101 O O . VAL B 1 213 ? -8.656 5.016 6.582 1 94.94 213 VAL B O 1
ATOM 6104 N N . GLU B 1 214 ? -9.984 5.516 8.266 1 93.25 214 GLU B N 1
ATOM 6105 C CA . GLU B 1 214 ? -11.164 4.934 7.641 1 93.25 214 GLU B CA 1
ATOM 6106 C C . GLU B 1 214 ? -11.789 5.891 6.633 1 93.25 214 GLU B C 1
ATOM 6108 O O . GLU B 1 214 ? -12.266 5.469 5.574 1 93.25 214 GLU B O 1
ATOM 6113 N N . ARG B 1 215 ? -11.836 7.117 6.996 1 95 215 ARG B N 1
ATOM 6114 C CA . ARG B 1 215 ? -12.281 8.18 6.098 1 95 215 ARG B CA 1
ATOM 6115 C C . ARG B 1 215 ? -11.523 9.469 6.359 1 95 215 ARG B C 1
ATOM 6117 O O . ARG B 1 215 ? -11.039 9.703 7.469 1 95 215 ARG B O 1
ATOM 6124 N N . ALA B 1 216 ? -11.336 10.234 5.406 1 97.06 216 ALA B N 1
ATOM 6125 C CA . ALA B 1 216 ? -10.711 11.547 5.418 1 97.06 216 ALA B CA 1
ATOM 6126 C C . ALA B 1 216 ? -11.039 12.328 4.145 1 97.06 216 ALA B C 1
ATOM 6128 O O . ALA B 1 216 ? -10.656 11.914 3.047 1 97.06 216 ALA B O 1
ATOM 6129 N N . TYR B 1 217 ? -11.75 13.367 4.281 1 97 217 TYR B N 1
ATOM 6130 C CA . TYR B 1 217 ? -12.172 14.133 3.109 1 97 217 TYR B CA 1
ATOM 6131 C C . TYR B 1 217 ? -12.508 15.57 3.486 1 97 217 TYR B C 1
ATOM 6133 O O . TYR B 1 217 ? -12.758 15.867 4.656 1 97 217 TYR B O 1
ATOM 6141 N N . PHE B 1 218 ? -12.477 16.469 2.58 1 97 218 PHE B N 1
ATOM 6142 C CA . PHE B 1 218 ? -12.969 17.828 2.781 1 97 218 PHE B CA 1
ATOM 6143 C C . PHE B 1 218 ? -14.211 18.078 1.943 1 97 218 PHE B C 1
ATOM 6145 O O . PHE B 1 218 ? -14.43 17.422 0.92 1 97 218 PHE B O 1
ATOM 6152 N N . ASP B 1 219 ? -15.016 18.969 2.393 1 96.44 219 ASP B N 1
ATOM 6153 C CA . ASP B 1 219 ? -16.219 19.438 1.698 1 96.44 219 ASP B CA 1
ATOM 6154 C C . ASP B 1 219 ? -16.109 20.922 1.357 1 96.44 219 ASP B C 1
ATOM 6156 O O . ASP B 1 219 ? -15.969 21.766 2.25 1 96.44 219 ASP B O 1
ATOM 6160 N N . TRP B 1 220 ? -16.078 21.188 0.134 1 97.38 220 TRP B N 1
ATOM 6161 C CA . TRP B 1 220 ? -16.188 22.547 -0.386 1 97.38 220 TRP B CA 1
ATOM 6162 C C . TRP B 1 220 ? -17.609 22.859 -0.82 1 97.38 220 TRP B C 1
ATOM 6164 O O . TRP B 1 220 ? -18.047 22.453 -1.897 1 97.38 220 TRP B O 1
ATOM 6174 N N . LYS B 1 221 ? -18.328 23.625 -0.005 1 95.62 221 LYS B N 1
ATOM 6175 C CA . LYS B 1 221 ? -19.75 23.844 -0.195 1 95.62 221 LYS B CA 1
ATOM 6176 C C . LYS B 1 221 ? -20.016 25.234 -0.755 1 95.62 221 LYS B C 1
ATOM 6178 O O . LYS B 1 221 ? -19.125 26.094 -0.769 1 95.62 221 LYS B O 1
ATOM 6183 N N . ASN B 1 222 ? -21.281 25.391 -1.221 1 93.38 222 ASN B N 1
ATOM 6184 C CA . ASN B 1 222 ? -21.766 26.672 -1.723 1 93.38 222 ASN B CA 1
ATOM 6185 C C . ASN B 1 222 ? -20.781 27.297 -2.699 1 93.38 222 ASN B C 1
ATOM 6187 O O . ASN B 1 222 ? -20.406 28.469 -2.553 1 93.38 222 ASN B O 1
ATOM 6191 N N . ILE B 1 223 ? -20.359 26.516 -3.59 1 93.25 223 ILE B N 1
ATOM 6192 C CA . ILE B 1 223 ? -19.344 26.969 -4.539 1 93.25 223 ILE B CA 1
ATOM 6193 C C . ILE B 1 223 ? -19.922 28.078 -5.414 1 93.25 223 ILE B C 1
ATOM 6195 O O . ILE B 1 223 ? -20.953 27.906 -6.062 1 93.25 223 ILE B O 1
ATOM 6199 N N . ASN B 1 224 ? -19.25 29.234 -5.418 1 91.88 224 ASN B N 1
ATOM 6200 C CA . ASN B 1 224 ? -19.672 30.422 -6.156 1 91.88 224 ASN B CA 1
ATOM 6201 C C . ASN B 1 224 ? -21.094 30.828 -5.797 1 91.88 224 ASN B C 1
ATOM 6203 O O . ASN B 1 224 ? -21.875 31.219 -6.668 1 91.88 224 ASN B O 1
ATOM 6207 N N . GLY B 1 225 ? -21.531 30.531 -4.59 1 90.69 225 GLY B N 1
ATOM 6208 C CA . GLY B 1 225 ? -22.844 30.922 -4.098 1 90.69 225 GLY B CA 1
ATOM 6209 C C . GLY B 1 225 ? -23.938 29.984 -4.531 1 90.69 225 GLY B C 1
ATOM 6210 O O . GLY B 1 225 ? -25.125 30.266 -4.316 1 90.69 225 GLY B O 1
ATOM 6211 N N . SER B 1 226 ? -23.625 28.906 -5.137 1 92.81 226 SER B N 1
ATOM 6212 C CA . SER B 1 226 ? -24.609 27.938 -5.602 1 92.81 226 SER B CA 1
ATOM 6213 C C . SER B 1 226 ? -24.719 26.766 -4.641 1 92.81 226 SER B C 1
ATOM 6215 O O . SER B 1 226 ? -23.859 26.578 -3.777 1 92.81 226 SER B O 1
ATOM 6217 N N . PRO B 1 227 ? -25.812 25.984 -4.754 1 94.12 227 PRO B N 1
ATOM 6218 C CA . PRO B 1 227 ? -25.969 24.812 -3.902 1 94.12 227 PRO B CA 1
ATOM 6219 C C . PRO B 1 227 ? -25.031 23.672 -4.297 1 94.12 227 PRO B C 1
ATOM 6221 O O . PRO B 1 227 ? -25.156 22.547 -3.781 1 94.12 227 PRO B O 1
ATOM 6224 N N . LEU B 1 228 ? -24.078 23.922 -5.16 1 95.81 228 LEU B N 1
ATOM 6225 C CA . LEU B 1 228 ? -23.094 22.953 -5.609 1 95.81 228 LEU B CA 1
ATOM 6226 C C . LEU B 1 228 ? -22.031 22.719 -4.535 1 95.81 228 LEU B C 1
ATOM 6228 O O . LEU B 1 228 ? -21.578 23.672 -3.887 1 95.81 228 LEU B O 1
ATOM 6232 N N . TYR B 1 229 ? -21.719 21.453 -4.309 1 95.38 229 TYR B N 1
ATOM 6233 C CA . TYR B 1 229 ? -20.594 21.188 -3.426 1 95.38 229 TYR B CA 1
ATOM 6234 C C . TYR B 1 229 ? -19.703 20.094 -4.008 1 95.38 229 TYR B C 1
ATOM 6236 O O . TYR B 1 229 ? -20.141 19.297 -4.832 1 95.38 229 TYR B O 1
ATOM 6244 N N . LEU B 1 230 ? -18.438 20.156 -3.68 1 97.56 230 LEU B N 1
ATOM 6245 C CA . LEU B 1 230 ? -17.406 19.203 -4.074 1 97.56 230 LEU B CA 1
ATOM 6246 C C . LEU B 1 230 ? -16.734 18.578 -2.85 1 97.56 230 LEU B C 1
ATOM 6248 O O . LEU B 1 230 ? -16.359 19.297 -1.916 1 97.56 230 LEU B O 1
ATOM 6252 N N . SER B 1 231 ? -16.719 17.297 -2.812 1 97.69 231 SER B N 1
ATOM 6253 C CA . SER B 1 231 ? -16.062 16.547 -1.747 1 97.69 231 SER B CA 1
ATOM 6254 C C . SER B 1 231 ? -15.008 15.602 -2.309 1 97.69 231 SER B C 1
ATOM 6256 O O . SER B 1 231 ? -15.281 14.836 -3.236 1 97.69 231 SER B O 1
ATOM 6258 N N . ILE B 1 232 ? -13.758 15.648 -1.753 1 98 232 ILE B N 1
ATOM 6259 C CA . ILE B 1 232 ? -12.68 14.812 -2.266 1 98 232 ILE B CA 1
ATOM 6260 C C . ILE B 1 232 ? -11.938 14.156 -1.104 1 98 232 ILE B C 1
ATOM 6262 O O . ILE B 1 232 ? -11.703 14.789 -0.07 1 98 232 ILE B O 1
ATOM 6266 N N . GLY B 1 233 ? -11.594 12.914 -1.247 1 97.56 233 GLY B N 1
ATOM 6267 C CA . GLY B 1 233 ? -10.812 12.18 -0.271 1 97.56 233 GLY B CA 1
ATOM 6268 C C . GLY B 1 233 ? -11.258 10.734 -0.109 1 97.56 233 GLY B C 1
ATOM 6269 O O . GLY B 1 233 ? -11.836 10.156 -1.027 1 97.56 233 GLY B O 1
ATOM 6270 N N . ARG B 1 234 ? -10.773 10.102 1.001 1 96.44 234 ARG B N 1
ATOM 6271 C CA . ARG B 1 234 ? -11.305 8.797 1.368 1 96.44 234 ARG B CA 1
ATOM 6272 C C . ARG B 1 234 ? -12.773 8.898 1.788 1 96.44 234 ARG B C 1
ATOM 6274 O O . ARG B 1 234 ? -13.094 9.594 2.756 1 96.44 234 ARG B O 1
ATOM 6281 N N . ARG B 1 235 ? -13.625 8.227 1.211 1 95.12 235 ARG B N 1
ATOM 6282 C CA . ARG B 1 235 ? -15.047 8.531 1.151 1 95.12 235 ARG B CA 1
ATOM 6283 C C . ARG B 1 235 ? -15.773 8.016 2.391 1 95.12 235 ARG B C 1
ATOM 6285 O O . ARG B 1 235 ? -15.344 7.027 2.998 1 95.12 235 ARG B O 1
ATOM 6292 N N . PRO B 1 236 ? -16.828 8.703 2.744 1 93.56 236 PRO B N 1
ATOM 6293 C CA . PRO B 1 236 ? -17.781 8.133 3.709 1 93.56 236 PRO B CA 1
ATOM 6294 C C . PRO B 1 236 ? -18.734 7.121 3.074 1 93.56 236 PRO B C 1
ATOM 6296 O O . PRO B 1 236 ? -19.906 7.418 2.881 1 93.56 236 PRO B O 1
ATOM 6299 N N . SER B 1 237 ? -18.25 5.996 2.859 1 92.19 237 SER B N 1
ATOM 6300 C CA . SER B 1 237 ? -18.984 4.992 2.098 1 92.19 237 SER B CA 1
ATOM 6301 C C . SER B 1 237 ? -19.344 3.791 2.967 1 92.19 237 SER B C 1
ATOM 6303 O O . SER B 1 237 ? -19.766 2.754 2.457 1 92.19 237 SER B O 1
ATOM 6305 N N . THR B 1 238 ? -19.141 3.893 4.223 1 91 238 THR B N 1
ATOM 6306 C CA . THR B 1 238 ? -19.484 2.799 5.125 1 91 238 THR B CA 1
ATOM 6307 C C . THR B 1 238 ? -20.625 3.195 6.043 1 91 238 THR B C 1
ATOM 6309 O O . THR B 1 238 ? -20.75 4.355 6.445 1 91 238 THR B O 1
ATOM 6312 N N . TYR B 1 239 ? -21.531 2.279 6.246 1 90.94 239 TYR B N 1
ATOM 6313 C CA . TYR B 1 239 ? -22.656 2.4 7.168 1 90.94 239 TYR B CA 1
ATOM 6314 C C . TYR B 1 239 ? -23.656 3.432 6.668 1 90.94 239 TYR B C 1
ATOM 6316 O O . TYR B 1 239 ? -24.109 4.293 7.43 1 90.94 239 TYR B O 1
ATOM 6324 N N . GLY B 1 240 ? -23.938 3.309 5.453 1 93.25 240 GLY B N 1
ATOM 6325 C CA . GLY B 1 240 ? -25.016 4.098 4.883 1 93.25 240 GLY B CA 1
ATOM 6326 C C . GLY B 1 240 ? -26.406 3.551 5.203 1 93.25 240 GLY B C 1
ATOM 6327 O O . GLY B 1 240 ? -26.516 2.494 5.824 1 93.25 240 GLY B O 1
ATOM 6328 N N . PRO B 1 241 ? -27.406 4.297 4.82 1 94.81 241 PRO B N 1
ATOM 6329 C CA . PRO B 1 241 ? -28.781 3.834 5.102 1 94.81 241 PRO B CA 1
ATOM 6330 C C . PRO B 1 241 ? -29.125 2.543 4.367 1 94.81 241 PRO B C 1
ATOM 6332 O O . PRO B 1 241 ? -28.656 2.318 3.25 1 94.81 241 PRO B O 1
ATOM 6335 N N . PRO B 1 242 ? -29.797 1.716 4.953 1 95.88 242 PRO B N 1
ATOM 6336 C CA . PRO B 1 242 ? -30.359 1.809 6.301 1 95.88 242 PRO B CA 1
ATOM 6337 C C . PRO B 1 242 ? -29.531 1.071 7.348 1 95.88 242 PRO B C 1
ATOM 6339 O O . PRO B 1 242 ? -30.031 0.757 8.43 1 95.88 242 PRO B O 1
ATOM 6342 N N . THR B 1 243 ? -28.281 0.745 7.012 1 95.19 243 THR B N 1
ATOM 6343 C CA . THR B 1 243 ? -27.469 -0.132 7.855 1 95.19 243 THR B CA 1
ATOM 6344 C C . THR B 1 243 ? -27.109 0.562 9.164 1 95.19 243 THR B C 1
ATOM 6346 O O . THR B 1 243 ? -26.656 -0.086 10.109 1 95.19 243 THR B O 1
ATOM 6349 N N . GLN B 1 244 ? -27.359 1.849 9.281 1 92.81 244 GLN B N 1
ATOM 6350 C CA . GLN B 1 244 ? -27.016 2.568 10.5 1 92.81 244 GLN B CA 1
ATOM 6351 C C . GLN B 1 244 ? -27.953 2.195 11.648 1 92.81 244 GLN B C 1
ATOM 6353 O O . GLN B 1 244 ? -27.609 2.355 12.82 1 92.81 244 GLN B O 1
ATOM 6358 N N . TYR B 1 245 ? -29.141 1.693 11.344 1 94.81 245 TYR B N 1
ATOM 6359 C CA . TYR B 1 245 ? -30.125 1.396 12.383 1 94.81 245 TYR B CA 1
ATOM 6360 C C . TYR B 1 245 ? -29.641 0.26 13.281 1 94.81 245 TYR B C 1
ATOM 6362 O O . TYR B 1 245 ? -29.734 0.346 14.508 1 94.81 245 TYR B O 1
ATOM 6370 N N . ARG B 1 246 ? -29.141 -0.773 12.617 1 96.19 246 ARG B N 1
ATOM 6371 C CA . ARG B 1 246 ? -28.688 -1.907 13.422 1 96.19 246 ARG B CA 1
ATOM 6372 C C . ARG B 1 246 ? -27.453 -1.544 14.234 1 96.19 246 ARG B C 1
ATOM 6374 O O . ARG B 1 246 ? -27.094 -2.258 15.172 1 96.19 246 ARG B O 1
ATOM 6381 N N . GLU B 1 247 ? -26.781 -0.44 13.898 1 93.38 247 GLU B N 1
ATOM 6382 C CA . GLU B 1 247 ? -25.578 -0.003 14.609 1 93.38 247 GLU B CA 1
ATOM 6383 C C . GLU B 1 247 ? -25.922 1.078 15.633 1 93.38 247 GLU B C 1
ATOM 6385 O O . GLU B 1 247 ? -25.047 1.507 16.391 1 93.38 247 GLU B O 1
ATOM 6390 N N . ASN B 1 248 ? -27.094 1.519 15.664 1 94.5 248 ASN B N 1
ATOM 6391 C CA . ASN B 1 248 ? -27.531 2.605 16.531 1 94.5 248 ASN B CA 1
ATOM 6392 C C . ASN B 1 248 ? -26.734 3.879 16.297 1 94.5 248 ASN B C 1
ATOM 6394 O O . ASN B 1 248 ? -26.281 4.527 17.234 1 94.5 248 ASN B O 1
ATOM 6398 N N . GLU B 1 249 ? -26.562 4.141 15.062 1 90.75 249 GLU B N 1
ATOM 6399 C CA . GLU B 1 249 ? -25.797 5.324 14.68 1 90.75 249 GLU B CA 1
ATOM 6400 C C . GLU B 1 249 ? -26.578 6.195 13.703 1 90.75 249 GLU B C 1
ATOM 6402 O O . GLU B 1 249 ? -27.609 5.781 13.188 1 90.75 249 GLU B O 1
ATOM 6407 N N . LYS B 1 250 ? -26.078 7.434 13.68 1 86.31 250 LYS B N 1
ATOM 6408 C CA . LYS B 1 250 ? -26.594 8.281 12.602 1 86.31 250 LYS B CA 1
ATOM 6409 C C . LYS B 1 250 ? -26.016 7.855 11.25 1 86.31 250 LYS B C 1
ATOM 6411 O O . LYS B 1 250 ? -25.062 7.086 11.188 1 86.31 250 LYS B O 1
ATOM 6416 N N . ARG B 1 251 ? -26.703 8.359 10.234 1 86.38 251 ARG B N 1
ATOM 6417 C CA . ARG B 1 251 ? -26.234 8.055 8.891 1 86.38 251 ARG B CA 1
ATOM 6418 C C . ARG B 1 251 ? -24.766 8.438 8.727 1 86.38 251 ARG B C 1
ATOM 6420 O O . ARG B 1 251 ? -24.406 9.609 8.883 1 86.38 251 ARG B O 1
ATOM 6427 N N . GLY B 1 252 ? -23.891 7.461 8.477 1 80.75 252 GLY B N 1
ATOM 6428 C CA . GLY B 1 252 ? -22.453 7.664 8.367 1 80.75 252 GLY B CA 1
ATOM 6429 C C . GLY B 1 252 ? -21.969 7.727 6.93 1 80.75 252 GLY B C 1
ATOM 6430 O O . GLY B 1 252 ? -20.953 8.367 6.633 1 80.75 252 GLY B O 1
ATOM 6431 N N . GLY B 1 253 ? -22.594 6.922 6.117 1 88.56 253 GLY B N 1
ATOM 6432 C CA . GLY B 1 253 ? -22.234 6.879 4.711 1 88.56 253 GLY B CA 1
ATOM 6433 C C . GLY B 1 253 ? -23.297 7.449 3.799 1 88.56 253 GLY B C 1
ATOM 6434 O O . GLY B 1 253 ? -24.469 7.512 4.176 1 88.56 253 GLY B O 1
ATOM 6435 N N . THR B 1 254 ? -22.891 7.816 2.648 1 91.56 254 THR B N 1
ATOM 6436 C CA . THR B 1 254 ? -23.828 8.398 1.696 1 91.56 254 THR B CA 1
ATOM 6437 C C . THR B 1 254 ? -24.547 7.312 0.911 1 91.56 254 THR B C 1
ATOM 6439 O O . THR B 1 254 ? -25.781 7.309 0.831 1 91.56 254 THR B O 1
ATOM 6442 N N . PRO B 1 255 ? -23.812 6.387 0.347 1 93.62 255 PRO B N 1
ATOM 6443 C CA . PRO B 1 255 ? -24.531 5.363 -0.417 1 93.62 255 PRO B CA 1
ATOM 6444 C C . PRO B 1 255 ? -25.266 4.367 0.475 1 93.62 255 PRO B C 1
ATOM 6446 O O . PRO B 1 255 ? -24.891 4.184 1.637 1 93.62 255 PRO B O 1
ATOM 6449 N N . SER B 1 256 ? -26.25 3.732 -0.134 1 95.25 256 SER B N 1
ATOM 6450 C CA . SER B 1 256 ? -26.984 2.701 0.598 1 95.25 256 SER B CA 1
ATOM 6451 C C . SER B 1 256 ? -26.047 1.604 1.087 1 95.25 256 SER B C 1
ATOM 6453 O O . SER B 1 256 ? -25.234 1.076 0.314 1 95.25 256 SER B O 1
ATOM 6455 N N . GLY B 1 257 ? -26.188 1.298 2.33 1 95.5 257 GLY B N 1
ATOM 6456 C CA . GLY B 1 257 ? -25.391 0.226 2.896 1 95.5 257 GLY B CA 1
ATOM 6457 C C . GLY B 1 257 ? -25.734 -1.14 2.332 1 95.5 257 GLY B C 1
ATOM 6458 O O . GLY B 1 257 ? -24.969 -2.096 2.496 1 95.5 257 GLY B O 1
ATOM 6459 N N . HIS B 1 258 ? -26.922 -1.222 1.677 1 97.31 258 HIS B N 1
ATOM 6460 C CA . HIS B 1 258 ? -27.328 -2.457 1.018 1 97.31 258 HIS B CA 1
ATOM 6461 C C . HIS B 1 258 ? -26.422 -2.771 -0.173 1 97.31 258 HIS B C 1
ATOM 6463 O O . HIS B 1 258 ? -26.172 -3.939 -0.478 1 97.31 258 HIS B O 1
ATOM 6469 N N . LEU B 1 259 ? -25.906 -1.714 -0.731 1 96.81 259 LEU B N 1
ATOM 6470 C CA . LEU B 1 259 ? -25.141 -1.872 -1.968 1 96.81 259 LEU B CA 1
ATOM 6471 C C . LEU B 1 259 ? -23.656 -1.666 -1.721 1 96.81 259 LEU B C 1
ATOM 6473 O O . LEU B 1 259 ? -22.812 -2.35 -2.32 1 96.81 259 LEU B O 1
ATOM 6477 N N . VAL B 1 260 ? -23.391 -0.689 -0.878 1 95.12 260 VAL B N 1
ATOM 6478 C CA . VAL B 1 260 ? -21.984 -0.299 -0.748 1 95.12 260 VAL B CA 1
ATOM 6479 C C . VAL B 1 260 ? -21.641 -0.141 0.729 1 95.12 260 VAL B C 1
ATOM 6481 O O . VAL B 1 260 ? -22.25 0.662 1.438 1 95.12 260 VAL B O 1
ATOM 6484 N N . ASN B 1 261 ? -20.766 -0.874 1.169 1 94.38 261 ASN B N 1
ATOM 6485 C CA . ASN B 1 261 ? -20.016 -0.774 2.426 1 94.38 261 ASN B CA 1
ATOM 6486 C C . ASN B 1 261 ? -18.562 -1.157 2.248 1 94.38 261 ASN B C 1
ATOM 6488 O O . ASN B 1 261 ? -18.156 -2.262 2.615 1 94.38 261 ASN B O 1
ATOM 6492 N N . PHE B 1 262 ? -17.844 -0.258 1.683 1 92.75 262 PHE B N 1
ATOM 6493 C CA . PHE B 1 262 ? -16.484 -0.468 1.19 1 92.75 262 PHE B CA 1
ATOM 6494 C C . PHE B 1 262 ? -15.672 0.815 1.286 1 92.75 262 PHE B C 1
ATOM 6496 O O . PHE B 1 262 ? -16.141 1.886 0.891 1 92.75 262 PHE B O 1
ATOM 6503 N N . ASN B 1 263 ? -14.508 0.729 1.828 1 91.56 263 ASN B N 1
ATOM 6504 C CA . ASN B 1 263 ? -13.641 1.903 1.879 1 91.56 263 ASN B CA 1
ATOM 6505 C C . ASN B 1 263 ? -12.977 2.168 0.533 1 91.56 263 ASN B C 1
ATOM 6507 O O . ASN B 1 263 ? -12.398 1.258 -0.069 1 91.56 263 ASN B O 1
ATOM 6511 N N . PHE B 1 264 ? -13.047 3.35 0.031 1 93.25 264 PHE B N 1
ATOM 6512 C CA . PHE B 1 264 ? -12.32 3.738 -1.177 1 93.25 264 PHE B CA 1
ATOM 6513 C C . PHE B 1 264 ? -12.094 5.246 -1.212 1 93.25 264 PHE B C 1
ATOM 6515 O O . PHE B 1 264 ? -12.695 5.988 -0.431 1 93.25 264 PHE B O 1
ATOM 6522 N N . ASP B 1 265 ? -11.211 5.672 -2.014 1 96.94 265 ASP B N 1
ATOM 6523 C CA . ASP B 1 265 ? -10.898 7.082 -2.227 1 96.94 265 ASP B CA 1
ATOM 6524 C C . ASP B 1 265 ? -11.539 7.598 -3.512 1 96.94 265 ASP B C 1
ATOM 6526 O O . ASP B 1 265 ? -11.656 6.859 -4.492 1 96.94 265 ASP B O 1
ATOM 6530 N N . GLY B 1 266 ? -11.961 8.805 -3.455 1 97.38 266 GLY B N 1
ATOM 6531 C CA . GLY B 1 266 ? -12.633 9.359 -4.617 1 97.38 266 GLY B CA 1
ATOM 6532 C C . GLY B 1 266 ? -13.109 10.781 -4.41 1 97.38 266 GLY B C 1
ATOM 6533 O O . GLY B 1 266 ? -12.508 11.539 -3.643 1 97.38 266 GLY B O 1
ATOM 6534 N N . ALA B 1 267 ? -14.086 11.133 -5.301 1 97.81 267 ALA B N 1
ATOM 6535 C CA . ALA B 1 267 ? -14.672 12.469 -5.285 1 97.81 267 ALA B CA 1
ATOM 6536 C C . ALA B 1 267 ? -16.172 12.406 -5.527 1 97.81 267 ALA B C 1
ATOM 6538 O O . ALA B 1 267 ? -16.672 11.5 -6.211 1 97.81 267 ALA B O 1
ATOM 6539 N N . THR B 1 268 ? -16.844 13.328 -4.926 1 97.75 268 THR B N 1
ATOM 6540 C CA . THR B 1 268 ? -18.281 13.469 -5.105 1 97.75 268 THR B CA 1
ATOM 6541 C C . THR B 1 268 ? -18.656 14.914 -5.449 1 97.75 268 THR B C 1
ATOM 6543 O O . THR B 1 268 ? -18.219 15.844 -4.773 1 97.75 268 THR B O 1
ATOM 6546 N N . LEU B 1 269 ? -19.328 15.078 -6.539 1 97.81 269 LEU B N 1
ATOM 6547 C CA . LEU B 1 269 ? -19.984 16.344 -6.887 1 97.81 269 LEU B CA 1
ATOM 6548 C C . LEU B 1 269 ? -21.469 16.281 -6.594 1 97.81 269 LEU B C 1
ATOM 6550 O O . LEU B 1 269 ? -22.188 15.438 -7.137 1 97.81 269 LEU B O 1
ATOM 6554 N N . GLY B 1 270 ? -21.906 17.156 -5.742 1 97.12 270 GLY B N 1
ATOM 6555 C CA . GLY B 1 270 ? -23.297 17.125 -5.352 1 97.12 270 GLY B CA 1
ATOM 6556 C C . GLY B 1 270 ? -24 18.453 -5.57 1 97.12 270 GLY B C 1
ATOM 6557 O O . GLY B 1 270 ? -23.359 19.516 -5.578 1 97.12 270 GLY B O 1
ATOM 6558 N N . TYR B 1 271 ? -25.281 18.391 -5.801 1 97 271 TYR B N 1
ATOM 6559 C CA . TYR B 1 271 ? -26.141 19.562 -5.961 1 97 271 TYR B CA 1
ATOM 6560 C C . TYR B 1 271 ? -27.406 19.422 -5.113 1 97 271 TYR B C 1
ATOM 6562 O O . TYR B 1 271 ? -28.188 18.484 -5.289 1 97 271 TYR B O 1
ATOM 6570 N N . LYS B 1 272 ? -27.594 20.344 -4.18 1 94.62 272 LYS B N 1
ATOM 6571 C CA . LYS B 1 272 ? -28.812 20.375 -3.377 1 94.62 272 LYS B CA 1
ATOM 6572 C C . LYS B 1 272 ? -29.969 20.953 -4.168 1 94.62 272 LYS B C 1
ATOM 6574 O O . LYS B 1 272 ? -29.984 22.141 -4.484 1 94.62 272 LYS B O 1
ATOM 6579 N N . LEU B 1 273 ? -30.984 20.141 -4.344 1 93.44 273 LEU B N 1
ATOM 6580 C CA . LEU B 1 273 ? -32.062 20.516 -5.246 1 93.44 273 LEU B CA 1
ATOM 6581 C C . LEU B 1 273 ? -33.281 21.031 -4.465 1 93.44 273 LEU B C 1
ATOM 6583 O O . LEU B 1 273 ? -34.25 21.516 -5.059 1 93.44 273 LEU B O 1
ATOM 6587 N N . GLY B 1 274 ? -33.219 20.984 -3.209 1 87.81 274 GLY B N 1
ATOM 6588 C CA . GLY B 1 274 ? -34.375 21.312 -2.393 1 87.81 274 GLY B CA 1
ATOM 6589 C C . GLY B 1 274 ? -35 22.641 -2.76 1 87.81 274 GLY B C 1
ATOM 6590 O O . GLY B 1 274 ? -36.219 22.75 -2.895 1 87.81 274 GLY B O 1
ATOM 6591 N N . GLU B 1 275 ? -34.188 23.656 -2.898 1 84.38 275 GLU B N 1
ATOM 6592 C CA . GLU B 1 275 ? -34.719 24.984 -3.191 1 84.38 275 GLU B CA 1
ATOM 6593 C C . GLU B 1 275 ? -35.344 25.047 -4.59 1 84.38 275 GLU B C 1
ATOM 6595 O O . GLU B 1 275 ? -36.281 25.781 -4.824 1 84.38 275 GLU B O 1
ATOM 6600 N N . LEU B 1 276 ? -34.844 24.281 -5.492 1 89.25 276 LEU B N 1
ATOM 6601 C CA . LEU B 1 276 ? -35.281 24.312 -6.875 1 89.25 276 LEU B CA 1
ATOM 6602 C C . LEU B 1 276 ? -36.594 23.5 -7.031 1 89.25 276 LEU B C 1
ATOM 6604 O O . LEU B 1 276 ? -37.469 23.891 -7.789 1 89.25 276 LEU B O 1
ATOM 6608 N N . THR B 1 277 ? -36.719 22.359 -6.344 1 91.69 277 THR B N 1
ATOM 6609 C CA . THR B 1 277 ? -37.812 21.453 -6.57 1 91.69 277 THR B CA 1
ATOM 6610 C C . THR B 1 277 ? -38.906 21.625 -5.488 1 91.69 277 THR B C 1
ATOM 6612 O O . THR B 1 277 ? -40.031 21.188 -5.66 1 91.69 277 THR B O 1
ATOM 6615 N N . GLY B 1 278 ? -38.531 22.156 -4.305 1 91 278 GLY B N 1
ATOM 6616 C CA . GLY B 1 278 ? -39.438 22.266 -3.166 1 91 278 GLY B CA 1
ATOM 6617 C C . GLY B 1 278 ? -39.438 21.016 -2.305 1 91 278 GLY B C 1
ATOM 6618 O O . GLY B 1 278 ? -40.188 20.953 -1.326 1 91 278 GLY B O 1
ATOM 6619 N N . VAL B 1 279 ? -38.781 20.078 -2.762 1 90.44 279 VAL B N 1
ATOM 6620 C CA . VAL B 1 279 ? -38.719 18.844 -1.987 1 90.44 279 VAL B CA 1
ATOM 6621 C C . VAL B 1 279 ? -37.562 18.922 -0.985 1 90.44 279 VAL B C 1
ATOM 6623 O O . VAL B 1 279 ? -36.406 19.109 -1.371 1 90.44 279 VAL B O 1
ATOM 6626 N N . GLU B 1 280 ? -37.812 18.719 0.256 1 87.06 280 GLU B N 1
ATOM 6627 C CA . GLU B 1 280 ? -36.844 18.891 1.336 1 87.06 280 GLU B CA 1
ATOM 6628 C C . GLU B 1 280 ? -35.781 17.812 1.282 1 87.06 280 GLU B C 1
ATOM 6630 O O . GLU B 1 280 ? -36.094 16.641 1.139 1 87.06 280 GLU B O 1
ATOM 6635 N N . GLY B 1 281 ? -34.5 18.281 1.406 1 90.38 281 GLY B N 1
ATOM 6636 C CA . GLY B 1 281 ? -33.375 17.391 1.562 1 90.38 281 GLY B CA 1
ATOM 6637 C C . GLY B 1 281 ? -32.969 16.703 0.269 1 90.38 281 GLY B C 1
ATOM 6638 O O . GLY B 1 281 ? -32.125 15.805 0.271 1 90.38 281 GLY B O 1
ATOM 6639 N N . GLN B 1 282 ? -33.594 17.062 -0.833 1 94.06 282 GLN B N 1
ATOM 6640 C CA . GLN B 1 282 ? -33.281 16.438 -2.113 1 94.06 282 GLN B CA 1
ATOM 6641 C C . GLN B 1 282 ? -31.875 16.797 -2.561 1 94.06 282 GLN B C 1
ATOM 6643 O O . GLN B 1 282 ? -31.5 17.984 -2.576 1 94.06 282 GLN B O 1
ATOM 6648 N N . VAL B 1 283 ? -31.062 15.789 -2.885 1 96.38 283 VAL B N 1
ATOM 6649 C CA . VAL B 1 283 ? -29.688 15.984 -3.312 1 96.38 283 VAL B CA 1
ATOM 6650 C C . VAL B 1 283 ? -29.344 15.016 -4.445 1 96.38 283 VAL B C 1
ATOM 6652 O O . VAL B 1 283 ? -29.719 13.844 -4.391 1 96.38 283 VAL B O 1
ATOM 6655 N N . VAL B 1 284 ? -28.766 15.5 -5.516 1 97.25 284 VAL B N 1
ATOM 6656 C CA . VAL B 1 284 ? -28.219 14.656 -6.574 1 97.25 284 VAL B CA 1
ATOM 6657 C C . VAL B 1 284 ? -26.688 14.672 -6.508 1 97.25 284 VAL B C 1
ATOM 6659 O O . VAL B 1 284 ? -26.078 15.734 -6.367 1 97.25 284 VAL B O 1
ATOM 6662 N N . ARG B 1 285 ? -26.109 13.531 -6.574 1 97.75 285 ARG B N 1
ATOM 6663 C CA . ARG B 1 285 ? -24.672 13.414 -6.48 1 97.75 285 ARG B CA 1
ATOM 6664 C C . ARG B 1 285 ? -24.109 12.57 -7.629 1 97.75 285 ARG B C 1
ATOM 6666 O O . ARG B 1 285 ? -24.719 11.586 -8.031 1 97.75 285 ARG B O 1
ATOM 6673 N N . ILE B 1 286 ? -23.016 12.977 -8.148 1 97.81 286 ILE B N 1
ATOM 6674 C CA . ILE B 1 286 ? -22.172 12.188 -9.031 1 97.81 286 ILE B CA 1
ATOM 6675 C C . ILE B 1 286 ? -20.875 11.828 -8.312 1 97.81 286 ILE B C 1
ATOM 6677 O O . ILE B 1 286 ? -20.188 12.703 -7.777 1 97.81 286 ILE B O 1
ATOM 6681 N N . CYS B 1 287 ? -20.578 10.562 -8.297 1 96.75 287 CYS B N 1
ATOM 6682 C CA . CYS B 1 287 ? -19.422 10.086 -7.543 1 96.75 287 CYS B CA 1
ATOM 6683 C C . CYS B 1 287 ? -18.422 9.406 -8.461 1 96.75 287 CYS B C 1
ATOM 6685 O O . CYS B 1 287 ? -18.797 8.781 -9.461 1 96.75 287 CYS B O 1
ATOM 6687 N N . TYR B 1 288 ? -17.219 9.594 -8.188 1 97.44 288 TYR B N 1
ATOM 6688 C CA . TYR B 1 288 ? -16.094 8.945 -8.852 1 97.44 288 TYR B CA 1
ATOM 6689 C C . TYR B 1 288 ? -15.078 8.43 -7.832 1 97.44 288 TYR B C 1
ATOM 6691 O O . TYR B 1 288 ? -14.891 9.023 -6.773 1 97.44 288 TYR B O 1
ATOM 6699 N N . GLY B 1 289 ? -14.477 7.312 -8.133 1 96.31 289 GLY B N 1
ATOM 6700 C CA . GLY B 1 289 ? -13.406 6.801 -7.293 1 96.31 289 GLY B CA 1
ATOM 6701 C C . GLY B 1 289 ? -12.562 5.738 -7.98 1 96.31 289 GLY B C 1
ATOM 6702 O O . GLY B 1 289 ? -12.789 5.418 -9.148 1 96.31 289 GLY B O 1
ATOM 6703 N N . GLN B 1 290 ? -11.555 5.328 -7.324 1 95.94 290 GLN B N 1
ATOM 6704 C CA . GLN B 1 290 ? -10.688 4.254 -7.789 1 95.94 290 GLN B CA 1
ATOM 6705 C C . GLN B 1 290 ? -10.672 3.09 -6.805 1 95.94 290 GLN B C 1
ATOM 6707 O O . GLN B 1 290 ? -10.375 3.273 -5.625 1 95.94 290 GLN B O 1
ATOM 6712 N N . GLY B 1 291 ? -10.953 1.935 -7.402 1 93.5 291 GLY B N 1
ATOM 6713 C CA . GLY B 1 291 ? -11.031 0.753 -6.559 1 93.5 291 GLY B CA 1
ATOM 6714 C C . GLY B 1 291 ? -9.75 -0.058 -6.551 1 93.5 291 GLY B C 1
ATOM 6715 O O . GLY B 1 291 ? -9.508 -0.846 -5.637 1 93.5 291 GLY B O 1
ATOM 6716 N N . PHE B 1 292 ? -8.984 0.056 -7.559 1 94.19 292 PHE B N 1
ATOM 6717 C CA . PHE B 1 292 ? -7.727 -0.666 -7.707 1 94.19 292 PHE B CA 1
ATOM 6718 C C . PHE B 1 292 ? -6.73 0.149 -8.523 1 94.19 292 PHE B C 1
ATOM 6720 O O . PHE B 1 292 ? -7.102 0.784 -9.508 1 94.19 292 PHE B O 1
ATOM 6727 N N . GLU B 1 293 ? -5.492 0.202 -8.039 1 95.19 293 GLU B N 1
ATOM 6728 C CA . GLU B 1 293 ? -4.367 0.812 -8.742 1 95.19 293 GLU B CA 1
ATOM 6729 C C . GLU B 1 293 ? -3.447 -0.249 -9.336 1 95.19 293 GLU B C 1
ATOM 6731 O O . GLU B 1 293 ? -2.803 -1 -8.602 1 95.19 293 GLU B O 1
ATOM 6736 N N . SER B 1 294 ? -3.291 -0.399 -10.656 1 92.88 294 SER B N 1
ATOM 6737 C CA . SER B 1 294 ? -2.648 -1.517 -11.336 1 92.88 294 SER B CA 1
ATOM 6738 C C . SER B 1 294 ? -1.133 -1.347 -11.367 1 92.88 294 SER B C 1
ATOM 6740 O O . SER B 1 294 ? -0.391 -2.328 -11.305 1 92.88 294 SER B O 1
ATOM 6742 N N . GLN B 1 295 ? -0.57 -0.2 -11.633 1 92.06 295 GLN B N 1
ATOM 6743 C CA . GLN B 1 295 ? 0.848 -0.042 -11.938 1 92.06 295 GLN B CA 1
ATOM 6744 C C . GLN B 1 295 ? 1.667 0.151 -10.664 1 92.06 295 GLN B C 1
ATOM 6746 O O . GLN B 1 295 ? 2.574 -0.633 -10.383 1 92.06 295 GLN B O 1
ATOM 6751 N N . TRP B 1 296 ? 1.319 0.961 -9.898 1 91.62 296 TRP B N 1
ATOM 6752 C CA . TRP B 1 296 ? 2.15 1.417 -8.789 1 91.62 296 TRP B CA 1
ATOM 6753 C C . TRP B 1 296 ? 2.348 0.304 -7.762 1 91.62 296 TRP B C 1
ATOM 6755 O O . TRP B 1 296 ? 1.378 -0.214 -7.207 1 91.62 296 TRP B O 1
ATOM 6765 N N . GLY B 1 297 ? 3.646 -0.059 -7.52 1 90.69 297 GLY B N 1
ATOM 6766 C CA . GLY B 1 297 ? 4.004 -0.994 -6.469 1 90.69 297 GLY B CA 1
ATOM 6767 C C . GLY B 1 297 ? 3.912 -2.445 -6.898 1 90.69 297 GLY B C 1
ATOM 6768 O O . GLY B 1 297 ? 4.141 -3.354 -6.098 1 90.69 297 GLY B O 1
ATOM 6769 N N . ASN B 1 298 ? 3.523 -2.732 -8.117 1 91.19 298 ASN B N 1
ATOM 6770 C CA . ASN B 1 298 ? 3.342 -4.102 -8.586 1 91.19 298 ASN B CA 1
ATOM 6771 C C . ASN B 1 298 ? 4.508 -4.551 -9.461 1 91.19 298 ASN B C 1
ATOM 6773 O O . ASN B 1 298 ? 4.359 -5.465 -10.273 1 91.19 298 ASN B O 1
ATOM 6777 N N . GLY B 1 299 ? 5.668 -3.893 -9.266 1 90.94 299 GLY B N 1
ATOM 6778 C CA . GLY B 1 299 ? 6.805 -4.242 -10.109 1 90.94 299 GLY B CA 1
ATOM 6779 C C . GLY B 1 299 ? 6.664 -3.746 -11.539 1 90.94 299 GLY B C 1
ATOM 6780 O O . GLY B 1 299 ? 7.059 -4.438 -12.477 1 90.94 299 GLY B O 1
ATOM 6781 N N . GLU B 1 300 ? 6.148 -2.578 -11.664 1 90.69 300 GLU B N 1
ATOM 6782 C CA . GLU B 1 300 ? 5.762 -2.053 -12.969 1 90.69 300 GLU B CA 1
ATOM 6783 C C . GLU B 1 300 ? 6.984 -1.788 -13.844 1 90.69 300 GLU B C 1
ATOM 6785 O O . GLU B 1 300 ? 6.898 -1.83 -15.07 1 90.69 300 GLU B O 1
ATOM 6790 N N . MET B 1 301 ? 8.109 -1.646 -13.266 1 91.94 301 MET B N 1
ATOM 6791 C CA . MET B 1 301 ? 9.289 -1.277 -14.039 1 91.94 301 MET B CA 1
ATOM 6792 C C . MET B 1 301 ? 9.773 -2.449 -14.883 1 91.94 301 MET B C 1
ATOM 6794 O O . MET B 1 301 ? 10.578 -2.268 -15.797 1 91.94 301 MET B O 1
ATOM 6798 N N . PHE B 1 302 ? 9.32 -3.646 -14.602 1 91.31 302 PHE B N 1
ATOM 6799 C CA . PHE B 1 302 ? 9.68 -4.801 -15.422 1 91.31 302 PHE B CA 1
ATOM 6800 C C . PHE B 1 302 ? 8.82 -4.859 -16.672 1 91.31 302 PHE B C 1
ATOM 6802 O O . PHE B 1 302 ? 9.133 -5.594 -17.609 1 91.31 302 PHE B O 1
ATOM 6809 N N . GLY B 1 303 ? 7.711 -4.109 -16.719 1 87.62 303 GLY B N 1
ATOM 6810 C CA . GLY B 1 303 ? 6.926 -3.916 -17.922 1 87.62 303 GLY B CA 1
ATOM 6811 C C . GLY B 1 303 ? 5.961 -5.055 -18.203 1 87.62 303 GLY B C 1
ATOM 6812 O O . GLY B 1 303 ? 5.488 -5.219 -19.328 1 87.62 303 GLY B O 1
ATOM 6813 N N . ASP B 1 304 ? 5.562 -5.867 -17.281 1 84.62 304 ASP B N 1
ATOM 6814 C CA . ASP B 1 304 ? 4.742 -7.047 -17.547 1 84.62 304 ASP B CA 1
ATOM 6815 C C . ASP B 1 304 ? 3.412 -6.969 -16.797 1 84.62 304 ASP B C 1
ATOM 6817 O O . ASP B 1 304 ? 2.789 -7.996 -16.516 1 84.62 304 ASP B O 1
ATOM 6821 N N . ILE B 1 305 ? 3.01 -5.758 -16.516 1 86 305 ILE B N 1
ATOM 6822 C CA . ILE B 1 305 ? 1.732 -5.59 -15.836 1 86 305 ILE B CA 1
ATOM 6823 C C . ILE B 1 305 ? 0.588 -5.723 -16.844 1 86 305 ILE B C 1
ATOM 6825 O O . ILE B 1 305 ? 0.55 -5.012 -17.844 1 86 305 ILE B O 1
ATOM 6829 N N . VAL B 1 306 ? -0.346 -6.617 -16.547 1 85.94 306 VAL B N 1
ATOM 6830 C CA . VAL B 1 306 ? -1.461 -6.828 -17.469 1 85.94 306 VAL B CA 1
ATOM 6831 C C . VAL B 1 306 ? -2.76 -6.355 -16.828 1 85.94 306 VAL B C 1
ATOM 6833 O O . VAL B 1 306 ? -3.811 -6.332 -17.469 1 85.94 306 VAL B O 1
ATOM 6836 N N . THR B 1 307 ? -2.75 -6 -15.594 1 92.81 307 THR B N 1
ATOM 6837 C CA . THR B 1 307 ? -3.916 -5.469 -14.891 1 92.81 307 THR B CA 1
ATOM 6838 C C . THR B 1 307 ? -4.176 -4.02 -15.289 1 92.81 307 THR B C 1
ATOM 6840 O O . THR B 1 307 ? -3.354 -3.4 -15.969 1 92.81 307 THR B O 1
ATOM 6843 N N . LYS B 1 308 ? -5.371 -3.527 -15 1 94.69 308 LYS B N 1
ATOM 6844 C CA . LYS B 1 308 ? -5.75 -2.133 -15.211 1 94.69 308 LYS B CA 1
ATOM 6845 C C . LYS B 1 308 ? -6.328 -1.522 -13.938 1 94.69 308 LYS B C 1
ATOM 6847 O O . LYS B 1 308 ? -6.766 -2.244 -13.039 1 94.69 308 LYS B O 1
ATOM 6852 N N . ASP B 1 309 ? -6.305 -0.208 -13.938 1 95.94 309 ASP B N 1
ATOM 6853 C CA . ASP B 1 309 ? -7.004 0.48 -12.859 1 95.94 309 ASP B CA 1
ATOM 6854 C C . ASP B 1 309 ? -8.508 0.194 -12.906 1 95.94 309 ASP B C 1
ATOM 6856 O O . ASP B 1 309 ? -9.102 0.169 -13.984 1 95.94 309 ASP B O 1
ATOM 6860 N N . THR B 1 310 ? -9.031 -0.092 -11.727 1 96.94 310 THR B N 1
ATOM 6861 C CA . THR B 1 310 ? -10.484 -0.168 -11.633 1 96.94 310 THR B CA 1
ATOM 6862 C C . THR B 1 310 ? -11.07 1.192 -11.273 1 96.94 310 THR B C 1
ATOM 6864 O O . THR B 1 310 ? -10.758 1.753 -10.219 1 96.94 310 THR B O 1
ATOM 6867 N N . HIS B 1 311 ? -11.906 1.655 -12.086 1 96.81 311 HIS B N 1
ATOM 6868 C CA . HIS B 1 311 ? -12.57 2.932 -11.844 1 96.81 311 HIS B CA 1
ATOM 6869 C C . HIS B 1 311 ? -14.023 2.727 -11.414 1 96.81 311 HIS B C 1
ATOM 6871 O O . HIS B 1 311 ? -14.719 1.879 -11.977 1 96.81 311 HIS B O 1
ATOM 6877 N N . LEU B 1 312 ? -14.344 3.48 -10.43 1 96.25 312 LEU B N 1
ATOM 6878 C CA . LEU B 1 312 ? -15.703 3.48 -9.898 1 96.25 312 LEU B CA 1
ATOM 6879 C C . LEU B 1 312 ? -16.422 4.781 -10.25 1 96.25 312 LEU B C 1
ATOM 6881 O O . LEU B 1 312 ? -15.805 5.848 -10.289 1 96.25 312 LEU B O 1
ATOM 6885 N N . GLY B 1 313 ? -17.688 4.699 -10.562 1 95.38 313 GLY B N 1
ATOM 6886 C CA . GLY B 1 313 ? -18.453 5.906 -10.836 1 95.38 313 GLY B CA 1
ATOM 6887 C C . GLY B 1 313 ? -19.938 5.664 -10.867 1 95.38 313 GLY B C 1
ATOM 6888 O O . GLY B 1 313 ? -20.391 4.566 -11.195 1 95.38 313 GLY B O 1
ATOM 6889 N N . GLY B 1 314 ? -20.688 6.711 -10.453 1 95.94 314 GLY B N 1
ATOM 6890 C CA . GLY B 1 314 ? -22.125 6.555 -10.531 1 95.94 314 GLY B CA 1
ATOM 6891 C C . GLY B 1 314 ? -22.891 7.719 -9.93 1 95.94 314 GLY B C 1
ATOM 6892 O O . GLY B 1 314 ? -22.344 8.812 -9.766 1 95.94 314 GLY B O 1
ATOM 6893 N N . PHE B 1 315 ? -24.203 7.418 -9.797 1 97.25 315 PHE B N 1
ATOM 6894 C CA . PHE B 1 315 ? -25.141 8.43 -9.32 1 97.25 315 PHE B CA 1
ATOM 6895 C C . PHE B 1 315 ? -25.766 8 -7.992 1 97.25 315 PHE B C 1
ATOM 6897 O O . PHE B 1 315 ? -26.031 6.82 -7.781 1 97.25 315 PHE B O 1
ATOM 6904 N N . ASN B 1 316 ? -25.891 8.93 -7.156 1 97.56 316 ASN B N 1
ATOM 6905 C CA . ASN B 1 316 ? -26.641 8.789 -5.914 1 97.56 316 ASN B CA 1
ATOM 6906 C C . ASN B 1 316 ? -27.625 9.938 -5.723 1 97.56 316 ASN B C 1
ATOM 6908 O O . ASN B 1 316 ? -27.234 11.109 -5.773 1 97.56 316 ASN B O 1
ATOM 6912 N N . ILE B 1 317 ? -28.891 9.617 -5.465 1 97.31 317 ILE B N 1
ATOM 6913 C CA . ILE B 1 317 ? -29.922 10.648 -5.367 1 97.31 317 ILE B CA 1
ATOM 6914 C C . ILE B 1 317 ? -30.719 10.453 -4.082 1 97.31 317 ILE B C 1
ATOM 6916 O O . ILE B 1 317 ? -31.391 9.43 -3.916 1 97.31 317 ILE B O 1
ATOM 6920 N N . ASP B 1 318 ? -30.578 11.375 -3.189 1 97.31 318 ASP B N 1
ATOM 6921 C CA . ASP B 1 318 ? -31.594 11.484 -2.154 1 97.31 318 ASP B CA 1
ATOM 6922 C C . ASP B 1 318 ? -32.844 12.164 -2.695 1 97.31 318 ASP B C 1
ATOM 6924 O O . ASP B 1 318 ? -32.938 13.391 -2.732 1 97.31 318 ASP B O 1
ATOM 6928 N N . ALA B 1 319 ? -33.844 11.344 -2.998 1 96.88 319 ALA B N 1
ATOM 6929 C CA . ALA B 1 319 ? -35.062 11.875 -3.6 1 96.88 319 ALA B CA 1
ATOM 6930 C C . ALA B 1 319 ? -35.938 12.555 -2.551 1 96.88 319 ALA B C 1
ATOM 6932 O O . ALA B 1 319 ? -36.625 13.547 -2.846 1 96.88 319 ALA B O 1
ATOM 6933 N N . ILE B 1 320 ? -35.969 11.938 -1.391 1 95.5 320 ILE B N 1
ATOM 6934 C CA . ILE B 1 320 ? -36.688 12.5 -0.243 1 95.5 320 ILE B CA 1
ATOM 6935 C C . ILE B 1 320 ? -35.812 12.344 1.013 1 95.5 320 ILE B C 1
ATOM 6937 O O . ILE B 1 320 ? -35.219 11.289 1.241 1 95.5 320 ILE B O 1
ATOM 6941 N N . ASN B 1 321 ? -35.656 13.359 1.785 1 94.62 321 ASN B N 1
ATOM 6942 C CA . ASN B 1 321 ? -35 13.359 3.092 1 94.62 321 ASN B CA 1
ATOM 6943 C C . ASN B 1 321 ? -35.594 14.438 4.004 1 94.62 321 ASN B C 1
ATOM 6945 O O . ASN B 1 321 ? -34.969 15.477 4.219 1 94.62 321 ASN B O 1
ATOM 6949 N N . ASP B 1 322 ? -36.688 14.164 4.609 1 91.62 322 ASP B N 1
ATOM 6950 C CA . ASP B 1 322 ? -37.406 15.195 5.367 1 91.62 322 ASP B CA 1
ATOM 6951 C C . ASP B 1 322 ? -37.375 14.883 6.863 1 91.62 322 ASP B C 1
ATOM 6953 O O . ASP B 1 322 ? -38.188 15.422 7.625 1 91.62 322 ASP B O 1
ATOM 6957 N N . GLY B 1 323 ? -36.5 13.953 7.207 1 88.94 323 GLY B N 1
ATOM 6958 C CA . GLY B 1 323 ? -36.406 13.555 8.602 1 88.94 323 GLY B CA 1
ATOM 6959 C C . GLY B 1 323 ? -37.312 12.383 8.945 1 88.94 323 GLY B C 1
ATOM 6960 O O . GLY B 1 323 ? -36.969 11.555 9.789 1 88.94 323 GLY B O 1
ATOM 6961 N N . ARG B 1 324 ? -38.5 12.297 8.328 1 93.75 324 ARG B N 1
ATOM 6962 C CA . ARG B 1 324 ? -39.406 11.188 8.531 1 93.75 324 ARG B CA 1
ATOM 6963 C C . ARG B 1 324 ? -39.281 10.141 7.434 1 93.75 324 ARG B C 1
ATOM 6965 O O . ARG B 1 324 ? -39.25 8.938 7.711 1 93.75 324 ARG B O 1
ATOM 6972 N N . ASN B 1 325 ? -39.25 10.602 6.273 1 96.06 325 ASN B N 1
ATOM 6973 C CA . ASN B 1 325 ? -39.094 9.75 5.098 1 96.06 325 ASN B CA 1
ATOM 6974 C C . ASN B 1 325 ? -37.75 9.93 4.449 1 96.06 325 ASN B C 1
ATOM 6976 O O . ASN B 1 325 ? -37.25 11.055 4.332 1 96.06 325 ASN B O 1
ATOM 6980 N N . PHE B 1 326 ? -37.188 8.844 4.109 1 96.94 326 PHE B N 1
ATOM 6981 C CA . PHE B 1 326 ? -35.938 8.859 3.371 1 96.94 326 PHE B CA 1
ATOM 6982 C C . PHE B 1 326 ? -36 7.918 2.174 1 96.94 326 PHE B C 1
ATOM 6984 O O . PHE B 1 326 ? -36.219 6.715 2.332 1 96.94 326 PHE B O 1
ATOM 6991 N N . LEU B 1 327 ? -35.938 8.43 0.952 1 98 327 LEU B N 1
ATOM 6992 C CA . LEU B 1 327 ? -35.906 7.68 -0.298 1 98 327 LEU B CA 1
ATOM 6993 C C . LEU B 1 327 ? -34.625 7.949 -1.079 1 98 327 LEU B C 1
ATOM 6995 O O . LEU B 1 327 ? -34.312 9.102 -1.397 1 98 327 LEU B O 1
ATOM 6999 N N . GLN B 1 328 ? -33.875 6.891 -1.402 1 97.94 328 GLN B N 1
ATOM 7000 C CA . GLN B 1 328 ? -32.594 7.062 -2.092 1 97.94 328 GLN B CA 1
ATOM 7001 C C . GLN B 1 328 ? -32.469 6.121 -3.289 1 97.94 328 GLN B C 1
ATOM 7003 O O . GLN B 1 328 ? -32.875 4.961 -3.209 1 97.94 328 GLN B O 1
ATOM 7008 N N . PHE B 1 329 ? -31.969 6.684 -4.383 1 98.06 329 PHE B N 1
ATOM 7009 C CA . PHE B 1 329 ? -31.625 5.926 -5.578 1 98.06 329 PHE B CA 1
ATOM 7010 C C . PHE B 1 329 ? -30.109 5.898 -5.789 1 98.06 329 PHE B C 1
ATOM 7012 O O . PHE B 1 329 ? -29.438 6.91 -5.598 1 98.06 329 PHE B O 1
ATOM 7019 N N . THR B 1 330 ? -29.609 4.742 -6.09 1 97.06 330 THR B N 1
ATOM 7020 C CA . THR B 1 330 ? -28.188 4.594 -6.383 1 97.06 330 THR B CA 1
ATOM 7021 C C . THR B 1 330 ? -27.984 3.812 -7.676 1 97.06 330 THR B C 1
ATOM 7023 O O . THR B 1 330 ? -28.656 2.809 -7.914 1 97.06 330 THR B O 1
ATOM 7026 N N . LEU B 1 331 ? -27.172 4.289 -8.523 1 97.25 331 LEU B N 1
ATOM 7027 C CA . LEU B 1 331 ? -26.703 3.611 -9.727 1 97.25 331 LEU B CA 1
ATOM 7028 C C . LEU B 1 331 ? -25.203 3.818 -9.914 1 97.25 331 LEU B C 1
ATOM 7030 O O . LEU B 1 331 ? -24.734 4.953 -10.062 1 97.25 331 LEU B O 1
ATOM 7034 N N . PHE B 1 332 ? -24.484 2.736 -9.852 1 94.38 332 PHE B N 1
ATOM 7035 C CA . PHE B 1 332 ? -23.047 2.926 -10.008 1 94.38 332 PHE B CA 1
ATOM 7036 C C . PHE B 1 332 ? -22.438 1.773 -10.789 1 94.38 332 PHE B C 1
ATOM 7038 O O . PHE B 1 332 ? -23.062 0.722 -10.953 1 94.38 332 PHE B O 1
ATOM 7045 N N . GLY B 1 333 ? -21.156 2.061 -11.367 1 96.75 333 GLY B N 1
ATOM 7046 C CA . GLY B 1 333 ? -20.406 1.085 -12.148 1 96.75 333 GLY B CA 1
ATOM 7047 C C . GLY B 1 333 ? -18.953 0.975 -11.734 1 96.75 333 GLY B C 1
ATOM 7048 O O . GLY B 1 333 ? -18.375 1.933 -11.211 1 96.75 333 GLY B O 1
ATOM 7049 N N . ALA B 1 334 ? -18.453 -0.19 -11.82 1 97.38 334 ALA B N 1
ATOM 7050 C CA . ALA B 1 334 ? -17.016 -0.485 -11.711 1 97.38 334 ALA B CA 1
ATOM 7051 C C . ALA B 1 334 ? -16.469 -0.988 -13.039 1 97.38 334 ALA B C 1
ATOM 7053 O O . ALA B 1 334 ? -16.906 -2.023 -13.555 1 97.38 334 ALA B O 1
ATOM 7054 N N . LYS B 1 335 ? -15.547 -0.247 -13.57 1 97.94 335 LYS B N 1
ATOM 7055 C CA . LYS B 1 335 ? -14.961 -0.604 -14.852 1 97.94 335 LYS B CA 1
ATOM 7056 C C . LYS B 1 335 ? -13.578 -1.22 -14.68 1 97.94 335 LYS B C 1
ATOM 7058 O O . LYS B 1 335 ? -12.797 -0.78 -13.828 1 97.94 335 LYS B O 1
ATOM 7063 N N . ASP B 1 336 ? -13.289 -2.307 -15.586 1 97.62 336 ASP B N 1
ATOM 7064 C CA . ASP B 1 336 ? -12.008 -3.01 -15.594 1 97.62 336 ASP B CA 1
ATOM 7065 C C . ASP B 1 336 ? -11.734 -3.66 -14.242 1 97.62 336 ASP B C 1
ATOM 7067 O O . ASP B 1 336 ? -10.664 -3.471 -13.656 1 97.62 336 ASP B O 1
ATOM 7071 N N . VAL B 1 337 ? -12.789 -4.355 -13.766 1 97.44 337 VAL B N 1
ATOM 7072 C CA . VAL B 1 337 ? -12.664 -5.102 -12.516 1 97.44 337 VAL B CA 1
ATOM 7073 C C . VAL B 1 337 ? -11.641 -6.223 -12.68 1 97.44 337 VAL B C 1
ATOM 7075 O O . VAL B 1 337 ? -11.695 -6.984 -13.648 1 97.44 337 VAL B O 1
ATOM 7078 N N . ASN B 1 338 ? -10.68 -6.258 -11.781 1 96.19 338 ASN B N 1
ATOM 7079 C CA . ASN B 1 338 ? -9.672 -7.312 -11.781 1 96.19 338 ASN B CA 1
ATOM 7080 C C . ASN B 1 338 ? -10.102 -8.5 -10.922 1 96.19 338 ASN B C 1
ATOM 7082 O O . ASN B 1 338 ? -11.078 -8.414 -10.18 1 96.19 338 ASN B O 1
ATOM 7086 N N . ASP B 1 339 ? -9.406 -9.656 -10.992 1 93.75 339 ASP B N 1
ATOM 7087 C CA . ASP B 1 339 ? -9.773 -10.875 -10.273 1 93.75 339 ASP B CA 1
ATOM 7088 C C . ASP B 1 339 ? -9.219 -10.867 -8.852 1 93.75 339 ASP B C 1
ATOM 7090 O O . ASP B 1 339 ? -8.984 -11.93 -8.266 1 93.75 339 ASP B O 1
ATOM 7094 N N . GLY B 1 340 ? -8.977 -9.672 -8.344 1 89.88 340 GLY B N 1
ATOM 7095 C CA . GLY B 1 340 ? -8.461 -9.547 -6.988 1 89.88 340 GLY B CA 1
ATOM 7096 C C . GLY B 1 340 ? -8.055 -8.133 -6.637 1 89.88 340 GLY B C 1
ATOM 7097 O O . GLY B 1 340 ? -8.531 -7.172 -7.242 1 89.88 340 GLY B O 1
ATOM 7098 N N . PHE B 1 341 ? -7.359 -8.023 -5.508 1 88.5 341 PHE B N 1
ATOM 7099 C CA . PHE B 1 341 ? -6.844 -6.762 -4.988 1 88.5 341 PHE B CA 1
ATOM 7100 C C . PHE B 1 341 ? -5.395 -6.906 -4.547 1 88.5 341 PHE B C 1
ATOM 7102 O O . PHE B 1 341 ? -4.812 -7.988 -4.656 1 88.5 341 PHE B O 1
ATOM 7109 N N . LYS B 1 342 ? -4.805 -5.762 -4.18 1 92.38 342 LYS B N 1
ATOM 7110 C CA . LYS B 1 342 ? -3.508 -5.832 -3.508 1 92.38 342 LYS B CA 1
ATOM 7111 C C . LYS B 1 342 ? -3.674 -6.121 -2.02 1 92.38 342 LYS B C 1
ATOM 7113 O O . LYS B 1 342 ? -4.574 -5.578 -1.372 1 92.38 342 LYS B O 1
ATOM 7118 N N . GLY B 1 343 ? -2.877 -7.008 -1.547 1 90.88 343 GLY B N 1
ATOM 7119 C CA . GLY B 1 343 ? -2.904 -7.336 -0.13 1 90.88 343 GLY B CA 1
ATOM 7120 C C . GLY B 1 343 ? -1.918 -8.422 0.25 1 90.88 343 GLY B C 1
ATOM 7121 O O . GLY B 1 343 ? -1.012 -8.742 -0.521 1 90.88 343 GLY B O 1
ATOM 7122 N N . THR B 1 344 ? -1.944 -8.828 1.518 1 91.25 344 THR B N 1
ATOM 7123 C CA . THR B 1 344 ? -1.104 -9.914 2.012 1 91.25 344 THR B CA 1
ATOM 7124 C C . THR B 1 344 ? -1.958 -11.031 2.602 1 91.25 344 THR B C 1
ATOM 7126 O O . THR B 1 344 ? -3.094 -10.797 3.021 1 91.25 344 THR B O 1
ATOM 7129 N N . MET B 1 345 ? -1.464 -12.172 2.525 1 92.12 345 MET B N 1
ATOM 7130 C CA . MET B 1 345 ? -2.057 -13.352 3.154 1 92.12 345 MET B CA 1
ATOM 7131 C C . MET B 1 345 ? -0.985 -14.367 3.52 1 92.12 345 MET B C 1
ATOM 7133 O O . MET B 1 345 ? 0.136 -14.305 3.014 1 92.12 345 MET B O 1
ATOM 7137 N N . ALA B 1 346 ? -1.357 -15.188 4.523 1 92.81 346 ALA B N 1
ATOM 7138 C CA . ALA B 1 346 ? -0.538 -16.375 4.785 1 92.81 346 ALA B CA 1
ATOM 7139 C C . ALA B 1 346 ? -1.028 -17.562 3.977 1 92.81 346 ALA B C 1
ATOM 7141 O O . ALA B 1 346 ? -2.207 -17.922 4.039 1 92.81 346 ALA B O 1
ATOM 7142 N N . PHE B 1 347 ? -0.137 -18.125 3.244 1 90.62 347 PHE B N 1
ATOM 7143 C CA . PHE B 1 347 ? -0.512 -19.219 2.352 1 90.62 347 PHE B CA 1
ATOM 7144 C C . PHE B 1 347 ? -0.82 -20.484 3.143 1 90.62 347 PHE B C 1
ATOM 7146 O O . PHE B 1 347 ? 0.043 -21 3.854 1 90.62 347 PHE B O 1
ATOM 7153 N N . PRO B 1 348 ? -2.053 -21 3.018 1 90.81 348 PRO B N 1
ATOM 7154 C CA . PRO B 1 348 ? -2.42 -22.156 3.848 1 90.81 348 PRO B CA 1
ATOM 7155 C C . PRO B 1 348 ? -1.707 -23.438 3.428 1 90.81 348 PRO B C 1
ATOM 7157 O O . PRO B 1 348 ? -1.51 -23.672 2.232 1 90.81 348 PRO B O 1
ATOM 7160 N N . THR B 1 349 ? -1.448 -24.234 4.383 1 89.31 349 THR B N 1
ATOM 7161 C CA . THR B 1 349 ? -0.741 -25.5 4.145 1 89.31 349 THR B CA 1
ATOM 7162 C C . THR B 1 349 ? -1.57 -26.422 3.262 1 89.31 349 THR B C 1
ATOM 7164 O O . THR B 1 349 ? -1.021 -27.172 2.455 1 89.31 349 THR B O 1
ATOM 7167 N N . GLN B 1 350 ? -2.867 -26.391 3.35 1 88.06 350 GLN B N 1
ATOM 7168 C CA . GLN B 1 350 ? -3.779 -27.219 2.572 1 88.06 350 GLN B CA 1
ATOM 7169 C C . GLN B 1 350 ? -3.65 -26.938 1.08 1 88.06 350 GLN B C 1
ATOM 7171 O O . GLN B 1 350 ? -3.672 -27.844 0.259 1 88.06 350 GLN B O 1
ATOM 7176 N N . LEU B 1 351 ? -3.449 -25.734 0.758 1 89.81 351 LEU B N 1
ATOM 7177 C CA . LEU B 1 351 ? -3.326 -25.359 -0.645 1 89.81 351 LEU B CA 1
ATOM 7178 C C . LEU B 1 351 ? -1.886 -25.5 -1.124 1 89.81 351 LEU B C 1
ATOM 7180 O O . LEU B 1 351 ? -1.641 -25.734 -2.311 1 89.81 351 LEU B O 1
ATOM 7184 N N . ALA B 1 352 ? -0.977 -25.359 -0.188 1 89.44 352 ALA B N 1
ATOM 7185 C CA . ALA B 1 352 ? 0.428 -25.547 -0.542 1 89.44 352 ALA B CA 1
ATOM 7186 C C . ALA B 1 352 ? 0.684 -26.953 -1.065 1 89.44 352 ALA B C 1
ATOM 7188 O O . ALA B 1 352 ? 1.463 -27.141 -2.004 1 89.44 352 ALA B O 1
ATOM 7189 N N . GLY B 1 353 ? 0.063 -27.891 -0.479 1 87 353 GLY B N 1
ATOM 7190 C CA . GLY B 1 353 ? 0.222 -29.266 -0.931 1 87 353 GLY B CA 1
ATOM 7191 C C . GLY B 1 353 ? -0.261 -29.484 -2.352 1 87 353 GLY B C 1
ATOM 7192 O O . GLY B 1 353 ? 0.246 -30.359 -3.057 1 87 353 GLY B O 1
ATOM 7193 N N . ILE B 1 354 ? -1.118 -28.656 -2.83 1 86.31 354 ILE B N 1
ATOM 7194 C CA . ILE B 1 354 ? -1.744 -28.797 -4.141 1 86.31 354 ILE B CA 1
ATOM 7195 C C . ILE B 1 354 ? -0.997 -27.953 -5.164 1 86.31 354 ILE B C 1
ATOM 7197 O O . ILE B 1 354 ? -0.642 -28.422 -6.242 1 86.31 354 ILE B O 1
ATOM 7201 N N . PHE B 1 355 ? -0.692 -26.734 -4.777 1 86.75 355 PHE B N 1
ATOM 7202 C CA . PHE B 1 355 ? -0.288 -25.766 -5.785 1 86.75 355 PHE B CA 1
ATOM 7203 C C . PHE B 1 355 ? 1.201 -25.469 -5.68 1 86.75 355 PHE B C 1
ATOM 7205 O O . PHE B 1 355 ? 1.79 -24.891 -6.598 1 86.75 355 PHE B O 1
ATOM 7212 N N . ALA B 1 356 ? 1.812 -25.812 -4.586 1 87.56 356 ALA B N 1
ATOM 7213 C CA . ALA B 1 356 ? 3.232 -25.547 -4.383 1 87.56 356 ALA B CA 1
ATOM 7214 C C . ALA B 1 356 ? 3.951 -26.781 -3.844 1 87.56 356 ALA B C 1
ATOM 7216 O O . ALA B 1 356 ? 4.586 -26.719 -2.787 1 87.56 356 ALA B O 1
ATOM 7217 N N . PRO B 1 357 ? 3.98 -27.797 -4.586 1 85.44 357 PRO B N 1
ATOM 7218 C CA . PRO B 1 357 ? 4.508 -29.062 -4.078 1 85.44 357 PRO B CA 1
ATOM 7219 C C . PRO B 1 357 ? 5.996 -29 -3.74 1 85.44 357 PRO B C 1
ATOM 7221 O O . PRO B 1 357 ? 6.461 -29.688 -2.834 1 85.44 357 PRO B O 1
ATOM 7224 N N . THR B 1 358 ? 6.789 -28.172 -4.453 1 86.5 358 THR B N 1
ATOM 7225 C CA . THR B 1 358 ? 8.211 -28.047 -4.156 1 86.5 358 THR B CA 1
ATOM 7226 C C . THR B 1 358 ? 8.422 -27.438 -2.77 1 86.5 358 THR B C 1
ATOM 7228 O O . THR B 1 358 ? 9.195 -27.969 -1.967 1 86.5 358 THR B O 1
ATOM 7231 N N . MET B 1 359 ? 7.773 -26.422 -2.488 1 88.19 359 MET B N 1
ATOM 7232 C CA . MET B 1 359 ? 7.895 -25.766 -1.191 1 88.19 359 MET B CA 1
ATOM 7233 C C . MET B 1 359 ? 7.254 -26.609 -0.091 1 88.19 359 MET B C 1
ATOM 7235 O O . MET B 1 359 ? 7.715 -26.594 1.052 1 88.19 359 MET B O 1
ATOM 7239 N N . TYR B 1 360 ? 6.266 -27.359 -0.421 1 89.94 360 TYR B N 1
ATOM 7240 C CA . TYR B 1 360 ? 5.508 -28.156 0.539 1 89.94 360 TYR B CA 1
ATOM 7241 C C . TYR B 1 360 ? 6.391 -29.219 1.172 1 89.94 360 TYR B C 1
ATOM 7243 O O . TYR B 1 360 ? 6.145 -29.656 2.303 1 89.94 360 TYR B O 1
ATOM 7251 N N . GLN B 1 361 ? 7.391 -29.609 0.434 1 87.38 361 GLN B N 1
ATOM 7252 C CA . GLN B 1 361 ? 8.297 -30.609 0.979 1 87.38 361 GLN B CA 1
ATOM 7253 C C . GLN B 1 361 ? 8.867 -30.172 2.326 1 87.38 361 GLN B C 1
ATOM 7255 O O . GLN B 1 361 ? 9.062 -31 3.225 1 87.38 361 GLN B O 1
ATOM 7260 N N . ASP B 1 362 ? 9.039 -28.953 2.502 1 87 362 ASP B N 1
ATOM 7261 C CA . ASP B 1 362 ? 9.555 -28.422 3.762 1 87 362 ASP B CA 1
ATOM 7262 C C . ASP B 1 362 ? 8.414 -27.938 4.66 1 87 362 ASP B C 1
ATOM 7264 O O . ASP B 1 362 ? 8.445 -28.156 5.875 1 87 362 ASP B O 1
ATOM 7268 N N . MET B 1 363 ? 7.43 -27.359 4.031 1 88.44 363 MET B N 1
ATOM 7269 C CA . MET B 1 363 ? 6.344 -26.734 4.781 1 88.44 363 MET B CA 1
ATOM 7270 C C . MET B 1 363 ? 5.582 -27.766 5.605 1 88.44 363 MET B C 1
ATOM 7272 O O . MET B 1 363 ? 5.074 -27.453 6.684 1 88.44 363 MET B O 1
ATOM 7276 N N . GLN B 1 364 ? 5.543 -28.922 5.172 1 88 364 GLN B N 1
ATOM 7277 C CA . GLN B 1 364 ? 4.758 -29.938 5.848 1 88 364 GLN B CA 1
ATOM 7278 C C . GLN B 1 364 ? 5.359 -30.297 7.203 1 88 364 GLN B C 1
ATOM 7280 O O . GLN B 1 364 ? 4.688 -30.891 8.055 1 88 364 GLN B O 1
ATOM 7285 N N . LYS B 1 365 ? 6.617 -29.938 7.398 1 89.25 365 LYS B N 1
ATOM 7286 C CA . LYS B 1 365 ? 7.289 -30.203 8.664 1 89.25 365 LYS B CA 1
ATOM 7287 C C . LYS B 1 365 ? 6.895 -29.156 9.719 1 89.25 365 LYS B C 1
ATOM 7289 O O . LYS B 1 365 ? 7.137 -29.359 10.914 1 89.25 365 LYS B O 1
ATOM 7294 N N . PHE B 1 366 ? 6.309 -28.094 9.297 1 87.25 366 PHE B N 1
ATOM 7295 C CA . PHE B 1 366 ? 5.902 -26.984 10.156 1 87.25 366 PHE B CA 1
ATOM 7296 C C . PHE B 1 366 ? 4.469 -26.562 9.859 1 87.25 366 PHE B C 1
ATOM 7298 O O . PHE B 1 366 ? 4.227 -25.453 9.398 1 87.25 366 PHE B O 1
ATOM 7305 N N . SER B 1 367 ? 3.576 -27.328 10.195 1 81.56 367 SER B N 1
ATOM 7306 C CA . SER B 1 367 ? 2.18 -27.125 9.82 1 81.56 367 SER B CA 1
ATOM 7307 C C . SER B 1 367 ? 1.632 -25.844 10.414 1 81.56 367 SER B C 1
ATOM 7309 O O . SER B 1 367 ? 0.614 -25.312 9.953 1 81.56 367 SER B O 1
ATOM 7311 N N . ASN B 1 368 ? 2.354 -25.312 11.391 1 86.5 368 ASN B N 1
ATOM 7312 C CA . ASN B 1 368 ? 1.888 -24.078 12.039 1 86.5 368 ASN B CA 1
ATOM 7313 C C . ASN B 1 368 ? 2.594 -22.844 11.484 1 86.5 368 ASN B C 1
ATOM 7315 O O . ASN B 1 368 ? 2.377 -21.734 11.969 1 86.5 368 ASN B O 1
ATOM 7319 N N . PHE B 1 369 ? 3.447 -23.047 10.477 1 87.69 369 PHE B N 1
ATOM 7320 C CA . PHE B 1 369 ? 4.102 -21.953 9.789 1 87.69 369 PHE B CA 1
ATOM 7321 C C . PHE B 1 369 ? 3.502 -21.734 8.406 1 87.69 369 PHE B C 1
ATOM 7323 O O . PHE B 1 369 ? 3.318 -22.703 7.656 1 87.69 369 PHE B O 1
ATOM 7330 N N . ASN B 1 370 ? 3.109 -20.547 8.117 1 90.75 370 ASN B N 1
ATOM 7331 C CA . ASN B 1 370 ? 2.639 -20.188 6.785 1 90.75 370 ASN B CA 1
ATOM 7332 C C . ASN B 1 370 ? 3.449 -19.031 6.195 1 90.75 370 ASN B C 1
ATOM 7334 O O . ASN B 1 370 ? 3.811 -18.094 6.906 1 90.75 370 ASN B O 1
ATOM 7338 N N . PHE B 1 371 ? 3.775 -19.172 4.973 1 88.56 371 PHE B N 1
ATOM 7339 C CA . PHE B 1 371 ? 4.5 -18.094 4.301 1 88.56 371 PHE B CA 1
ATOM 7340 C C . PHE B 1 371 ? 3.586 -16.906 4.035 1 88.56 371 PHE B C 1
ATOM 7342 O O . PHE B 1 371 ? 2.498 -17.062 3.477 1 88.56 371 PHE B O 1
ATOM 7349 N N . GLU B 1 372 ? 4.105 -15.773 4.504 1 91.12 372 GLU B N 1
ATOM 7350 C CA . GLU B 1 372 ? 3.393 -14.555 4.125 1 91.12 372 GLU B CA 1
ATOM 7351 C C . GLU B 1 372 ? 3.621 -14.211 2.656 1 91.12 372 GLU B C 1
ATOM 7353 O O . GLU B 1 372 ? 4.758 -14.219 2.182 1 91.12 372 GLU B O 1
ATOM 7358 N N . THR B 1 373 ? 2.543 -13.961 1.954 1 92 373 THR B N 1
ATOM 7359 C CA . THR B 1 373 ? 2.562 -13.727 0.515 1 92 373 THR B CA 1
ATOM 7360 C C . THR B 1 373 ? 1.847 -12.422 0.171 1 92 373 THR B C 1
ATOM 7362 O O . THR B 1 373 ? 0.747 -12.164 0.665 1 92 373 THR B O 1
ATOM 7365 N N . ARG B 1 374 ? 2.607 -11.57 -0.57 1 92.81 374 ARG B N 1
ATOM 7366 C CA . ARG B 1 374 ? 1.942 -10.422 -1.188 1 92.81 374 ARG B CA 1
ATOM 7367 C C . ARG B 1 374 ? 1.201 -10.844 -2.453 1 92.81 374 ARG B C 1
ATOM 7369 O O . ARG B 1 374 ? 1.771 -11.508 -3.322 1 92.81 374 ARG B O 1
ATOM 7376 N N . VAL B 1 375 ? -0.057 -10.445 -2.555 1 91 375 VAL B N 1
ATOM 7377 C CA . VAL B 1 375 ? -0.891 -10.883 -3.672 1 91 375 VAL B CA 1
ATOM 7378 C C . VAL B 1 375 ? -1.362 -9.664 -4.469 1 91 375 VAL B C 1
ATOM 7380 O O . VAL B 1 375 ? -1.535 -8.578 -3.91 1 91 375 VAL B O 1
ATOM 7383 N N . GLN B 1 376 ? -1.433 -9.82 -5.77 1 90.69 376 GLN B N 1
ATOM 7384 C CA . GLN B 1 376 ? -2.096 -8.898 -6.684 1 90.69 376 GLN B CA 1
ATO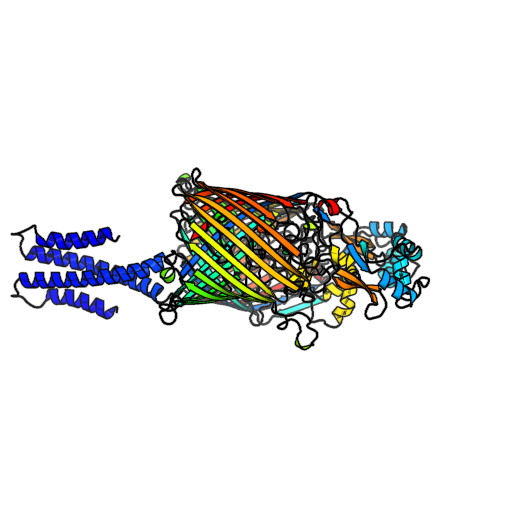M 7385 C C . GLN B 1 376 ? -2.951 -9.648 -7.699 1 90.69 376 GLN B C 1
ATOM 7387 O O . GLN B 1 376 ? -2.824 -10.859 -7.852 1 90.69 376 GLN B O 1
ATOM 7392 N N . PRO B 1 377 ? -3.865 -8.945 -8.391 1 92.69 377 PRO B N 1
ATOM 7393 C CA . PRO B 1 377 ? -4.695 -9.641 -9.375 1 92.69 377 PRO B CA 1
ATOM 7394 C C . PRO B 1 377 ? -3.889 -10.141 -10.57 1 92.69 377 PRO B C 1
ATOM 7396 O O . PRO B 1 377 ? -2.816 -9.609 -10.867 1 92.69 377 PRO B O 1
ATOM 7399 N N . SER B 1 378 ? -4.418 -11.156 -11.219 1 92.25 378 SER B N 1
ATOM 7400 C CA . SER B 1 378 ? -3.76 -11.711 -12.391 1 92.25 378 SER B CA 1
ATOM 7401 C C . SER B 1 378 ? -4.195 -10.992 -13.664 1 92.25 378 SER B C 1
ATOM 7403 O O . SER B 1 378 ? -3.488 -11.016 -14.672 1 92.25 378 SER B O 1
ATOM 7405 N N . GLY B 1 379 ? -5.379 -10.391 -13.594 1 94.38 379 GLY B N 1
ATOM 7406 C CA . GLY B 1 379 ? -5.84 -9.68 -14.773 1 94.38 379 GLY B CA 1
ATOM 7407 C C . GLY B 1 379 ? -7.254 -9.141 -14.633 1 94.38 379 GLY B C 1
ATOM 7408 O O . GLY B 1 379 ? -7.926 -9.406 -13.641 1 94.38 379 GLY B O 1
ATOM 7409 N N . VAL B 1 380 ? -7.668 -8.352 -15.68 1 96.94 380 VAL B N 1
ATOM 7410 C CA . VAL B 1 380 ? -9.016 -7.801 -15.75 1 96.94 380 VAL B CA 1
ATOM 7411 C C . VAL B 1 380 ? -10.008 -8.898 -16.141 1 96.94 380 VAL B C 1
ATOM 7413 O O . VAL B 1 380 ? -9.766 -9.648 -17.078 1 96.94 380 VAL B O 1
ATOM 7416 N N . ILE B 1 381 ? -11.133 -8.953 -15.445 1 97.75 381 ILE B N 1
ATOM 7417 C CA . ILE B 1 381 ? -12.047 -10.047 -15.734 1 97.75 381 ILE B CA 1
ATOM 7418 C C . ILE B 1 381 ? -13.375 -9.484 -16.25 1 97.75 381 ILE B C 1
ATOM 7420 O O . ILE B 1 381 ? -14.242 -10.234 -16.703 1 97.75 381 ILE B O 1
ATOM 7424 N N . GLY B 1 382 ? -13.57 -8.141 -16.078 1 98 382 GLY B N 1
ATOM 7425 C CA . GLY B 1 382 ? -14.789 -7.586 -16.641 1 98 382 GLY B CA 1
ATOM 7426 C C . GLY B 1 382 ? -15.234 -6.309 -15.961 1 98 382 GLY B C 1
ATOM 7427 O O . GLY B 1 382 ? -14.406 -5.57 -15.422 1 98 382 GLY B O 1
ATOM 7428 N N . ASP B 1 383 ? -16.562 -5.988 -16.125 1 98.44 383 ASP B N 1
ATOM 7429 C CA . ASP B 1 383 ? -17.203 -4.812 -15.539 1 98.44 383 ASP B CA 1
ATOM 7430 C C . ASP B 1 383 ? -18.391 -5.211 -14.656 1 98.44 383 ASP B C 1
ATOM 7432 O O . ASP B 1 383 ? -18.969 -6.285 -14.836 1 98.44 383 ASP B O 1
ATOM 7436 N N . MET B 1 384 ? -18.703 -4.336 -13.734 1 98.25 384 MET B N 1
ATOM 7437 C CA . MET B 1 384 ? -19.859 -4.562 -12.867 1 98.25 384 MET B CA 1
ATOM 7438 C C . MET B 1 384 ? -20.703 -3.303 -12.758 1 98.25 384 MET B C 1
ATOM 7440 O O . MET B 1 384 ? -20.172 -2.189 -12.758 1 98.25 384 MET B O 1
ATOM 7444 N N . PHE B 1 385 ? -21.984 -3.51 -12.633 1 98.19 385 PHE B N 1
ATOM 7445 C CA . PHE B 1 385 ? -22.938 -2.434 -12.398 1 98.19 385 PHE B CA 1
ATOM 7446 C C . PHE B 1 385 ? -23.844 -2.768 -11.227 1 98.19 385 PHE B C 1
ATOM 7448 O O . PHE B 1 385 ? -24.234 -3.924 -11.039 1 98.19 385 PHE B O 1
ATOM 7455 N N . LEU B 1 386 ? -24.172 -1.784 -10.438 1 97.94 386 LEU B N 1
ATOM 7456 C CA . LEU B 1 386 ? -25.062 -1.937 -9.297 1 97.94 386 LEU B CA 1
ATOM 7457 C C . LEU B 1 386 ? -26.141 -0.853 -9.305 1 97.94 386 LEU B C 1
ATOM 7459 O O . LEU B 1 386 ? -25.859 0.3 -9.641 1 97.94 386 LEU B O 1
ATOM 7463 N N . GLY B 1 387 ? -27.328 -1.225 -8.906 1 98.12 387 GLY B N 1
ATOM 7464 C CA . GLY B 1 387 ? -28.453 -0.315 -8.719 1 98.12 387 GLY B CA 1
ATOM 7465 C C . GLY B 1 387 ? -29.328 -0.674 -7.527 1 98.12 387 GLY B C 1
ATOM 7466 O O . GLY B 1 387 ? -29.453 -1.851 -7.184 1 98.12 387 GLY B O 1
ATOM 7467 N N . GLY B 1 388 ? -29.828 0.358 -6.949 1 98.06 388 GLY B N 1
ATOM 7468 C CA . GLY B 1 388 ? -30.703 0.079 -5.816 1 98.06 388 GLY B CA 1
ATOM 7469 C C . GLY B 1 388 ? -31.656 1.215 -5.504 1 98.06 388 GLY B C 1
ATOM 7470 O O . GLY B 1 388 ? -31.422 2.357 -5.898 1 98.06 388 GLY B O 1
ATOM 7471 N N . ILE B 1 389 ? -32.75 0.851 -4.883 1 98.56 389 ILE B N 1
ATOM 7472 C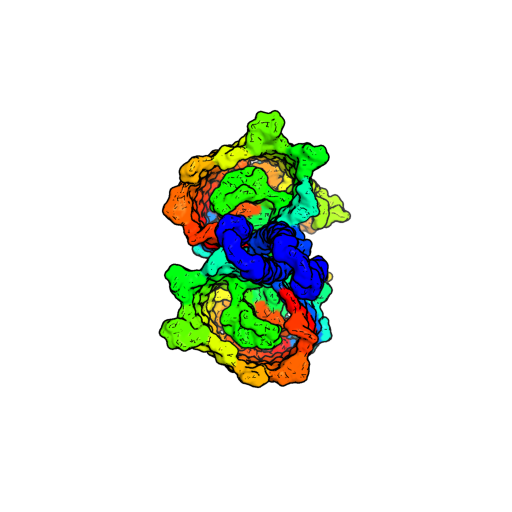 CA . ILE B 1 389 ? -33.75 1.771 -4.344 1 98.56 389 ILE B CA 1
ATOM 7473 C C . ILE B 1 389 ? -34.031 1.423 -2.885 1 98.56 389 ILE B C 1
ATOM 7475 O O . ILE B 1 389 ? -34.281 0.26 -2.555 1 98.56 389 ILE B O 1
ATOM 7479 N N . GLY B 1 390 ? -33.906 2.422 -2.066 1 98.31 390 GLY B N 1
ATOM 7480 C CA . GLY B 1 390 ? -34.156 2.223 -0.649 1 98.31 390 GLY B CA 1
ATOM 7481 C C . GLY B 1 390 ? -35.125 3.248 -0.067 1 98.31 390 GLY B C 1
ATOM 7482 O O . GLY B 1 390 ? -35.062 4.43 -0.415 1 98.31 390 GLY B O 1
ATOM 7483 N N . PHE B 1 391 ? -36.062 2.734 0.762 1 98.5 391 PHE B N 1
ATOM 7484 C CA . PHE B 1 391 ? -37 3.594 1.461 1 98.5 391 PHE B CA 1
ATOM 7485 C C . PHE B 1 391 ? -37 3.287 2.953 1 98.5 391 PHE B C 1
ATOM 7487 O O . PHE B 1 391 ? -37 2.121 3.352 1 98.5 391 PHE B O 1
ATOM 7494 N N . ALA B 1 392 ? -36.875 4.301 3.721 1 97.81 392 ALA B N 1
ATOM 7495 C CA . ALA B 1 392 ? -36.969 4.18 5.172 1 97.81 392 ALA B CA 1
ATOM 7496 C C . ALA B 1 392 ? -37.938 5.211 5.742 1 97.81 392 ALA B C 1
ATOM 7498 O O . ALA B 1 392 ? -38.062 6.312 5.207 1 97.81 392 ALA B O 1
ATOM 7499 N N . ARG B 1 393 ? -38.531 4.852 6.875 1 97.94 393 ARG B N 1
ATOM 7500 C CA . ARG B 1 393 ? -39.5 5.746 7.5 1 97.94 393 ARG B CA 1
ATOM 7501 C C . ARG B 1 393 ? -39.438 5.648 9.023 1 97.94 393 ARG B C 1
ATOM 7503 O O . ARG B 1 393 ? -39.25 4.555 9.57 1 97.94 393 ARG B O 1
ATOM 7510 N N . GLU B 1 394 ? -39.531 6.754 9.602 1 95.94 394 GLU B N 1
ATOM 7511 C CA . GLU B 1 394 ? -39.625 6.84 11.055 1 95.94 394 GLU B CA 1
ATOM 7512 C C . GLU B 1 394 ? -41.031 7.332 11.469 1 95.94 394 GLU B C 1
ATOM 7514 O O . GLU B 1 394 ? -41.406 8.453 11.141 1 95.94 394 GLU B O 1
ATOM 7519 N N . GLU B 1 395 ? -41.656 6.578 12.25 1 96.62 395 GLU B N 1
ATOM 7520 C CA . GLU B 1 395 ? -43 6.906 12.688 1 96.62 395 GLU B CA 1
ATOM 7521 C C . GLU B 1 395 ? -42.969 7.789 13.938 1 96.62 395 GLU B C 1
ATOM 7523 O O . GLU B 1 395 ? -41.969 7.871 14.625 1 96.62 395 GLU B O 1
ATOM 7528 N N . ASP B 1 396 ? -44.125 8.383 14.25 1 94 396 ASP B N 1
ATOM 7529 C CA . ASP B 1 396 ? -44.25 9.273 15.398 1 94 396 ASP B CA 1
ATOM 7530 C C . ASP B 1 396 ? -44 8.523 16.703 1 94 396 ASP B C 1
ATOM 7532 O O . ASP B 1 396 ? -43.562 9.109 17.688 1 94 396 ASP B O 1
ATOM 7536 N N . ASN B 1 397 ? -44.344 7.266 16.688 1 94.31 397 ASN B N 1
ATOM 7537 C CA . ASN B 1 397 ? -44.125 6.453 17.891 1 94.31 397 ASN B CA 1
ATOM 7538 C C . ASN B 1 397 ? -42.719 5.875 17.953 1 94.31 397 ASN B C 1
ATOM 7540 O O . ASN B 1 397 ? -42.469 4.926 18.703 1 94.31 397 ASN B O 1
ATOM 7544 N N . ASP B 1 398 ? -41.812 6.246 17.156 1 93.19 398 ASP B N 1
ATOM 7545 C CA . ASP B 1 398 ? -40.406 5.938 17.141 1 93.19 398 ASP B CA 1
ATOM 7546 C C . ASP B 1 398 ? -40.125 4.59 16.469 1 93.19 398 ASP B C 1
ATOM 7548 O O . ASP B 1 398 ? -39.031 4.074 16.5 1 93.19 398 ASP B O 1
ATOM 7552 N N . VAL B 1 399 ? -41.219 4.016 15.898 1 97.5 399 VAL B N 1
ATOM 7553 C CA . VAL B 1 399 ? -41.031 2.836 15.062 1 97.5 399 VAL B CA 1
ATOM 7554 C C . VAL B 1 399 ? -40.312 3.234 13.766 1 97.5 399 VAL B C 1
ATOM 7556 O O . VAL B 1 399 ? -40.719 4.199 13.109 1 97.5 399 VAL B O 1
ATOM 7559 N N . LYS B 1 400 ? -39.312 2.551 13.461 1 97.56 400 LYS B N 1
ATOM 7560 C CA . LYS B 1 400 ? -38.594 2.742 12.203 1 97.56 400 LYS B CA 1
ATOM 7561 C C . LYS B 1 400 ? -38.688 1.488 11.336 1 97.56 400 LYS B C 1
ATOM 7563 O O . LYS B 1 400 ? -38.594 0.368 11.844 1 97.56 400 LYS B O 1
ATOM 7568 N N . TRP B 1 401 ? -38.938 1.621 10.148 1 98.44 401 TRP B N 1
ATOM 7569 C CA . TRP B 1 401 ? -38.906 0.477 9.242 1 98.44 401 TRP B CA 1
ATOM 7570 C C . TRP B 1 401 ? -38.344 0.87 7.879 1 98.44 401 TRP B C 1
ATOM 7572 O O . TRP B 1 401 ? -38.281 2.053 7.535 1 98.44 401 TRP B O 1
ATOM 7582 N N . PHE B 1 402 ? -37.812 -0.034 7.105 1 98.62 402 PHE B N 1
ATOM 7583 C CA . PHE B 1 402 ? -37.219 0.254 5.812 1 98.62 402 PHE B CA 1
ATOM 7584 C C . PHE B 1 402 ? -37.375 -0.93 4.863 1 98.62 402 PHE B C 1
ATOM 7586 O O . PHE B 1 402 ? -37.594 -2.061 5.305 1 98.62 402 PHE B O 1
ATOM 7593 N N . VAL B 1 403 ? -37.344 -0.715 3.6 1 98.69 403 VAL B N 1
ATOM 7594 C CA . VAL B 1 403 ? -37.312 -1.674 2.5 1 98.69 403 VAL B CA 1
ATOM 7595 C C . VAL B 1 403 ? -36.312 -1.218 1.451 1 98.69 403 VAL B C 1
ATOM 7597 O O . VAL B 1 403 ? -36.25 -0.034 1.111 1 98.69 403 VAL B O 1
ATOM 7600 N N . SER B 1 404 ? -35.469 -2.115 1.035 1 98.69 404 SER B N 1
ATOM 7601 C CA . SER B 1 404 ? -34.469 -1.808 0.019 1 98.69 404 SER B CA 1
ATOM 7602 C C . SER B 1 404 ? -34.375 -2.928 -1.01 1 98.69 404 SER B C 1
ATOM 7604 O O . SER B 1 404 ? -34.344 -4.105 -0.65 1 98.69 404 SER B O 1
ATOM 7606 N N . GLY B 1 405 ? -34.375 -2.566 -2.289 1 98.75 405 GLY B N 1
ATOM 7607 C CA . GLY B 1 405 ? -34.125 -3.475 -3.396 1 98.75 405 GLY B CA 1
ATOM 7608 C C . GLY B 1 405 ? -32.844 -3.172 -4.133 1 98.75 405 GLY B C 1
ATOM 7609 O O . GLY B 1 405 ? -32.469 -2.008 -4.316 1 98.75 405 GLY B O 1
ATOM 7610 N N . GLY B 1 406 ? -32.125 -4.219 -4.477 1 98.56 406 GLY B N 1
ATOM 7611 C CA . GLY B 1 406 ? -30.844 -4.059 -5.16 1 98.56 406 GLY B CA 1
ATOM 7612 C C . GLY B 1 406 ? -30.719 -4.93 -6.398 1 98.56 406 GLY B C 1
ATOM 7613 O O . GLY B 1 406 ? -31.391 -5.957 -6.512 1 98.56 406 GLY B O 1
ATOM 7614 N N . TRP B 1 407 ? -29.844 -4.512 -7.27 1 98.62 407 TRP B N 1
ATOM 7615 C CA . TRP B 1 407 ? -29.531 -5.172 -8.531 1 98.62 407 TRP B CA 1
ATOM 7616 C C . TRP B 1 407 ? -28.047 -5.09 -8.852 1 98.62 407 TRP B C 1
ATOM 7618 O O . TRP B 1 407 ? -27.422 -4.047 -8.633 1 98.62 407 TRP B O 1
ATOM 7628 N N . THR B 1 408 ? -27.516 -6.227 -9.266 1 98.38 408 THR B N 1
ATOM 7629 C CA . THR B 1 408 ? -26.141 -6.234 -9.773 1 98.38 408 THR B CA 1
ATOM 7630 C C . THR B 1 408 ? -26.078 -6.883 -11.156 1 98.38 408 THR B C 1
ATOM 7632 O O . THR B 1 408 ? -26.797 -7.852 -11.422 1 98.38 408 THR B O 1
ATOM 7635 N N . ARG B 1 409 ? -25.281 -6.32 -12.023 1 98.19 409 ARG B N 1
ATOM 7636 C CA . ARG B 1 409 ? -24.969 -6.914 -13.32 1 98.19 409 ARG B CA 1
ATOM 7637 C C . ARG B 1 409 ? -23.469 -7.082 -13.5 1 98.19 409 ARG B C 1
ATOM 7639 O O . ARG B 1 409 ? -22.703 -6.129 -13.328 1 98.19 409 ARG B O 1
ATOM 7646 N N . ALA B 1 410 ? -23.031 -8.297 -13.719 1 98.19 410 ALA B N 1
ATOM 7647 C CA . ALA B 1 410 ? -21.625 -8.625 -13.977 1 98.19 410 ALA B CA 1
ATOM 7648 C C . ALA B 1 410 ? -21.406 -8.984 -15.438 1 98.19 410 ALA B C 1
ATOM 7650 O O . ALA B 1 410 ? -22.078 -9.875 -15.977 1 98.19 410 ALA B O 1
ATOM 7651 N N . GLU B 1 411 ? -20.516 -8.32 -16.094 1 98.38 411 GLU B N 1
ATOM 7652 C CA . GLU B 1 411 ? -20.172 -8.578 -17.484 1 98.38 411 GLU B CA 1
ATOM 7653 C C . GLU B 1 411 ? -18.719 -9.047 -17.609 1 98.38 411 GLU B C 1
ATOM 7655 O O . GLU B 1 411 ? -17.797 -8.234 -17.594 1 98.38 411 GLU B O 1
ATOM 7660 N N . GLY B 1 412 ? -18.625 -10.375 -17.875 1 97.69 412 GLY B N 1
ATOM 7661 C CA . GLY B 1 412 ? -17.297 -10.953 -18.016 1 97.69 412 GLY B CA 1
ATOM 7662 C C . GLY B 1 412 ? -16.656 -10.648 -19.344 1 97.69 412 GLY B C 1
ATOM 7663 O O . GLY B 1 412 ? -17.344 -10.367 -20.328 1 97.69 412 GLY B O 1
ATOM 7664 N N . ASN B 1 413 ? -15.328 -10.68 -19.438 1 97.38 413 ASN B N 1
ATOM 7665 C CA . ASN B 1 413 ? -14.617 -10.422 -20.672 1 97.38 413 ASN B CA 1
ATOM 7666 C C . ASN B 1 413 ? -13.906 -11.68 -21.188 1 97.38 413 ASN B C 1
ATOM 7668 O O . ASN B 1 413 ? -13.086 -11.609 -22.094 1 97.38 413 ASN B O 1
ATOM 7672 N N . GLY B 1 414 ? -14.078 -12.805 -20.516 1 97.06 414 GLY B N 1
ATOM 7673 C CA . GLY B 1 414 ? -13.516 -14.07 -20.969 1 97.06 414 GLY B CA 1
ATOM 7674 C C . GLY B 1 414 ? -12.211 -14.422 -20.266 1 97.06 414 GLY B C 1
ATOM 7675 O O . GLY B 1 414 ? -11.719 -15.547 -20.391 1 97.06 414 GLY B O 1
ATOM 7676 N N . ASN B 1 415 ? -11.672 -13.555 -19.5 1 96.75 415 ASN B N 1
ATOM 7677 C CA . ASN B 1 415 ? -10.438 -13.812 -18.766 1 96.75 415 ASN B CA 1
ATOM 7678 C C . ASN B 1 415 ? -10.711 -14.438 -17.406 1 96.75 415 ASN B C 1
ATOM 7680 O O . ASN B 1 415 ? -11.797 -14.266 -16.844 1 96.75 415 ASN B O 1
ATOM 7684 N N . ALA B 1 416 ? -9.742 -15.203 -16.922 1 95.81 416 ALA B N 1
ATOM 7685 C CA . ALA B 1 416 ? -9.836 -15.805 -15.586 1 95.81 416 ALA B CA 1
ATOM 7686 C C . ALA B 1 416 ? -8.453 -16.062 -15.008 1 95.81 416 ALA B C 1
ATOM 7688 O O . ALA B 1 416 ? -7.496 -16.297 -15.742 1 95.81 416 ALA B O 1
ATOM 7689 N N . GLY B 1 417 ? -8.398 -15.906 -13.711 1 93.25 417 GLY B N 1
ATOM 7690 C CA . GLY B 1 417 ? -7.234 -16.359 -12.961 1 93.25 417 GLY B CA 1
ATOM 7691 C C . GLY B 1 417 ? -7.457 -17.688 -12.266 1 93.25 417 GLY B C 1
ATOM 7692 O O . GLY B 1 417 ? -8.391 -18.422 -12.602 1 93.25 417 GLY B O 1
ATOM 7693 N N . MET B 1 418 ? -6.617 -17.938 -11.32 1 90.19 418 MET B N 1
ATOM 7694 C CA . MET B 1 418 ? -6.621 -19.219 -10.625 1 90.19 418 MET B CA 1
ATOM 7695 C C . MET B 1 418 ? -7.969 -19.484 -9.953 1 90.19 418 MET B C 1
ATOM 7697 O O . MET B 1 418 ? -8.453 -20.609 -9.938 1 90.19 418 MET B O 1
ATOM 7701 N N . PHE B 1 419 ? -8.586 -18.406 -9.406 1 92.31 419 PHE B N 1
ATOM 7702 C CA . PHE B 1 419 ? -9.82 -18.578 -8.648 1 92.31 419 PHE B CA 1
ATOM 7703 C C . PHE B 1 419 ? -11.039 -18.312 -9.531 1 92.31 419 PHE B C 1
ATOM 7705 O O . PHE B 1 419 ? -12.18 -18.406 -9.062 1 92.31 419 PHE B O 1
ATOM 7712 N N . GLY B 1 420 ? -10.805 -17.969 -10.82 1 95.19 420 GLY B N 1
ATOM 7713 C CA . GLY B 1 420 ? -11.914 -17.812 -11.742 1 95.19 420 GLY B CA 1
ATOM 7714 C C . GLY B 1 420 ? -11.969 -16.438 -12.375 1 95.19 420 GLY B C 1
ATOM 7715 O O . GLY B 1 420 ? -11.047 -15.625 -12.195 1 95.19 420 GLY B O 1
ATOM 7716 N N . GLY B 1 421 ? -12.938 -16.266 -13.234 1 96.88 421 GLY B N 1
ATOM 7717 C CA . GLY B 1 421 ? -13.281 -14.984 -13.828 1 96.88 421 GLY B CA 1
ATOM 7718 C C . GLY B 1 421 ? -14.5 -14.336 -13.195 1 96.88 421 GLY B C 1
ATOM 7719 O O . GLY B 1 421 ? -14.805 -14.586 -12.031 1 96.88 421 GLY B O 1
ATOM 7720 N N . MET B 1 422 ? -15.164 -13.445 -13.953 1 98.06 422 MET B N 1
ATOM 7721 C CA . MET B 1 422 ? -16.344 -12.742 -13.453 1 98.06 422 MET B CA 1
ATOM 7722 C C . MET B 1 422 ? -17.516 -13.695 -13.312 1 98.06 422 MET B C 1
ATOM 7724 O O . MET B 1 422 ? -18.203 -14.008 -14.297 1 98.06 422 MET B O 1
ATOM 7728 N N . LEU B 1 423 ? -17.734 -14.109 -12.094 1 98.06 423 LEU B N 1
ATOM 7729 C CA . LEU B 1 423 ? -18.797 -15.07 -11.766 1 98.06 423 LEU B CA 1
ATOM 7730 C C . LEU B 1 423 ? -18.734 -16.281 -12.688 1 98.06 423 LEU B C 1
ATOM 7732 O O . LEU B 1 423 ? -19.766 -16.766 -13.156 1 98.06 423 LEU B O 1
ATOM 7736 N N . SER B 1 424 ? -17.562 -16.688 -12.969 1 97.69 424 SER B N 1
ATOM 7737 C CA . SER B 1 424 ? -17.25 -17.828 -13.836 1 97.69 424 SER B CA 1
ATOM 7738 C C . SER B 1 424 ? -15.992 -18.547 -13.367 1 97.69 424 SER B C 1
ATOM 7740 O O . SER B 1 424 ? -15.039 -17.906 -12.906 1 97.69 424 SER B O 1
ATOM 7742 N N . ASP B 1 425 ? -16.047 -19.875 -13.508 1 97.06 425 ASP B N 1
ATOM 7743 C CA . ASP B 1 425 ? -14.852 -20.625 -13.148 1 97.06 425 ASP B CA 1
ATOM 7744 C C . ASP B 1 425 ? -13.797 -20.547 -14.25 1 97.06 425 ASP B C 1
ATOM 7746 O O . ASP B 1 425 ? -14.102 -20.156 -15.383 1 97.06 425 ASP B O 1
ATOM 7750 N N . ALA B 1 426 ? -12.617 -20.859 -13.891 1 96.81 426 ALA B N 1
ATOM 7751 C CA . ALA B 1 426 ? -11.523 -20.891 -14.859 1 96.81 426 ALA B CA 1
ATOM 7752 C C . ALA B 1 426 ? -11.422 -22.25 -15.531 1 96.81 426 ALA B C 1
ATOM 7754 O O . ALA B 1 426 ? -11.695 -23.281 -14.906 1 96.81 426 ALA B O 1
ATOM 7755 N N . VAL B 1 427 ? -11.047 -22.234 -16.766 1 97.56 427 VAL B N 1
ATOM 7756 C CA . VAL B 1 427 ? -10.633 -23.438 -17.484 1 97.56 427 VAL B CA 1
ATOM 7757 C C . VAL B 1 427 ? -9.109 -23.5 -17.562 1 97.56 427 VAL B C 1
ATOM 7759 O O . VAL B 1 427 ? -8.469 -22.562 -18.047 1 97.56 427 VAL B O 1
ATOM 7762 N N . PHE B 1 428 ? -8.602 -24.609 -17.094 1 96.06 428 PHE B N 1
ATOM 7763 C CA . PHE B 1 428 ? -7.152 -24.766 -17 1 96.06 428 PHE B CA 1
ATOM 7764 C C . PHE B 1 428 ? -6.625 -25.562 -18.188 1 96.06 428 PHE B C 1
ATOM 7766 O O . PHE B 1 428 ? -7.289 -26.484 -18.672 1 96.06 428 PHE B O 1
ATOM 7773 N N . GLU B 1 429 ? -5.469 -25.203 -18.641 1 95.19 429 GLU B N 1
ATOM 7774 C CA . GLU B 1 429 ? -4.715 -25.922 -19.656 1 95.19 429 GLU B CA 1
ATOM 7775 C C . GLU B 1 429 ? -3.33 -26.312 -19.141 1 95.19 429 GLU B C 1
ATOM 7777 O O . GLU B 1 429 ? -2.746 -25.609 -18.312 1 95.19 429 GLU B O 1
ATOM 7782 N N . ALA B 1 430 ? -2.896 -27.422 -19.625 1 92.81 430 ALA B N 1
ATOM 7783 C CA . ALA B 1 430 ? -1.603 -27.953 -19.203 1 92.81 430 ALA B CA 1
ATOM 7784 C C . ALA B 1 430 ? -0.464 -27.328 -20 1 92.81 430 ALA B C 1
ATOM 7786 O O . ALA B 1 430 ? -0.6 -27.109 -21.203 1 92.81 430 ALA B O 1
ATOM 7787 N N . GLN B 1 431 ? 0.632 -27.062 -19.328 1 91.81 431 GLN B N 1
ATOM 7788 C CA . GLN B 1 431 ? 1.884 -26.656 -19.969 1 91.81 431 GLN B CA 1
ATOM 7789 C C . GLN B 1 431 ? 3.086 -27.125 -19.141 1 91.81 431 GLN B C 1
ATOM 7791 O O . GLN B 1 431 ? 2.934 -27.578 -18.016 1 91.81 431 GLN B O 1
ATOM 7796 N N . LEU B 1 432 ? 4.219 -27.094 -19.812 1 90.38 432 LEU B N 1
ATOM 7797 C CA . LEU B 1 432 ? 5.434 -27.438 -19.078 1 90.38 432 LEU B CA 1
ATOM 7798 C C . LEU B 1 432 ? 5.918 -26.25 -18.234 1 90.38 432 LEU B C 1
ATOM 7800 O O . LEU B 1 432 ? 5.75 -25.094 -18.641 1 90.38 432 LEU B O 1
ATOM 7804 N N . ASN B 1 433 ? 6.488 -26.547 -17.125 1 85.56 433 ASN B N 1
ATOM 7805 C CA . ASN B 1 433 ? 7.125 -25.5 -16.344 1 85.56 433 ASN B CA 1
ATOM 7806 C C . ASN B 1 433 ? 8.398 -24.984 -17.016 1 85.56 433 ASN B C 1
ATOM 7808 O O . ASN B 1 433 ? 8.75 -25.438 -18.109 1 85.56 433 ASN B O 1
ATOM 7812 N N . ALA B 1 434 ? 9.062 -24.062 -16.422 1 75.75 434 ALA B N 1
ATOM 7813 C CA . ALA B 1 434 ? 10.164 -23.328 -17.047 1 75.75 434 ALA B CA 1
ATOM 7814 C C . ALA B 1 434 ? 11.297 -24.25 -17.453 1 75.75 434 ALA B C 1
ATOM 7816 O O . ALA B 1 434 ? 11.914 -24.078 -18.5 1 75.75 434 ALA B O 1
ATOM 7817 N N . ASP B 1 435 ? 11.602 -25.266 -16.641 1 76.81 435 ASP B N 1
ATOM 7818 C CA . ASP B 1 435 ? 12.742 -26.125 -16.969 1 76.81 435 ASP B CA 1
ATOM 7819 C C . ASP B 1 435 ? 12.281 -27.406 -17.656 1 76.81 435 ASP B C 1
ATOM 7821 O O . ASP B 1 435 ? 13.07 -28.328 -17.859 1 76.81 435 ASP B O 1
ATOM 7825 N N . GLY B 1 436 ? 10.906 -27.516 -17.906 1 82.31 436 GLY B N 1
ATOM 7826 C CA . GLY B 1 436 ? 10.352 -28.609 -18.688 1 82.31 436 GLY B CA 1
ATOM 7827 C C . GLY B 1 436 ? 10.25 -29.906 -17.891 1 82.31 436 GLY B C 1
ATOM 7828 O O . GLY B 1 436 ? 10.016 -30.969 -18.469 1 82.31 436 GLY B O 1
ATOM 7829 N N . SER B 1 437 ? 10.344 -29.781 -16.609 1 81.25 437 SER B N 1
ATOM 7830 C CA . SER B 1 437 ? 10.438 -31 -15.812 1 81.25 437 SER B CA 1
ATOM 7831 C C . SER B 1 437 ? 9.07 -31.453 -15.32 1 81.25 437 SER B C 1
ATOM 7833 O O . SER B 1 437 ? 8.898 -32.594 -14.891 1 81.25 437 SER B O 1
ATOM 7835 N N . GLU B 1 438 ? 8.102 -30.547 -15.391 1 85.62 438 GLU B N 1
ATOM 7836 C CA . GLU B 1 438 ? 6.789 -30.859 -14.828 1 85.62 438 GLU B CA 1
ATOM 7837 C C . GLU B 1 438 ? 5.672 -30.234 -15.656 1 85.62 438 GLU B C 1
ATOM 7839 O O . GLU B 1 438 ? 5.848 -29.172 -16.25 1 85.62 438 GLU B O 1
ATOM 7844 N N . ILE B 1 439 ? 4.559 -31.031 -15.68 1 88.44 439 ILE B N 1
ATOM 7845 C CA . ILE B 1 439 ? 3.346 -30.469 -16.25 1 88.44 439 ILE B CA 1
ATOM 7846 C C . ILE B 1 439 ? 2.619 -29.625 -15.211 1 88.44 439 ILE B C 1
ATOM 7848 O O . ILE B 1 439 ? 2.348 -30.094 -14.102 1 88.44 439 ILE B O 1
ATOM 7852 N N . ILE B 1 440 ? 2.375 -28.406 -15.5 1 87.88 440 ILE B N 1
ATOM 7853 C CA . ILE B 1 440 ? 1.635 -27.547 -14.586 1 87.88 440 ILE B CA 1
ATOM 7854 C C . ILE B 1 440 ? 0.334 -27.094 -15.25 1 87.88 440 ILE B C 1
ATOM 7856 O O . ILE B 1 440 ? 0.232 -27.062 -16.484 1 87.88 440 ILE B O 1
ATOM 7860 N N . MET B 1 441 ? -0.649 -26.859 -14.453 1 90 441 MET B N 1
ATOM 7861 C CA . MET B 1 441 ? -1.944 -26.375 -14.922 1 90 441 MET B CA 1
ATOM 7862 C C . MET B 1 441 ? -2.055 -24.859 -14.758 1 90 441 MET B C 1
ATOM 7864 O O . MET B 1 441 ? -1.832 -24.344 -13.664 1 90 441 MET B O 1
ATOM 7868 N N . MET B 1 442 ? -2.402 -24.156 -15.844 1 92.38 442 MET B N 1
ATOM 7869 C CA . MET B 1 442 ? -2.559 -22.703 -15.789 1 92.38 442 MET B CA 1
ATOM 7870 C C . MET B 1 442 ? -3.961 -22.297 -16.234 1 92.38 442 MET B C 1
ATOM 7872 O O . MET B 1 442 ? -4.512 -22.875 -17.172 1 92.38 442 MET B O 1
ATOM 7876 N N . ALA B 1 443 ? -4.527 -21.344 -15.531 1 93.56 443 ALA B N 1
ATOM 7877 C CA . ALA B 1 443 ? -5.812 -20.812 -15.969 1 93.56 443 ALA B CA 1
ATOM 7878 C C . ALA B 1 443 ? -5.695 -20.172 -17.359 1 93.56 443 ALA B C 1
ATOM 7880 O O . ALA B 1 443 ? -4.82 -19.344 -17.594 1 93.56 443 ALA B O 1
ATOM 7881 N N . ALA B 1 444 ? -6.535 -20.578 -18.25 1 94.44 444 ALA B N 1
ATOM 7882 C CA . ALA B 1 444 ? -6.461 -20.109 -19.625 1 94.44 444 ALA B CA 1
ATOM 7883 C C . ALA B 1 444 ? -7.57 -19.109 -19.938 1 94.44 444 ALA B C 1
ATOM 7885 O O . ALA B 1 444 ? -7.332 -18.078 -20.562 1 94.44 444 ALA B O 1
ATOM 7886 N N . ASN B 1 445 ? -8.758 -19.438 -19.562 1 96.19 445 ASN B N 1
ATOM 7887 C CA . ASN B 1 445 ? -9.922 -18.594 -19.828 1 96.19 445 ASN B CA 1
ATOM 7888 C C . ASN B 1 445 ? -11.055 -18.891 -18.844 1 96.19 445 ASN B C 1
ATOM 7890 O O . ASN B 1 445 ? -11.016 -19.906 -18.125 1 96.19 445 ASN B O 1
ATOM 7894 N N . ALA B 1 446 ? -12.039 -17.984 -18.859 1 97.5 446 ALA B N 1
ATOM 7895 C CA . ALA B 1 446 ? -13.266 -18.234 -18.109 1 97.5 446 ALA B CA 1
ATOM 7896 C C . ALA B 1 446 ? -14.148 -19.25 -18.844 1 97.5 446 ALA B C 1
ATOM 7898 O O . ALA B 1 446 ? -14.164 -19.297 -20.062 1 97.5 446 ALA B O 1
ATOM 7899 N N . GLU B 1 447 ? -14.812 -20.016 -18.141 1 96 447 GLU B N 1
ATOM 7900 C CA . GLU B 1 447 ? -15.727 -21 -18.719 1 96 447 GLU B CA 1
ATOM 7901 C C . GLU B 1 447 ? -16.875 -20.312 -19.453 1 96 447 GLU B C 1
ATOM 7903 O O . GLU B 1 447 ? -17.344 -20.812 -20.484 1 96 447 GLU B O 1
ATOM 7908 N N . ASP B 1 448 ? -17.328 -19.25 -18.844 1 93.56 448 ASP B N 1
ATOM 7909 C CA . ASP B 1 448 ? -18.469 -18.484 -19.344 1 93.56 448 ASP B CA 1
ATOM 7910 C C . ASP B 1 448 ? -18.219 -16.984 -19.203 1 93.56 448 ASP B C 1
ATOM 7912 O O . ASP B 1 448 ? -17.656 -16.547 -18.203 1 93.56 448 ASP B O 1
ATOM 7916 N N . SER B 1 449 ? -18.609 -16.188 -20.281 1 92.5 449 SER B N 1
ATOM 7917 C CA . SER B 1 449 ? -18.422 -14.734 -20.203 1 92.5 449 SER B CA 1
ATOM 7918 C C . SER B 1 449 ? -19.75 -13.992 -20.391 1 92.5 449 SER B C 1
ATOM 7920 O O . SER B 1 449 ? -19.75 -12.781 -20.609 1 92.5 449 SER B O 1
ATOM 7922 N N . ASP B 1 450 ? -20.859 -14.672 -20.312 1 95.69 450 ASP B N 1
ATOM 7923 C CA . ASP B 1 450 ? -22.172 -14.047 -20.453 1 95.69 450 ASP B CA 1
ATOM 7924 C C . ASP B 1 450 ? -22.469 -13.125 -19.281 1 95.69 450 ASP B C 1
ATOM 7926 O O . ASP B 1 450 ? -22.047 -13.391 -18.156 1 95.69 450 ASP B O 1
ATOM 7930 N N . PRO B 1 451 ? -23.234 -12.102 -19.625 1 97.44 451 PRO B N 1
ATOM 7931 C CA . PRO B 1 451 ? -23.656 -11.234 -18.516 1 97.44 451 PRO B CA 1
ATOM 7932 C C . PRO B 1 451 ? -24.547 -11.961 -17.516 1 97.44 451 PRO B C 1
ATOM 7934 O O . PRO B 1 451 ? -25.391 -12.773 -17.906 1 97.44 451 PRO B O 1
ATOM 7937 N N . LYS B 1 452 ? -24.391 -11.672 -16.281 1 98 452 LYS B N 1
ATOM 7938 C CA . LYS B 1 452 ? -25.156 -12.281 -15.211 1 98 452 LYS B CA 1
ATOM 7939 C C . LYS B 1 452 ? -25.812 -11.227 -14.32 1 98 452 LYS B C 1
ATOM 7941 O O . LYS B 1 452 ? -25.141 -10.281 -13.883 1 98 452 LYS B O 1
ATOM 7946 N N . ASP B 1 453 ? -27.062 -11.383 -14.016 1 98.5 453 ASP B N 1
ATOM 7947 C CA . ASP B 1 453 ? -27.797 -10.461 -13.156 1 98.5 453 ASP B CA 1
ATOM 7948 C C . ASP B 1 453 ? -28.078 -11.086 -11.797 1 98.5 453 ASP B C 1
ATOM 7950 O O . ASP B 1 453 ? -28.422 -12.266 -11.703 1 98.5 453 ASP B O 1
ATOM 7954 N N . GLY B 1 454 ? -27.844 -10.352 -10.766 1 98.62 454 GLY B N 1
ATOM 7955 C CA . GLY B 1 454 ? -28.203 -10.711 -9.406 1 98.62 454 GLY B CA 1
ATOM 7956 C C . GLY B 1 454 ? -29.172 -9.727 -8.766 1 98.62 454 GLY B C 1
ATOM 7957 O O . GLY B 1 454 ? -29.219 -8.562 -9.164 1 98.62 454 GLY B O 1
ATOM 7958 N N . TYR B 1 455 ? -29.906 -10.227 -7.762 1 98.81 455 TYR B N 1
ATOM 7959 C CA . TYR B 1 455 ? -30.891 -9.398 -7.086 1 98.81 455 TYR B CA 1
ATOM 7960 C C . TYR B 1 455 ? -30.812 -9.57 -5.574 1 98.81 455 TYR B C 1
ATOM 7962 O O . TYR B 1 455 ? -30.484 -10.648 -5.082 1 98.81 455 TYR B O 1
ATOM 7970 N N . GLY B 1 456 ? -31.062 -8.469 -4.863 1 98.69 456 GLY B N 1
ATOM 7971 C CA . GLY B 1 456 ? -31.062 -8.477 -3.41 1 98.69 456 GLY B CA 1
ATOM 7972 C C . GLY B 1 456 ? -32.25 -7.719 -2.811 1 98.69 456 GLY B C 1
ATOM 7973 O O . GLY B 1 456 ? -32.719 -6.75 -3.398 1 98.69 456 GLY B O 1
ATOM 7974 N N . VAL B 1 457 ? -32.656 -8.195 -1.676 1 98.81 457 VAL B N 1
ATOM 7975 C CA . VAL B 1 457 ? -33.719 -7.535 -0.897 1 98.81 457 VAL B CA 1
ATOM 7976 C C . VAL B 1 457 ? -33.25 -7.375 0.551 1 98.81 457 VAL B C 1
ATOM 7978 O O . VAL B 1 457 ? -32.562 -8.25 1.092 1 98.81 457 VAL B O 1
ATOM 7981 N N . TYR B 1 458 ? -33.531 -6.273 1.136 1 98.81 458 TYR B N 1
ATOM 7982 C CA . TYR B 1 458 ? -33.188 -5.957 2.518 1 98.81 458 TYR B CA 1
ATOM 7983 C C . TYR B 1 458 ? -34.312 -5.207 3.207 1 98.81 458 TYR B C 1
ATOM 7985 O O . TYR B 1 458 ? -34.719 -4.129 2.762 1 98.81 458 TYR B O 1
ATOM 7993 N N . VAL B 1 459 ? -34.875 -5.84 4.242 1 98.81 459 VAL B N 1
ATOM 7994 C CA . VAL B 1 459 ? -36 -5.234 4.957 1 98.81 459 VAL B CA 1
ATOM 7995 C C . VAL B 1 459 ? -35.75 -5.289 6.461 1 98.81 459 VAL B C 1
ATOM 7997 O O . VAL B 1 459 ? -35 -6.148 6.941 1 98.81 459 VAL B O 1
ATOM 8000 N N . GLY B 1 460 ? -36.312 -4.316 7.184 1 98.75 460 GLY B N 1
ATOM 8001 C CA . GLY B 1 460 ? -36.156 -4.336 8.633 1 98.75 460 GLY B CA 1
ATOM 8002 C C . GLY B 1 460 ? -37.125 -3.412 9.352 1 98.75 460 GLY B C 1
ATOM 8003 O O . GLY B 1 460 ? -37.781 -2.592 8.727 1 98.75 460 GLY B O 1
ATOM 8004 N N . VAL B 1 461 ? -37.25 -3.666 10.609 1 98.69 461 VAL B N 1
ATOM 8005 C CA . VAL B 1 461 ? -38.062 -2.846 11.492 1 98.69 461 VAL B CA 1
ATOM 8006 C C . VAL B 1 461 ? -37.375 -2.725 12.859 1 98.69 461 VAL B C 1
ATOM 8008 O O . VAL B 1 461 ? -36.688 -3.648 13.297 1 98.69 461 VAL B O 1
ATOM 8011 N N . GLN B 1 462 ? -37.406 -1.593 13.391 1 98.31 462 GLN B N 1
ATOM 8012 C CA . GLN B 1 462 ? -36.969 -1.318 14.75 1 98.31 462 GLN B CA 1
ATOM 8013 C C . GLN B 1 462 ? -38.094 -0.719 15.586 1 98.31 462 GLN B C 1
ATOM 8015 O O . GLN B 1 462 ? -38.688 0.282 15.203 1 98.31 462 GLN B O 1
ATOM 8020 N N . ILE B 1 463 ? -38.344 -1.304 16.75 1 98.19 463 ILE B N 1
ATOM 8021 C CA . ILE B 1 463 ? -39.5 -0.938 17.594 1 98.19 463 ILE B CA 1
ATOM 8022 C C . ILE B 1 463 ? -39 -0.564 18.984 1 98.19 463 ILE B C 1
ATOM 8024 O O . ILE B 1 463 ? -38.156 -1.239 19.547 1 98.19 463 ILE B O 1
ATOM 8028 N N . PRO B 1 464 ? -39.562 0.57 19.469 1 97.06 464 PRO B N 1
ATOM 8029 C CA . PRO B 1 464 ? -39.25 0.869 20.859 1 97.06 464 PRO B CA 1
ATOM 8030 C C . PRO B 1 464 ? -39.594 -0.273 21.812 1 97.06 464 PRO B C 1
ATOM 8032 O O . PRO B 1 464 ? -40.625 -0.931 21.641 1 97.06 464 PRO B O 1
ATOM 8035 N N . ALA B 1 465 ? -38.781 -0.482 22.75 1 96.5 465 ALA B N 1
ATOM 8036 C CA . ALA B 1 465 ? -38.969 -1.507 23.781 1 96.5 465 ALA B CA 1
ATOM 8037 C C . ALA B 1 465 ? -38.5 -1.005 25.141 1 96.5 465 ALA B C 1
ATOM 8039 O O . ALA B 1 465 ? -37.906 0.072 25.25 1 96.5 465 ALA B O 1
ATOM 8040 N N . PRO B 1 466 ? -38.906 -1.728 26.219 1 94.62 466 PRO B N 1
ATOM 8041 C CA . PRO B 1 466 ? -38.469 -1.275 27.547 1 94.62 466 PRO B CA 1
ATOM 8042 C C . PRO B 1 466 ? -36.969 -1.019 27.625 1 94.62 466 PRO B C 1
ATOM 8044 O O . PRO B 1 466 ? -36.156 -1.903 27.297 1 94.62 466 PRO B O 1
ATOM 8047 N N . TYR B 1 467 ? -36.594 0.199 28.047 1 93.81 467 TYR B N 1
ATOM 8048 C CA . TYR B 1 467 ? -35.219 0.643 28.281 1 93.81 467 TYR B CA 1
ATOM 8049 C C . TYR B 1 467 ? -34.438 0.648 26.969 1 93.81 467 TYR B C 1
ATOM 8051 O O . TYR B 1 467 ? -33.188 0.534 26.984 1 93.81 467 TYR B O 1
ATOM 8059 N N . GLY B 1 468 ? -35.062 0.63 25.828 1 96.19 468 GLY B N 1
ATOM 8060 C CA . GLY B 1 468 ? -34.344 0.695 24.578 1 96.19 468 GLY B CA 1
ATOM 8061 C C . GLY B 1 468 ? -35.219 0.357 23.375 1 96.19 468 GLY B C 1
ATOM 8062 O O . GLY B 1 468 ? -36.281 0.934 23.188 1 96.19 468 GLY B O 1
ATOM 8063 N N . LYS B 1 469 ? -34.75 -0.451 22.484 1 97.44 469 LYS B N 1
ATOM 8064 C CA . LYS B 1 469 ? -35.438 -0.795 21.25 1 97.44 469 LYS B CA 1
ATOM 8065 C C . LYS B 1 469 ? -35.094 -2.203 20.781 1 97.44 469 LYS B C 1
ATOM 8067 O O . LYS B 1 469 ? -34.031 -2.719 21.125 1 97.44 469 LYS B O 1
ATOM 8072 N N . VAL B 1 470 ? -35.969 -2.842 20.078 1 98.19 470 VAL B N 1
ATOM 8073 C CA . VAL B 1 470 ? -35.781 -4.152 19.469 1 98.19 470 VAL B CA 1
ATOM 8074 C C . VAL B 1 470 ? -35.875 -4.035 17.953 1 98.19 470 VAL B C 1
ATOM 8076 O O . VAL B 1 470 ? -36.688 -3.252 17.422 1 98.19 470 VAL B O 1
ATOM 8079 N N . GLY B 1 471 ? -35.031 -4.785 17.266 1 98.69 471 GLY B N 1
ATOM 8080 C CA . GLY B 1 471 ? -35.031 -4.738 15.805 1 98.69 471 GLY B CA 1
ATOM 8081 C C . GLY B 1 471 ? -35.062 -6.113 15.164 1 98.69 471 GLY B C 1
ATOM 8082 O O . GLY B 1 471 ? -34.531 -7.074 15.734 1 98.69 471 GLY B O 1
ATOM 8083 N N . PHE B 1 472 ? -35.719 -6.227 14.047 1 98.81 472 PHE B N 1
ATOM 8084 C CA . PHE B 1 472 ? -35.75 -7.402 13.18 1 98.81 472 PHE B CA 1
ATOM 8085 C C . PHE B 1 472 ? -35.375 -7.035 11.75 1 98.81 472 PHE B C 1
ATOM 8087 O O . PHE B 1 472 ? -35.906 -6.059 11.203 1 98.81 472 PHE B O 1
ATOM 8094 N N . GLU B 1 473 ? -34.406 -7.703 11.188 1 98.81 473 GLU B N 1
ATOM 8095 C CA . GLU B 1 473 ? -34 -7.469 9.812 1 98.81 473 GLU B CA 1
ATOM 8096 C C . GLU B 1 473 ? -33.938 -8.773 9.031 1 98.81 473 GLU B C 1
ATOM 8098 O O . GLU B 1 473 ? -33.656 -9.836 9.609 1 98.81 473 GLU B O 1
ATOM 8103 N N . TYR B 1 474 ? -34.188 -8.719 7.762 1 98.81 474 TYR B N 1
ATOM 8104 C CA . TYR B 1 474 ? -34.094 -9.844 6.84 1 98.81 474 TYR B CA 1
ATOM 8105 C C . TYR B 1 474 ? -33.5 -9.414 5.5 1 98.81 474 TYR B C 1
ATOM 8107 O O . TYR B 1 474 ? -33.844 -8.336 4.996 1 98.81 474 TYR B O 1
ATOM 8115 N N . ASN B 1 475 ? -32.594 -10.172 4.992 1 98.81 475 ASN B N 1
ATOM 8116 C CA . ASN B 1 475 ? -32.125 -9.914 3.643 1 98.81 475 ASN B CA 1
ATOM 8117 C C . ASN B 1 475 ? -31.969 -11.203 2.842 1 98.81 475 ASN B C 1
ATOM 8119 O O . ASN B 1 475 ? -31.812 -12.281 3.418 1 98.81 475 ASN B O 1
ATOM 8123 N N . TYR B 1 476 ? -32.094 -11.102 1.559 1 98.81 476 TYR B N 1
ATOM 8124 C CA . TYR B 1 476 ? -31.984 -12.18 0.583 1 98.81 476 TYR B CA 1
ATOM 8125 C C . TYR B 1 476 ? -31.125 -11.742 -0.608 1 98.81 476 TYR B C 1
ATOM 8127 O O . TYR B 1 476 ? -31.234 -10.602 -1.065 1 98.81 476 TYR B O 1
ATOM 8135 N N . GLY B 1 477 ? -30.297 -12.656 -1.122 1 98.88 477 GLY B N 1
ATOM 8136 C CA . GLY B 1 477 ? -29.547 -12.477 -2.357 1 98.88 477 GLY B CA 1
ATOM 8137 C C . GLY B 1 477 ? -29.672 -13.656 -3.301 1 98.88 477 GLY B C 1
ATOM 8138 O O . GLY B 1 477 ? -29.562 -14.812 -2.877 1 98.88 477 GLY B O 1
ATOM 8139 N N . SER B 1 478 ? -29.875 -13.383 -4.566 1 98.75 478 SER B N 1
ATOM 8140 C CA . SER B 1 478 ? -29.984 -14.43 -5.582 1 98.75 478 SER B CA 1
ATOM 8141 C C . SER B 1 478 ? -28.609 -15 -5.934 1 98.75 478 SER B C 1
ATOM 8143 O O . SER B 1 478 ? -27.594 -14.617 -5.344 1 98.75 478 SER B O 1
ATOM 8145 N N . GLU B 1 479 ? -28.531 -15.922 -6.832 1 98.56 479 GLU B N 1
ATOM 8146 C CA . GLU B 1 479 ? -27.375 -16.703 -7.223 1 98.56 479 GLU B CA 1
ATOM 8147 C C . GLU B 1 479 ? -26.203 -15.797 -7.609 1 98.56 479 GLU B C 1
ATOM 8149 O O . GLU B 1 479 ? -25.062 -16.047 -7.223 1 98.56 479 GLU B O 1
ATOM 8154 N N . TYR B 1 480 ? -26.469 -14.703 -8.297 1 98.5 480 TYR B N 1
ATOM 8155 C CA . TYR B 1 480 ? -25.391 -13.875 -8.844 1 98.5 480 TYR B CA 1
ATOM 8156 C C . TYR B 1 480 ? -25.344 -12.523 -8.141 1 98.5 480 TYR B C 1
ATOM 8158 O O . TYR B 1 480 ? -24.719 -11.586 -8.641 1 98.5 480 TYR B O 1
ATOM 8166 N N . TRP B 1 481 ? -26.047 -12.398 -6.934 1 98.62 481 TRP B N 1
ATOM 8167 C CA . TRP B 1 481 ? -26.016 -11.18 -6.129 1 98.62 481 TRP B CA 1
ATOM 8168 C C . TRP B 1 481 ? -24.594 -10.883 -5.648 1 98.62 481 TRP B C 1
ATOM 8170 O O . TRP B 1 481 ? -23.953 -11.734 -5.031 1 98.62 481 TRP B O 1
ATOM 8180 N N . THR B 1 482 ? -24.031 -9.633 -5.996 1 97.62 482 THR B N 1
ATOM 8181 C CA . THR B 1 482 ? -22.672 -9.281 -5.645 1 97.62 482 THR B CA 1
ATOM 8182 C C . THR B 1 482 ? -22.562 -7.801 -5.293 1 97.62 482 THR B C 1
ATOM 8184 O O . THR B 1 482 ? -21.938 -7.023 -6.027 1 97.62 482 THR B O 1
ATOM 8187 N N . PRO B 1 483 ? -23 -7.395 -4.102 1 96.88 483 PRO B N 1
ATOM 8188 C CA . PRO B 1 483 ? -22.797 -6.008 -3.672 1 96.88 483 PRO B CA 1
ATOM 8189 C C . PRO B 1 483 ? -21.359 -5.75 -3.191 1 96.88 483 PRO B C 1
ATOM 8191 O O . PRO B 1 483 ? -20.562 -6.684 -3.102 1 96.88 483 PRO B O 1
ATOM 8194 N N . PHE B 1 484 ? -21.016 -4.492 -2.971 1 94.88 484 PHE B N 1
ATOM 8195 C CA . PHE B 1 484 ? -19.719 -4.109 -2.432 1 94.88 484 PHE B CA 1
ATOM 8196 C C . PHE B 1 484 ? -19.812 -3.836 -0.936 1 94.88 484 PHE B C 1
ATOM 8198 O O . PHE B 1 484 ? -19.641 -2.697 -0.496 1 94.88 484 PHE B O 1
ATOM 8205 N N . THR B 1 485 ? -20 -4.875 -0.162 1 95.12 485 THR B N 1
ATOM 8206 C CA . THR B 1 485 ? -20.203 -4.668 1.269 1 95.12 485 THR B CA 1
ATOM 8207 C C . THR B 1 485 ? -19.156 -5.414 2.078 1 95.12 485 THR B C 1
ATOM 8209 O O . THR B 1 485 ? -19.438 -5.953 3.146 1 95.12 485 THR B O 1
ATOM 8212 N N . GLN B 1 486 ? -17.953 -5.461 1.588 1 89.94 486 GLN B N 1
ATOM 8213 C CA . GLN B 1 486 ? -16.891 -6.266 2.184 1 89.94 486 GLN B CA 1
ATOM 8214 C C . GLN B 1 486 ? -16.422 -5.66 3.502 1 89.94 486 GLN B C 1
ATOM 8216 O O . GLN B 1 486 ? -15.773 -6.336 4.305 1 89.94 486 GLN B O 1
ATOM 8221 N N . ALA B 1 487 ? -16.734 -4.441 3.764 1 90.44 487 ALA B N 1
ATOM 8222 C CA . ALA B 1 487 ? -16.266 -3.791 4.984 1 90.44 487 ALA B CA 1
ATOM 8223 C C . ALA B 1 487 ? -17.281 -3.953 6.113 1 90.44 487 ALA B C 1
ATOM 8225 O O . ALA B 1 487 ? -17.094 -3.41 7.203 1 90.44 487 ALA B O 1
ATOM 8226 N N . GLN B 1 488 ? -18.328 -4.672 5.91 1 91.31 488 GLN B N 1
ATOM 8227 C CA . GLN B 1 488 ? -19.297 -4.895 6.973 1 91.31 488 GLN B CA 1
ATOM 8228 C C . GLN B 1 488 ? -18.672 -5.652 8.141 1 91.31 488 GLN B C 1
ATOM 8230 O O . GLN B 1 488 ? -17.906 -6.598 7.941 1 91.31 488 GLN B O 1
ATOM 8235 N N . ASP B 1 489 ? -19 -5.262 9.32 1 90.12 489 ASP B N 1
ATOM 8236 C CA . ASP B 1 489 ? -18.422 -5.809 10.547 1 90.12 489 ASP B CA 1
ATOM 8237 C C . ASP B 1 489 ? -19.188 -7.059 10.992 1 90.12 489 ASP B C 1
ATOM 8239 O O . ASP B 1 489 ? -19.719 -7.102 12.109 1 90.12 489 ASP B O 1
ATOM 8243 N N . ASP B 1 490 ? -19.359 -8 10.188 1 94 490 ASP B N 1
ATOM 8244 C CA . ASP B 1 490 ? -19.891 -9.328 10.477 1 94 490 ASP B CA 1
ATOM 8245 C C . ASP B 1 490 ? -18.828 -10.406 10.273 1 94 490 ASP B C 1
ATOM 8247 O O . ASP B 1 490 ? -18.453 -10.711 9.141 1 94 490 ASP B O 1
ATOM 8251 N N . PRO B 1 491 ? -18.406 -11.031 11.359 1 94 491 PRO B N 1
ATOM 8252 C CA . PRO B 1 491 ? -17.281 -11.961 11.25 1 94 491 PRO B CA 1
ATOM 8253 C C . PRO B 1 491 ? -17.578 -13.148 10.336 1 94 491 PRO B C 1
ATOM 8255 O O . PRO B 1 491 ? -16.672 -13.688 9.695 1 94 491 PRO B O 1
ATOM 8258 N N . ILE B 1 492 ? -18.828 -13.625 10.281 1 95.5 492 ILE B N 1
ATOM 8259 C CA . ILE B 1 492 ? -19.172 -14.758 9.43 1 95.5 492 ILE B CA 1
ATOM 8260 C C . ILE B 1 492 ? -19.094 -14.344 7.957 1 95.5 492 ILE B C 1
ATOM 8262 O O . ILE B 1 492 ? -18.844 -15.188 7.086 1 95.5 492 ILE B O 1
ATOM 8266 N N . GLY B 1 493 ? -19.188 -13.094 7.66 1 93.31 493 GLY B N 1
ATOM 8267 C CA . GLY B 1 493 ? -19.297 -12.477 6.348 1 93.31 493 GLY B CA 1
ATOM 8268 C C . GLY B 1 493 ? -20.391 -11.438 6.254 1 93.31 493 GLY B C 1
ATOM 8269 O O . GLY B 1 493 ? -21.328 -11.453 7.051 1 93.31 493 GLY B O 1
ATOM 8270 N N . SER B 1 494 ? -20.297 -10.617 5.297 1 95 494 SER B N 1
ATOM 8271 C CA . SER B 1 494 ? -21.328 -9.602 5.113 1 95 494 SER B CA 1
ATOM 8272 C C . SER B 1 494 ? -22.703 -10.234 4.957 1 95 494 SER B C 1
ATOM 8274 O O . SER B 1 494 ? -22.953 -10.961 3.996 1 95 494 SER B O 1
ATOM 8276 N N . LYS B 1 495 ? -23.562 -9.922 5.836 1 97.31 495 LYS B N 1
ATOM 8277 C CA . LYS B 1 495 ? -24.906 -10.484 5.727 1 97.31 495 LYS B CA 1
ATOM 8278 C C . LYS B 1 495 ? -25.609 -10.008 4.453 1 97.31 495 LYS B C 1
ATOM 8280 O O . LYS B 1 495 ? -26.375 -10.75 3.846 1 97.31 495 LYS B O 1
ATOM 8285 N N . LEU B 1 496 ? -25.219 -8.836 3.996 1 97.94 496 LEU B N 1
ATOM 8286 C CA . LEU B 1 496 ? -25.922 -8.25 2.857 1 97.94 496 LEU B CA 1
ATOM 8287 C C . LEU B 1 496 ? -25.359 -8.781 1.543 1 97.94 496 LEU B C 1
ATOM 8289 O O . LEU B 1 496 ? -25.969 -8.602 0.484 1 97.94 496 LEU B O 1
ATOM 8293 N N . ALA B 1 497 ? -24.266 -9.43 1.575 1 97.75 497 ALA B N 1
ATOM 8294 C CA . ALA B 1 497 ? -23.688 -10.016 0.374 1 97.75 497 ALA B CA 1
ATOM 8295 C C . ALA B 1 497 ? -24.094 -11.484 0.23 1 97.75 497 ALA B C 1
ATOM 8297 O O . ALA B 1 497 ? -23.719 -12.148 -0.738 1 97.75 497 ALA B O 1
ATOM 8298 N N . THR B 1 498 ? -24.828 -11.977 1.145 1 98.44 498 THR B N 1
ATOM 8299 C CA . THR B 1 498 ? -25.188 -13.391 1.198 1 98.44 498 THR B CA 1
ATOM 8300 C C . THR B 1 498 ? -26.031 -13.789 -0.013 1 98.44 498 THR B C 1
ATOM 8302 O O . THR B 1 498 ? -27.016 -13.109 -0.341 1 98.44 498 THR B O 1
ATOM 8305 N N . ARG B 1 499 ? -25.578 -14.781 -0.709 1 98.75 499 ARG B N 1
ATOM 8306 C CA . ARG B 1 499 ? -26.438 -15.469 -1.665 1 98.75 499 ARG B CA 1
ATOM 8307 C C . ARG B 1 499 ? -27.297 -16.516 -0.969 1 98.75 499 ARG B C 1
ATOM 8309 O O . ARG B 1 499 ? -26.859 -17.641 -0.751 1 98.75 499 ARG B O 1
ATOM 8316 N N . GLY B 1 500 ? -28.422 -16.172 -0.647 1 98.75 500 GLY B N 1
ATOM 8317 C CA . GLY B 1 500 ? -29.328 -16.922 0.229 1 98.75 500 GLY B CA 1
ATOM 8318 C C . GLY B 1 500 ? -30.062 -16.031 1.206 1 98.75 500 GLY B C 1
ATOM 8319 O O . GLY B 1 500 ? -30.5 -14.93 0.847 1 98.75 500 GLY B O 1
ATOM 8320 N N . HIS B 1 501 ? -30.281 -16.578 2.416 1 98.81 501 HIS B N 1
ATOM 8321 C CA . HIS B 1 501 ? -31.141 -15.898 3.381 1 98.81 501 HIS B CA 1
ATOM 8322 C C . HIS B 1 501 ? -30.375 -15.57 4.656 1 98.81 501 HIS B C 1
ATOM 8324 O O . HIS B 1 501 ? -29.562 -16.375 5.129 1 98.81 501 HIS B O 1
ATOM 8330 N N . VAL B 1 502 ? -30.625 -14.352 5.199 1 98.88 502 VAL B N 1
ATOM 8331 C CA . VAL B 1 502 ? -30.094 -14.023 6.516 1 98.88 502 VAL B CA 1
ATOM 8332 C C . VAL B 1 502 ? -31.172 -13.336 7.348 1 98.88 502 VAL B C 1
ATOM 8334 O O . VAL B 1 502 ? -31.859 -12.43 6.867 1 98.88 502 VAL B O 1
ATOM 8337 N N . GLY B 1 503 ? -31.406 -13.797 8.531 1 98.81 503 GLY B N 1
ATOM 8338 C CA . GLY B 1 503 ? -32.219 -13.141 9.516 1 98.81 503 GLY B CA 1
ATOM 8339 C C . GLY B 1 503 ? -31.453 -12.609 10.703 1 98.81 503 GLY B C 1
ATOM 8340 O O . GLY B 1 503 ? -30.516 -13.258 11.172 1 98.81 503 GLY B O 1
ATOM 8341 N N . GLU B 1 504 ? -31.781 -11.406 11.164 1 98.81 504 GLU B N 1
ATOM 8342 C CA . GLU B 1 504 ? -31.156 -10.812 12.344 1 98.81 504 GLU B CA 1
ATOM 8343 C C . GLU B 1 504 ? -32.188 -10.273 13.312 1 98.81 504 GLU B C 1
ATOM 8345 O O . GLU B 1 504 ? -33.188 -9.672 12.891 1 98.81 504 GLU B O 1
ATOM 8350 N N . ALA B 1 505 ? -32.062 -10.555 14.539 1 98.81 505 ALA B N 1
ATOM 8351 C CA . ALA B 1 505 ? -32.812 -9.945 15.633 1 98.81 505 ALA B CA 1
ATOM 8352 C C . ALA B 1 505 ? -31.875 -9.352 16.672 1 98.81 505 ALA B C 1
ATOM 8354 O O . ALA B 1 505 ? -30.828 -9.93 16.984 1 98.81 505 ALA B O 1
ATOM 8355 N N . TYR B 1 506 ? -32.219 -8.156 17.141 1 98.75 506 TYR B N 1
ATOM 8356 C CA . TYR B 1 506 ? -31.375 -7.566 18.156 1 98.75 506 TYR B CA 1
ATOM 8357 C C . TYR B 1 506 ? -32.188 -6.742 19.141 1 98.75 506 TYR B C 1
ATOM 8359 O O . TYR B 1 506 ? -33.312 -6.301 18.828 1 98.75 506 TYR B O 1
ATOM 8367 N N . TYR B 1 507 ? -31.703 -6.621 20.312 1 98.62 507 TYR B N 1
ATOM 8368 C CA . TYR B 1 507 ? -32.188 -5.77 21.391 1 98.62 507 TYR B CA 1
ATOM 8369 C C . TYR B 1 507 ? -31.109 -4.812 21.859 1 98.62 507 TYR B C 1
ATOM 8371 O O . TYR B 1 507 ? -30.031 -5.238 22.25 1 98.62 507 TYR B O 1
ATOM 8379 N N . MET B 1 508 ? -31.438 -3.527 21.859 1 98.12 508 MET B N 1
ATOM 8380 C CA . MET B 1 508 ? -30.531 -2.496 22.344 1 98.12 508 MET B CA 1
ATOM 8381 C C . MET B 1 508 ? -31.047 -1.88 23.641 1 98.12 508 MET B C 1
ATOM 8383 O O . MET B 1 508 ? -32.125 -1.271 23.656 1 98.12 508 MET B O 1
ATOM 8387 N N . PHE B 1 509 ? -30.234 -1.954 24.656 1 96.81 509 PHE B N 1
ATOM 8388 C CA . PHE B 1 509 ? -30.547 -1.425 25.984 1 96.81 509 PHE B CA 1
ATOM 8389 C C . PHE B 1 509 ? -29.766 -0.147 26.25 1 96.81 509 PHE B C 1
ATOM 8391 O O . PHE B 1 509 ? -28.531 -0.178 26.359 1 96.81 509 PHE B O 1
ATOM 8398 N N . ASP B 1 510 ? -30.516 0.856 26.484 1 96.06 510 ASP B N 1
ATOM 8399 C CA . ASP B 1 510 ? -29.844 2.115 26.797 1 96.06 510 ASP B CA 1
ATOM 8400 C C . ASP B 1 510 ? -29.484 2.184 28.281 1 96.06 510 ASP B C 1
ATOM 8402 O O . ASP B 1 510 ? -30.375 2.135 29.141 1 96.06 510 ASP B O 1
ATOM 8406 N N . ILE B 1 511 ? -28.234 2.326 28.547 1 96.38 511 ILE B N 1
ATOM 8407 C CA . ILE B 1 511 ? -27.797 2.529 29.922 1 96.38 511 ILE B CA 1
ATOM 8408 C C . ILE B 1 511 ? -27.844 4.016 30.266 1 96.38 511 ILE B C 1
ATOM 8410 O O . ILE B 1 511 ? -28.297 4.395 31.359 1 96.38 511 ILE B O 1
ATOM 8414 N N . ASN B 1 512 ? -27.391 4.867 29.406 1 94.06 512 ASN B N 1
ATOM 8415 C CA . ASN B 1 512 ? -27.484 6.32 29.359 1 94.06 512 ASN B CA 1
ATOM 8416 C C . ASN B 1 512 ? -27.359 6.844 27.922 1 94.06 512 ASN B C 1
ATOM 8418 O O . ASN B 1 512 ? -27.188 6.066 26.984 1 94.06 512 ASN B O 1
ATOM 8422 N N . PRO B 1 513 ? -27.5 8.078 27.703 1 92.06 513 PRO B N 1
ATOM 8423 C CA . PRO B 1 513 ? -27.547 8.586 26.344 1 92.06 513 PRO B CA 1
ATOM 8424 C C . PRO B 1 513 ? -26.266 8.328 25.562 1 92.06 513 PRO B C 1
ATOM 8426 O O . PRO B 1 513 ? -26.234 8.484 24.344 1 92.06 513 PRO B O 1
ATOM 8429 N N . ARG B 1 514 ? -25.219 7.953 26.203 1 95.5 514 ARG B N 1
ATOM 8430 C CA . ARG B 1 514 ? -23.922 7.805 25.531 1 95.5 514 ARG B CA 1
ATOM 8431 C C . ARG B 1 514 ? -23.375 6.391 25.703 1 95.5 514 ARG B C 1
ATOM 8433 O O . ARG B 1 514 ? -22.188 6.141 25.469 1 95.5 514 ARG B O 1
ATOM 8440 N N . MET B 1 515 ? -24.188 5.52 26.234 1 97.06 515 MET B N 1
ATOM 8441 C CA . MET B 1 515 ? -23.781 4.137 26.453 1 97.06 515 MET B CA 1
ATOM 8442 C C . MET B 1 515 ? -24.953 3.182 26.281 1 97.06 515 MET B C 1
ATOM 8444 O O . MET B 1 515 ? -26.031 3.42 26.828 1 97.06 515 MET B O 1
ATOM 8448 N N . PHE B 1 516 ? -24.766 2.1 25.578 1 97.56 516 PHE B N 1
ATOM 8449 C CA . PHE B 1 516 ? -25.828 1.111 25.422 1 97.56 516 PHE B CA 1
ATOM 8450 C C . PHE B 1 516 ? -25.25 -0.291 25.281 1 97.56 516 PHE B C 1
ATOM 8452 O O . PHE B 1 516 ? -24.062 -0.45 24.969 1 97.56 516 PHE B O 1
ATOM 8459 N N . ILE B 1 517 ? -26.016 -1.312 25.547 1 98.44 517 ILE B N 1
ATOM 8460 C CA . ILE B 1 517 ? -25.734 -2.732 25.375 1 98.44 517 ILE B CA 1
ATOM 8461 C C . ILE B 1 517 ? -26.594 -3.293 24.234 1 98.44 517 ILE B C 1
ATOM 8463 O O . ILE B 1 517 ? -27.781 -2.955 24.125 1 98.44 517 ILE B O 1
ATOM 8467 N N . LYS B 1 518 ? -26.031 -4.066 23.344 1 98.62 518 LYS B N 1
ATOM 8468 C CA . LYS B 1 518 ? -26.766 -4.707 22.266 1 98.62 518 LYS B CA 1
ATOM 8469 C C . LYS B 1 518 ? -26.641 -6.227 22.328 1 98.62 518 LYS B C 1
ATOM 8471 O O . LYS B 1 518 ? -25.531 -6.758 22.422 1 98.62 518 LYS B O 1
ATOM 8476 N N . LEU B 1 519 ? -27.75 -6.918 22.391 1 98.62 519 LEU B N 1
ATOM 8477 C CA . LEU B 1 519 ? -27.828 -8.359 22.203 1 98.62 519 LEU B CA 1
ATOM 8478 C C . LEU B 1 519 ? -28.406 -8.695 20.828 1 98.62 519 LEU B C 1
ATOM 8480 O O . LEU B 1 519 ? -29.422 -8.125 20.422 1 98.62 519 LEU B O 1
ATOM 8484 N N . ALA B 1 520 ? -27.703 -9.586 20.125 1 98.69 520 ALA B N 1
ATOM 8485 C CA . ALA B 1 520 ? -28.172 -9.836 18.766 1 98.69 520 ALA B CA 1
ATOM 8486 C C . ALA B 1 520 ? -27.953 -11.297 18.375 1 98.69 520 ALA B C 1
ATOM 8488 O O . ALA B 1 520 ? -27.109 -11.984 18.953 1 98.69 520 ALA B O 1
ATOM 8489 N N . GLY B 1 521 ? -28.719 -11.75 17.469 1 98.69 521 GLY B N 1
ATOM 8490 C CA . GLY B 1 521 ? -28.594 -13.039 16.797 1 98.69 521 GLY B CA 1
ATOM 8491 C C . GLY B 1 521 ? -28.766 -12.953 15.297 1 98.69 521 GLY B C 1
ATOM 8492 O O . GLY B 1 521 ? -29.688 -12.305 14.805 1 98.69 521 GLY B O 1
ATOM 8493 N N . LEU B 1 522 ? -27.844 -13.477 14.578 1 98.75 522 LEU B N 1
ATOM 8494 C CA . LEU B 1 522 ? -27.891 -13.57 13.125 1 98.75 522 LEU B CA 1
ATOM 8495 C C . LEU B 1 522 ? -27.891 -15.023 12.664 1 98.75 522 LEU B C 1
ATOM 8497 O O . LEU B 1 522 ? -27.141 -15.844 13.211 1 98.75 522 LEU B O 1
ATOM 8501 N N . TYR B 1 523 ? -28.688 -15.344 11.719 1 98.88 523 TYR B N 1
ATOM 8502 C CA . TYR B 1 523 ? -28.734 -16.672 11.125 1 98.88 523 TYR B CA 1
ATOM 8503 C C . TYR B 1 523 ? -28.594 -16.594 9.609 1 98.88 523 TYR B C 1
ATOM 8505 O O . TYR B 1 523 ? -29.391 -15.914 8.945 1 98.88 523 TYR B O 1
ATOM 8513 N N . TYR B 1 524 ? -27.594 -17.25 9.117 1 98.75 524 TYR B N 1
ATOM 8514 C CA . TYR B 1 524 ? -27.297 -17.312 7.691 1 98.75 524 TYR B CA 1
ATOM 8515 C C . TYR B 1 524 ? -27.719 -18.656 7.109 1 98.75 524 TYR B C 1
ATOM 8517 O O . TYR B 1 524 ? -27.375 -19.719 7.66 1 98.75 524 TYR B O 1
ATOM 8525 N N . ASP B 1 525 ? -28.422 -18.672 6.074 1 98.81 525 ASP B N 1
ATOM 8526 C CA . ASP B 1 525 ? -28.719 -19.844 5.242 1 98.81 525 ASP B CA 1
ATOM 8527 C C . ASP B 1 525 ? -28.25 -19.625 3.805 1 98.81 525 ASP B C 1
ATOM 8529 O O . ASP B 1 525 ? -28.984 -19.078 2.979 1 98.81 525 ASP B O 1
ATOM 8533 N N . TYR B 1 526 ? -27.047 -20.125 3.531 1 98.62 526 TYR B N 1
ATOM 8534 C CA . TYR B 1 526 ? -26.422 -19.906 2.232 1 98.62 526 TYR B CA 1
ATOM 8535 C C . TYR B 1 526 ? -26.984 -20.875 1.194 1 98.62 526 TYR B C 1
ATOM 8537 O O . TYR B 1 526 ? -27.078 -22.078 1.447 1 98.62 526 TYR B O 1
ATOM 8545 N N . GLU B 1 527 ? -27.25 -20.406 -0.021 1 98.75 527 GLU B N 1
ATOM 8546 C CA . GLU B 1 527 ? -27.734 -21.25 -1.107 1 98.75 527 GLU B CA 1
ATOM 8547 C C . GLU B 1 527 ? -26.656 -21.469 -2.164 1 98.75 527 GLU B C 1
ATOM 8549 O O . GLU B 1 527 ? -26.609 -22.531 -2.787 1 98.75 527 GLU B O 1
ATOM 8554 N N . TYR B 1 528 ? -25.828 -20.5 -2.348 1 98.62 528 TYR B N 1
ATOM 8555 C CA . TYR B 1 528 ? -24.781 -20.578 -3.355 1 98.62 528 TYR B CA 1
ATOM 8556 C C . TYR B 1 528 ? -23.422 -20.172 -2.771 1 98.62 528 TYR B C 1
ATOM 8558 O O . TYR B 1 528 ? -23.359 -19.375 -1.834 1 98.62 528 TYR B O 1
ATOM 8566 N N . THR B 1 529 ? -22.359 -20.672 -3.334 1 97.88 529 THR B N 1
ATOM 8567 C CA . THR B 1 529 ? -21 -20.391 -2.883 1 97.88 529 THR B CA 1
ATOM 8568 C C . THR B 1 529 ? -20.578 -19 -3.324 1 97.88 529 THR B C 1
ATOM 8570 O O . THR B 1 529 ? -21.203 -18.391 -4.184 1 97.88 529 THR B O 1
ATOM 8573 N N . GLY B 1 530 ? -19.531 -18.484 -2.695 1 96 530 GLY B N 1
ATOM 8574 C CA . GLY B 1 530 ? -18.844 -17.297 -3.162 1 96 530 GLY B CA 1
ATOM 8575 C C . GLY B 1 530 ? -19.531 -16 -2.768 1 96 530 GLY B C 1
ATOM 8576 O O . GLY B 1 530 ? -19.391 -14.984 -3.447 1 96 530 GLY B O 1
ATOM 8577 N N . SER B 1 531 ? -20.344 -16 -1.705 1 96.44 531 SER B N 1
ATOM 8578 C CA . SER B 1 531 ? -20.938 -14.766 -1.217 1 96.44 531 SER B CA 1
ATOM 8579 C C . SER B 1 531 ? -19.875 -13.703 -0.964 1 96.44 531 SER B C 1
ATOM 8581 O O . SER B 1 531 ? -18.859 -13.969 -0.301 1 96.44 531 SER B O 1
ATOM 8583 N N . GLY B 1 532 ? -20.062 -12.523 -1.595 1 92.38 532 GLY B N 1
ATOM 8584 C CA . GLY B 1 532 ? -19.188 -11.398 -1.319 1 92.38 532 GLY B CA 1
ATOM 8585 C C . GLY B 1 532 ? -18.062 -11.25 -2.326 1 92.38 532 GLY B C 1
ATOM 8586 O O . GLY B 1 532 ? -17.25 -10.336 -2.223 1 92.38 532 GLY B O 1
ATOM 8587 N N . THR B 1 533 ? -17.969 -12.172 -3.303 1 94.06 533 THR B N 1
ATOM 8588 C CA . THR B 1 533 ? -16.906 -12.047 -4.297 1 94.06 533 THR B CA 1
ATOM 8589 C C . THR B 1 533 ? -17.469 -12.203 -5.707 1 94.06 533 THR B C 1
ATOM 8591 O O . THR B 1 533 ? -18.359 -13.008 -5.934 1 94.06 533 THR B O 1
ATOM 8594 N N . PRO B 1 534 ? -16.938 -11.422 -6.59 1 96 534 PRO B N 1
ATOM 8595 C CA . PRO B 1 534 ? -17.359 -11.586 -7.984 1 96 534 PRO B CA 1
ATOM 8596 C C . PRO B 1 534 ? -16.531 -12.633 -8.727 1 96 534 PRO B C 1
ATOM 8598 O O . PRO B 1 534 ? -16.734 -12.844 -9.93 1 96 534 PRO B O 1
ATOM 8601 N N . VAL B 1 535 ? -15.617 -13.312 -8.109 1 96.31 535 VAL B N 1
ATOM 8602 C CA . VAL B 1 535 ? -14.672 -14.203 -8.773 1 96.31 535 VAL B CA 1
ATOM 8603 C C . VAL B 1 535 ? -15.133 -15.648 -8.609 1 96.31 535 VAL B C 1
ATOM 8605 O O . VAL B 1 535 ? -15.391 -16.109 -7.492 1 96.31 535 VAL B O 1
ATOM 8608 N N . GLY B 1 536 ? -15.203 -16.359 -9.695 1 96.81 536 GLY B N 1
ATOM 8609 C CA . GLY B 1 536 ? -15.633 -17.75 -9.672 1 96.81 536 GLY B CA 1
ATOM 8610 C C . GLY B 1 536 ? -17.141 -17.922 -9.82 1 96.81 536 GLY B C 1
ATOM 8611 O O . GLY B 1 536 ? -17.906 -17.047 -9.406 1 96.81 536 GLY B O 1
ATOM 8612 N N . ALA B 1 537 ? -17.547 -19 -10.289 1 97.31 537 ALA B N 1
ATOM 8613 C CA . ALA B 1 537 ? -18.969 -19.266 -10.477 1 97.31 537 ALA B CA 1
ATOM 8614 C C . ALA B 1 537 ? -19.625 -19.703 -9.172 1 97.31 537 ALA B C 1
ATOM 8616 O O . ALA B 1 537 ? -19.094 -20.562 -8.453 1 97.31 537 ALA B O 1
ATOM 8617 N N . PRO B 1 538 ? -20.797 -19.094 -8.852 1 97.88 538 PRO B N 1
ATOM 8618 C CA . PRO B 1 538 ? -21.562 -19.641 -7.723 1 97.88 538 PRO B CA 1
ATOM 8619 C C . PRO B 1 538 ? -22.062 -21.062 -7.969 1 97.88 538 PRO B C 1
ATOM 8621 O O . PRO B 1 538 ? -22.609 -21.344 -9.031 1 97.88 538 PRO B O 1
ATOM 8624 N N . GLN B 1 539 ? -21.812 -21.906 -7.027 1 97.94 539 GLN B N 1
ATOM 8625 C CA . GLN B 1 539 ? -22.281 -23.297 -7.059 1 97.94 539 GLN B CA 1
ATOM 8626 C C . GLN B 1 539 ? -23.359 -23.531 -5.992 1 97.94 539 GLN B C 1
ATOM 8628 O O . GLN B 1 539 ? -23.297 -22.922 -4.918 1 97.94 539 GLN B O 1
ATOM 8633 N N . ASP B 1 540 ? -24.281 -24.375 -6.348 1 98.31 540 ASP B N 1
ATOM 8634 C CA . ASP B 1 540 ? -25.266 -24.781 -5.344 1 98.31 540 ASP B CA 1
ATOM 8635 C C . ASP B 1 540 ? -24.594 -25.5 -4.176 1 98.31 540 ASP B C 1
ATOM 8637 O O . ASP B 1 540 ? -23.922 -26.516 -4.367 1 98.31 540 ASP B O 1
ATOM 8641 N N . ILE B 1 541 ? -24.844 -25.016 -3.004 1 98.44 541 ILE B N 1
ATOM 8642 C CA . ILE B 1 541 ? -24.109 -25.516 -1.839 1 98.44 541 ILE B CA 1
ATOM 8643 C C . ILE B 1 541 ? -24.531 -26.953 -1.556 1 98.44 541 ILE B C 1
ATOM 8645 O O . ILE B 1 541 ? -23.703 -27.766 -1.157 1 98.44 541 ILE B O 1
ATOM 8649 N N . ASP B 1 542 ? -25.797 -27.328 -1.791 1 98.12 542 ASP B N 1
ATOM 8650 C CA . ASP B 1 542 ? -26.234 -28.703 -1.604 1 98.12 542 ASP B CA 1
ATOM 8651 C C . ASP B 1 542 ? -25.5 -29.656 -2.541 1 98.12 542 ASP B C 1
ATOM 8653 O O . ASP B 1 542 ? -25.188 -30.781 -2.168 1 98.12 542 ASP B O 1
ATOM 8657 N N . GLU B 1 543 ? -25.25 -29.203 -3.682 1 98.19 543 GLU B N 1
ATOM 8658 C CA . GLU B 1 543 ? -24.531 -30.016 -4.645 1 98.19 543 GLU B CA 1
ATOM 8659 C C . GLU B 1 543 ? -23.062 -30.172 -4.242 1 98.19 543 GLU B C 1
ATOM 8661 O O . GLU B 1 543 ? -22.453 -31.219 -4.484 1 98.19 543 GLU B O 1
ATOM 8666 N N . VAL B 1 544 ? -22.469 -29.109 -3.678 1 98.25 544 VAL B N 1
ATOM 8667 C CA . VAL B 1 544 ? -21.109 -29.203 -3.182 1 98.25 544 VAL B CA 1
ATOM 8668 C C . VAL B 1 544 ? -21.047 -30.219 -2.041 1 98.25 544 VAL B C 1
ATOM 8670 O O . VAL B 1 544 ? -20.141 -31.062 -1.991 1 98.25 544 VAL B O 1
ATOM 8673 N N . ILE B 1 545 ? -22.016 -30.156 -1.149 1 97.88 545 ILE B N 1
ATOM 8674 C CA . ILE B 1 545 ? -22.094 -31.078 -0.019 1 97.88 545 ILE B CA 1
ATOM 8675 C C . ILE B 1 545 ? -22.281 -32.5 -0.525 1 97.88 545 ILE B C 1
ATOM 8677 O O . ILE B 1 545 ? -21.672 -33.438 0 1 97.88 545 ILE B O 1
ATOM 8681 N N . ALA B 1 546 ? -23 -32.625 -1.614 1 97.62 546 ALA B N 1
ATOM 8682 C CA . ALA B 1 546 ? -23.266 -33.938 -2.199 1 97.62 546 ALA B CA 1
ATOM 8683 C C . ALA B 1 546 ? -22.062 -34.438 -2.977 1 97.62 546 ALA B C 1
ATOM 8685 O O . ALA B 1 546 ? -21.969 -35.625 -3.299 1 97.62 546 ALA B O 1
ATOM 8686 N N . GLY B 1 547 ? -21.141 -33.562 -3.336 1 96.5 547 GLY B N 1
ATOM 8687 C CA . GLY B 1 547 ? -19.938 -33.938 -4.059 1 96.5 547 GLY B CA 1
ATOM 8688 C C . GLY B 1 547 ? -20.094 -33.844 -5.562 1 96.5 547 GLY B C 1
ATOM 8689 O O . GLY B 1 547 ? -19.219 -34.312 -6.309 1 96.5 547 GLY B O 1
ATOM 8690 N N . THR B 1 548 ? -21.188 -33.281 -6.035 1 96.31 548 THR B N 1
ATOM 8691 C CA . THR B 1 548 ? -21.438 -33.219 -7.469 1 96.31 548 THR B CA 1
ATOM 8692 C C . THR B 1 548 ? -21.031 -31.859 -8.031 1 96.31 548 THR B C 1
ATOM 8694 O O . THR B 1 548 ? -21 -31.672 -9.25 1 96.31 548 THR B O 1
ATOM 8697 N N . ALA B 1 549 ? -20.781 -30.906 -7.16 1 97 549 ALA B N 1
ATOM 8698 C CA . ALA B 1 549 ? -20.172 -29.625 -7.512 1 97 549 ALA B CA 1
ATOM 8699 C C . ALA B 1 549 ? -18.906 -29.375 -6.695 1 97 549 ALA B C 1
ATOM 8701 O O . ALA B 1 549 ? -18.656 -30.062 -5.711 1 97 549 ALA B O 1
ATOM 8702 N N . TYR B 1 550 ? -18.141 -28.422 -7.156 1 96.56 550 TYR B N 1
ATOM 8703 C CA . TYR B 1 550 ? -16.812 -28.234 -6.57 1 96.56 550 TYR B CA 1
ATOM 8704 C C . TYR B 1 550 ? -16.578 -26.781 -6.195 1 96.56 550 TYR B C 1
ATOM 8706 O O . TYR B 1 550 ? -17.188 -25.875 -6.773 1 96.56 550 TYR B O 1
ATOM 8714 N N . SER B 1 551 ? -15.742 -26.562 -5.203 1 95.75 551 SER B N 1
ATOM 8715 C CA . SER B 1 551 ? -15.281 -25.25 -4.77 1 95.75 551 SER B CA 1
ATOM 8716 C C . SER B 1 551 ? -13.836 -25.297 -4.293 1 95.75 551 SER B C 1
ATOM 8718 O O . SER B 1 551 ? -13.477 -26.141 -3.469 1 95.75 551 SER B O 1
ATOM 8720 N N . MET B 1 552 ? -13.062 -24.344 -4.82 1 93.5 552 MET B N 1
ATOM 8721 C CA . MET B 1 552 ? -11.648 -24.297 -4.453 1 93.5 552 MET B CA 1
ATOM 8722 C C . MET B 1 552 ? -11.477 -24.016 -2.965 1 93.5 552 MET B C 1
ATOM 8724 O O . MET B 1 552 ? -10.547 -24.516 -2.332 1 93.5 552 MET B O 1
ATOM 8728 N N . LEU B 1 553 ? -12.391 -23.234 -2.379 1 94.75 553 LEU B N 1
ATOM 8729 C CA . LEU B 1 553 ? -12.352 -22.875 -0.965 1 94.75 553 LEU B CA 1
ATOM 8730 C C . LEU B 1 553 ? -13.477 -23.562 -0.201 1 94.75 553 LEU B C 1
ATOM 8732 O O . LEU B 1 553 ? -14.469 -23.984 -0.796 1 94.75 553 LEU B O 1
ATOM 8736 N N . PRO B 1 554 ? -13.289 -23.672 1.115 1 96.44 554 PRO B N 1
ATOM 8737 C CA . PRO B 1 554 ? -14.383 -24.234 1.908 1 96.44 554 PRO B CA 1
ATOM 8738 C C . PRO B 1 554 ? -15.664 -23.406 1.82 1 96.44 554 PRO B C 1
ATOM 8740 O O . PRO B 1 554 ? -15.602 -22.172 1.744 1 96.44 554 PRO B O 1
ATOM 8743 N N . VAL B 1 555 ? -16.781 -24.156 1.902 1 97.31 555 VAL B N 1
ATOM 8744 C CA . VAL B 1 555 ? -18.062 -23.484 1.791 1 97.31 555 VAL B CA 1
ATOM 8745 C C . VAL B 1 555 ? -18.906 -23.781 3.035 1 97.31 555 VAL B C 1
ATOM 8747 O O . VAL B 1 555 ? -18.812 -24.859 3.611 1 97.31 555 VAL B O 1
ATOM 8750 N N . VAL B 1 556 ? -19.672 -22.812 3.4 1 97.88 556 VAL B N 1
ATOM 8751 C CA . VAL B 1 556 ? -20.547 -22.906 4.57 1 97.88 556 VAL B CA 1
ATOM 8752 C C . VAL B 1 556 ? -22 -23.078 4.125 1 97.88 556 VAL B C 1
ATOM 8754 O O . VAL B 1 556 ? -22.469 -22.344 3.258 1 97.88 556 VAL B O 1
ATOM 8757 N N . ASP B 1 557 ? -22.672 -24.047 4.719 1 98.56 557 ASP B N 1
ATOM 8758 C CA . ASP B 1 557 ? -24.094 -24.25 4.43 1 98.56 557 ASP B CA 1
ATOM 8759 C C . ASP B 1 557 ? -24.953 -23.266 5.23 1 98.56 557 ASP B C 1
ATOM 8761 O O . ASP B 1 557 ? -25.578 -22.375 4.66 1 98.56 557 ASP B O 1
ATOM 8765 N N . THR B 1 558 ? -24.938 -23.438 6.512 1 98.69 558 THR B N 1
ATOM 8766 C CA . THR B 1 558 ? -25.594 -22.5 7.41 1 98.69 558 THR B CA 1
ATOM 8767 C C . THR B 1 558 ? -24.625 -22.016 8.484 1 98.69 558 THR B C 1
ATOM 8769 O O . THR B 1 558 ? -23.594 -22.656 8.719 1 98.69 558 THR B O 1
ATOM 8772 N N . ALA B 1 559 ? -24.922 -20.859 9.07 1 98.69 559 ALA B N 1
ATOM 8773 C CA . ALA B 1 559 ? -24.109 -20.312 10.164 1 98.69 559 ALA B CA 1
ATOM 8774 C C . ALA B 1 559 ? -24.953 -19.422 11.062 1 98.69 559 ALA B C 1
ATOM 8776 O O . ALA B 1 559 ? -25.984 -18.891 10.641 1 98.69 559 ALA B O 1
ATOM 8777 N N . PHE B 1 560 ? -24.562 -19.297 12.266 1 98.25 560 PHE B N 1
ATOM 8778 C CA . PHE B 1 560 ? -25.234 -18.312 13.109 1 98.25 560 PHE B CA 1
ATOM 8779 C C . PHE B 1 560 ? -24.25 -17.656 14.062 1 98.25 560 PHE B C 1
ATOM 8781 O O . PHE B 1 560 ? -23.234 -18.266 14.43 1 98.25 560 PHE B O 1
ATOM 8788 N N . ASP B 1 561 ? -24.469 -16.453 14.422 1 98.75 561 ASP B N 1
ATOM 8789 C CA . ASP B 1 561 ? -23.703 -15.594 15.32 1 98.75 561 ASP B CA 1
ATOM 8790 C C . ASP B 1 561 ? -24.594 -15.047 16.438 1 98.75 561 ASP B C 1
ATOM 8792 O O . ASP B 1 561 ? -25.516 -14.266 16.188 1 98.75 561 ASP B O 1
ATOM 8796 N N . ILE B 1 562 ? -24.406 -15.477 17.625 1 98.69 562 ILE B N 1
ATOM 8797 C CA . ILE B 1 562 ? -25 -14.852 18.797 1 98.69 562 ILE B CA 1
ATOM 8798 C C . ILE B 1 562 ? -23.984 -13.922 19.469 1 98.69 562 ILE B C 1
ATOM 8800 O O . ILE B 1 562 ? -22.875 -14.344 19.797 1 98.69 562 ILE B O 1
ATOM 8804 N N . ASN B 1 563 ? -24.422 -12.648 19.609 1 98.56 563 ASN B N 1
ATOM 8805 C CA . ASN B 1 563 ? -23.391 -11.742 20.109 1 98.56 563 ASN B CA 1
ATOM 8806 C C . ASN B 1 563 ? -23.969 -10.695 21.062 1 98.56 563 ASN B C 1
ATOM 8808 O O . ASN B 1 563 ? -25.188 -10.523 21.125 1 98.56 563 ASN B O 1
ATOM 8812 N N . ALA B 1 564 ? -23.094 -10.102 21.828 1 98.62 564 ALA B N 1
ATOM 8813 C CA . ALA B 1 564 ? -23.375 -9.031 22.781 1 98.62 564 ALA B CA 1
ATOM 8814 C C . ALA B 1 564 ? -22.266 -7.973 22.766 1 98.62 564 ALA B C 1
ATOM 8816 O O . ALA B 1 564 ? -21.094 -8.297 22.656 1 98.62 564 ALA B O 1
ATOM 8817 N N . SER B 1 565 ? -22.734 -6.738 22.797 1 98.5 565 SER B N 1
ATOM 8818 C CA . SER B 1 565 ? -21.734 -5.676 22.781 1 98.5 565 SER B CA 1
ATOM 8819 C C . SER B 1 565 ? -22.109 -4.547 23.734 1 98.5 565 SER B C 1
ATOM 8821 O O . SER B 1 565 ? -23.281 -4.387 24.078 1 98.5 565 SER B O 1
ATOM 8823 N N . VAL B 1 566 ? -21.094 -3.834 24.203 1 98.5 566 VAL B N 1
ATOM 8824 C CA . VAL B 1 566 ? -21.219 -2.568 24.922 1 98.5 566 VAL B CA 1
ATOM 8825 C C . VAL B 1 566 ? -20.531 -1.457 24.141 1 98.5 566 VAL B C 1
ATOM 8827 O O . VAL B 1 566 ? -19.375 -1.605 23.719 1 98.5 566 VAL B O 1
ATOM 8830 N N . THR B 1 567 ? -21.25 -0.39 23.922 1 98.31 567 THR B N 1
ATOM 8831 C CA . THR B 1 567 ? -20.703 0.741 23.188 1 98.31 567 THR B CA 1
ATOM 8832 C C . THR B 1 567 ? -20.797 2.021 24.016 1 98.31 567 THR B C 1
ATOM 8834 O O . THR B 1 567 ? -21.844 2.322 24.594 1 98.31 567 THR B O 1
ATOM 8837 N N . VAL B 1 568 ? -19.719 2.752 24.062 1 98.06 568 VAL B N 1
ATOM 8838 C CA . VAL B 1 568 ? -19.625 4.047 24.734 1 98.06 568 VAL B CA 1
ATOM 8839 C C . VAL B 1 568 ? -19.281 5.133 23.719 1 98.06 568 VAL B C 1
ATOM 8841 O O . VAL B 1 568 ? -18.328 4.996 22.953 1 98.06 568 VAL B O 1
ATOM 8844 N N . ASN B 1 569 ? -20.109 6.145 23.734 1 96 569 ASN B N 1
ATOM 8845 C CA . ASN B 1 569 ? -19.844 7.312 22.906 1 96 569 ASN B CA 1
ATOM 8846 C C . ASN B 1 569 ? -19.281 8.469 23.719 1 96 569 ASN B C 1
ATOM 8848 O O . ASN B 1 569 ? -19.703 8.703 24.844 1 96 569 ASN B O 1
ATOM 8852 N N . PHE B 1 570 ? -18.359 9.227 23.109 1 95.12 570 PHE B N 1
ATOM 8853 C CA . PHE B 1 570 ? -17.75 10.344 23.828 1 95.12 570 PHE B CA 1
ATOM 8854 C C . PHE B 1 570 ? -17.375 11.461 22.859 1 95.12 570 PHE B C 1
ATOM 8856 O O . PHE B 1 570 ? -17.219 11.227 21.656 1 95.12 570 PHE B O 1
#

Secondary structure (DSSP, 8-state):
-HHHHHHHHHHHHHHHHSS-SSS-HHHHHHHHHHHHHHHHHHHHHHHHHHHHHHHHHHH---EEEEEEEEEEEEEEEEEEEE--EEEEEHHHHHHHHHHTTT--TT-TTSHHHHHHHH-HHHHHHHHTT---SEEEEE-S--EEEEEEEEEEEEEEEEEEEEEEEETTEEEEEEEEEEEETT---S--B-SSGGGS--GGGTTTS---SB-EEEEEEEEE-SGGGSSEEEEEEE---SS-TTTHHHHT-----SS-TTTB----EEEEEEEE-HHHH--TT-EEEEEEEEEE--STTTTGGGS------EEEEEEEEEEEESSSEEEEEEEEEEEEEES--SEEEEPPHHHHHHH-HHHHHHHTT-TTEEEEEEE----EEEEEEEEEEEEEEE-TTS-EEEEEEEEEEEEE-S--BTTBBBTBPEEEEEEE-TTSSSEEEEEEEES----EEEEEEEEEEEEEETTEEEEEEEEEE-TT---B-TT---TT--GGG-SEEEEEEEEEEEEETTEEEEEEEEEEEE-BS-TT-SBS---BHHHHHHTSS--SS-B-SEEEEEEEEEEEE-/-HHHHHHHHHHHHHHHHSS-SSS-HHHHHHHHHHHHHHHHHHHHHHHHHHHHHHHHHHH--EEEEEEEEEEEEEEEEEEEEEE-EEEEEHHHHHHHHHHTTT--TT-TTSHHHHHHHH-HHHHHHHHTT---SEEEEE-S--EEEEEEEEEEEEEEEEEEEEEEEETTEEEEEEEEEEEETT---S--B-SSGGGS--GGGTTTS---SSPEEEEEEEEE-SGGGSSEEEEEEE---SS-TTTHHHHT-----SS-TTTB----EEEEEEEE-HHHH--TT-EEEEEEEEEE-SSTTBTGGGS------EEEEEEEEEEEESSSEEEEEEEEEEEEEES--SEEEEPPHHHHHHH-HHHHHHHTT-TT---EEEE----EEEEEEEEEEEEEEE-TTS-EEEEEEEEEEEEE-S--BTTBBBTBPEEEEEEE-TTSSSEEEEEEEES----EEEEEEEEEEEEEETTEEEEEEEEEE-TT---B-TT---TT--GGG-SEEEEEEEEEEEEETTEEEEEEEEEEEE-BS-TT-SBS---BHHHHHHTSS-EEEEE-SEEEEEEEEEEEE-

Solvent-accessible surface area (backbone atoms only — not comparable to full-atom values): 54140 Å² total; per-residue (Å²): 112,63,66,56,49,50,43,49,48,46,45,55,53,52,62,63,68,70,65,78,78,85,60,55,65,64,56,53,47,52,50,51,47,51,48,48,49,51,49,47,51,47,38,50,52,42,42,50,46,19,46,52,30,30,50,51,38,73,65,44,64,62,44,41,36,33,38,42,35,44,36,42,31,30,39,39,37,36,57,30,25,34,28,27,42,47,33,31,34,31,50,62,40,48,53,37,45,75,70,42,76,40,38,49,68,88,35,71,85,24,29,38,11,40,53,33,67,74,33,54,68,59,37,51,35,49,75,70,60,68,55,61,47,75,39,79,43,75,72,54,79,70,47,70,43,70,48,72,41,78,70,46,46,34,41,37,41,37,41,34,38,38,28,76,74,47,97,45,30,36,38,43,34,29,34,36,25,30,23,39,42,32,40,33,48,64,60,18,26,45,44,51,79,79,26,47,39,36,78,35,26,55,79,25,36,67,46,12,49,39,64,38,79,54,25,38,31,38,40,41,39,49,48,95,80,34,62,35,30,42,34,47,33,32,37,53,26,46,40,0,47,69,51,15,63,86,66,73,47,67,78,56,14,74,46,43,28,70,47,29,12,36,42,44,39,35,37,36,45,34,38,54,38,21,84,80,72,68,40,51,58,16,30,44,32,43,39,39,32,48,77,41,76,45,52,78,92,58,61,42,91,76,67,76,69,66,47,49,52,16,40,33,37,34,40,40,29,33,67,33,37,67,85,38,44,37,31,38,41,39,39,37,36,37,40,42,34,45,60,54,55,59,32,38,26,14,51,35,67,80,52,28,60,70,77,34,54,73,61,29,72,34,41,68,77,36,81,34,50,20,50,52,39,81,45,62,46,73,27,45,10,26,35,37,36,40,35,36,44,36,40,37,38,50,47,95,81,59,35,31,39,38,45,33,42,38,39,23,40,40,38,24,68,38,30,27,33,89,71,6,7,41,55,8,39,27,30,24,40,69,42,64,43,96,85,56,69,37,72,41,78,40,50,66,24,23,72,49,40,66,72,44,70,13,36,34,42,40,37,35,39,33,37,68,42,91,63,36,34,35,35,42,37,42,33,38,18,35,77,54,25,52,40,47,30,70,24,37,81,37,92,95,44,36,66,72,18,33,14,24,41,31,42,37,41,36,40,39,37,53,77,48,102,38,30,35,36,36,41,37,38,37,40,40,42,44,47,30,42,57,55,56,45,58,48,18,46,57,36,53,40,71,38,34,71,71,63,80,37,64,34,77,49,50,38,65,37,33,34,38,39,44,35,41,34,44,39,40,40,64,113,61,66,58,49,51,45,50,50,45,46,56,52,52,63,63,67,70,66,77,81,84,63,55,65,65,56,53,47,51,49,50,48,50,46,48,49,50,48,48,49,47,40,47,50,44,42,47,43,24,43,50,15,40,41,42,52,64,55,34,31,53,48,80,37,34,38,42,35,43,34,42,31,29,40,40,36,35,58,33,27,34,30,28,43,46,31,32,33,31,49,62,41,50,53,37,47,74,70,42,76,38,39,48,69,87,34,73,86,24,30,38,11,42,54,33,67,74,34,54,68,60,37,51,36,50,75,70,60,69,53,60,46,75,40,78,42,76,71,54,80,69,48,71,43,71,47,74,43,79,70,47,46,34,39,36,42,38,41,35,38,36,28,70,48,48,99,45,28,35,37,43,33,30,35,36,26,32,22,40,72,97,50,56,63,67,63,34,66,47,61,51,80,82,26,49,42,37,48,34,26,55,82,26,37,66,48,12,85,52,54,27,59,55,25,38,30,36,40,40,39,48,49,96,78,33,62,34,29,42,32,46,33,32,37,53,26,44,41,0,48,71,51,14,63,87,66,74,46,68,79,56,14,74,47,43,28,72,48,29,14,35,42,43,29,34,38,37,44,34,37,54,38,22,85,81,73,69,41,50,58,16,31,44,32,42,37,39,32,31,65,32,53,43,47,77,54,62,31,45,68,77,68,75,72,68,47,50,54,16,40,33,38,34,40,40,29,33,68,34,37,68,84,38,44,36,31,38,42,37,39,38,36,34,39,43,35,46,60,53,55,44,23,40,25,17,50,36,66,78,52,29,60,69,68,22,53,73,61,28,72,58,42,68,79,37,78,88,60,56,56,50,28,33,37,41,42,69,27,46,11,25,35,39,38,39,37,36,44,36,40,37,38,49,45,97,81,58,36,31,38,38,46,32,43,38,38,24,39,40,36,22,69,39,30,27,34,89,71,6,6,41,54,8,38,27,31,23,38,70,42,64,42,96,86,57,68,38,71,40,76,40,51,67,24,22,73,49,39,65,73,43,70,12,38,35,41,39,38,36,40,33,37,68,41,93,62,36,33,35,34,42,37,40,32,38,19,36,75,53,25,51,40,45,31,69,23,37,78,37,93,96,45,35,66,72,18,33,13,23,42,30,42,36,41,36,40,37,38,54,77,50,99,44,30,35,37,38,42,38,39,37,40,39,43,43,46,30,43,58,54,56,45,59,49,18,46,58,38,53,39,69,37,34,69,72,62,80,36,65,33,79,48,61,38,66,36,33,36,37,37,43,32,40,34,42,40,40,52,87

Sequence (1140 aa):
MRTLISLLVANAIAFSGSVYANENDAQKIADLKQQLEEITNEIDDLNDRVDQNERHTALDRIELTGDFRTKAHSLHYRNVTWNPAIKVNFNDFGAKAMAGDFGMPNDPNSPLGKMMAADPNLAAAFQSGQLQGVMPYVLAQKTTQDIDNDILYTTRLRLNLKAKVWDNVSFAGRLSMYKNWGDSTGVQVFDSWRSFTMDGTNSGNTSGDWLRVERAYFDWKNINGSPLYLSIGRRPSTYGPPTQYRENEKRGGTPSGHLVNFNFDGATLGYKLGELTGVEGQVVRICYGQGFESQWGNGEMFGDIVTKDTHLGGFNIDAINDGRNFLQFTLFGAKDVNDGFKGTMAFPTQLAGIFAPTMYQDMQKFSNFNFETRVQPSGVIGDMFLGGIGFAREEDNDVKWFVSGGWTRAEGNGNAGMFGGMLSDAVFEAQLNADGSEIIMMAANAEDSDPKDGYGVYVGVQIPAPYGKVGFEYNYGSEYWTPFTQAQDDPIGSKLATRGHVGEAYYMFDINPRMFIKLAGLYYDYEYTGSGTPVGAPQDIDEVIAGTAYSMLPVVDTAFDINASVTVNFMRTLISLLVANAIAFSGSVYANENDAQKIADLKQQLEEITNEIDDLNDRVDQNERHTALDRIELTGDFRTKAHSLHYRNVTWNPAIKVNFNDFGAKAMAGDFGMPNDPNSPLGKMMAADPNLAAAFQSGQLQGVMPYVLAQKTTQDIDNDILYTTRLRLNLKAKVWDNVSFAGRLSMYKNWGDSTGVQVFDSWRSFTMDGTNSGNTSGDWLRVERAYFDWKNINGSPLYLSIGRRPSTYGPPTQYRENEKRGGTPSGHLVNFNFDGATLGYKLGELTGVEGQVVRICYGQGFESQWGNGEMFGDIVTKDTHLGGFNIDAINDGRNFLQFTLFGAKDVNDGFKGTMAFPTQLAGIFAPTMYQDMQKFSNFNFETRVQPSGVIGDMFLGGIGFAREEDNDVKWFVSGGWTRAEGNGNAGMFGGMLSDAVFEAQLNADGSEIIMMAANAEDSDPKDGYGVYVGVQIPAPYGKVGFEYNYGSEYWTPFTQAQDDPIGSKLATRGHVGEAYYMFDINPRMFIKLAGLYYDYEYTGSGTPVGAPQDIDEVIAGTAYSMLPVVDTAFDINASVTVNF

pLDDT: mean 89.22, std 14.42, range [31.12, 98.88]

Foldseek 3Di:
DVVVVCVVVVCVVVVVPDDDPPPPPVVVVVVVVVVVVVVVVVVVVVVVVCCVVVVVVVPDQKDKWWKKKKKKKKKKFFFWKAWAWAKAAVVQVLVCVVVQQQHDCPDCQTQNVVVCVVPVVVVVCVVVVVDHGIDIDTQDDMDTDMDIDGIKMKMKIKMKIKGDPDPQKIKIWMKMAIAIPPDFAQAEADQDLLRWDFQWAPRQHHGGGDIDTQWIKMKRACVVNFRKIKIFFWFQFACAPPNVVQVVDDGRHQDHLLFTHTIWGWMKIKHDCCVVPVAPPKMKIKIKTWDADFQPPPPCVVPPGAAHTKIKIWMKIFHHDPPFKTKIKIKMKIFQAFQGHWGKYFHQLVCCVRAPVPVNVVVVVPNPDTDIDTDHGPYGFFMKMKIKMKMKGADPQRKIKIKMKMKMKTFTDWAAFPQAGQQFGFYWYWHAPPVSSHIDIGGDTTPDGDMDMKMKIKIKMWAADVQGIKMKIKMEIAQQQAGHNQNHNDPVGDQSQAHGIKIKIKDWHDPDPFKIKMWMKMKDAGQWPDRHGRGHHTDGVVCSSVSNDRHNHIGGGMMMMTMMMMMGID/DVVVVCVVVCCVVVVVPDDDPVPPPVVVVVVVVVVVVVVVVVVVVVVVVCCVVVVVVVVPQKDKWKKKKKKKKKKKFFFWKAWAWAKAAVVQVLVCVVVQQQHDCPDCQTQNVVVCVVPVVVVVCVVVVVDHGIDIDTQDDMDTDMDIDGIKMKMKIKMKIKGDPDPQKIKIWMWMAIAIPPDFAQAEADFDPLRWDFPWAPRQHHGGGDIDIQWIKMKRACVVPFRKIKIFFWFQFACAPPNVVQVVDDGRHQDHLLFTHTIFGWMKIKGDCCVVPVAPPKMKIKIKTWDADFQPPPPCVVPPGAADTKIKIWMKIFHHDPPFKTKIKIKMKIFQDFQDHWGKYFHALVVCVRAPVPCNVPVVVPNPDTDIDTDHGPYGFFMKMKIKMKMWGADPQRKIKIKMKMKMKTATPWAAFPQAGQQFGFYWYWHAPPVSSHIDIGGDTTPDGDMDMKMKMKIKMWADDVQGIKMKIKMEIAQQQAGHNQNHNDPVGDQSQAHGIKIKIKTWHDPDPFKIKMWMKMKDAGQWPDRHGRGHHTDGVVCSSVSNDRHNHIGTGMMMMTMMMMMGID

InterPro domains:
  IPR021803 Protein of unknown function DUF3373 [PF11853] (147-570)

Organism: Shewanella halifaxensis (strain HAW-EB4) (NCBI:txid458817)

Nearest PDB structures (foldseek):
  3fyx-assembly1_A  TM=5.706E-01  e=7.955E-11  Escherichia coli K-12
  6z37-assembly1_A  TM=4.088E-01  e=2.206E-06  Pseudomonas putida
  6h3i-assembly1_F  TM=3.547E-01  e=6.118E-02  Flavobacterium johnsoniae
  4n4r-assembly2_C  TM=1.761E-01  e=2.657E-02  Salmonella enterica subsp. enterica serovar Typhimurium str. LT2
  4n4r-assembly1_A  TM=1.771E-01  e=7.229E-02  Salmonella enterica subsp. enterica serovar Typhimurium str. LT2